Protein AF-0000000066678148 (afdb_homodimer)

Structure (mmCIF, N/CA/C/O backbone):
data_AF-0000000066678148-model_v1
#
loop_
_entity.id
_entity.type
_entity.pdbx_description
1 polymer 'Cysteine/Histidine-rich C1 domain family protein'
#
loop_
_atom_site.group_PDB
_atom_site.id
_atom_site.type_symbol
_atom_site.label_atom_id
_atom_site.label_alt_id
_atom_site.label_comp_id
_atom_site.label_asym_id
_atom_site.label_entity_id
_atom_site.label_seq_id
_atom_site.pdbx_PDB_ins_code
_atom_site.Cartn_x
_atom_site.Cartn_y
_atom_site.Cartn_z
_atom_site.occupancy
_atom_site.B_iso_or_equiv
_atom_site.auth_seq_id
_atom_site.auth_comp_id
_atom_site.auth_asym_id
_atom_site.auth_atom_id
_atom_site.pdbx_PDB_model_num
ATOM 1 N N . MET A 1 1 ? -0.034 24.391 -76.375 1 24.73 1 MET A N 1
ATOM 2 C CA . MET A 1 1 ? -0.48 24.562 -75 1 24.73 1 MET A CA 1
ATOM 3 C C . MET A 1 1 ? -0.065 23.375 -74.125 1 24.73 1 MET A C 1
ATOM 5 O O . MET A 1 1 ? -0.705 22.312 -74.188 1 24.73 1 MET A O 1
ATOM 9 N N . LEU A 1 2 ? 1.207 23.047 -73.938 1 27.31 2 LEU A N 1
ATOM 10 C CA . LEU A 1 2 ? 1.859 21.906 -73.312 1 27.31 2 LEU A CA 1
ATOM 11 C C . LEU A 1 2 ? 1.555 21.859 -71.812 1 27.31 2 LEU A C 1
ATOM 13 O O . LEU A 1 2 ? 1.771 22.859 -71.125 1 27.31 2 LEU A O 1
ATOM 17 N N . SER A 1 3 ? 0.457 21.062 -71.438 1 27.61 3 SER A N 1
ATOM 18 C CA . SER A 1 3 ? -0.052 20.766 -70.125 1 27.61 3 SER A CA 1
ATOM 19 C C . SER A 1 3 ? 1.059 20.266 -69.188 1 27.61 3 SER A C 1
ATOM 21 O O . SER A 1 3 ? 1.681 19.234 -69.438 1 27.61 3 SER A O 1
ATOM 23 N N . THR A 1 4 ? 1.915 21.109 -68.688 1 28.58 4 THR A N 1
ATOM 24 C CA . THR A 1 4 ? 2.936 20.828 -67.688 1 28.58 4 THR A CA 1
ATOM 25 C C . THR A 1 4 ? 2.332 20.078 -66.5 1 28.58 4 THR A C 1
ATOM 27 O O . THR A 1 4 ? 1.53 20.641 -65.75 1 28.58 4 THR A O 1
ATOM 30 N N . GLU A 1 5 ? 2.039 18.75 -66.688 1 29.95 5 GLU A N 1
ATOM 31 C CA . GLU A 1 5 ? 1.681 17.797 -65.625 1 29.95 5 GLU A CA 1
ATOM 32 C C . GLU A 1 5 ? 2.613 17.938 -64.438 1 29.95 5 GLU A C 1
ATOM 34 O O . GLU A 1 5 ? 3.832 17.797 -64.562 1 29.95 5 GLU A O 1
ATOM 39 N N . SER A 1 6 ? 2.338 18.844 -63.531 1 31.28 6 SER A N 1
ATOM 40 C CA . SER A 1 6 ? 2.994 19.047 -62.219 1 31.28 6 SER A CA 1
ATOM 41 C C . SER A 1 6 ? 3.215 17.719 -61.5 1 31.28 6 SER A C 1
ATOM 43 O O . SER A 1 6 ? 2.273 16.953 -61.312 1 31.28 6 SER A O 1
ATOM 45 N N . GLU A 1 7 ? 4.309 17.031 -61.75 1 29.86 7 GLU A N 1
ATOM 46 C CA . GLU A 1 7 ? 4.809 15.883 -61 1 29.86 7 GLU A CA 1
ATOM 47 C C . GLU A 1 7 ? 4.594 16.062 -59.5 1 29.86 7 GLU A C 1
ATOM 49 O O . GLU A 1 7 ? 5.168 16.969 -58.906 1 29.86 7 GLU A O 1
ATOM 54 N N . ILE A 1 8 ? 3.371 15.805 -59.062 1 33.25 8 ILE A N 1
ATOM 55 C CA . ILE A 1 8 ? 3.164 15.617 -57.625 1 33.25 8 ILE A CA 1
ATOM 56 C C . ILE A 1 8 ? 4.277 14.734 -57.062 1 33.25 8 ILE A C 1
ATOM 58 O O . ILE A 1 8 ? 4.402 13.57 -57.406 1 33.25 8 ILE A O 1
ATOM 62 N N . GLU A 1 9 ? 5.449 15.25 -56.844 1 33.69 9 GLU A N 1
ATOM 63 C CA . GLU A 1 9 ? 6.457 14.547 -56.062 1 33.69 9 GLU A CA 1
ATOM 64 C C . GLU A 1 9 ? 5.816 13.711 -54.969 1 33.69 9 GLU A C 1
ATOM 66 O O . GLU A 1 9 ? 5.094 14.242 -54.125 1 33.69 9 GLU A O 1
ATOM 71 N N . THR A 1 10 ? 5.43 12.539 -55.188 1 37.66 10 THR A N 1
ATOM 72 C CA . THR A 1 10 ? 5.023 11.531 -54.219 1 37.66 10 THR A CA 1
ATOM 73 C C . THR A 1 10 ? 5.898 11.609 -52.969 1 37.66 10 THR A C 1
ATOM 75 O O . THR A 1 10 ? 7.082 11.258 -53.031 1 37.66 10 THR A O 1
ATOM 78 N N . ARG A 1 11 ? 5.855 12.68 -52.281 1 44.56 11 ARG A N 1
ATOM 79 C CA . ARG A 1 11 ? 6.609 12.852 -51.031 1 44.56 11 ARG A CA 1
ATOM 80 C C . ARG A 1 11 ? 6.539 11.594 -50.188 1 44.56 11 ARG A C 1
ATOM 82 O O . ARG A 1 11 ? 5.457 11.039 -49.969 1 44.56 11 ARG A O 1
ATOM 89 N N . PRO A 1 12 ? 7.715 10.93 -49.875 1 49.47 12 PRO A N 1
ATOM 90 C CA . PRO A 1 12 ? 7.875 9.648 -49.156 1 49.47 12 PRO A CA 1
ATOM 91 C C . PRO A 1 12 ? 7.078 9.586 -47.875 1 49.47 12 PRO A C 1
ATOM 93 O O . PRO A 1 12 ? 6.934 10.602 -47.188 1 49.47 12 PRO A O 1
ATOM 96 N N . ASN A 1 13 ? 6.148 8.664 -47.75 1 57 13 ASN A N 1
ATOM 97 C CA . ASN A 1 13 ? 5.465 8.234 -46.531 1 57 13 ASN A CA 1
ATOM 98 C C . ASN A 1 13 ? 6.453 7.938 -45.406 1 57 13 ASN A C 1
ATOM 100 O O . ASN A 1 13 ? 7.438 7.219 -45.594 1 57 13 ASN A O 1
ATOM 104 N N . LEU A 1 14 ? 6.605 8.93 -44.594 1 61.69 14 LEU A N 1
ATOM 105 C CA . LEU A 1 14 ? 7.508 8.789 -43.438 1 61.69 14 LEU A CA 1
ATOM 106 C C . LEU A 1 14 ? 6.828 8.031 -42.312 1 61.69 14 LEU A C 1
ATOM 108 O O . LEU A 1 14 ? 5.73 8.398 -41.875 1 61.69 14 LEU A O 1
ATOM 112 N N . LEU A 1 15 ? 7.273 6.863 -42.094 1 61.06 15 LEU A N 1
ATOM 113 C CA . LEU A 1 15 ? 6.918 6.18 -40.875 1 61.06 15 LEU A CA 1
ATOM 114 C C . LEU A 1 15 ? 7.719 6.73 -39.688 1 61.06 15 LEU A C 1
ATOM 116 O O . LEU A 1 15 ? 8.953 6.723 -39.719 1 61.06 15 LEU A O 1
ATOM 120 N N . VAL A 1 16 ? 6.965 7.566 -39.062 1 61.22 16 VAL A N 1
ATOM 121 C CA . VAL A 1 16 ? 7.633 8.102 -37.875 1 61.22 16 VAL A CA 1
ATOM 122 C C . VAL A 1 16 ? 7.223 7.289 -36.656 1 61.22 16 VAL A C 1
ATOM 124 O O . VAL A 1 16 ? 6.098 6.785 -36.594 1 61.22 16 VAL A O 1
ATOM 127 N N . PRO A 1 17 ? 8.156 6.934 -35.938 1 59.72 17 PRO A N 1
ATOM 128 C CA . PRO A 1 17 ? 7.875 6.152 -34.75 1 59.72 17 PRO A CA 1
ATOM 129 C C . PRO A 1 17 ? 6.738 6.742 -33.906 1 59.72 17 PRO A C 1
ATOM 131 O O . PRO A 1 17 ? 6.25 6.098 -32.969 1 59.72 17 PRO A O 1
ATOM 134 N N . LEU A 1 18 ? 6.328 7.941 -34.375 1 59.38 18 LEU A N 1
ATOM 135 C CA . LEU A 1 18 ? 5.375 8.688 -33.562 1 59.38 18 LEU A CA 1
ATOM 136 C C . LEU A 1 18 ? 3.941 8.289 -33.906 1 59.38 18 LEU A C 1
ATOM 138 O O . LEU A 1 18 ? 3.008 8.617 -33.188 1 59.38 18 LEU A O 1
ATOM 142 N N . HIS A 1 19 ? 3.857 7.754 -35.062 1 63.97 19 HIS A N 1
ATOM 143 C CA . HIS A 1 19 ? 2.521 7.461 -35.562 1 63.97 19 HIS A CA 1
ATOM 144 C C . HIS A 1 19 ? 2.49 6.113 -36.281 1 63.97 19 HIS A C 1
ATOM 146 O O . HIS A 1 19 ? 3.453 5.742 -36.969 1 63.97 19 HIS A O 1
ATOM 152 N N . GLU A 1 20 ? 1.456 5.371 -35.938 1 64.75 20 GLU A N 1
ATOM 153 C CA . GLU A 1 20 ? 1.329 4.016 -36.469 1 64.75 20 GLU A CA 1
ATOM 154 C C . GLU A 1 20 ? 1.196 4.023 -38 1 64.75 20 GLU A C 1
ATOM 156 O O . GLU A 1 20 ? 1.622 3.082 -38.656 1 64.75 20 GLU A O 1
ATOM 161 N N . HIS A 1 21 ? 0.606 5.078 -38.5 1 70.44 21 HIS A N 1
ATOM 162 C CA . HIS A 1 21 ? 0.36 5.141 -39.938 1 70.44 21 HIS A CA 1
ATOM 163 C C . HIS A 1 21 ? 1.394 6.02 -40.625 1 70.44 21 HIS A C 1
ATOM 165 O O . HIS A 1 21 ? 1.946 6.938 -40.031 1 70.44 21 HIS A O 1
ATOM 171 N N . PRO A 1 22 ? 1.761 5.676 -41.75 1 76.69 22 PRO A N 1
ATOM 172 C CA . PRO A 1 22 ? 2.664 6.547 -42.531 1 76.69 22 PRO A CA 1
ATOM 173 C C . PRO A 1 22 ? 2.119 7.965 -42.688 1 76.69 22 PRO A C 1
ATOM 175 O O . PRO A 1 22 ? 0.91 8.148 -42.844 1 76.69 22 PRO A O 1
ATOM 178 N N . LEU A 1 23 ? 3.037 8.914 -42.5 1 77.19 23 LEU A N 1
ATOM 179 C CA . LEU A 1 23 ? 2.686 10.328 -42.656 1 77.19 23 LEU A CA 1
ATOM 180 C C . LEU A 1 23 ? 3.162 10.867 -44 1 77.19 23 LEU A C 1
ATOM 182 O O . LEU A 1 23 ? 4.223 10.484 -44.5 1 77.19 23 LEU A O 1
ATOM 186 N N . SER A 1 24 ? 2.273 11.594 -44.75 1 79.19 24 SER A N 1
ATOM 187 C CA . SER A 1 24 ? 2.631 12.242 -46 1 79.19 24 SER A CA 1
ATOM 188 C C . SER A 1 24 ? 2.766 13.758 -45.812 1 79.19 24 SER A C 1
ATOM 190 O O . SER A 1 24 ? 2.053 14.359 -45 1 79.19 24 SER A O 1
ATOM 192 N N . CYS A 1 25 ? 3.791 14.336 -46.406 1 73.19 25 CYS A N 1
ATOM 193 C CA . CYS A 1 25 ? 4.031 15.773 -46.344 1 73.19 25 CYS A CA 1
ATOM 194 C C . CYS A 1 25 ? 2.865 16.547 -46.938 1 73.19 25 CYS A C 1
ATOM 196 O O . CYS A 1 25 ? 2.379 16.219 -48 1 73.19 25 CYS A O 1
ATOM 198 N N . THR A 1 26 ? 2.221 17.297 -46.031 1 67.31 26 THR A N 1
ATOM 199 C CA . THR A 1 26 ? 1.161 18.125 -46.594 1 67.31 26 THR A CA 1
ATOM 200 C C . THR A 1 26 ? 1.613 19.594 -46.656 1 67.31 26 THR A C 1
ATOM 202 O O . THR A 1 26 ? 2.398 20.047 -45.844 1 67.31 26 THR A O 1
ATOM 205 N N . GLU A 1 27 ? 1.623 20.266 -47.719 1 58.06 27 GLU A N 1
ATOM 206 C CA . GLU A 1 27 ? 1.97 21.656 -47.969 1 58.06 27 GLU A CA 1
ATOM 207 C C . GLU A 1 27 ? 0.958 22.609 -47.344 1 58.06 27 GLU A C 1
ATOM 209 O O . GLU A 1 27 ? 1.146 23.828 -47.344 1 58.06 27 GLU A O 1
ATOM 214 N N . GLU A 1 28 ? -0.157 22.125 -46.844 1 55.34 28 GLU A N 1
ATOM 215 C CA . GLU A 1 28 ? -1.137 23.125 -46.438 1 55.34 28 GLU A CA 1
ATOM 216 C C . GLU A 1 28 ? -0.883 23.562 -45 1 55.34 28 GLU A C 1
ATOM 218 O O . GLU A 1 28 ? -0.817 22.75 -44.094 1 55.34 28 GLU A O 1
ATOM 223 N N . PHE A 1 29 ? -0.369 24.781 -44.812 1 54.81 29 PHE A N 1
ATOM 224 C CA . PHE A 1 29 ? 0.055 25.547 -43.625 1 54.81 29 PHE A CA 1
ATOM 225 C C . PHE A 1 29 ? -1.101 25.719 -42.656 1 54.81 29 PHE A C 1
ATOM 227 O O . PHE A 1 29 ? -0.93 26.297 -41.562 1 54.81 29 PHE A O 1
ATOM 234 N N . ILE A 1 30 ? -2.264 25.25 -42.906 1 53.34 30 ILE A N 1
ATOM 235 C CA . ILE A 1 30 ? -3.385 25.797 -42.156 1 53.34 30 ILE A CA 1
ATOM 236 C C . ILE A 1 30 ? -3.648 24.953 -40.906 1 53.34 30 ILE A C 1
ATOM 238 O O . ILE A 1 30 ? -4.32 25.391 -39.969 1 53.34 30 ILE A O 1
ATOM 242 N N . TYR A 1 31 ? -3.137 23.734 -40.75 1 58.69 31 TYR A N 1
ATOM 243 C CA . TYR A 1 31 ? -3.717 22.969 -39.656 1 58.69 31 TYR A CA 1
ATOM 244 C C . TYR A 1 31 ? -2.713 22.812 -38.531 1 58.69 31 TYR A C 1
ATOM 246 O O . TYR A 1 31 ? -1.501 22.828 -38.75 1 58.69 31 TYR A O 1
ATOM 254 N N . SER A 1 32 ? -3.234 22.844 -37.281 1 69.06 32 SER A N 1
ATOM 255 C CA . SER A 1 32 ? -2.475 22.781 -36.031 1 69.06 32 SER A CA 1
ATOM 256 C C . SER A 1 32 ? -1.836 21.406 -35.844 1 69.06 32 SER A C 1
ATOM 258 O O . SER A 1 32 ? -2.418 20.391 -36.219 1 69.06 32 SER A O 1
ATOM 260 N N . CYS A 1 33 ? -0.573 21.484 -35.562 1 74.31 33 CYS A N 1
ATOM 261 C CA . CYS A 1 33 ? 0.132 20.266 -35.188 1 74.31 33 CYS A CA 1
ATOM 262 C C . CYS A 1 33 ? -0.532 19.609 -33.969 1 74.31 33 CYS A C 1
ATOM 264 O O . CYS A 1 33 ? -0.866 20.281 -33 1 74.31 33 CYS A O 1
ATOM 266 N N . ASP A 1 34 ? -0.85 18.438 -34.125 1 69.75 34 ASP A N 1
ATOM 267 C CA . ASP A 1 34 ? -1.576 17.734 -33.062 1 69.75 34 ASP A CA 1
ATOM 268 C C . ASP A 1 34 ? -0.702 17.547 -31.844 1 69.75 34 ASP A C 1
ATOM 270 O O . ASP A 1 34 ? -1.2 17.188 -30.766 1 69.75 34 ASP A O 1
ATOM 274 N N . PHE A 1 35 ? 0.521 17.812 -32.094 1 68.75 35 PHE A N 1
ATOM 275 C CA . PHE A 1 35 ? 1.435 17.688 -30.969 1 68.75 35 PHE A CA 1
ATOM 276 C C . PHE A 1 35 ? 1.672 19.031 -30.297 1 68.75 35 PHE A C 1
ATOM 278 O O . PHE A 1 35 ? 1.476 19.172 -29.094 1 68.75 35 PHE A O 1
ATOM 285 N N . CYS A 1 36 ? 2.152 19.984 -30.922 1 66.5 36 CYS A N 1
ATOM 286 C CA . CYS A 1 36 ? 2.518 21.266 -30.312 1 66.5 36 CYS A CA 1
ATOM 287 C C . CYS A 1 36 ? 1.363 22.25 -30.391 1 66.5 36 CYS A C 1
ATOM 289 O O . CYS A 1 36 ? 1.425 23.328 -29.797 1 66.5 36 CYS A O 1
ATOM 291 N N . ASN A 1 37 ? 0.331 21.938 -31.062 1 67.56 37 ASN A N 1
ATOM 292 C CA . ASN A 1 37 ? -0.871 22.75 -31.25 1 67.56 37 ASN A CA 1
ATOM 293 C C . ASN A 1 37 ? -0.562 24.047 -31.969 1 67.56 37 ASN A C 1
ATOM 295 O O . ASN A 1 37 ? -1.359 24.984 -31.922 1 67.56 37 ASN A O 1
ATOM 299 N N . SER A 1 38 ? 0.563 24.094 -32.469 1 67.5 38 SER A N 1
ATOM 300 C CA . SER A 1 38 ? 0.89 25.281 -33.25 1 67.5 38 SER A CA 1
ATOM 301 C C . SER A 1 38 ? 0.533 25.078 -34.719 1 67.5 38 SER A C 1
ATOM 303 O O . SER A 1 38 ? 0.504 23.953 -35.219 1 67.5 38 SER A O 1
ATOM 305 N N . ARG A 1 39 ? 0.091 26.125 -35.438 1 64.25 39 ARG A N 1
ATOM 306 C CA . ARG A 1 39 ? -0.364 26.062 -36.812 1 64.25 39 ARG A CA 1
ATOM 307 C C . ARG A 1 39 ? 0.782 26.344 -37.781 1 64.25 39 ARG A C 1
ATOM 309 O O . ARG A 1 39 ? 0.645 26.141 -39 1 64.25 39 ARG A O 1
ATOM 316 N N . ASN A 1 40 ? 1.955 26.719 -37.281 1 63.59 40 ASN A N 1
ATOM 317 C CA . ASN A 1 40 ? 2.986 27.156 -38.219 1 63.59 40 ASN A CA 1
ATOM 318 C C . ASN A 1 40 ? 4.039 26.078 -38.469 1 63.59 40 ASN A C 1
ATOM 320 O O . ASN A 1 40 ? 4.52 25.469 -37.5 1 63.59 40 ASN A O 1
ATOM 324 N N . GLY A 1 41 ? 4.191 25.516 -39.688 1 64.25 41 GLY A N 1
ATOM 325 C CA . GLY A 1 41 ? 5.324 24.688 -40.062 1 64.25 41 GLY A CA 1
ATOM 326 C C . GLY A 1 41 ? 4.945 23.578 -41.031 1 64.25 41 GLY A C 1
ATOM 327 O O . GLY A 1 41 ? 3.764 23.359 -41.312 1 64.25 41 GLY A O 1
ATOM 328 N N . ILE A 1 42 ? 5.922 23.078 -41.688 1 66.94 42 ILE A N 1
ATOM 329 C CA . ILE A 1 42 ? 5.734 21.922 -42.531 1 66.94 42 ILE A CA 1
ATOM 330 C C . ILE A 1 42 ? 5.215 20.734 -41.719 1 66.94 42 ILE A C 1
ATOM 332 O O . ILE A 1 42 ? 5.789 20.391 -40.688 1 66.94 42 ILE A O 1
ATOM 336 N N . ALA A 1 43 ? 3.91 20.328 -42.062 1 73.38 43 ALA A N 1
ATOM 337 C CA . ALA A 1 43 ? 3.303 19.266 -41.281 1 73.38 43 ALA A CA 1
ATOM 338 C C . ALA A 1 43 ? 3.111 18 -42.094 1 73.38 43 ALA A C 1
ATOM 340 O O . ALA A 1 43 ? 3.119 18.047 -43.344 1 73.38 43 ALA A O 1
ATOM 341 N N . TYR A 1 44 ? 3.34 16.938 -41.469 1 77.06 44 TYR A N 1
ATOM 342 C CA . TYR A 1 44 ? 2.986 15.633 -42 1 77.06 44 TYR A CA 1
ATOM 343 C C . TYR A 1 44 ? 1.616 15.188 -41.5 1 77.06 44 TYR A C 1
ATOM 345 O O . TYR A 1 44 ? 1.241 15.469 -40.375 1 77.06 44 TYR A O 1
ATOM 353 N N . GLN A 1 45 ? 0.812 14.719 -42.438 1 77.25 45 GLN A N 1
ATOM 354 C CA . GLN A 1 45 ? -0.53 14.281 -42.062 1 77.25 45 GLN A CA 1
ATOM 355 C C . GLN A 1 45 ? -0.721 12.797 -42.344 1 77.25 45 GLN A C 1
ATOM 357 O O . GLN A 1 45 ? -0.253 12.289 -43.375 1 77.25 45 GLN A O 1
ATOM 362 N N . CYS A 1 46 ? -1.256 12.125 -41.281 1 73.94 46 CYS A N 1
ATOM 363 C CA . CYS A 1 46 ? -1.63 10.734 -41.5 1 73.94 46 CYS A CA 1
ATOM 364 C C . CYS A 1 46 ? -2.811 10.633 -42.469 1 73.94 46 CYS A C 1
ATOM 366 O O . CYS A 1 46 ? -3.816 11.32 -42.281 1 73.94 46 CYS A O 1
ATOM 368 N N . THR A 1 47 ? -2.703 9.852 -43.469 1 72.31 47 THR A N 1
ATOM 369 C CA . THR A 1 47 ? -3.756 9.719 -44.469 1 72.31 47 THR A CA 1
ATOM 370 C C . THR A 1 47 ? -4.941 8.938 -43.906 1 72.31 47 THR A C 1
ATOM 372 O O . THR A 1 47 ? -6.07 9.094 -44.375 1 72.31 47 THR A O 1
ATOM 375 N N . GLU A 1 48 ? -4.656 8.195 -42.844 1 74.81 48 GLU A N 1
ATOM 376 C CA . GLU A 1 48 ? -5.715 7.336 -42.344 1 74.81 48 GLU A CA 1
ATOM 377 C C . GLU A 1 48 ? -6.512 8.031 -41.25 1 74.81 48 GLU A C 1
ATOM 379 O O . GLU A 1 48 ? -7.742 7.969 -41.219 1 74.81 48 GLU A O 1
ATOM 384 N N . CYS A 1 49 ? -5.828 8.68 -40.312 1 70.94 49 CYS A N 1
ATOM 385 C CA . CYS A 1 49 ? -6.559 9.211 -39.156 1 70.94 49 CYS A CA 1
ATOM 386 C C . CYS A 1 49 ? -6.516 10.734 -39.156 1 70.94 49 CYS A C 1
ATOM 388 O O . CYS A 1 49 ? -7.148 11.367 -38.281 1 70.94 49 CYS A O 1
ATOM 390 N N . GLY A 1 50 ? -5.809 11.375 -40.062 1 72.38 50 GLY A N 1
ATOM 391 C CA . GLY A 1 50 ? -5.777 12.82 -40.188 1 72.38 50 GLY A CA 1
ATOM 392 C C . GLY A 1 50 ? -4.84 13.477 -39.188 1 72.38 50 GLY A C 1
ATOM 393 O O . GLY A 1 50 ? -4.82 14.703 -39.062 1 72.38 50 GLY A O 1
ATOM 394 N N . TYR A 1 51 ? -4.059 12.68 -38.531 1 71.75 51 TYR A N 1
ATOM 395 C CA . TYR A 1 51 ? -3.1 13.18 -37.562 1 71.75 51 TYR A CA 1
ATOM 396 C C . TYR A 1 51 ? -1.998 13.984 -38.219 1 71.75 51 TYR A C 1
ATOM 398 O O . TYR A 1 51 ? -1.479 13.586 -39.281 1 71.75 51 TYR A O 1
ATOM 406 N N . ARG A 1 52 ? -1.789 15.195 -37.75 1 76 52 ARG A N 1
ATOM 407 C CA . ARG A 1 52 ? -0.812 16.094 -38.375 1 76 52 ARG A CA 1
ATOM 408 C C . ARG A 1 52 ? 0.332 16.391 -37.406 1 76 52 ARG A C 1
ATOM 410 O O . ARG A 1 52 ? 0.103 16.656 -36.219 1 76 52 ARG A O 1
ATOM 417 N N . LEU A 1 53 ? 1.548 16.188 -37.781 1 77.19 53 LEU A N 1
ATOM 418 C CA . LEU A 1 53 ? 2.74 16.5 -37 1 77.19 53 LEU A CA 1
ATOM 419 C C . LEU A 1 53 ? 3.688 17.406 -37.781 1 77.19 53 LEU A C 1
ATOM 421 O O . LEU A 1 53 ? 3.918 17.188 -38.969 1 77.19 53 LEU A O 1
ATOM 425 N N . HIS A 1 54 ? 4.156 18.438 -36.969 1 75.81 54 HIS A N 1
ATOM 426 C CA . HIS A 1 54 ? 5.195 19.266 -37.562 1 75.81 54 HIS A CA 1
ATOM 427 C C . HIS A 1 54 ? 6.477 18.469 -37.781 1 75.81 54 HIS A C 1
ATOM 429 O O . HIS A 1 54 ? 6.773 17.547 -37.031 1 75.81 54 HIS A O 1
ATOM 435 N N . LYS A 1 55 ? 7.066 18.781 -38.875 1 75 55 LYS A N 1
ATOM 436 C CA . LYS A 1 55 ? 8.391 18.203 -39.125 1 75 55 LYS A CA 1
ATOM 437 C C . LYS A 1 55 ? 9.312 18.453 -37.938 1 75 55 LYS A C 1
ATOM 439 O O . LYS A 1 55 ? 10.023 17.547 -37.5 1 75 55 LYS A O 1
ATOM 444 N N . ASP A 1 56 ? 9.203 19.641 -37.406 1 73.19 56 ASP A N 1
ATOM 445 C CA . ASP A 1 56 ? 10.055 20 -36.281 1 73.19 56 ASP A CA 1
ATOM 446 C C . ASP A 1 56 ? 9.656 19.25 -35 1 73.19 56 ASP A C 1
ATOM 448 O O . ASP A 1 56 ? 10.508 18.875 -34.188 1 73.19 56 ASP A O 1
ATOM 452 N N . CYS A 1 57 ? 8.344 19.047 -34.875 1 71.5 57 CYS A N 1
ATOM 453 C CA . CYS A 1 57 ? 7.867 18.297 -33.719 1 71.5 57 CYS A CA 1
ATOM 454 C C . CYS A 1 57 ? 8.32 16.844 -33.781 1 71.5 57 CYS A C 1
ATOM 456 O O . CYS A 1 57 ? 8.688 16.25 -32.781 1 71.5 57 CYS A O 1
ATOM 458 N N . ILE A 1 58 ? 8.273 16.375 -34.969 1 71.12 58 ILE A N 1
ATOM 459 C CA . ILE A 1 58 ? 8.742 15 -35.156 1 71.12 58 ILE A CA 1
ATOM 460 C C . ILE A 1 58 ? 10.234 14.922 -34.844 1 71.12 58 ILE A C 1
ATOM 462 O O . ILE A 1 58 ? 10.672 14.047 -34.094 1 71.12 58 ILE A O 1
ATOM 466 N N . GLN A 1 59 ? 10.945 15.805 -35.406 1 70.81 59 GLN A N 1
ATOM 467 C CA . GLN A 1 59 ? 12.391 15.805 -35.188 1 70.81 59 GLN A CA 1
ATOM 468 C C . GLN A 1 59 ? 12.719 16.078 -33.719 1 70.81 59 GLN A C 1
ATOM 470 O O . GLN A 1 59 ? 13.641 15.469 -33.188 1 70.81 59 GLN A O 1
ATOM 475 N N . GLY A 1 60 ? 11.953 16.969 -33.219 1 69.19 60 GLY A N 1
ATOM 476 C CA . GLY A 1 60 ? 12.164 17.281 -31.797 1 69.19 60 GLY A CA 1
ATOM 477 C C . GLY A 1 60 ? 11.906 16.094 -30.891 1 69.19 60 GLY A C 1
ATOM 478 O O . GLY A 1 60 ? 12.695 15.812 -29.984 1 69.19 60 GLY A O 1
ATOM 479 N N . PHE A 1 61 ? 10.82 15.516 -31.234 1 70.12 61 PHE A N 1
ATOM 480 C CA . PHE A 1 61 ? 10.492 14.344 -30.422 1 70.12 61 PHE A CA 1
ATOM 481 C C . PHE A 1 61 ? 11.586 13.297 -30.516 1 70.12 61 PHE A C 1
ATOM 483 O O . PHE A 1 61 ? 11.977 12.703 -29.5 1 70.12 61 PHE A O 1
ATOM 490 N N . LEU A 1 62 ? 12.016 13.125 -31.656 1 66.56 62 LEU A N 1
ATOM 491 C CA . LEU A 1 62 ? 13.008 12.078 -31.891 1 66.56 62 LEU A CA 1
ATOM 492 C C . LEU A 1 62 ? 14.352 12.461 -31.266 1 66.56 62 LEU A C 1
ATOM 494 O O . LEU A 1 62 ? 15.164 11.594 -30.969 1 66.56 62 LEU A O 1
ATOM 498 N N . SER A 1 63 ? 14.469 13.75 -31.078 1 67.81 63 SER A N 1
ATOM 499 C CA . SER A 1 63 ? 15.75 14.211 -30.547 1 67.81 63 SER A CA 1
ATOM 500 C C . SER A 1 63 ? 15.766 14.172 -29.031 1 67.81 63 SER A C 1
ATOM 502 O O . SER A 1 63 ? 16.828 14.203 -28.422 1 67.81 63 SER A O 1
ATOM 504 N N . TYR A 1 64 ? 14.594 14.164 -28.5 1 70.25 64 TYR A N 1
ATOM 505 C CA . TYR A 1 64 ? 14.57 14.164 -27.031 1 70.25 64 TYR A CA 1
ATOM 506 C C . TYR A 1 64 ? 14.977 12.805 -26.484 1 70.25 64 TYR A C 1
ATOM 508 O O . TYR A 1 64 ? 14.484 11.766 -26.938 1 70.25 64 TYR A O 1
ATOM 516 N N . PRO A 1 65 ? 16.047 12.914 -25.625 1 78.44 65 PRO A N 1
ATOM 517 C CA . PRO A 1 65 ? 16.375 11.648 -24.969 1 78.44 65 PRO A CA 1
ATOM 518 C C . PRO A 1 65 ? 15.242 11.109 -24.109 1 78.44 65 PRO A C 1
ATOM 520 O O . PRO A 1 65 ? 14.477 11.883 -23.531 1 78.44 65 PRO A O 1
ATOM 523 N N . SER A 1 66 ? 15.008 9.945 -24.125 1 84.88 66 SER A N 1
ATOM 524 C CA . SER A 1 66 ? 13.984 9.32 -23.297 1 84.88 66 SER A CA 1
ATOM 525 C C . SER A 1 66 ? 14.398 9.297 -21.828 1 84.88 66 SER A C 1
ATOM 527 O O . SER A 1 66 ? 15.492 8.852 -21.484 1 84.88 66 SER A O 1
ATOM 529 N N . PRO A 1 67 ? 13.562 9.805 -21.016 1 83.94 67 PRO A N 1
ATOM 530 C CA . PRO A 1 67 ? 13.906 9.828 -19.594 1 83.94 67 PRO A CA 1
ATOM 531 C C . PRO A 1 67 ? 14.039 8.43 -19 1 83.94 67 PRO A C 1
ATOM 533 O O . PRO A 1 67 ? 14.727 8.242 -17.984 1 83.94 67 PRO A O 1
ATOM 536 N N . CYS A 1 68 ? 13.438 7.445 -19.625 1 85.38 68 CYS A N 1
ATOM 537 C CA . CYS A 1 68 ? 13.5 6.09 -19.094 1 85.38 68 CYS A CA 1
ATOM 538 C C . CYS A 1 68 ? 14.531 5.254 -19.828 1 85.38 68 CYS A C 1
ATOM 540 O O . CYS A 1 68 ? 14.75 4.09 -19.5 1 85.38 68 CYS A O 1
ATOM 542 N N . GLY A 1 69 ? 15.141 5.77 -20.859 1 82.75 69 GLY A N 1
ATOM 543 C CA . GLY A 1 69 ? 16.188 5.074 -21.594 1 82.75 69 GLY A CA 1
ATOM 544 C C . GLY A 1 69 ? 15.656 4.129 -22.656 1 82.75 69 GLY A C 1
ATOM 545 O O . GLY A 1 69 ? 16.422 3.363 -23.25 1 82.75 69 GLY A O 1
ATOM 546 N N . HIS A 1 70 ? 14.328 4.172 -22.828 1 84.12 70 HIS A N 1
ATOM 547 C CA . HIS A 1 70 ? 13.703 3.322 -23.844 1 84.12 70 HIS A CA 1
ATOM 548 C C . HIS A 1 70 ? 13.164 4.148 -25 1 84.12 70 HIS A C 1
ATOM 550 O O . HIS A 1 70 ? 13.016 5.367 -24.891 1 84.12 70 HIS A O 1
ATOM 556 N N . SER A 1 71 ? 12.906 3.393 -26.109 1 82.12 71 SER A N 1
ATOM 557 C CA . SER A 1 71 ? 12.297 4.066 -27.25 1 82.12 71 SER A CA 1
ATOM 558 C C . SER A 1 71 ? 10.844 4.434 -26.969 1 82.12 71 SER A C 1
ATOM 560 O O . SER A 1 71 ? 10.102 3.646 -26.375 1 82.12 71 SER A O 1
ATOM 562 N N . LEU A 1 72 ? 10.484 5.656 -27.375 1 82.88 72 LEU A N 1
ATOM 563 C CA . LEU A 1 72 ? 9.141 6.152 -27.109 1 82.88 72 LEU A CA 1
ATOM 564 C C . LEU A 1 72 ? 8.305 6.168 -28.391 1 82.88 72 LEU A C 1
ATOM 566 O O . LEU A 1 72 ? 8.859 6.266 -29.484 1 82.88 72 LEU A O 1
ATOM 570 N N . LYS A 1 73 ? 7.051 5.965 -28.172 1 78.69 73 LYS A N 1
ATOM 571 C CA . LYS A 1 73 ? 6.094 6.074 -29.266 1 78.69 73 LYS A CA 1
ATOM 572 C C . LYS A 1 73 ? 5.043 7.145 -28.984 1 78.69 73 LYS A C 1
ATOM 574 O O . LYS A 1 73 ? 4.734 7.418 -27.812 1 78.69 73 LYS A O 1
ATOM 579 N N . ILE A 1 74 ? 4.582 7.719 -30.016 1 77.94 74 ILE A N 1
ATOM 580 C CA . ILE A 1 74 ? 3.531 8.719 -29.844 1 77.94 74 ILE A CA 1
ATOM 581 C C . ILE A 1 74 ? 2.168 8.031 -29.797 1 77.94 74 ILE A C 1
ATOM 583 O O . ILE A 1 74 ? 1.872 7.172 -30.625 1 77.94 74 ILE A O 1
ATOM 587 N N . SER A 1 75 ? 1.476 8.328 -28.734 1 78.75 75 SER A N 1
ATOM 588 C CA . SER A 1 75 ? 0.145 7.746 -28.578 1 78.75 75 SER A CA 1
ATOM 589 C C . SER A 1 75 ? -0.922 8.828 -28.484 1 78.75 75 SER A C 1
ATOM 591 O O . SER A 1 75 ? -0.638 9.945 -28.047 1 78.75 75 SER A O 1
ATOM 593 N N . MET A 1 76 ? -2.125 8.406 -28.969 1 73.81 76 MET A N 1
ATOM 594 C CA . MET A 1 76 ? -3.262 9.32 -28.922 1 73.81 76 MET A CA 1
ATOM 595 C C . MET A 1 76 ? -4.121 9.039 -27.688 1 73.81 76 MET A C 1
ATOM 597 O O . MET A 1 76 ? -4.223 7.898 -27.234 1 73.81 76 MET A O 1
ATOM 601 N N . PRO A 1 77 ? -4.676 10.172 -27.266 1 70.94 77 PRO A N 1
ATOM 602 C CA . PRO A 1 77 ? -5.586 9.938 -26.141 1 70.94 77 PRO A CA 1
ATOM 603 C C . PRO A 1 77 ? -6.746 9.016 -26.5 1 70.94 77 PRO A C 1
ATOM 605 O O . PRO A 1 77 ? -7.195 9 -27.656 1 70.94 77 PRO A O 1
ATOM 608 N N . ASN A 1 78 ? -7.477 8.133 -25.578 1 60.84 78 ASN A N 1
ATOM 609 C CA . ASN A 1 78 ? -8.672 7.301 -25.672 1 60.84 78 ASN A CA 1
ATOM 610 C C . ASN A 1 78 ? -8.422 6.059 -26.516 1 60.84 78 ASN A C 1
ATOM 612 O O . ASN A 1 78 ? -9.312 5.223 -26.688 1 60.84 78 ASN A O 1
ATOM 616 N N . LYS A 1 79 ? -7.5 6.152 -27.328 1 57.28 79 LYS A N 1
ATOM 617 C CA . LYS A 1 79 ? -7.422 4.984 -28.203 1 57.28 79 LYS A CA 1
ATOM 618 C C . LYS A 1 79 ? -7.133 3.717 -27.406 1 57.28 79 LYS A C 1
ATOM 620 O O . LYS A 1 79 ? -7.633 2.641 -27.734 1 57.28 79 LYS A O 1
ATOM 625 N N . SER A 1 80 ? -6.066 3.76 -26.797 1 54.19 80 SER A N 1
ATOM 626 C CA . SER A 1 80 ? -5.73 2.4 -26.391 1 54.19 80 SER A CA 1
ATOM 627 C C . SER A 1 80 ? -6.258 2.105 -24.984 1 54.19 80 SER A C 1
ATOM 629 O O . SER A 1 80 ? -5.973 2.85 -24.031 1 54.19 80 SER A O 1
ATOM 631 N N . PRO A 1 81 ? -7.387 1.331 -24.969 1 50.25 81 PRO A N 1
ATOM 632 C CA . PRO A 1 81 ? -8.008 0.867 -23.719 1 50.25 81 PRO A CA 1
ATOM 633 C C . PRO A 1 81 ? -6.973 0.506 -22.656 1 50.25 81 PRO A C 1
ATOM 635 O O . PRO A 1 81 ? -7.309 0.433 -21.469 1 50.25 81 PRO A O 1
ATOM 638 N N . GLN A 1 82 ? -5.988 0.04 -23.141 1 50.84 82 GLN A N 1
ATOM 639 C CA . GLN A 1 82 ? -5.137 -0.659 -22.188 1 50.84 82 GLN A CA 1
ATOM 640 C C . GLN A 1 82 ? -4.363 0.326 -21.312 1 50.84 82 GLN A C 1
ATOM 642 O O . GLN A 1 82 ? -3.555 -0.079 -20.484 1 50.84 82 GLN A O 1
ATOM 647 N N . TYR A 1 83 ? -4.582 1.633 -21.656 1 54.16 83 TYR A N 1
ATOM 648 C CA . TYR A 1 83 ? -3.705 2.518 -20.891 1 54.16 83 TYR A CA 1
ATOM 649 C C . TYR A 1 83 ? -4.211 2.699 -19.469 1 54.16 83 TYR A C 1
ATOM 651 O O . TYR A 1 83 ? -5.375 3.043 -19.266 1 54.16 83 TYR A O 1
ATOM 659 N N . ALA A 1 84 ? -3.521 2.094 -18.594 1 57.62 84 ALA A N 1
ATOM 660 C CA . ALA A 1 84 ? -3.906 2.09 -17.188 1 57.62 84 ALA A CA 1
ATOM 661 C C . ALA A 1 84 ? -4.242 3.498 -16.703 1 57.62 84 ALA A C 1
ATOM 663 O O . ALA A 1 84 ? -5.188 3.688 -15.938 1 57.62 84 ALA A O 1
ATOM 664 N N . ASN A 1 85 ? -3.219 4.562 -17.156 1 70.75 85 ASN A N 1
ATOM 665 C CA . ASN A 1 85 ? -3.359 5.859 -16.5 1 70.75 85 ASN A CA 1
ATOM 666 C C . ASN A 1 85 ? -3.338 7 -17.516 1 70.75 85 ASN A C 1
ATOM 668 O O . ASN A 1 85 ? -2.467 7.043 -18.391 1 70.75 85 ASN A O 1
ATOM 672 N N . ASP A 1 86 ? -4.336 7.707 -17.781 1 81.56 86 ASP A N 1
ATOM 673 C CA . ASP A 1 86 ? -4.434 8.852 -18.672 1 81.56 86 ASP A CA 1
ATOM 674 C C . ASP A 1 86 ? -3.723 10.07 -18.094 1 81.56 86 ASP A C 1
ATOM 676 O O . ASP A 1 86 ? -4.137 11.211 -18.328 1 81.56 86 ASP A O 1
ATOM 680 N N . ARG A 1 87 ? -2.723 9.805 -17.422 1 90.75 87 ARG A N 1
ATOM 681 C CA . ARG A 1 87 ? -1.983 10.898 -16.812 1 90.75 87 ARG A CA 1
ATOM 682 C C . ARG A 1 87 ? -0.499 10.82 -17.141 1 90.75 87 ARG A C 1
ATOM 684 O O . ARG A 1 87 ? 0.026 9.727 -17.406 1 90.75 87 ARG A O 1
ATOM 691 N N . CYS A 1 88 ? 0.061 11.945 -17.234 1 91.94 88 CYS A N 1
ATOM 692 C CA . CYS A 1 88 ? 1.506 12 -17.438 1 91.94 88 CYS A CA 1
ATOM 693 C C . CYS A 1 88 ? 2.238 11.406 -16.234 1 91.94 88 CYS A C 1
ATOM 695 O O . CYS A 1 88 ? 1.844 11.617 -15.086 1 91.94 88 CYS A O 1
ATOM 697 N N . HIS A 1 89 ? 3.312 10.695 -16.516 1 92.75 89 HIS A N 1
ATOM 698 C CA . HIS A 1 89 ? 4.07 10.008 -15.484 1 92.75 89 HIS A CA 1
ATOM 699 C C . HIS A 1 89 ? 4.781 11 -14.57 1 92.75 89 HIS A C 1
ATOM 701 O O . HIS A 1 89 ? 5.023 10.711 -13.398 1 92.75 89 HIS A O 1
ATOM 707 N N . PHE A 1 90 ? 5.059 12.219 -15.008 1 92.75 90 PHE A N 1
ATOM 708 C CA . PHE A 1 90 ? 5.887 13.156 -14.266 1 92.75 90 PHE A CA 1
ATOM 709 C C . PHE A 1 90 ? 5.027 14.242 -13.625 1 92.75 90 PHE A C 1
ATOM 711 O O . PHE A 1 90 ? 5.055 14.422 -12.406 1 92.75 90 PHE A O 1
ATOM 718 N N . CYS A 1 91 ? 4.164 14.906 -14.414 1 90.5 91 CYS A N 1
ATOM 719 C CA . CYS A 1 91 ? 3.408 16.031 -13.883 1 90.5 91 CYS A CA 1
ATOM 720 C C . CYS A 1 91 ? 1.995 15.602 -13.5 1 90.5 91 CYS A C 1
ATOM 722 O O . CYS A 1 91 ? 1.25 16.375 -12.891 1 90.5 91 CYS A O 1
ATOM 724 N N . LEU A 1 92 ? 1.521 14.422 -13.867 1 91.62 92 LEU A N 1
ATOM 725 C CA . LEU A 1 92 ? 0.243 13.82 -13.5 1 91.62 92 LEU A CA 1
ATOM 726 C C . LEU A 1 92 ? -0.917 14.578 -14.141 1 91.62 92 LEU A C 1
ATOM 728 O O . LEU A 1 92 ? -2.07 14.414 -13.734 1 91.62 92 LEU A O 1
ATOM 732 N N . CYS A 1 93 ? -0.595 15.359 -15.07 1 89.81 93 CYS A N 1
ATOM 733 C CA . CYS A 1 93 ? -1.669 16.031 -15.789 1 89.81 93 CYS A CA 1
ATOM 734 C C . CYS A 1 93 ? -2.443 15.055 -16.656 1 89.81 93 CYS A C 1
ATOM 736 O O . CYS A 1 93 ? -1.896 14.047 -17.109 1 89.81 93 CYS A O 1
ATOM 738 N N . LYS A 1 94 ? -3.688 15.305 -16.844 1 89.94 94 LYS A N 1
ATOM 739 C CA . LYS A 1 94 ? -4.496 14.484 -17.734 1 89.94 94 LYS A CA 1
ATOM 740 C C . LYS A 1 94 ? -4.086 14.688 -19.188 1 89.94 94 LYS A C 1
ATOM 742 O O . LYS A 1 94 ? -3.924 15.828 -19.641 1 89.94 94 LYS A O 1
ATOM 747 N N . LEU A 1 95 ? -3.863 13.609 -19.828 1 84.88 95 LEU A N 1
ATOM 748 C CA . LEU A 1 95 ? -3.373 13.664 -21.203 1 84.88 95 LEU A CA 1
ATOM 749 C C . LEU A 1 95 ? -4.527 13.828 -22.188 1 84.88 95 LEU A C 1
ATOM 751 O O . LEU A 1 95 ? -5.285 12.883 -22.422 1 84.88 95 LEU A O 1
ATOM 755 N N . LYS A 1 96 ? -4.664 15.008 -22.719 1 76.44 96 LYS A N 1
ATOM 756 C CA . LYS A 1 96 ? -5.734 15.328 -23.672 1 76.44 96 LYS A CA 1
ATOM 757 C C . LYS A 1 96 ? -5.195 15.422 -25.094 1 76.44 96 LYS A C 1
ATOM 759 O O . LYS A 1 96 ? -5.965 15.422 -26.047 1 76.44 96 LYS A O 1
ATOM 764 N N . THR A 1 97 ? -3.877 15.602 -25.266 1 73.56 97 THR A N 1
ATOM 765 C CA . THR A 1 97 ? -3.191 15.688 -26.547 1 73.56 97 THR A CA 1
ATOM 766 C C . THR A 1 97 ? -2.25 14.5 -26.75 1 73.56 97 THR A C 1
ATOM 768 O O . THR A 1 97 ? -2.023 13.727 -25.812 1 73.56 97 THR A O 1
ATOM 771 N N . PRO A 1 98 ? -1.871 14.336 -27.938 1 76.56 98 PRO A N 1
ATOM 772 C CA . PRO A 1 98 ? -0.914 13.25 -28.141 1 76.56 98 PRO A CA 1
ATOM 773 C C . PRO A 1 98 ? 0.277 13.32 -27.188 1 76.56 98 PRO A C 1
ATOM 775 O O . PRO A 1 98 ? 0.735 14.414 -26.844 1 76.56 98 PRO A O 1
ATOM 778 N N . PHE A 1 99 ? 0.714 12.219 -26.75 1 83.62 99 PHE A N 1
ATOM 779 C CA . PHE A 1 99 ? 1.77 12.133 -25.75 1 83.62 99 PHE A CA 1
ATOM 780 C C . PHE A 1 99 ? 2.77 11.039 -26.109 1 83.62 99 PHE A C 1
ATOM 782 O O . PHE A 1 99 ? 2.518 10.227 -27 1 83.62 99 PHE A O 1
ATOM 789 N N . ALA A 1 100 ? 3.916 11.148 -25.5 1 84.62 100 ALA A N 1
ATOM 790 C CA . ALA A 1 100 ? 4.926 10.109 -25.656 1 84.62 100 ALA A CA 1
ATOM 791 C C . ALA A 1 100 ? 4.645 8.93 -24.734 1 84.62 100 ALA A C 1
ATOM 793 O O . ALA A 1 100 ? 4.246 9.117 -23.578 1 84.62 100 ALA A O 1
ATOM 794 N N . ARG A 1 101 ? 4.824 7.723 -25.281 1 84.5 101 ARG A N 1
ATOM 795 C CA . ARG A 1 101 ? 4.535 6.527 -24.5 1 84.5 101 ARG A CA 1
ATOM 796 C C . ARG A 1 101 ? 5.699 5.543 -24.562 1 84.5 101 ARG A C 1
ATOM 798 O O . ARG A 1 101 ? 6.281 5.324 -25.625 1 84.5 101 ARG A O 1
ATOM 805 N N . CYS A 1 102 ? 6.086 5.066 -23.375 1 85.31 102 CYS A N 1
ATOM 806 C CA . CYS A 1 102 ? 7.035 3.959 -23.312 1 85.31 102 CYS A CA 1
ATOM 807 C C . CYS A 1 102 ? 6.312 2.639 -23.062 1 85.31 102 CYS A C 1
ATOM 809 O O . CYS A 1 102 ? 5.773 2.41 -21.984 1 85.31 102 CYS A O 1
ATOM 811 N N . THR A 1 103 ? 6.406 1.78 -23.984 1 79.94 103 THR A N 1
ATOM 812 C CA . THR A 1 103 ? 5.68 0.518 -23.875 1 79.94 103 THR A CA 1
ATOM 813 C C . THR A 1 103 ? 6.406 -0.451 -22.953 1 79.94 103 THR A C 1
ATOM 815 O O . THR A 1 103 ? 5.801 -1.395 -22.438 1 79.94 103 THR A O 1
ATOM 818 N N . VAL A 1 104 ? 7.648 -0.193 -22.766 1 83.62 104 VAL A N 1
ATOM 819 C CA . VAL A 1 104 ? 8.438 -1.062 -21.906 1 83.62 104 VAL A CA 1
ATOM 820 C C . VAL A 1 104 ? 8.109 -0.76 -20.438 1 83.62 104 VAL A C 1
ATOM 822 O O . VAL A 1 104 ? 7.844 -1.674 -19.656 1 83.62 104 VAL A O 1
ATOM 825 N N . CYS A 1 105 ? 8.047 0.526 -20.109 1 84.88 105 CYS A N 1
ATOM 826 C CA . CYS A 1 105 ? 7.816 0.957 -18.734 1 84.88 105 CYS A CA 1
ATOM 827 C C . CYS A 1 105 ? 6.332 1.181 -18.469 1 84.88 105 CYS A C 1
ATOM 829 O O . CYS A 1 105 ? 5.91 1.296 -17.328 1 84.88 105 CYS A O 1
ATOM 831 N N . ASN A 1 106 ? 5.547 1.167 -19.438 1 85.81 106 ASN A N 1
ATOM 832 C CA . ASN A 1 106 ? 4.121 1.463 -19.359 1 85.81 106 ASN A CA 1
ATOM 833 C C . ASN A 1 106 ? 3.867 2.828 -18.719 1 85.81 106 ASN A C 1
ATOM 835 O O . ASN A 1 106 ? 3.113 2.939 -17.75 1 85.81 106 ASN A O 1
ATOM 839 N N . ILE A 1 107 ? 4.543 3.816 -19.281 1 88.19 107 ILE A N 1
ATOM 840 C CA . ILE A 1 107 ? 4.344 5.168 -18.766 1 88.19 107 ILE A CA 1
ATOM 841 C C . ILE A 1 107 ? 4.035 6.117 -19.922 1 88.19 107 ILE A C 1
ATOM 843 O O . ILE A 1 107 ? 4.418 5.855 -21.062 1 88.19 107 ILE A O 1
ATOM 847 N N . ASN A 1 108 ? 3.311 7.156 -19.562 1 88.62 108 ASN A N 1
ATOM 848 C CA . ASN A 1 108 ? 2.973 8.234 -20.484 1 88.62 108 ASN A CA 1
ATOM 849 C C . ASN A 1 108 ? 3.664 9.539 -20.109 1 88.62 108 ASN A C 1
ATOM 851 O O . ASN A 1 108 ? 3.795 9.852 -18.922 1 88.62 108 ASN A O 1
ATOM 855 N N . ILE A 1 109 ? 4.105 10.25 -21.156 1 88.81 109 ILE A N 1
ATOM 856 C CA . ILE A 1 109 ? 4.816 11.492 -20.906 1 88.81 109 ILE A CA 1
ATOM 857 C C . ILE A 1 109 ? 4.203 12.617 -21.75 1 88.81 109 ILE A C 1
ATOM 859 O O . ILE A 1 109 ? 4.105 12.5 -22.969 1 88.81 109 ILE A O 1
ATOM 863 N N . SER A 1 110 ? 3.85 13.625 -21.109 1 85.94 110 SER A N 1
ATOM 864 C CA . SER A 1 110 ? 3.277 14.773 -21.797 1 85.94 110 SER A CA 1
ATOM 865 C C . SER A 1 110 ? 4.332 15.508 -22.609 1 85.94 110 SER A C 1
ATOM 867 O O . SER A 1 110 ? 5.531 15.383 -22.359 1 85.94 110 SER A O 1
ATOM 869 N N . PRO A 1 111 ? 3.871 16.25 -23.547 1 80.12 111 PRO A N 1
ATOM 870 C CA . P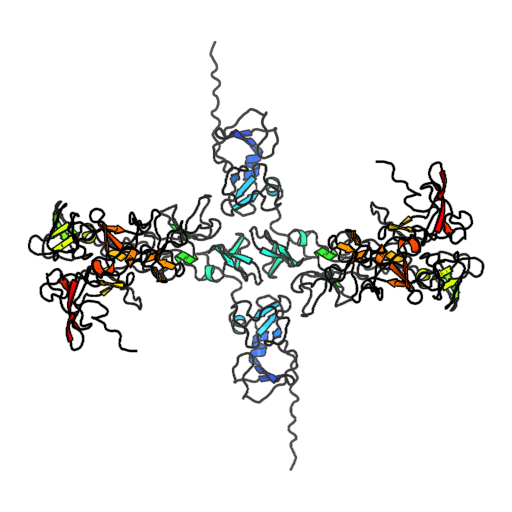RO A 1 111 ? 4.824 17.031 -24.328 1 80.12 111 PRO A CA 1
ATOM 871 C C . PRO A 1 111 ? 5.609 18.031 -23.484 1 80.12 111 PRO A C 1
ATOM 873 O O . PRO A 1 111 ? 6.793 18.266 -23.75 1 80.12 111 PRO A O 1
ATOM 876 N N . LEU A 1 112 ? 4.969 18.578 -22.547 1 83.69 112 LEU A N 1
ATOM 877 C CA . LEU A 1 112 ? 5.645 19.516 -21.656 1 83.69 112 LEU A CA 1
ATOM 878 C C . LEU A 1 112 ? 6.797 18.844 -20.922 1 83.69 112 LEU A C 1
ATOM 880 O O . LEU A 1 112 ? 7.891 19.391 -20.828 1 83.69 112 LEU A O 1
ATOM 884 N N . CYS A 1 113 ? 6.539 17.641 -20.469 1 88 113 CYS A N 1
ATOM 885 C CA . CYS A 1 113 ? 7.547 16.922 -19.703 1 88 113 CYS A CA 1
ATOM 886 C C . CYS A 1 113 ? 8.617 16.328 -20.625 1 88 113 CYS A C 1
ATOM 888 O O . CYS A 1 113 ? 9.703 15.984 -20.172 1 88 113 CYS A O 1
ATOM 890 N N . MET A 1 114 ? 8.305 16.266 -21.859 1 83.94 114 MET A N 1
ATOM 891 C CA . MET A 1 114 ? 9.328 15.844 -22.812 1 83.94 114 MET A CA 1
ATOM 892 C C . MET A 1 114 ? 10.359 16.938 -23.031 1 83.94 114 MET A C 1
ATOM 894 O O . MET A 1 114 ? 11.539 16.656 -23.219 1 83.94 114 MET A O 1
ATOM 898 N N . VAL A 1 115 ? 9.797 18.094 -22.969 1 79 115 VAL A N 1
ATOM 899 C CA . VAL A 1 115 ? 10.672 19.234 -23.172 1 79 115 VAL A CA 1
ATOM 900 C C . VAL A 1 115 ? 11.391 19.578 -21.875 1 79 115 VAL A C 1
ATOM 902 O O . VAL A 1 115 ? 12.609 19.781 -21.859 1 79 115 VAL A O 1
ATOM 905 N N . LYS A 1 116 ? 10.547 19.703 -20.844 1 87.44 116 LYS A N 1
ATOM 906 C CA . LYS A 1 116 ? 11.102 20.031 -19.531 1 87.44 116 LYS A CA 1
ATOM 907 C C . LYS A 1 116 ? 11.25 18.781 -18.672 1 87.44 116 LYS A C 1
ATOM 909 O O . LYS A 1 116 ? 10.555 18.625 -17.656 1 87.44 116 LYS A O 1
ATOM 914 N N . GLN A 1 117 ? 12.227 18.047 -19.031 1 87.12 117 GLN A N 1
ATOM 915 C CA . GLN A 1 117 ? 12.453 16.812 -18.297 1 87.12 117 GLN A CA 1
ATOM 916 C C . GLN A 1 117 ? 13.141 17.078 -16.953 1 87.12 117 GLN A C 1
ATOM 918 O O . GLN A 1 117 ? 13.977 17.984 -16.859 1 87.12 117 GLN A O 1
ATOM 923 N N . PRO A 1 118 ? 12.758 16.328 -15.992 1 90.5 118 PRO A N 1
ATOM 924 C CA . PRO A 1 118 ? 13.516 16.469 -14.742 1 90.5 118 PRO A CA 1
ATOM 925 C C . PRO A 1 118 ? 14.977 16.047 -14.891 1 90.5 118 PRO A C 1
ATOM 927 O O . PRO A 1 118 ? 15.289 15.125 -15.648 1 90.5 118 PRO A O 1
ATOM 930 N N . PRO A 1 119 ? 15.797 16.75 -14.203 1 91.75 119 PRO A N 1
ATOM 931 C CA . PRO A 1 119 ? 17.219 16.391 -14.305 1 91.75 119 PRO A CA 1
ATOM 932 C C . PRO A 1 119 ? 17.5 14.984 -13.766 1 91.75 119 PRO A C 1
ATOM 934 O O . PRO A 1 119 ? 16.922 14.57 -12.766 1 91.75 119 PRO A O 1
ATOM 937 N N . LEU A 1 120 ? 18.391 14.344 -14.367 1 92.31 120 LEU A N 1
ATOM 938 C CA . LEU A 1 120 ? 18.75 12.992 -13.969 1 92.31 120 LEU A CA 1
ATOM 939 C C . LEU A 1 120 ? 19.453 12.992 -12.617 1 92.31 120 LEU A C 1
ATOM 941 O O . LEU A 1 120 ? 19.266 12.07 -11.812 1 92.31 120 LEU A O 1
ATOM 945 N N . THR A 1 121 ? 20.25 14.016 -12.461 1 94.62 121 THR A N 1
ATOM 946 C CA . THR A 1 121 ? 20.984 14.125 -11.203 1 94.62 121 THR A CA 1
ATOM 947 C C . THR A 1 121 ? 20.828 15.523 -10.609 1 94.62 121 THR A C 1
ATOM 949 O O . THR A 1 121 ? 20.75 16.516 -11.344 1 94.62 121 THR A O 1
ATOM 952 N N . ILE A 1 122 ? 20.703 15.555 -9.359 1 94.88 122 ILE A N 1
ATOM 953 C CA . ILE A 1 122 ? 20.641 16.812 -8.617 1 94.88 122 ILE A CA 1
ATOM 954 C C . ILE A 1 122 ? 21.734 16.828 -7.547 1 94.88 122 ILE A C 1
ATOM 956 O O . ILE A 1 122 ? 21.906 15.859 -6.809 1 94.88 122 ILE A O 1
ATOM 960 N N . CYS A 1 123 ? 22.5 17.875 -7.566 1 93.06 123 CYS A N 1
ATOM 961 C CA . CYS A 1 123 ? 23.531 18.062 -6.551 1 93.06 123 CYS A CA 1
ATOM 962 C C . CYS A 1 123 ? 23.281 19.344 -5.762 1 93.06 123 CYS A C 1
ATOM 964 O O . CYS A 1 123 ? 23.359 20.453 -6.309 1 93.06 123 CYS A O 1
ATOM 966 N N . ASN A 1 124 ? 22.906 19.219 -4.59 1 89.88 124 ASN A N 1
ATOM 967 C CA . ASN A 1 124 ? 22.75 20.312 -3.637 1 89.88 124 ASN A CA 1
ATOM 968 C C . ASN A 1 124 ? 23.453 20.016 -2.32 1 89.88 124 ASN A C 1
ATOM 970 O O . ASN A 1 124 ? 22.828 19.562 -1.357 1 89.88 124 ASN A O 1
ATOM 974 N N . PRO A 1 125 ? 24.672 20.375 -2.182 1 88.69 125 PRO A N 1
ATOM 975 C CA . PRO A 1 125 ? 25.5 19.984 -1.036 1 88.69 125 PRO A CA 1
ATOM 976 C C . PRO A 1 125 ? 25 20.578 0.279 1 88.69 125 PRO A C 1
ATOM 978 O O . PRO A 1 125 ? 25.297 20.047 1.353 1 88.69 125 PRO A O 1
ATOM 981 N N . LYS A 1 126 ? 24.328 21.656 0.209 1 84.06 126 LYS A N 1
ATOM 982 C CA . LYS A 1 126 ? 23.812 22.25 1.44 1 84.06 126 LYS A CA 1
ATOM 983 C C . LYS A 1 126 ? 22.734 21.344 2.059 1 84.06 126 LYS A C 1
ATOM 985 O O . LYS A 1 126 ? 22.594 21.297 3.281 1 84.06 126 LYS A O 1
ATOM 990 N N . HIS A 1 127 ? 22.062 20.641 1.226 1 87.19 127 HIS A N 1
ATOM 991 C CA . HIS A 1 127 ? 21 19.766 1.696 1 87.19 127 HIS A CA 1
ATOM 992 C C . HIS A 1 127 ? 21.531 18.344 1.901 1 87.19 127 HIS A C 1
ATOM 994 O O . HIS A 1 127 ? 21.234 17.703 2.922 1 87.19 127 HIS A O 1
ATOM 1000 N N . HIS A 1 128 ? 22.266 17.906 0.966 1 91.25 128 HIS A N 1
ATOM 1001 C CA . HIS A 1 128 ? 22.828 16.562 0.98 1 91.25 128 HIS A CA 1
ATOM 1002 C C . HIS A 1 128 ? 24.172 16.5 0.25 1 91.25 128 HIS A C 1
ATOM 1004 O O . HIS A 1 128 ? 24.266 16.953 -0.897 1 91.25 128 HIS A O 1
ATOM 1010 N N . LYS A 1 129 ? 25.094 15.945 0.856 1 91.88 129 LYS A N 1
ATOM 1011 C CA . LYS A 1 129 ? 26.484 15.977 0.385 1 91.88 129 LYS A CA 1
ATOM 1012 C C . LYS A 1 129 ? 26.625 15.227 -0.935 1 91.88 129 LYS A C 1
ATOM 1014 O O . LYS A 1 129 ? 27.375 15.656 -1.815 1 91.88 129 LYS A O 1
ATOM 1019 N N . HIS A 1 130 ? 25.922 14.156 -1.164 1 94.31 130 HIS A N 1
ATOM 1020 C CA . HIS A 1 130 ? 26.078 13.32 -2.354 1 94.31 130 HIS A CA 1
ATOM 1021 C C . HIS A 1 130 ? 25.09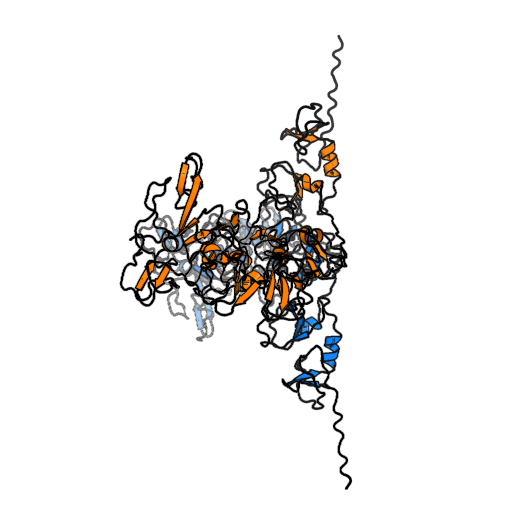4 13.742 -3.441 1 94.31 130 HIS A C 1
ATOM 1023 O O . HIS A 1 130 ? 24.094 14.422 -3.162 1 94.31 130 HIS A O 1
ATOM 1029 N N . SER A 1 131 ? 25.406 13.305 -4.637 1 95.31 131 SER A N 1
ATOM 1030 C CA . SER A 1 131 ? 24.484 13.516 -5.75 1 95.31 131 SER A CA 1
ATOM 1031 C C . SER A 1 131 ? 23.312 12.547 -5.691 1 95.31 131 SER A C 1
ATOM 1033 O O . SER A 1 131 ? 23.5 11.375 -5.344 1 95.31 131 SER A O 1
ATOM 1035 N N . LEU A 1 132 ? 22.188 13.086 -5.98 1 96.38 132 LEU A N 1
ATOM 1036 C CA . LEU A 1 132 ? 20.984 12.273 -6.039 1 96.38 132 LEU A CA 1
ATOM 1037 C C . LEU A 1 132 ? 20.594 11.969 -7.484 1 96.38 132 LEU A C 1
ATOM 1039 O O . LEU A 1 132 ? 20.703 12.844 -8.352 1 96.38 132 LEU A O 1
ATOM 1043 N N . THR A 1 133 ? 20.266 10.727 -7.715 1 97.38 133 THR A N 1
ATOM 1044 C CA . THR A 1 133 ? 19.922 10.305 -9.07 1 97.38 133 THR A CA 1
ATOM 1045 C C . THR A 1 133 ? 18.438 9.953 -9.172 1 97.38 133 THR A C 1
ATOM 1047 O O . THR A 1 133 ? 17.891 9.32 -8.273 1 97.38 133 THR A O 1
ATOM 1050 N N . LEU A 1 134 ? 17.891 10.383 -10.336 1 96.62 134 LEU A N 1
ATOM 1051 C CA . LEU A 1 134 ? 16.484 10.148 -10.594 1 96.62 134 LEU A CA 1
ATOM 1052 C C . LEU A 1 134 ? 16.219 8.68 -10.922 1 96.62 134 LEU A C 1
ATOM 1054 O O . LEU A 1 134 ? 16.906 8.102 -11.766 1 96.62 134 LEU A O 1
ATOM 1058 N N . LEU A 1 135 ? 15.359 8.039 -10.156 1 96.94 135 LEU A N 1
ATOM 1059 C CA . LEU A 1 135 ? 14.875 6.699 -10.445 1 96.94 135 LEU A CA 1
ATOM 1060 C C . LEU A 1 135 ? 13.492 6.746 -11.094 1 96.94 135 LEU A C 1
ATOM 1062 O O . LEU A 1 135 ? 12.484 6.953 -10.414 1 96.94 135 LEU A O 1
ATOM 1066 N N . VAL A 1 136 ? 13.469 6.523 -12.383 1 94.94 136 VAL A N 1
ATOM 1067 C CA . VAL A 1 136 ? 12.234 6.684 -13.148 1 94.94 136 VAL A CA 1
ATOM 1068 C C . VAL A 1 136 ? 11.414 5.395 -13.086 1 94.94 136 VAL A C 1
ATOM 1070 O O . VAL A 1 136 ? 11.602 4.496 -13.906 1 94.94 136 VAL A O 1
ATOM 1073 N N . ARG A 1 137 ? 10.461 5.336 -12.148 1 93.88 137 ARG A N 1
ATOM 1074 C CA . ARG A 1 137 ? 9.594 4.172 -12.008 1 93.88 137 ARG A CA 1
ATOM 1075 C C . ARG A 1 137 ? 8.5 4.422 -10.977 1 93.88 137 ARG A C 1
ATOM 1077 O O . ARG A 1 137 ? 8.586 5.371 -10.195 1 93.88 137 ARG A O 1
ATOM 1084 N N . LEU A 1 138 ? 7.516 3.57 -11.039 1 92.44 138 LEU A N 1
ATOM 1085 C CA . LEU A 1 138 ? 6.543 3.549 -9.953 1 92.44 138 LEU A CA 1
ATOM 1086 C C . LEU A 1 138 ? 7.102 2.816 -8.734 1 92.44 138 LEU A C 1
ATOM 1088 O O . LEU A 1 138 ? 7.641 1.715 -8.867 1 92.44 138 LEU A O 1
ATOM 1092 N N . VAL A 1 139 ? 7.078 3.414 -7.625 1 96.31 139 VAL A N 1
ATOM 1093 C CA . VAL A 1 139 ? 7.578 2.865 -6.367 1 96.31 139 VAL A CA 1
ATOM 1094 C C . VAL A 1 139 ? 6.969 3.627 -5.191 1 96.31 139 VAL A C 1
ATOM 1096 O O . VAL A 1 139 ? 6.805 4.848 -5.254 1 96.31 139 VAL A O 1
ATOM 1099 N N . ILE A 1 140 ? 6.496 2.922 -4.242 1 97.31 140 ILE A N 1
ATOM 1100 C CA . ILE A 1 140 ? 5.988 3.568 -3.037 1 97.31 140 ILE A CA 1
ATOM 1101 C C . ILE A 1 140 ? 7.117 3.73 -2.023 1 97.31 140 ILE A C 1
ATOM 1103 O O . ILE A 1 140 ? 7.699 2.742 -1.569 1 97.31 140 ILE A O 1
ATOM 1107 N N . PHE A 1 141 ? 7.41 4.996 -1.712 1 97.19 141 PHE A N 1
ATOM 1108 C CA . PHE A 1 141 ? 8.516 5.262 -0.8 1 97.19 141 PHE A CA 1
ATOM 1109 C C . PHE A 1 141 ? 8.156 6.375 0.176 1 97.19 141 PHE A C 1
ATOM 1111 O O . PHE A 1 141 ? 7.215 7.137 -0.061 1 97.19 141 PHE A O 1
ATOM 1118 N N . THR A 1 142 ? 8.852 6.395 1.229 1 96.75 142 THR A N 1
ATOM 1119 C CA . THR A 1 142 ? 8.75 7.516 2.156 1 96.75 142 THR A CA 1
ATOM 1120 C C . THR A 1 142 ? 9.914 8.477 1.975 1 96.75 142 THR A C 1
ATOM 1122 O O . THR A 1 142 ? 11.078 8.07 2.035 1 96.75 142 THR A O 1
ATOM 1125 N N . CYS A 1 143 ? 9.609 9.664 1.742 1 97.19 143 CYS A N 1
ATOM 1126 C CA . CYS A 1 143 ? 10.641 10.664 1.509 1 97.19 143 CYS A CA 1
ATOM 1127 C C . CYS A 1 143 ? 11.453 10.914 2.773 1 97.19 143 CYS A C 1
ATOM 1129 O O . CYS A 1 143 ? 10.891 11.227 3.826 1 97.19 143 CYS A O 1
ATOM 1131 N N . ASN A 1 144 ? 12.75 10.867 2.684 1 95.94 144 ASN A N 1
ATOM 1132 C CA . ASN A 1 144 ? 13.609 11.047 3.846 1 95.94 144 ASN A CA 1
ATOM 1133 C C . ASN A 1 144 ? 13.625 12.5 4.312 1 95.94 144 ASN A C 1
ATOM 1135 O O . ASN A 1 144 ? 14.008 12.789 5.445 1 95.94 144 ASN A O 1
ATOM 1139 N N . ALA A 1 145 ? 13.188 13.391 3.486 1 96.12 145 ALA A N 1
ATOM 1140 C CA . ALA A 1 145 ? 13.266 14.812 3.814 1 96.12 145 ALA A CA 1
ATOM 1141 C C . ALA A 1 145 ? 12 15.281 4.531 1 96.12 145 ALA A C 1
ATOM 1143 O O . ALA A 1 145 ? 12.055 16.125 5.426 1 96.12 145 ALA A O 1
ATOM 1144 N N . CYS A 1 146 ? 10.844 14.703 4.113 1 96.25 146 CYS A N 1
ATOM 1145 C CA . CYS A 1 146 ? 9.609 15.234 4.676 1 96.25 146 CYS A CA 1
ATOM 1146 C C . CYS A 1 146 ? 8.812 14.141 5.375 1 96.25 146 CYS A C 1
ATOM 1148 O O . CYS A 1 146 ? 7.867 14.438 6.113 1 96.25 146 CYS A O 1
ATOM 1150 N N . GLY A 1 147 ? 9.125 12.938 5.109 1 94.81 147 GLY A N 1
ATOM 1151 C CA . GLY A 1 147 ? 8.453 11.836 5.777 1 94.81 147 GLY A CA 1
ATOM 1152 C C . GLY A 1 147 ? 7.129 11.477 5.137 1 94.81 147 GLY A C 1
ATOM 1153 O O . GLY A 1 147 ? 6.391 10.633 5.656 1 94.81 147 GLY A O 1
ATOM 1154 N N . VAL A 1 148 ? 6.828 12.039 4.059 1 96.69 148 VAL A N 1
ATOM 1155 C CA . VAL A 1 148 ? 5.562 11.789 3.381 1 96.69 148 VAL A CA 1
ATOM 1156 C C . VAL A 1 148 ? 5.762 10.75 2.279 1 96.69 148 VAL A C 1
ATOM 1158 O O . VAL A 1 148 ? 6.793 10.742 1.604 1 96.69 148 VAL A O 1
ATOM 1161 N N . GLU A 1 149 ? 4.777 9.93 2.1 1 96.38 149 GLU A N 1
ATOM 1162 C CA . GLU A 1 149 ? 4.855 8.852 1.115 1 96.38 149 GLU A CA 1
ATOM 1163 C C . GLU A 1 149 ? 4.707 9.391 -0.305 1 96.38 149 GLU A C 1
ATOM 1165 O O . GLU A 1 149 ? 3.883 10.273 -0.558 1 96.38 149 GLU A O 1
ATOM 1170 N N . GLY A 1 150 ? 5.551 8.898 -1.161 1 96.12 150 GLY A N 1
ATOM 1171 C CA . GLY A 1 150 ? 5.465 9.109 -2.598 1 96.12 150 GLY A CA 1
ATOM 1172 C C . GLY A 1 150 ? 5.262 7.824 -3.377 1 96.12 150 GLY A C 1
ATOM 1173 O O . GLY A 1 150 ? 5.449 6.73 -2.84 1 96.12 150 GLY A O 1
ATOM 1174 N N . ASP A 1 151 ? 4.871 8.008 -4.68 1 94.25 151 ASP A N 1
ATOM 1175 C CA . ASP A 1 151 ? 4.547 6.781 -5.398 1 94.25 151 ASP A CA 1
ATOM 1176 C C . ASP A 1 151 ? 5.32 6.688 -6.711 1 94.25 151 ASP A C 1
ATOM 1178 O O . ASP A 1 151 ? 5.109 5.762 -7.5 1 94.25 151 ASP A O 1
ATOM 1182 N N . ARG A 1 152 ? 6.242 7.766 -6.902 1 93.44 152 ARG A N 1
ATOM 1183 C CA . ARG A 1 152 ? 6.973 7.641 -8.156 1 93.44 152 ARG A CA 1
ATOM 1184 C C . ARG A 1 152 ? 8.172 8.586 -8.195 1 93.44 152 ARG A C 1
ATOM 1186 O O . ARG A 1 152 ? 8.203 9.578 -7.465 1 93.44 152 ARG A O 1
ATOM 1193 N N . ASN A 1 153 ? 9.086 8.234 -8.969 1 95.69 153 ASN A N 1
ATOM 1194 C CA . ASN A 1 153 ? 10.219 9.031 -9.43 1 95.69 153 ASN A CA 1
ATOM 1195 C C . ASN A 1 153 ? 10.961 9.664 -8.258 1 95.69 153 ASN A C 1
ATOM 1197 O O . ASN A 1 153 ? 11.203 10.875 -8.242 1 95.69 153 ASN A O 1
ATOM 1201 N N . PRO A 1 154 ? 11.438 8.93 -7.336 1 97.88 154 PRO A N 1
ATOM 1202 C CA . PRO A 1 154 ? 12.281 9.492 -6.281 1 97.88 154 PRO A CA 1
ATOM 1203 C C . PRO A 1 154 ? 13.695 9.812 -6.766 1 97.88 154 PRO A C 1
ATOM 1205 O O . PRO A 1 154 ? 14.148 9.258 -7.77 1 97.88 154 PRO A O 1
ATOM 1208 N N . TYR A 1 155 ? 14.273 10.758 -6.176 1 97.75 155 TYR A N 1
ATOM 1209 C CA . TYR A 1 155 ? 15.719 10.922 -6.273 1 97.75 155 TYR A CA 1
ATOM 1210 C C . TYR A 1 155 ? 16.422 10.102 -5.203 1 97.75 155 TYR A C 1
ATOM 1212 O O . TYR A 1 155 ? 16.062 10.148 -4.027 1 97.75 155 TYR A O 1
ATOM 1220 N N . VAL A 1 156 ? 17.469 9.328 -5.656 1 97.88 156 VAL A N 1
ATOM 1221 C CA . VAL A 1 156 ? 18.016 8.305 -4.777 1 97.88 156 VAL A CA 1
ATOM 1222 C C . VAL A 1 156 ? 19.516 8.539 -4.586 1 97.88 156 VAL A C 1
ATOM 1224 O O . VAL A 1 156 ? 20.219 8.898 -5.531 1 97.88 156 VAL A O 1
ATOM 1227 N N . CYS A 1 157 ? 19.953 8.453 -3.363 1 96.38 157 CYS A N 1
ATOM 1228 C CA . CYS A 1 157 ? 21.375 8.32 -3.033 1 96.38 157 CYS A CA 1
ATOM 1229 C C . CYS A 1 157 ? 21.688 6.934 -2.492 1 96.38 157 CYS A C 1
ATOM 1231 O O . CYS A 1 157 ? 21.344 6.613 -1.354 1 96.38 157 CYS A O 1
ATOM 1233 N N . LEU A 1 158 ? 22.344 6.133 -3.232 1 94.75 158 LEU A N 1
ATOM 1234 C CA . LEU A 1 158 ? 22.609 4.75 -2.85 1 94.75 158 LEU A CA 1
ATOM 1235 C C . LEU A 1 158 ? 23.641 4.691 -1.725 1 94.75 158 LEU A C 1
ATOM 1237 O O . LEU A 1 158 ? 23.625 3.766 -0.91 1 94.75 158 LEU A O 1
ATOM 1241 N N . GLN A 1 159 ? 24.484 5.699 -1.661 1 91.94 159 GLN A N 1
ATOM 1242 C CA . GLN A 1 159 ? 25.516 5.73 -0.626 1 91.94 159 GLN A CA 1
ATOM 1243 C C . GLN A 1 159 ? 24.906 5.945 0.754 1 91.94 159 GLN A C 1
ATOM 1245 O O . GLN A 1 159 ? 25.359 5.367 1.741 1 91.94 159 GLN A O 1
ATOM 1250 N N . CYS A 1 160 ? 23.844 6.703 0.814 1 92.56 160 CYS A N 1
ATOM 1251 C CA . CYS A 1 160 ? 23.234 7.039 2.096 1 92.56 160 CYS A CA 1
ATOM 1252 C C . CYS A 1 160 ? 21.891 6.34 2.262 1 92.56 160 CYS A C 1
ATOM 1254 O O . CYS A 1 160 ? 21.203 6.539 3.262 1 92.56 160 CYS A O 1
ATOM 1256 N N . ASN A 1 161 ? 21.5 5.574 1.313 1 94.06 161 ASN A N 1
ATOM 1257 C CA . ASN A 1 161 ? 20.234 4.844 1.331 1 94.06 161 ASN A CA 1
ATOM 1258 C C . ASN A 1 161 ? 19.047 5.789 1.497 1 94.06 161 ASN A C 1
ATOM 1260 O O . ASN A 1 161 ? 18.156 5.539 2.316 1 94.06 161 ASN A O 1
ATOM 1264 N N . LEU A 1 162 ? 19.047 6.863 0.667 1 95.12 162 LEU A N 1
ATOM 1265 C CA . LEU A 1 162 ? 18.031 7.895 0.79 1 95.12 162 LEU A CA 1
ATOM 1266 C C . LEU A 1 162 ? 17.156 7.953 -0.466 1 95.12 162 LEU A C 1
ATOM 1268 O O . LEU A 1 162 ? 17.656 7.73 -1.574 1 95.12 162 LEU A O 1
ATOM 1272 N N . MET A 1 163 ? 15.914 8.148 -0.279 1 96.81 163 MET A N 1
ATOM 1273 C CA . MET A 1 163 ? 14.953 8.484 -1.325 1 96.81 163 MET A CA 1
ATOM 1274 C C . MET A 1 163 ? 14.195 9.766 -0.979 1 96.81 163 MET A C 1
ATOM 1276 O O . MET A 1 163 ? 13.68 9.898 0.13 1 96.81 163 MET A O 1
ATOM 1280 N N . VAL A 1 164 ? 14.156 10.734 -1.913 1 97.38 164 VAL A N 1
ATOM 1281 C CA . VAL A 1 164 ? 13.57 12.031 -1.597 1 97.38 164 VAL A CA 1
ATOM 1282 C C . VAL A 1 164 ? 12.719 12.508 -2.771 1 97.38 164 VAL A C 1
ATOM 1284 O O . VAL A 1 164 ? 12.961 12.125 -3.918 1 97.38 164 VAL A O 1
ATOM 1287 N N . HIS A 1 165 ? 11.773 13.32 -2.428 1 96.5 165 HIS A N 1
ATOM 1288 C CA . HIS A 1 165 ? 11 14.008 -3.455 1 96.5 165 HIS A CA 1
ATOM 1289 C C . HIS A 1 165 ? 11.859 15.023 -4.195 1 96.5 165 HIS A C 1
ATOM 1291 O O . HIS A 1 165 ? 12.789 15.602 -3.617 1 96.5 165 HIS A O 1
ATOM 1297 N N . LYS A 1 166 ? 11.484 15.188 -5.418 1 94.12 166 LYS A N 1
ATOM 1298 C CA . LYS A 1 166 ? 12.148 16.25 -6.172 1 94.12 166 LYS A CA 1
ATOM 1299 C C . LYS A 1 166 ? 11.969 17.594 -5.5 1 94.12 166 LYS A C 1
ATOM 1301 O O . LYS A 1 166 ? 12.938 18.344 -5.309 1 94.12 166 LYS A O 1
ATOM 1306 N N . ASP A 1 167 ? 10.766 17.922 -5.109 1 93.44 167 ASP A N 1
ATOM 1307 C CA . ASP A 1 167 ? 10.422 19.203 -4.5 1 93.44 167 ASP A CA 1
ATOM 1308 C C . ASP A 1 167 ? 11.172 19.406 -3.18 1 93.44 167 ASP A C 1
ATOM 1310 O O . ASP A 1 167 ? 11.531 20.531 -2.826 1 93.44 167 ASP A O 1
ATOM 1314 N N . CYS A 1 168 ? 11.398 18.328 -2.418 1 94.94 168 CYS A N 1
ATOM 1315 C CA . CYS A 1 168 ? 12.047 18.422 -1.116 1 94.94 168 CYS A CA 1
ATOM 1316 C C . CYS A 1 168 ? 13.531 18.734 -1.269 1 94.94 168 CYS A C 1
ATOM 1318 O O . CYS A 1 168 ? 14.133 19.359 -0.389 1 94.94 168 CYS A O 1
ATOM 1320 N N . ILE A 1 169 ? 14.117 18.344 -2.318 1 92 169 ILE A N 1
ATOM 1321 C CA . ILE A 1 169 ? 15.531 18.656 -2.551 1 92 169 ILE A CA 1
ATOM 1322 C C . ILE A 1 169 ? 15.664 20.078 -3.1 1 92 169 ILE A C 1
ATOM 1324 O O . ILE A 1 169 ? 16.609 20.781 -2.752 1 92 169 ILE A O 1
ATOM 1328 N N . GLU A 1 170 ? 14.703 20.469 -3.881 1 90.88 170 GLU A N 1
ATOM 1329 C CA . GLU A 1 170 ? 14.828 21.734 -4.59 1 90.88 170 GLU A CA 1
ATOM 1330 C C . GLU A 1 170 ? 14.266 22.891 -3.764 1 90.88 170 GLU A C 1
ATOM 1332 O O . GLU A 1 170 ? 14.812 23.984 -3.779 1 90.88 170 GLU A O 1
ATOM 1337 N N . ASN A 1 171 ? 13.219 22.656 -3.008 1 91.94 171 ASN A N 1
ATOM 1338 C CA . ASN A 1 171 ? 12.469 23.797 -2.477 1 91.94 171 ASN A CA 1
ATOM 1339 C C . ASN A 1 171 ? 12.406 23.75 -0.952 1 91.94 171 ASN A C 1
ATOM 1341 O O . ASN A 1 171 ? 11.945 24.719 -0.323 1 91.94 171 ASN A O 1
ATOM 1345 N N . LEU A 1 172 ? 12.797 22.719 -0.305 1 95.12 172 LEU A N 1
ATOM 1346 C CA . LEU A 1 172 ? 12.773 22.656 1.151 1 95.12 172 LEU A CA 1
ATOM 1347 C C . LEU A 1 172 ? 13.867 23.516 1.754 1 95.12 172 LEU A C 1
ATOM 1349 O O . LEU A 1 172 ? 15.055 23.328 1.46 1 95.12 172 LEU A O 1
ATOM 1353 N N . PRO A 1 173 ? 13.484 24.516 2.553 1 96.38 173 PRO A N 1
ATOM 1354 C CA . PRO A 1 173 ? 14.5 25.375 3.178 1 96.38 173 PRO A CA 1
ATOM 1355 C C . PRO A 1 173 ? 15.289 24.641 4.266 1 96.38 173 PRO A C 1
ATOM 1357 O O . PRO A 1 173 ? 14.867 23.594 4.742 1 96.38 173 PRO A O 1
ATOM 1360 N N . ARG A 1 174 ? 16.422 25.266 4.68 1 95.5 174 ARG A N 1
ATOM 1361 C CA . ARG A 1 174 ? 17.297 24.625 5.652 1 95.5 174 ARG A CA 1
ATOM 1362 C C . ARG A 1 174 ? 17.141 25.234 7.035 1 95.5 174 ARG A C 1
ATOM 1364 O O . ARG A 1 174 ? 17.094 24.531 8.039 1 95.5 174 ARG A O 1
ATOM 1371 N N . VAL A 1 175 ? 17.141 26.531 7.074 1 96.56 175 VAL A N 1
ATOM 1372 C CA . VAL A 1 175 ? 17 27.266 8.32 1 96.56 175 VAL A CA 1
ATOM 1373 C C . VAL A 1 175 ? 15.859 28.281 8.195 1 96.56 175 VAL A C 1
ATOM 1375 O O . VAL A 1 175 ? 15.852 29.109 7.293 1 96.56 175 VAL A O 1
ATOM 1378 N N . ILE A 1 176 ? 14.922 28.188 9.133 1 97.06 176 ILE A N 1
ATOM 1379 C CA . ILE A 1 176 ? 13.773 29.078 9.031 1 97.06 176 ILE A CA 1
ATOM 1380 C C . ILE A 1 176 ? 13.297 29.469 10.422 1 97.06 176 ILE A C 1
ATOM 1382 O O . ILE A 1 176 ? 13.742 28.906 11.422 1 97.06 176 ILE A O 1
ATOM 1386 N N . CYS A 1 177 ? 12.453 30.516 10.445 1 95.12 177 CYS A N 1
ATOM 1387 C CA . CYS A 1 177 ? 11.664 30.875 11.617 1 95.12 177 CYS A CA 1
ATOM 1388 C C . CYS A 1 177 ? 10.18 30.609 11.375 1 95.12 177 CYS A C 1
ATOM 1390 O O . CYS A 1 177 ? 9.68 30.812 10.266 1 95.12 177 CYS A O 1
ATOM 1392 N N . ILE A 1 178 ? 9.57 30.078 12.383 1 96.06 178 ILE A N 1
ATOM 1393 C CA . ILE A 1 178 ? 8.133 29.844 12.242 1 96.06 178 ILE A CA 1
ATOM 1394 C C . ILE A 1 178 ? 7.387 30.578 13.352 1 96.06 178 ILE A C 1
ATOM 1396 O O . ILE A 1 178 ? 7.988 31.016 14.336 1 96.06 178 ILE A O 1
ATOM 1400 N N . ASN A 1 179 ? 6.082 30.719 13.211 1 93.25 179 ASN A N 1
ATOM 1401 C CA . ASN A 1 179 ? 5.285 31.516 14.133 1 93.25 179 ASN A CA 1
ATOM 1402 C C . ASN A 1 179 ? 5.012 30.766 15.438 1 93.25 179 ASN A C 1
ATOM 1404 O O . ASN A 1 179 ? 4.438 31.328 16.375 1 93.25 179 ASN A O 1
ATOM 1408 N N . ARG A 1 180 ? 5.504 29.531 15.57 1 90.38 180 ARG A N 1
ATOM 1409 C CA . ARG A 1 180 ? 5.199 28.703 16.734 1 90.38 180 ARG A CA 1
ATOM 1410 C C . ARG A 1 180 ? 6.434 28.531 17.625 1 90.38 180 ARG A C 1
ATOM 1412 O O . ARG A 1 180 ? 6.395 27.797 18.609 1 90.38 180 ARG A O 1
ATOM 1419 N N . HIS A 1 181 ? 7.445 29.125 17.219 1 93.25 181 HIS A N 1
ATOM 1420 C CA . HIS A 1 181 ? 8.703 28.922 17.938 1 93.25 181 HIS A CA 1
ATOM 1421 C C . HIS A 1 181 ? 9.594 30.156 17.828 1 93.25 181 HIS A C 1
ATOM 1423 O O . HIS A 1 181 ? 9.695 30.766 16.766 1 93.25 181 HIS A O 1
ATOM 1429 N N . ASP A 1 182 ? 10.234 30.516 18.891 1 88.75 182 ASP A N 1
ATOM 1430 C CA . ASP A 1 182 ? 10.992 31.766 18.953 1 88.75 182 ASP A CA 1
ATOM 1431 C C . ASP A 1 182 ? 12.367 31.609 18.328 1 88.75 182 ASP A C 1
ATOM 1433 O O . ASP A 1 182 ? 12.945 32.562 17.828 1 88.75 182 ASP A O 1
ATOM 1437 N N . HIS A 1 183 ? 12.891 30.391 18.312 1 92.81 183 HIS A N 1
ATOM 1438 C CA . HIS A 1 183 ? 14.227 30.141 17.781 1 92.81 183 HIS A CA 1
ATOM 1439 C C . HIS A 1 183 ? 14.172 29.703 16.328 1 92.81 183 HIS A C 1
ATOM 1441 O O . HIS A 1 183 ? 13.125 29.25 15.844 1 92.81 183 HIS A O 1
ATOM 1447 N N . ARG A 1 184 ? 15.328 29.906 15.711 1 95.25 184 ARG A N 1
ATOM 1448 C CA . ARG A 1 184 ? 15.469 29.328 14.383 1 95.25 184 ARG A CA 1
ATOM 1449 C C . ARG A 1 184 ? 15.477 27.812 14.438 1 95.25 184 ARG A C 1
ATOM 1451 O O . ARG A 1 184 ? 16 27.219 15.391 1 95.25 184 ARG A O 1
ATOM 1458 N N . ILE A 1 185 ? 14.859 27.234 13.492 1 96.44 185 ILE A N 1
ATOM 1459 C CA . ILE A 1 185 ? 14.867 25.781 13.414 1 96.44 185 ILE A CA 1
ATOM 1460 C C . ILE A 1 185 ? 15.57 25.344 12.125 1 96.44 185 ILE A C 1
ATOM 1462 O O . ILE A 1 185 ? 15.625 26.094 11.148 1 96.44 185 ILE A O 1
ATOM 1466 N N . PHE A 1 186 ? 16.125 24.188 12.156 1 95.94 186 PHE A N 1
ATOM 1467 C CA . PHE A 1 186 ? 16.891 23.688 11.023 1 95.94 186 PHE A CA 1
ATOM 1468 C C . PHE A 1 186 ? 16.359 22.328 10.57 1 95.94 186 PHE A C 1
ATOM 1470 O O . PHE A 1 186 ? 15.93 21.516 11.391 1 95.94 186 PHE A O 1
ATOM 1477 N N . HIS A 1 187 ? 16.5 22.109 9.273 1 96 187 HIS A N 1
ATOM 1478 C CA . HIS A 1 187 ? 16.031 20.844 8.703 1 96 187 HIS A CA 1
ATOM 1479 C C . HIS A 1 187 ? 17.094 19.766 8.844 1 96 187 HIS A C 1
ATOM 1481 O O . HIS A 1 187 ? 18.281 20.016 8.656 1 96 187 HIS A O 1
ATOM 1487 N N . THR A 1 188 ? 16.688 18.609 9.219 1 92.12 188 THR A N 1
ATOM 1488 C CA . THR A 1 188 ? 17.531 17.422 9.266 1 92.12 188 THR A CA 1
ATOM 1489 C C . THR A 1 188 ? 16.844 16.219 8.625 1 92.12 188 THR A C 1
ATOM 1491 O O . THR A 1 188 ? 15.617 16.141 8.625 1 92.12 188 THR A O 1
ATOM 1494 N N . PHE A 1 189 ? 17.609 15.352 8.047 1 90.5 189 PHE A N 1
ATOM 1495 C CA . PHE A 1 189 ? 17.047 14.18 7.383 1 90.5 189 PHE A CA 1
ATOM 1496 C C . PHE A 1 189 ? 16.719 13.094 8.398 1 90.5 189 PHE A C 1
ATOM 1498 O O . PHE A 1 189 ? 16.031 12.125 8.07 1 90.5 189 PHE A O 1
ATOM 1505 N N . HIS A 1 190 ? 17.25 13.266 9.594 1 85.75 190 HIS A N 1
ATOM 1506 C CA . HIS A 1 190 ? 16.953 12.367 10.703 1 85.75 190 HIS A CA 1
ATOM 1507 C C . HIS A 1 190 ? 16.906 13.125 12.023 1 85.75 190 HIS A C 1
ATOM 1509 O O . HIS A 1 190 ? 17.766 13.969 12.297 1 85.75 190 HIS A O 1
ATOM 1515 N N . LEU A 1 191 ? 15.781 13.078 12.742 1 78.31 191 LEU A N 1
ATOM 1516 C CA . LEU A 1 191 ? 15.656 13.789 14.008 1 78.31 191 LEU A CA 1
ATOM 1517 C C . LEU A 1 191 ? 16.547 13.164 15.07 1 78.31 191 LEU A C 1
ATOM 1519 O O . LEU A 1 191 ? 17.094 13.867 15.93 1 78.31 191 LEU A O 1
ATOM 1523 N N . GLY A 1 192 ? 16.766 12.039 15.141 1 64.31 192 GLY A N 1
ATOM 1524 C CA . GLY A 1 192 ? 17.75 11.789 16.203 1 64.31 192 GLY A CA 1
ATOM 1525 C C . GLY A 1 192 ? 17.906 10.312 16.516 1 64.31 192 GLY A C 1
ATOM 1526 O O . GLY A 1 192 ? 17.188 9.469 15.984 1 64.31 192 GLY A O 1
ATOM 1527 N N . GLN A 1 193 ? 18.984 10.148 17.266 1 61 193 GLN A N 1
ATOM 1528 C CA . GLN A 1 193 ? 19.594 8.945 17.828 1 61 193 GLN A CA 1
ATOM 1529 C C . GLN A 1 193 ? 18.766 8.422 19 1 61 193 GLN A C 1
ATOM 1531 O O . GLN A 1 193 ? 18.922 7.258 19.406 1 61 193 GLN A O 1
ATOM 1536 N N . ARG A 1 194 ? 17.844 9.422 19.469 1 60.59 194 ARG A N 1
ATOM 1537 C CA . ARG A 1 194 ? 17.141 8.922 20.641 1 60.59 194 ARG A CA 1
ATOM 1538 C C . ARG A 1 194 ? 15.734 8.445 20.281 1 60.59 194 ARG A C 1
ATOM 1540 O O . ARG A 1 194 ? 15.039 9.102 19.484 1 60.59 194 ARG A O 1
ATOM 1547 N N . GLU A 1 195 ? 15.555 7.289 20.609 1 63.31 195 GLU A N 1
ATOM 1548 C CA . GLU A 1 195 ? 14.227 6.711 20.422 1 63.31 195 GLU A CA 1
ATOM 1549 C C . GLU A 1 195 ? 13.211 7.371 21.359 1 63.31 195 GLU A C 1
ATOM 1551 O O . GLU A 1 195 ? 12.891 6.832 22.406 1 63.31 195 GLU A O 1
ATOM 1556 N N . GLU A 1 196 ? 13.047 8.703 21.094 1 71.75 196 GLU A N 1
ATOM 1557 C CA . GLU A 1 196 ? 12.062 9.398 21.922 1 71.75 196 GLU A CA 1
ATOM 1558 C C . GLU A 1 196 ? 10.812 9.742 21.109 1 71.75 196 GLU A C 1
ATOM 1560 O O . GLU A 1 196 ? 10.828 9.672 19.875 1 71.75 196 GLU A O 1
ATOM 1565 N N . HIS A 1 197 ? 9.844 9.898 21.859 1 80.88 197 HIS A N 1
ATOM 1566 C CA . HIS A 1 197 ? 8.578 10.32 21.266 1 80.88 197 HIS A CA 1
ATOM 1567 C C . HIS A 1 197 ? 8.625 11.797 20.859 1 80.88 197 HIS A C 1
ATOM 1569 O O . HIS A 1 197 ? 8.922 12.656 21.688 1 80.88 197 HIS A O 1
ATOM 1575 N N . TRP A 1 198 ? 8.555 12.078 19.547 1 88.94 198 TRP A N 1
ATOM 1576 C CA . TRP A 1 198 ? 8.539 13.445 19.031 1 88.94 198 TRP A CA 1
ATOM 1577 C C . TRP A 1 198 ? 7.125 13.852 18.625 1 88.94 198 TRP A C 1
ATOM 1579 O O . TRP A 1 198 ? 6.418 13.086 17.953 1 88.94 198 TRP A O 1
ATOM 1589 N N . GLU A 1 199 ? 6.773 15 19.141 1 92.44 199 GLU A N 1
ATOM 1590 C CA . GLU A 1 199 ? 5.496 15.578 18.734 1 92.44 199 GLU A CA 1
ATOM 1591 C C . GLU A 1 199 ? 5.703 16.859 17.922 1 92.44 199 GLU A C 1
ATOM 1593 O O . GLU A 1 199 ? 6.523 17.703 18.281 1 92.44 199 GLU A O 1
ATOM 1598 N N . CYS A 1 200 ? 5.02 17.016 16.844 1 95.31 200 CYS A N 1
ATOM 1599 C CA . CYS A 1 200 ? 5.148 18.172 15.961 1 95.31 200 CYS A CA 1
ATOM 1600 C C . CYS A 1 200 ? 4.637 19.438 16.641 1 95.31 200 CYS A C 1
ATOM 1602 O O . CYS A 1 200 ? 3.523 19.453 17.172 1 95.31 200 CYS A O 1
ATOM 1604 N N . GLY A 1 201 ? 5.32 20.469 16.594 1 94.81 201 GLY A N 1
ATOM 1605 C CA . GLY A 1 201 ? 4.957 21.734 17.219 1 94.81 201 GLY A CA 1
ATOM 1606 C C . GLY A 1 201 ? 3.814 22.438 16.516 1 94.81 201 GLY A C 1
ATOM 1607 O O . GLY A 1 201 ? 3.295 23.438 17.016 1 94.81 201 GLY A O 1
ATOM 1608 N N . VAL A 1 202 ? 3.375 21.891 15.406 1 94.81 202 VAL A N 1
ATOM 1609 C CA . VAL A 1 202 ? 2.342 22.578 14.625 1 94.81 202 VAL A CA 1
ATOM 1610 C C . VAL A 1 202 ? 1.074 21.719 14.609 1 94.81 202 VAL A C 1
ATOM 1612 O O . VAL A 1 202 ? 0.032 22.141 15.117 1 94.81 202 VAL A O 1
ATOM 1615 N N . CYS A 1 203 ? 1.134 20.531 14.156 1 92.44 203 CYS A N 1
ATOM 1616 C CA . CYS A 1 203 ? -0.064 19.719 14.031 1 92.44 203 CYS A CA 1
ATOM 1617 C C . CYS A 1 203 ? -0.276 18.859 15.273 1 92.44 203 CYS A C 1
ATOM 1619 O O . CYS A 1 203 ? -1.352 18.297 15.469 1 92.44 203 CYS A O 1
ATOM 1621 N N . ARG A 1 204 ? 0.748 18.688 16.047 1 92.56 204 ARG A N 1
ATOM 1622 C CA . ARG A 1 204 ? 0.706 17.984 17.328 1 92.56 204 ARG A CA 1
ATOM 1623 C C . ARG A 1 204 ? 0.598 16.469 17.141 1 92.56 204 ARG A C 1
ATOM 1625 O O . ARG A 1 204 ? 0.199 15.75 18.047 1 92.56 204 ARG A O 1
ATOM 1632 N N . LYS A 1 205 ? 0.906 16.016 16 1 92.75 205 LYS A N 1
ATOM 1633 C CA . LYS A 1 205 ? 0.99 14.586 15.727 1 92.75 205 LYS A CA 1
ATOM 1634 C C . LYS A 1 205 ? 2.416 14.078 15.914 1 92.75 205 LYS A C 1
ATOM 1636 O O . LYS A 1 205 ? 3.352 14.867 16.047 1 92.75 205 LYS A O 1
ATOM 1641 N N . THR A 1 206 ? 2.486 12.773 15.969 1 91.94 206 THR A N 1
ATOM 1642 C CA . THR A 1 206 ? 3.787 12.148 16.188 1 91.94 206 THR A CA 1
ATOM 1643 C C . THR A 1 206 ? 4.695 12.352 14.977 1 91.94 206 THR A C 1
ATOM 1645 O O . THR A 1 206 ? 4.25 12.227 13.836 1 91.94 206 THR A O 1
ATOM 1648 N N . VAL A 1 207 ? 5.879 12.711 15.219 1 92.44 207 VAL A N 1
ATOM 1649 C CA . VAL A 1 207 ? 6.895 12.828 14.18 1 92.44 207 VAL A CA 1
ATOM 1650 C C . VAL A 1 207 ? 7.738 11.555 14.133 1 92.44 207 VAL A C 1
ATOM 1652 O O . VAL A 1 207 ? 8.305 11.141 15.148 1 92.44 207 VAL A O 1
ATOM 1655 N N . ASP A 1 208 ? 7.746 10.93 13.016 1 90.38 208 ASP A N 1
ATOM 1656 C CA . ASP A 1 208 ? 8.617 9.773 12.836 1 90.38 208 ASP A CA 1
ATOM 1657 C C . ASP A 1 208 ? 10.086 10.195 12.781 1 90.38 208 ASP A C 1
ATOM 1659 O O . ASP A 1 208 ? 10.516 10.852 11.828 1 90.38 208 ASP A O 1
ATOM 1663 N N . TRP A 1 209 ? 10.883 9.758 13.727 1 89.25 209 TRP A N 1
ATOM 1664 C CA . TRP A 1 209 ? 12.242 10.258 13.891 1 89.25 209 TRP A CA 1
ATOM 1665 C C . TRP A 1 209 ? 13.164 9.695 12.812 1 89.25 209 TRP A C 1
ATOM 1667 O O . TRP A 1 209 ? 14.297 10.156 12.648 1 89.25 209 TRP A O 1
ATOM 1677 N N . VAL A 1 210 ? 12.734 8.719 12.062 1 88.19 210 VAL A N 1
ATOM 1678 C CA . VAL A 1 210 ? 13.531 8.094 11.016 1 88.19 210 VAL A CA 1
ATOM 1679 C C . VAL A 1 210 ? 13.648 9.039 9.82 1 88.19 210 VAL A C 1
ATOM 1681 O O . VAL A 1 210 ? 14.617 8.977 9.055 1 88.19 210 VAL A O 1
ATOM 1684 N N . TYR A 1 211 ? 12.695 9.961 9.781 1 92.69 211 TYR A N 1
ATOM 1685 C CA . TYR A 1 211 ? 12.641 10.836 8.609 1 92.69 211 TYR A CA 1
ATOM 1686 C C . TYR A 1 211 ? 12.953 12.281 9 1 92.69 211 TYR A C 1
ATOM 1688 O O . TYR A 1 211 ? 13.188 12.578 10.172 1 92.69 211 TYR A O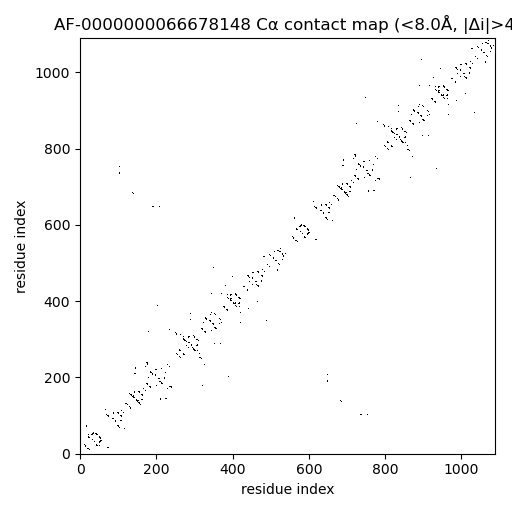 1
ATOM 1696 N N . GLY A 1 212 ? 12.938 13.023 7.938 1 93.75 212 GLY A N 1
ATOM 1697 C CA . GLY A 1 212 ? 13.359 14.398 8.133 1 93.75 212 GLY A CA 1
ATOM 1698 C C . GLY A 1 212 ? 12.297 15.273 8.758 1 93.75 212 GLY A C 1
ATOM 1699 O O . GLY A 1 212 ? 11.102 15.016 8.602 1 93.75 212 GLY A O 1
ATOM 1700 N N . ALA A 1 213 ? 12.766 16.25 9.484 1 95.94 213 ALA A N 1
ATOM 1701 C CA . ALA A 1 213 ? 11.953 17.25 10.164 1 95.94 213 ALA A CA 1
ATOM 1702 C C . ALA A 1 213 ? 12.789 18.469 10.555 1 95.94 213 ALA A C 1
ATOM 1704 O O . ALA A 1 213 ? 14 18.484 10.32 1 95.94 213 ALA A O 1
ATOM 1705 N N . PHE A 1 214 ? 12.109 19.484 10.984 1 96.88 214 PHE A N 1
ATOM 1706 C CA . PHE A 1 214 ? 12.82 20.641 11.523 1 96.88 214 PHE A CA 1
ATOM 1707 C C . PHE A 1 214 ? 13.008 20.5 13.031 1 96.88 214 PHE A C 1
ATOM 1709 O O . PHE A 1 214 ? 12.117 20.031 13.734 1 96.88 214 PHE A O 1
ATOM 1716 N N . LYS A 1 215 ? 14.156 20.859 13.508 1 95.31 215 LYS A N 1
ATOM 1717 C CA . LYS A 1 215 ? 14.461 20.812 14.938 1 95.31 215 LYS A CA 1
ATOM 1718 C C . LYS A 1 215 ? 15.141 22.109 15.391 1 95.31 215 LYS A C 1
ATOM 1720 O O . LYS A 1 215 ? 15.625 22.891 14.562 1 95.31 215 LYS A O 1
ATOM 1725 N N . CYS A 1 216 ? 15.062 22.391 16.688 1 95.31 216 CYS A N 1
ATOM 1726 C CA . CYS A 1 216 ? 15.711 23.547 17.281 1 95.31 216 CYS A CA 1
ATOM 1727 C C . CYS A 1 216 ? 16.984 23.141 18.031 1 95.31 216 CYS A C 1
ATOM 1729 O O . CYS A 1 216 ? 16.969 22.156 18.766 1 95.31 216 CYS A O 1
ATOM 1731 N N . SER A 1 217 ? 18.047 23.812 17.828 1 90.69 217 SER A N 1
ATOM 1732 C CA . SER A 1 217 ? 19.312 23.469 18.469 1 90.69 217 SER A CA 1
ATOM 1733 C C . SER A 1 217 ? 19.297 23.844 19.953 1 90.69 217 SER A C 1
ATOM 1735 O O . SER A 1 217 ? 19.984 23.219 20.766 1 90.69 217 SER A O 1
ATOM 1737 N N . ARG A 1 218 ? 18.516 24.797 20.281 1 92.94 218 ARG A N 1
ATOM 1738 C CA . ARG A 1 218 ? 18.469 25.297 21.641 1 92.94 218 ARG A CA 1
ATOM 1739 C C . ARG A 1 218 ? 17.422 24.547 22.469 1 92.94 218 ARG A C 1
ATOM 1741 O O . ARG A 1 218 ? 17.547 24.438 23.688 1 92.94 218 ARG A O 1
ATOM 1748 N N . CYS A 1 219 ? 16.438 24.094 21.797 1 93.31 219 CYS A N 1
ATOM 1749 C CA . CYS A 1 219 ? 15.375 23.344 22.453 1 93.31 219 CYS A CA 1
ATOM 1750 C C . CYS A 1 219 ? 15.359 21.891 21.984 1 93.31 219 CYS A C 1
ATOM 1752 O O . CYS A 1 219 ? 14.68 21.547 21.016 1 93.31 219 CYS A O 1
ATOM 1754 N N . PRO A 1 220 ? 15.984 21 22.625 1 87.44 220 PRO A N 1
ATOM 1755 C CA . PRO A 1 220 ? 16.234 19.641 22.156 1 87.44 220 PRO A CA 1
ATOM 1756 C C . PRO A 1 220 ? 14.938 18.844 21.984 1 87.44 220 PRO A C 1
ATOM 1758 O O . PRO A 1 220 ? 14.914 17.859 21.234 1 87.44 220 PRO A O 1
ATOM 1761 N N . ASN A 1 221 ? 13.852 19.125 22.531 1 88.06 221 ASN A N 1
ATOM 1762 C CA . ASN A 1 221 ? 12.625 18.344 22.422 1 88.06 221 ASN A CA 1
ATOM 1763 C C . ASN A 1 221 ? 11.617 19 21.484 1 88.06 221 ASN A C 1
ATOM 1765 O O . ASN A 1 221 ? 10.43 18.672 21.516 1 88.06 221 ASN A O 1
ATOM 1769 N N . TYR A 1 222 ? 12.172 19.938 20.688 1 94.31 222 TYR A N 1
ATOM 1770 C CA . TYR A 1 222 ? 11.25 20.609 19.766 1 94.31 222 TYR A CA 1
ATOM 1771 C C . TYR A 1 222 ? 11.484 20.141 18.328 1 94.31 222 TYR A C 1
ATOM 1773 O O . TYR A 1 222 ? 12.617 20.172 17.844 1 94.31 222 TYR A O 1
ATOM 1781 N N . ALA A 1 223 ? 10.398 19.688 17.703 1 95.38 223 ALA A N 1
ATOM 1782 C CA . ALA A 1 223 ? 10.461 19.266 16.312 1 95.38 223 ALA A CA 1
ATOM 1783 C C . ALA A 1 223 ? 9.172 19.594 15.57 1 95.38 223 ALA A C 1
ATOM 1785 O O . ALA A 1 223 ? 8.117 19.75 16.188 1 95.38 223 ALA A O 1
ATOM 1786 N N . VAL A 1 224 ? 9.289 19.812 14.305 1 96.88 224 VAL A N 1
ATOM 1787 C CA . VAL A 1 224 ? 8.148 20.109 13.445 1 96.88 224 VAL A CA 1
ATOM 1788 C C . VAL A 1 224 ? 8.289 19.359 12.125 1 96.88 224 VAL A C 1
ATOM 1790 O O . VAL A 1 224 ? 9.383 19.297 11.547 1 96.88 224 VAL A O 1
ATOM 1793 N N . HIS A 1 225 ? 7.199 18.781 11.672 1 96.69 225 HIS A N 1
ATOM 1794 C CA . HIS A 1 225 ? 7.223 18.172 10.344 1 96.69 225 HIS A CA 1
ATOM 1795 C C . HIS A 1 225 ? 7.691 19.156 9.289 1 96.69 225 HIS A C 1
ATOM 1797 O O . HIS A 1 225 ? 7.41 20.359 9.383 1 96.69 225 HIS A O 1
ATOM 1803 N N . SER A 1 226 ? 8.312 18.609 8.312 1 97.25 226 SER A N 1
ATOM 1804 C CA . SER A 1 226 ? 8.812 19.453 7.23 1 97.25 226 SER A CA 1
ATOM 1805 C C . SER A 1 226 ? 7.664 20.172 6.52 1 97.25 226 SER A C 1
ATOM 1807 O O . SER A 1 226 ? 7.738 21.375 6.262 1 97.25 226 SER A O 1
ATOM 1809 N N . ARG A 1 227 ? 6.613 19.5 6.281 1 95.94 227 ARG A N 1
ATOM 1810 C CA . ARG A 1 227 ? 5.496 20.078 5.547 1 95.94 227 ARG A CA 1
ATOM 1811 C C . ARG A 1 227 ? 4.684 21.016 6.434 1 95.94 227 ARG A C 1
ATOM 1813 O O . ARG A 1 227 ? 4.082 21.969 5.949 1 95.94 227 ARG A O 1
ATOM 1820 N N . CYS A 1 228 ? 4.625 20.781 7.715 1 96.19 228 CYS A N 1
ATOM 1821 C CA . CYS A 1 228 ? 3.945 21.672 8.648 1 96.19 228 CYS A CA 1
ATOM 1822 C C . CYS A 1 228 ? 4.703 22.984 8.797 1 96.19 228 CYS A C 1
ATOM 1824 O O . CYS A 1 228 ? 4.098 24.062 8.82 1 96.19 228 CYS A O 1
ATOM 1826 N N . ALA A 1 229 ? 5.98 22.875 8.867 1 97.12 229 ALA A N 1
ATOM 1827 C CA . ALA A 1 229 ? 6.836 24.031 9.07 1 97.12 229 ALA A CA 1
ATOM 1828 C C . ALA A 1 229 ? 6.793 24.969 7.859 1 97.12 229 ALA A C 1
ATOM 1830 O O . ALA A 1 229 ? 6.996 26.172 7.992 1 97.12 229 ALA A O 1
ATOM 1831 N N . THR A 1 230 ? 6.527 24.406 6.734 1 96.81 230 THR A N 1
ATOM 1832 C CA . THR A 1 230 ? 6.621 25.203 5.516 1 96.81 230 THR A CA 1
ATOM 1833 C C . THR A 1 230 ? 5.234 25.578 5.004 1 96.81 230 THR A C 1
ATOM 1835 O O . THR A 1 230 ? 5.086 26 3.855 1 96.81 230 THR A O 1
ATOM 1838 N N . LYS A 1 231 ? 4.238 25.406 5.77 1 94.56 231 LYS A N 1
ATOM 1839 C CA . LYS A 1 231 ? 2.908 25.891 5.414 1 94.56 231 LYS A CA 1
ATOM 1840 C C . LYS A 1 231 ? 2.871 27.422 5.367 1 94.56 231 LYS A C 1
ATOM 1842 O O . LYS A 1 231 ? 3.58 28.094 6.121 1 94.56 231 LYS A O 1
ATOM 1847 N N . LYS A 1 232 ? 2.023 27.906 4.59 1 91.88 232 LYS A N 1
ATOM 1848 C CA . LYS A 1 232 ? 1.933 29.344 4.395 1 91.88 232 LYS A CA 1
ATOM 1849 C C . LYS A 1 232 ? 1.497 30.047 5.676 1 91.88 232 LYS A C 1
ATOM 1851 O O . LYS A 1 232 ? 1.884 31.203 5.926 1 91.88 232 LYS A O 1
ATOM 1856 N N . GLU A 1 233 ? 0.721 29.375 6.516 1 90.38 233 GLU A N 1
ATOM 1857 C CA . GLU A 1 233 ? 0.22 29.953 7.758 1 90.38 233 GLU A CA 1
ATOM 1858 C C . GLU A 1 233 ? 1.297 29.953 8.844 1 90.38 233 GLU A C 1
ATOM 1860 O O . GLU A 1 233 ? 1.169 30.641 9.852 1 90.38 233 GLU A O 1
ATOM 1865 N N . VAL A 1 234 ? 2.348 29.219 8.625 1 95.19 234 VAL A N 1
ATOM 1866 C CA . VAL A 1 234 ? 3.32 28.969 9.688 1 95.19 234 VAL A CA 1
ATOM 1867 C C . VAL A 1 234 ? 4.629 29.688 9.367 1 95.19 234 VAL A C 1
ATOM 1869 O O . VAL A 1 234 ? 5.25 30.297 10.242 1 95.19 234 VAL A O 1
ATOM 1872 N N . TRP A 1 235 ? 4.984 29.656 8.156 1 95.75 235 TRP A N 1
ATOM 1873 C CA . TRP A 1 235 ? 6.27 30.156 7.676 1 95.75 235 TRP A CA 1
ATOM 1874 C C . TRP A 1 235 ? 6.07 31.328 6.711 1 95.75 235 TRP A C 1
ATOM 1876 O O . TRP A 1 235 ? 5.176 31.281 5.863 1 95.75 235 TRP A O 1
ATOM 1886 N N . ASP A 1 236 ? 6.879 32.344 6.809 1 92.94 236 ASP A N 1
ATOM 1887 C CA . ASP A 1 236 ? 6.711 33.562 6.012 1 92.94 236 ASP A CA 1
ATOM 1888 C C . ASP A 1 236 ? 7.434 33.438 4.672 1 92.94 236 ASP A C 1
ATOM 1890 O O . ASP A 1 236 ? 7.438 34.375 3.879 1 92.94 236 ASP A O 1
ATOM 1894 N N . GLY A 1 237 ? 8.148 32.344 4.418 1 93.44 237 GLY A N 1
ATOM 1895 C CA . GLY A 1 237 ? 8.789 32.125 3.129 1 93.44 237 GLY A CA 1
ATOM 1896 C C . GLY A 1 237 ? 10.234 32.594 3.098 1 93.44 237 GLY A C 1
ATOM 1897 O O . GLY A 1 237 ? 10.898 32.5 2.059 1 93.44 237 GLY A O 1
ATOM 1898 N N . ILE A 1 238 ? 10.766 33 4.203 1 93.25 238 ILE A N 1
ATOM 1899 C CA . ILE A 1 238 ? 12.117 33.562 4.215 1 93.25 238 ILE A CA 1
ATOM 1900 C C . ILE A 1 238 ? 13.109 32.5 4.695 1 93.25 238 ILE A C 1
ATOM 1902 O O . ILE A 1 238 ? 12.984 31.984 5.809 1 93.25 238 ILE A O 1
ATOM 1906 N N . GLU A 1 239 ? 14.047 32.156 3.885 1 94.94 239 GLU A N 1
ATOM 1907 C CA . GLU A 1 239 ? 15.141 31.25 4.219 1 94.94 239 GLU A CA 1
ATOM 1908 C C . GLU A 1 239 ? 16.281 32 4.914 1 94.94 239 GLU A C 1
ATOM 1910 O O . GLU A 1 239 ? 16.656 33.094 4.496 1 94.94 239 GLU A O 1
ATOM 1915 N N . LEU A 1 240 ? 16.781 31.438 5.965 1 94.75 240 LEU A N 1
ATOM 1916 C CA . LEU A 1 240 ? 17.734 32.156 6.801 1 94.75 240 LEU A CA 1
ATOM 1917 C C . LEU A 1 240 ? 19.078 31.469 6.832 1 94.75 240 LEU A C 1
ATOM 1919 O O . LEU A 1 240 ? 19.891 31.719 7.723 1 94.75 240 LEU A O 1
ATOM 1923 N N . GLU A 1 241 ? 19.203 30.609 5.91 1 91.44 241 GLU A N 1
ATOM 1924 C CA . GLU A 1 241 ? 20.516 29.953 5.836 1 91.44 241 GLU A CA 1
ATOM 1925 C C . GLU A 1 241 ? 21.625 30.969 5.613 1 91.44 241 GLU A C 1
ATOM 1927 O O . GLU A 1 241 ? 21.531 31.828 4.73 1 91.44 241 GLU A O 1
ATOM 1932 N N . ASP A 1 242 ? 22.688 30.938 6.375 1 90.38 242 ASP A N 1
ATOM 1933 C CA . ASP A 1 242 ? 23.875 31.781 6.277 1 90.38 242 ASP A CA 1
ATOM 1934 C C . ASP A 1 242 ? 23.547 33.219 6.676 1 90.38 242 ASP A C 1
ATOM 1936 O O . ASP A 1 242 ? 24.297 34.156 6.332 1 90.38 242 ASP A O 1
ATOM 1940 N N . VAL A 1 243 ? 22.344 33.469 7.164 1 91.31 243 VAL A N 1
ATOM 1941 C CA . VAL A 1 243 ? 22 34.781 7.73 1 91.31 243 VAL A CA 1
ATOM 1942 C C . VAL A 1 243 ? 22.375 34.812 9.211 1 91.31 243 VAL A C 1
ATOM 1944 O O . VAL A 1 243 ? 21.906 33.969 9.992 1 91.31 243 VAL A O 1
ATOM 1947 N N . PRO A 1 244 ? 23.25 35.688 9.539 1 89.62 244 PRO A N 1
ATOM 1948 C CA . PRO A 1 244 ? 23.625 35.75 10.953 1 89.62 244 PRO A CA 1
ATOM 1949 C C . PRO A 1 244 ? 22.438 36.062 11.859 1 89.62 244 PRO A C 1
ATOM 1951 O O . PRO A 1 244 ? 21.531 36.812 11.461 1 89.62 244 PRO A O 1
ATOM 1954 N N . GLU A 1 245 ? 22.375 35.375 12.953 1 84 245 GLU A N 1
ATOM 1955 C CA . GLU A 1 245 ? 21.312 35.688 13.914 1 84 245 GLU A CA 1
ATOM 1956 C C . GLU A 1 245 ? 21.547 37.031 14.586 1 84 245 GLU A C 1
ATOM 1958 O O . GLU A 1 245 ? 22.578 37.25 15.203 1 84 245 GLU A O 1
ATOM 1963 N N . GLU A 1 246 ? 20.875 38.031 14.086 1 73.44 246 GLU A N 1
ATOM 1964 C CA . GLU A 1 246 ? 21.016 39.312 14.727 1 73.44 246 GLU A CA 1
ATOM 1965 C C . GLU A 1 246 ? 20.078 39.469 15.922 1 73.44 246 GLU A C 1
ATOM 1967 O O . GLU A 1 246 ? 18.953 38.969 15.883 1 73.44 246 GLU A O 1
ATOM 1972 N N . GLU A 1 247 ? 20.625 39.812 17.109 1 67.5 247 GLU A N 1
ATOM 1973 C CA . GLU A 1 247 ? 19.781 40.094 18.266 1 67.5 247 GLU A CA 1
ATOM 1974 C C . GLU A 1 247 ? 18.859 41.281 18 1 67.5 247 GLU A C 1
ATOM 1976 O O . GLU A 1 247 ? 19.328 42.375 17.75 1 67.5 247 GLU A O 1
ATOM 1981 N N . GLU A 1 248 ? 17.734 41 17.531 1 66 248 GLU A N 1
ATOM 1982 C CA . GLU A 1 248 ? 16.797 42.125 17.344 1 66 248 GLU A CA 1
ATOM 1983 C C . GLU A 1 248 ? 16.609 42.906 18.656 1 66 248 GLU A C 1
ATOM 1985 O O . GLU A 1 248 ? 16.469 42.312 19.719 1 66 248 GLU A O 1
ATOM 1990 N N . GLU A 1 249 ? 16.953 44.156 18.609 1 68.62 249 GLU A N 1
ATOM 1991 C CA . GLU A 1 249 ? 16.688 45 19.766 1 68.62 249 GLU A CA 1
ATOM 1992 C C . GLU A 1 249 ? 15.211 45 20.141 1 68.62 249 GLU A C 1
ATOM 1994 O O . GLU A 1 249 ? 14.344 45.312 19.328 1 68.62 249 GLU A O 1
ATOM 1999 N N . VAL A 1 250 ? 14.906 44.344 21.188 1 74.69 250 VAL A N 1
ATOM 2000 C CA . VAL A 1 250 ? 13.539 44.312 21.703 1 74.69 250 VAL A CA 1
ATOM 2001 C C . VAL A 1 250 ? 13.227 45.656 22.391 1 74.69 250 VAL A C 1
ATOM 2003 O O . VAL A 1 250 ? 13.883 46.031 23.359 1 74.69 250 VAL A O 1
ATOM 2006 N N . GLU A 1 251 ? 12.383 46.469 21.766 1 85.69 251 GLU A N 1
ATOM 2007 C CA . GLU A 1 251 ? 11.914 47.688 22.406 1 85.69 251 GLU A CA 1
ATOM 2008 C C . GLU A 1 251 ? 10.953 47.375 23.547 1 85.69 251 GLU A C 1
ATOM 2010 O O . GLU A 1 251 ? 9.914 46.75 23.344 1 85.69 251 GLU A O 1
ATOM 2015 N N . GLU A 1 252 ? 11.328 47.812 24.703 1 91.25 252 GLU A N 1
ATOM 2016 C CA . GLU A 1 252 ? 10.453 47.594 25.859 1 91.25 252 GLU A CA 1
ATOM 2017 C C . GLU A 1 252 ? 9.203 48.469 25.781 1 91.25 252 GLU A C 1
ATOM 2019 O O . GLU A 1 252 ? 9.266 49.594 25.328 1 91.25 252 GLU A O 1
ATOM 2024 N N . PRO A 1 253 ? 8.141 47.938 26.219 1 94.75 253 PRO A N 1
ATOM 2025 C CA . PRO A 1 253 ? 6.887 48.688 26.109 1 94.75 253 PRO A CA 1
ATOM 2026 C C . PRO A 1 253 ? 6.805 49.844 27.109 1 94.75 253 PRO A C 1
ATOM 2028 O O . PRO A 1 253 ? 5.941 50.719 26.984 1 94.75 253 PRO A O 1
ATOM 2031 N N . PHE A 1 254 ? 7.645 49.875 28.141 1 94.88 254 PHE A N 1
ATOM 2032 C CA . PHE A 1 254 ? 7.605 50.969 29.109 1 94.88 254 PHE A CA 1
ATOM 2033 C C . PHE A 1 254 ? 8.961 51.156 29.766 1 94.88 254 PHE A C 1
ATOM 2035 O O . PHE A 1 254 ? 9.828 50.281 29.672 1 94.88 254 PHE A O 1
ATOM 2042 N N . VAL A 1 255 ? 9.125 52.344 30.312 1 95.56 255 VAL A N 1
ATOM 2043 C CA . VAL A 1 255 ? 10.297 52.688 31.109 1 95.56 255 VAL A CA 1
ATOM 2044 C C . VAL A 1 255 ? 9.938 52.656 32.594 1 95.56 255 VAL A C 1
ATOM 2046 O O . VAL A 1 255 ? 8.914 53.219 33 1 95.56 255 VAL A O 1
ATOM 2049 N N . VAL A 1 256 ? 10.781 52.031 33.312 1 94.94 256 VAL A N 1
ATOM 2050 C CA . VAL A 1 256 ? 10.539 51.938 34.75 1 94.94 256 VAL A CA 1
ATOM 2051 C C . VAL A 1 256 ? 11.117 53.156 35.469 1 94.94 256 VAL A C 1
ATOM 2053 O O . VAL A 1 256 ? 12.305 53.469 35.312 1 94.94 256 VAL A O 1
ATOM 2056 N N . ILE A 1 257 ? 10.328 53.812 36.188 1 94.25 257 ILE A N 1
ATOM 2057 C CA . ILE A 1 257 ? 10.766 54.938 37 1 94.25 257 ILE A CA 1
ATOM 2058 C C . ILE A 1 257 ? 11.148 54.5 38.406 1 94.25 257 ILE A C 1
ATOM 2060 O O . ILE A 1 257 ? 12.227 54.844 38.906 1 94.25 257 ILE A O 1
ATOM 2064 N N . ASN A 1 258 ? 10.289 53.781 39.031 1 93 258 ASN A N 1
ATOM 2065 C CA . ASN A 1 258 ? 10.516 53.125 40.312 1 93 258 ASN A CA 1
ATOM 2066 C C . ASN A 1 258 ? 9.711 51.844 40.438 1 93 258 ASN A C 1
ATOM 2068 O O . ASN A 1 258 ? 9.211 51.312 39.438 1 93 258 ASN A O 1
ATOM 2072 N N . GLU A 1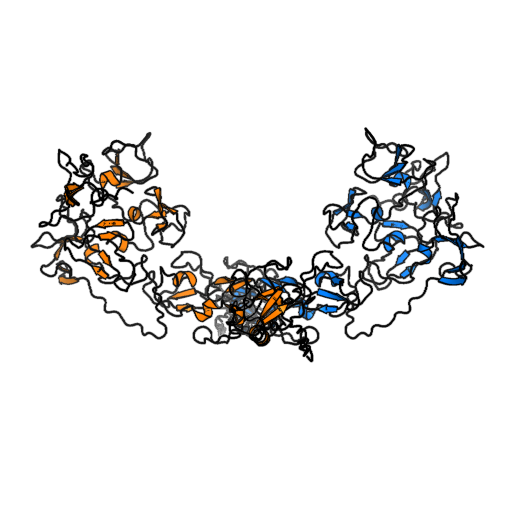 259 ? 9.594 51.344 41.656 1 91.31 259 GLU A N 1
ATOM 2073 C CA . GLU A 1 259 ? 8.992 50.031 41.844 1 91.31 259 GLU A CA 1
ATOM 2074 C C . GLU A 1 259 ? 7.508 50.031 41.5 1 91.31 259 GLU A C 1
ATOM 2076 O O . GLU A 1 259 ? 6.941 49 41.156 1 91.31 259 GLU A O 1
ATOM 2081 N N . LYS A 1 260 ? 6.895 51.156 41.562 1 93.88 260 LYS A N 1
ATOM 2082 C CA . LYS A 1 260 ? 5.445 51.188 41.406 1 93.88 260 LYS A CA 1
ATOM 2083 C C . LYS A 1 260 ? 5.043 52.125 40.281 1 93.88 260 LYS A C 1
ATOM 2085 O O . LYS A 1 260 ? 3.854 52.312 40 1 93.88 260 LYS A O 1
ATOM 2090 N N . GLU A 1 261 ? 6.012 52.688 39.625 1 95.5 261 GLU A N 1
ATOM 2091 C CA . GLU A 1 261 ? 5.695 53.719 38.625 1 95.5 261 GLU A CA 1
ATOM 2092 C C . GLU A 1 261 ? 6.395 53.406 37.281 1 95.5 261 GLU A C 1
ATOM 2094 O O . GLU A 1 261 ? 7.566 53.031 37.281 1 95.5 261 GLU A O 1
ATOM 2099 N N . ILE A 1 262 ? 5.562 53.531 36.219 1 96.38 262 ILE A N 1
ATOM 2100 C CA . ILE A 1 262 ? 6.121 53.344 34.875 1 96.38 262 ILE A CA 1
ATOM 2101 C C . ILE A 1 262 ? 5.66 54.438 33.938 1 96.38 262 ILE A C 1
ATOM 2103 O O . ILE A 1 262 ? 4.719 55.188 34.25 1 96.38 262 ILE A O 1
ATOM 2107 N N . ILE A 1 263 ? 6.422 54.594 32.812 1 96.19 263 ILE A N 1
ATOM 2108 C CA . ILE A 1 263 ? 5.973 55.375 31.656 1 96.19 263 ILE A CA 1
ATOM 2109 C C . ILE A 1 263 ? 5.773 54.438 30.453 1 96.19 263 ILE A C 1
ATOM 2111 O O . ILE A 1 263 ? 6.738 53.938 29.891 1 96.19 263 ILE A O 1
ATOM 2115 N N . HIS A 1 264 ? 4.555 54.188 30.172 1 95.94 264 HIS A N 1
ATOM 2116 C CA . HIS A 1 264 ? 4.211 53.312 29.062 1 95.94 264 HIS A CA 1
ATOM 2117 C C . HIS A 1 264 ? 4.219 54.062 27.734 1 95.94 264 HIS A C 1
ATOM 2119 O O . HIS A 1 264 ? 3.824 55.219 27.672 1 95.94 264 HIS A O 1
ATOM 2125 N N . PHE A 1 265 ? 4.57 53.438 26.672 1 95.19 265 PHE A N 1
ATOM 2126 C CA . PHE A 1 265 ? 4.766 54.125 25.391 1 95.19 265 PHE A CA 1
ATOM 2127 C C . PHE A 1 265 ? 3.436 54.594 24.828 1 95.19 265 PHE A C 1
ATOM 2129 O O . PHE A 1 265 ? 3.404 55.469 23.969 1 95.19 265 PHE A O 1
ATOM 2136 N N . SER A 1 266 ? 2.254 54 25.203 1 93.75 266 SER A N 1
ATOM 2137 C CA . SER A 1 266 ? 0.937 54.438 24.75 1 93.75 266 SER A CA 1
ATOM 2138 C C . SER A 1 266 ? 0.491 55.688 25.5 1 93.75 266 SER A C 1
ATOM 2140 O O . SER A 1 266 ? -0.49 56.312 25.109 1 93.75 266 SER A O 1
ATOM 2142 N N . HIS A 1 267 ? 1.1 55.969 26.5 1 93.44 267 HIS A N 1
ATOM 2143 C CA . HIS A 1 267 ? 0.79 57.094 27.359 1 93.44 267 HIS A CA 1
ATOM 2144 C C . HIS A 1 267 ? 2.061 57.75 27.922 1 93.44 267 HIS A C 1
ATOM 2146 O O . HIS A 1 267 ? 2.287 57.719 29.141 1 93.44 267 HIS A O 1
ATOM 2152 N N . GLU A 1 268 ? 2.754 58.5 27.125 1 92.31 268 GLU A N 1
ATOM 2153 C CA . GLU A 1 268 ? 4.102 58.938 27.453 1 92.31 268 GLU A CA 1
ATOM 2154 C C . GLU A 1 268 ? 4.059 60.25 28.25 1 92.31 268 GLU A C 1
ATOM 2156 O O . GLU A 1 268 ? 5.031 60.594 28.922 1 92.31 268 GLU A O 1
ATOM 2161 N N . GLU A 1 269 ? 2.955 60.875 28.312 1 92.69 269 GLU A N 1
ATOM 2162 C CA . GLU A 1 269 ? 2.838 62.188 28.922 1 92.69 269 GLU A CA 1
ATOM 2163 C C . GLU A 1 269 ? 2.758 62.125 30.438 1 92.69 269 GLU A C 1
ATOM 2165 O O . GLU A 1 269 ? 3.092 63.062 31.141 1 92.69 269 GLU A O 1
ATOM 2170 N N . HIS A 1 270 ? 2.273 60.969 30.922 1 95.31 270 HIS A N 1
ATOM 2171 C CA . HIS A 1 270 ? 2.061 60.844 32.344 1 95.31 270 HIS A CA 1
ATOM 2172 C C . HIS A 1 270 ? 2.623 59.562 32.906 1 95.31 270 HIS A C 1
ATOM 2174 O O . HIS A 1 270 ? 2.781 58.594 32.156 1 95.31 270 HIS A O 1
ATOM 2180 N N . VAL A 1 271 ? 2.873 59.594 34.219 1 95.81 271 VAL A N 1
ATOM 2181 C CA . VAL A 1 271 ? 3.332 58.406 34.938 1 95.81 271 VAL A CA 1
ATOM 2182 C C . VAL A 1 271 ? 2.137 57.562 35.344 1 95.81 271 VAL A C 1
ATOM 2184 O O . VAL A 1 271 ? 1.095 58.062 35.75 1 95.81 271 VAL A O 1
ATOM 2187 N N . LEU A 1 272 ? 2.297 56.312 35.062 1 96.5 272 LEU A N 1
ATOM 2188 C CA . LEU A 1 272 ? 1.294 55.344 35.5 1 96.5 272 LEU A CA 1
ATOM 2189 C C . LEU A 1 272 ? 1.717 54.688 36.812 1 96.5 272 LEU A C 1
ATOM 2191 O O . LEU A 1 272 ? 2.871 54.281 36.938 1 96.5 272 LEU A O 1
ATOM 2195 N N . ARG A 1 273 ? 0.794 54.562 37.719 1 96.88 273 ARG A N 1
ATOM 2196 C CA . ARG A 1 273 ? 1.082 53.969 39.031 1 96.88 273 ARG A CA 1
ATOM 2197 C C . ARG A 1 273 ? 0.402 52.625 39.188 1 96.88 273 ARG A C 1
ATOM 2199 O O . ARG A 1 273 ? -0.759 52.469 38.812 1 96.88 273 ARG A O 1
ATOM 2206 N N . LEU A 1 274 ? 1.127 51.75 39.781 1 96.38 274 LEU A N 1
ATOM 2207 C CA . LEU A 1 274 ? 0.643 50.375 39.969 1 96.38 274 LEU A CA 1
ATOM 2208 C C . LEU A 1 274 ? -0.351 50.312 41.125 1 96.38 274 LEU A C 1
ATOM 2210 O O . LEU A 1 274 ? -0.088 50.844 42.219 1 96.38 274 LEU A O 1
ATOM 2214 N N . ASP A 1 275 ? -1.447 49.719 40.812 1 93.88 275 ASP A N 1
ATOM 2215 C CA . ASP A 1 275 ? -2.453 49.375 41.812 1 93.88 275 ASP A CA 1
ATOM 2216 C C . ASP A 1 275 ? -2.75 47.875 41.781 1 93.88 275 ASP A C 1
ATOM 2218 O O . ASP A 1 275 ? -3.312 47.375 40.812 1 93.88 275 ASP A O 1
ATOM 2222 N N . GLU A 1 276 ? -2.521 47.156 42.812 1 91.06 276 GLU A N 1
ATOM 2223 C CA . GLU A 1 276 ? -2.596 45.688 42.844 1 91.06 276 GLU A CA 1
ATOM 2224 C C . GLU A 1 276 ? -4.035 45.219 43.031 1 91.06 276 GLU A C 1
ATOM 2226 O O . GLU A 1 276 ? -4.367 44.094 42.688 1 91.06 276 GLU A O 1
ATOM 2231 N N . ASN A 1 277 ? -4.844 45.969 43.562 1 88.5 277 ASN A N 1
ATOM 2232 C CA . ASN A 1 277 ? -6.215 45.531 43.844 1 88.5 277 ASN A CA 1
ATOM 2233 C C . ASN A 1 277 ? -7.215 46.656 43.531 1 88.5 277 ASN A C 1
ATOM 2235 O O . ASN A 1 277 ? -7.992 47.062 44.406 1 88.5 277 ASN A O 1
ATOM 2239 N N . TYR A 1 278 ? -7.195 47 42.312 1 85.56 278 TYR A N 1
ATOM 2240 C CA . TYR A 1 278 ? -8.078 48.125 41.938 1 85.56 278 TYR A CA 1
ATOM 2241 C C . TYR A 1 278 ? -9.484 47.594 41.625 1 85.56 2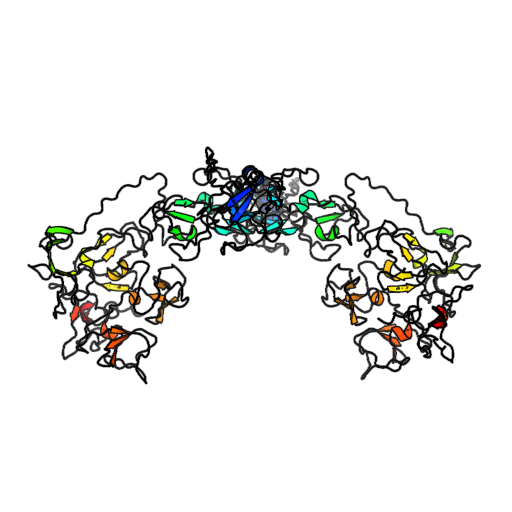78 TYR A C 1
ATOM 2243 O O . TYR A 1 278 ? -9.656 46.656 40.875 1 85.56 278 TYR A O 1
ATOM 2251 N N . VAL A 1 279 ? -10.5 48.094 42.312 1 83.06 279 VAL A N 1
ATOM 2252 C CA . VAL A 1 279 ? -11.898 47.781 42.031 1 83.06 279 VAL A CA 1
ATOM 2253 C C . VAL A 1 279 ? -12.688 49.062 41.781 1 83.06 279 VAL A C 1
ATOM 2255 O O . VAL A 1 279 ? -12.484 50.062 42.469 1 83.06 279 VAL A O 1
ATOM 2258 N N . THR A 1 280 ? -13.375 49.031 40.719 1 77.88 280 THR A N 1
ATOM 2259 C CA . THR A 1 280 ? -14.211 50.188 40.438 1 77.88 280 THR A CA 1
ATOM 2260 C C . THR A 1 280 ? -15.594 49.781 39.969 1 77.88 280 THR A C 1
ATOM 2262 O O . THR A 1 280 ? -15.742 48.719 39.344 1 77.88 280 THR A O 1
ATOM 2265 N N . ASP A 1 281 ? -16.578 50.562 40.375 1 72.38 281 ASP A N 1
ATOM 2266 C CA . ASP A 1 281 ? -17.938 50.375 39.875 1 72.38 281 ASP A CA 1
ATOM 2267 C C . ASP A 1 281 ? -18.234 51.219 38.656 1 72.38 281 ASP A C 1
ATOM 2269 O O . ASP A 1 281 ? -19.328 51.156 38.094 1 72.38 281 ASP A O 1
ATOM 2273 N N . ASN A 1 282 ? -17.203 51.938 38.344 1 75.19 282 ASN A N 1
ATOM 2274 C CA . ASN A 1 282 ? -17.375 52.75 37.156 1 75.19 282 ASN A CA 1
ATOM 2275 C C . ASN A 1 282 ? -17.266 51.938 35.875 1 75.19 282 ASN A C 1
ATOM 2277 O O . ASN A 1 282 ? -16.172 51.531 35.5 1 75.19 282 ASN A O 1
ATOM 2281 N N . VAL A 1 283 ? -18.375 51.844 35.188 1 71.62 283 VAL A N 1
ATOM 2282 C CA . VAL A 1 283 ? -18.469 51 33.969 1 71.62 283 VAL A CA 1
ATOM 2283 C C . VAL A 1 283 ? -17.609 51.625 32.875 1 71.62 283 VAL A C 1
ATOM 2285 O O . VAL A 1 283 ? -17.188 50.906 31.938 1 71.62 283 VAL A O 1
ATOM 2288 N N . ASN A 1 284 ? -17.25 52.844 33.031 1 72.25 284 ASN A N 1
ATOM 2289 C CA . ASN A 1 284 ? -16.531 53.531 31.984 1 72.25 284 ASN A CA 1
ATOM 2290 C C . ASN A 1 284 ? -15.016 53.344 32.125 1 72.25 284 ASN A C 1
ATOM 2292 O O . ASN A 1 284 ? -14.258 53.625 31.203 1 72.25 284 ASN A O 1
ATOM 2296 N N . MET A 1 285 ? -14.68 52.938 33.281 1 81.06 285 MET A N 1
ATOM 2297 C CA . MET A 1 285 ? -13.25 52.75 33.5 1 81.06 285 MET A CA 1
ATOM 2298 C C . MET A 1 285 ? -12.82 51.344 33.062 1 81.06 285 MET A C 1
ATOM 2300 O O . MET A 1 285 ? -12.867 50.406 33.844 1 81.06 285 MET A O 1
ATOM 2304 N N . ARG A 1 286 ? -12.414 51.219 31.875 1 88.44 286 ARG A N 1
ATOM 2305 C CA . ARG A 1 286 ? -11.977 49.969 31.281 1 88.44 286 ARG A CA 1
ATOM 2306 C C . ARG A 1 286 ? -10.523 50.062 30.844 1 88.44 286 ARG A C 1
ATOM 2308 O O . ARG A 1 286 ? -10.008 51.125 30.562 1 88.44 286 ARG A O 1
ATOM 2315 N N . CYS A 1 287 ? -9.922 48.938 30.812 1 92.5 287 CYS A N 1
ATOM 2316 C CA . CYS A 1 287 ? -8.539 48.844 30.359 1 92.5 287 CYS A CA 1
ATOM 2317 C C . CYS A 1 287 ? -8.406 49.375 28.922 1 92.5 287 CYS A C 1
ATOM 2319 O O . CYS A 1 287 ? -9.188 48.969 28.062 1 92.5 287 CYS A O 1
ATOM 2321 N N . ARG A 1 288 ? -7.406 50.156 28.641 1 91.88 288 ARG A N 1
ATOM 2322 C CA . ARG A 1 288 ? -7.23 50.719 27.297 1 91.88 288 ARG A CA 1
ATOM 2323 C C . ARG A 1 288 ? -6.684 49.688 26.328 1 91.88 288 ARG A C 1
ATOM 2325 O O . ARG A 1 288 ? -6.766 49.844 25.109 1 91.88 288 ARG A O 1
ATOM 2332 N N . GLY A 1 289 ? -6.133 48.625 26.859 1 93.31 289 GLY A N 1
ATOM 2333 C CA . GLY A 1 289 ? -5.57 47.562 26.047 1 93.31 289 GLY A CA 1
ATOM 2334 C C . GLY A 1 289 ? -6.598 46.531 25.609 1 93.31 289 GLY A C 1
ATOM 2335 O O . GLY A 1 289 ? -7.07 46.562 24.484 1 93.31 289 GLY A O 1
ATOM 2336 N N . CYS A 1 290 ? -7.105 45.75 26.516 1 93.12 290 CYS A N 1
ATOM 2337 C CA . CYS A 1 290 ? -8.031 44.688 26.219 1 93.12 290 CYS A CA 1
ATOM 2338 C C . CYS A 1 290 ? -9.477 45.156 26.312 1 93.12 290 CYS A C 1
ATOM 2340 O O . CYS A 1 290 ? -10.398 44.438 25.906 1 93.12 290 CYS A O 1
ATOM 2342 N N . VAL A 1 291 ? -9.781 46.25 26.875 1 90.94 291 VAL A N 1
ATOM 2343 C CA . VAL A 1 291 ? -11.078 46.906 27.016 1 90.94 291 VAL A CA 1
ATOM 2344 C C . VAL A 1 291 ? -11.945 46.125 28.016 1 90.94 291 VAL A C 1
ATOM 2346 O O . VAL A 1 291 ? -13.164 46.312 28.062 1 90.94 291 VAL A O 1
ATOM 2349 N N . LEU A 1 292 ? -11.367 45.281 28.766 1 90.62 292 LEU A N 1
ATOM 2350 C CA . LEU A 1 292 ? -12.109 44.562 29.812 1 90.62 292 LEU A CA 1
ATOM 2351 C C . LEU A 1 292 ? -12.156 45.375 31.094 1 90.62 292 LEU A C 1
ATOM 2353 O O . LEU A 1 292 ? -11.281 46.219 31.344 1 90.62 292 LEU A O 1
ATOM 2357 N N . ALA A 1 293 ? -13.219 45.094 31.812 1 86.44 293 ALA A N 1
ATOM 2358 C CA . ALA A 1 293 ? -13.344 45.75 33.125 1 86.44 293 ALA A CA 1
ATOM 2359 C C . ALA A 1 293 ? -12.258 45.25 34.062 1 86.44 293 ALA A C 1
ATOM 2361 O O . ALA A 1 293 ? -11.773 44.125 33.938 1 86.44 293 ALA A O 1
ATOM 2362 N N . ILE A 1 294 ? -11.859 46.156 34.906 1 86.38 294 ILE A N 1
ATOM 2363 C CA . ILE A 1 294 ? -10.859 45.781 35.906 1 86.38 294 ILE A CA 1
ATOM 2364 C C . ILE A 1 294 ? -11.547 45.406 37.219 1 86.38 294 ILE A C 1
ATOM 2366 O O . ILE A 1 294 ? -12.258 46.219 37.812 1 86.38 294 ILE A O 1
ATOM 2370 N N . ASN A 1 295 ? -11.5 44.219 37.594 1 82.5 295 ASN A N 1
ATOM 2371 C CA . ASN A 1 295 ? -12.172 43.688 38.781 1 82.5 295 ASN A CA 1
ATOM 2372 C C . ASN A 1 295 ? -11.18 43.062 39.75 1 82.5 295 ASN A C 1
ATOM 2374 O O . ASN A 1 295 ? -11.25 41.844 40.031 1 82.5 295 ASN A O 1
ATOM 2378 N N . GLY A 1 296 ? -10.297 43.906 40.344 1 83.25 296 GLY A N 1
ATOM 2379 C CA . GLY A 1 296 ? -9.391 43.438 41.375 1 83.25 296 GLY A CA 1
ATOM 2380 C C . GLY A 1 296 ? -8.047 43 40.812 1 83.25 296 GLY A C 1
ATOM 2381 O O . GLY A 1 296 ? -7.195 42.5 41.562 1 83.25 296 GLY A O 1
ATOM 2382 N N . ASP A 1 297 ? -7.816 43.094 39.562 1 87.88 297 ASP A N 1
ATOM 2383 C CA . ASP A 1 297 ? -6.543 42.719 38.938 1 87.88 297 ASP A CA 1
ATOM 2384 C C . ASP A 1 297 ? -5.516 43.844 39.125 1 87.88 297 ASP A C 1
ATOM 2386 O O . ASP A 1 297 ? -5.871 45 39.406 1 87.88 297 ASP A O 1
ATOM 2390 N N . SER A 1 298 ? -4.285 43.438 39 1 93.31 298 SER A N 1
ATOM 2391 C CA . SER A 1 298 ? -3.229 44.438 39.031 1 93.31 298 SER A CA 1
ATOM 2392 C C . SER A 1 298 ? -3.289 45.312 37.781 1 93.31 298 SER A C 1
ATOM 2394 O O . SER A 1 298 ? -3.441 44.812 36.656 1 93.31 298 SER A O 1
ATOM 2396 N N . CYS A 1 299 ? -3.281 46.625 38.031 1 95.56 299 CYS A N 1
ATOM 2397 C CA . CYS A 1 299 ? -3.379 47.531 36.906 1 95.56 299 CYS A CA 1
ATOM 2398 C C . CYS A 1 299 ? -2.494 48.75 37.125 1 95.56 299 CYS A C 1
ATOM 2400 O O . CYS A 1 299 ? -2.057 49.031 38.25 1 95.56 299 CYS A O 1
ATOM 2402 N N . TYR A 1 300 ? -2.143 49.406 36.031 1 96.19 300 TYR A N 1
ATOM 2403 C CA . TYR A 1 300 ? -1.463 50.688 36.031 1 96.19 300 TYR A CA 1
ATOM 2404 C C . TYR A 1 300 ? -2.439 51.812 35.75 1 96.19 300 TYR A C 1
ATOM 2406 O O . TYR A 1 300 ? -3.096 51.812 34.688 1 96.19 300 TYR A O 1
ATOM 2414 N N . LYS A 1 301 ? -2.535 52.75 36.594 1 94.81 301 LYS A N 1
ATOM 2415 C CA . LYS A 1 301 ? -3.475 53.844 36.406 1 94.81 301 LYS A CA 1
ATOM 2416 C C . LYS A 1 301 ? -2.744 55.188 36.406 1 94.81 301 LYS A C 1
ATOM 2418 O O . LYS A 1 301 ? -1.793 55.406 37.156 1 94.81 301 LYS A O 1
ATOM 2423 N N . CYS A 1 302 ? -3.195 56 35.469 1 94.31 302 CYS A N 1
ATOM 2424 C CA . CYS A 1 302 ? -2.648 57.344 35.406 1 94.31 302 CYS A CA 1
ATOM 2425 C C . CYS A 1 302 ? -3.168 58.188 36.562 1 94.31 302 CYS A C 1
ATOM 2427 O O . CYS A 1 302 ? -4.344 58.094 36.938 1 94.31 302 CYS A O 1
ATOM 2429 N N . VAL A 1 303 ? -2.393 58.969 37.188 1 85.25 303 VAL A N 1
ATOM 2430 C CA . VAL A 1 303 ? -2.742 59.812 38.344 1 85.25 303 VAL A CA 1
ATOM 2431 C C . VAL A 1 303 ? -3.455 61.062 37.875 1 85.25 303 VAL A C 1
ATOM 2433 O O . VAL A 1 303 ? -4.23 61.656 38.625 1 85.25 303 VAL A O 1
ATOM 2436 N N . GLU A 1 304 ? -3.256 61.469 36.625 1 91.12 304 GLU A N 1
ATOM 2437 C CA . GLU A 1 304 ? -3.719 62.781 36.156 1 91.12 304 GLU A CA 1
ATOM 2438 C C . GLU A 1 304 ? -4.945 62.625 35.25 1 91.12 304 GLU A C 1
ATOM 2440 O O . GLU A 1 304 ? -5.691 63.594 35.062 1 91.12 304 GLU A O 1
ATOM 2445 N N . CYS A 1 305 ? -5.109 61.469 34.656 1 89.06 305 CYS A N 1
ATOM 2446 C CA . CYS A 1 305 ? -6.23 61.281 33.75 1 89.06 305 CYS A CA 1
ATOM 2447 C C . CYS A 1 305 ? -6.824 59.906 33.906 1 89.06 305 CYS A C 1
ATOM 2449 O O . CYS A 1 305 ? -6.344 59.094 34.688 1 89.06 305 CYS A O 1
ATOM 2451 N N . ASP A 1 306 ? -7.91 59.656 33.125 1 85.75 306 ASP A N 1
ATOM 2452 C CA . ASP A 1 306 ? -8.625 58.406 33.219 1 85.75 306 ASP A CA 1
ATOM 2453 C C . ASP A 1 306 ? -8 57.344 32.281 1 85.75 306 ASP A C 1
ATOM 2455 O O . ASP A 1 306 ? -8.633 56.906 31.328 1 85.75 306 ASP A O 1
ATOM 2459 N N . TYR A 1 307 ? -6.75 57.125 32.531 1 91.06 307 TYR A N 1
ATOM 2460 C CA . TYR A 1 307 ? -6.031 56.125 31.766 1 91.06 307 TYR A CA 1
ATOM 2461 C C . TYR A 1 307 ? -5.633 54.938 32.656 1 91.06 307 TYR A C 1
ATOM 2463 O O . TYR A 1 307 ? -5.008 55.125 33.719 1 91.06 307 TYR A O 1
ATOM 2471 N N . ILE A 1 308 ? -6.047 53.781 32.219 1 93.31 308 ILE A N 1
ATOM 2472 C CA . ILE A 1 308 ? -5.766 52.625 33.031 1 93.31 308 ILE A CA 1
ATOM 2473 C C . ILE A 1 308 ? -5.422 51.406 32.125 1 93.31 308 ILE A C 1
ATOM 2475 O O . ILE A 1 308 ? -6.02 51.25 31.078 1 93.31 308 ILE A O 1
ATOM 2479 N N . LEU A 1 309 ? -4.43 50.656 32.562 1 95.19 309 LEU A N 1
ATOM 2480 C CA . LEU A 1 309 ? -4.016 49.438 31.875 1 95.19 309 LEU A CA 1
ATOM 2481 C C . LEU A 1 309 ? -3.865 48.281 32.844 1 95.19 309 LEU A C 1
ATOM 2483 O O . LEU A 1 309 ? -3.311 48.469 33.938 1 95.19 309 LEU A O 1
ATOM 2487 N N . HIS A 1 310 ? -4.48 47.125 32.406 1 94.94 310 HIS A N 1
ATOM 2488 C CA . HIS A 1 310 ? -4.078 45.938 33.156 1 94.94 310 HIS A CA 1
ATOM 2489 C C . HIS A 1 310 ? -2.564 45.75 33.125 1 94.94 310 HIS A C 1
ATOM 2491 O O . HIS A 1 310 ? -1.902 46.156 32.156 1 94.94 310 HIS A O 1
ATOM 2497 N N . LYS A 1 311 ? -2.02 45.156 34.156 1 95.5 311 LYS A N 1
ATOM 2498 C CA . LYS A 1 311 ? -0.589 44.844 34.156 1 95.5 311 LYS A CA 1
ATOM 2499 C C . LYS A 1 311 ? -0.194 44 32.969 1 95.5 311 LYS A C 1
ATOM 2501 O O . LYS A 1 311 ? 0.85 44.219 32.344 1 95.5 311 LYS A O 1
ATOM 2506 N N . ALA A 1 312 ? -1 43 32.688 1 94.19 312 ALA A N 1
ATOM 2507 C CA . ALA A 1 312 ? -0.752 42.125 31.547 1 94.19 312 ALA A CA 1
ATOM 2508 C C . ALA A 1 312 ? -0.739 42.906 30.234 1 94.19 312 ALA A C 1
ATOM 2510 O O . ALA A 1 312 ? 0.07 42.625 29.344 1 94.19 312 ALA A O 1
ATOM 2511 N N . CYS A 1 313 ? -1.652 43.875 30.062 1 96 313 CYS A N 1
ATOM 2512 C CA . CYS A 1 313 ? -1.732 44.656 28.844 1 96 313 CYS A CA 1
ATOM 2513 C C . CYS A 1 313 ? -0.56 45.625 28.75 1 96 313 CYS A C 1
ATOM 2515 O O . CYS A 1 313 ? -0.084 45.938 27.641 1 96 313 CYS A O 1
ATOM 2517 N N . ALA A 1 314 ? -0.073 46.062 29.859 1 96 314 ALA A N 1
ATOM 2518 C CA . ALA A 1 314 ? 1.069 46.969 29.891 1 96 314 ALA A CA 1
ATOM 2519 C C . ALA A 1 314 ? 2.352 46.25 29.469 1 96 314 ALA A C 1
ATOM 2521 O O . ALA A 1 314 ? 3.275 46.875 28.953 1 96 314 ALA A O 1
ATOM 2522 N N . SER A 1 315 ? 2.344 45.031 29.688 1 95 315 SER A N 1
ATOM 2523 C CA . SER A 1 315 ? 3.564 44.281 29.453 1 95 315 SER A CA 1
ATOM 2524 C C . SER A 1 315 ? 3.594 43.688 28.047 1 95 315 SER A C 1
ATOM 2526 O O . SER A 1 315 ? 4.492 42.906 27.719 1 95 315 SER A O 1
ATOM 2528 N N . LEU A 1 316 ? 2.646 44 27.234 1 95.88 316 LEU A N 1
ATOM 2529 C CA . LEU A 1 316 ? 2.617 43.469 25.875 1 95.88 316 LEU A CA 1
ATOM 2530 C C . LEU A 1 316 ? 3.83 43.969 25.078 1 95.88 316 LEU A C 1
ATOM 2532 O O . LEU A 1 316 ? 4.141 45.156 25.078 1 95.88 316 LEU A O 1
ATOM 2536 N N . PRO A 1 317 ? 4.527 43 24.391 1 94.25 317 PRO A N 1
ATOM 2537 C CA . PRO A 1 317 ? 5.672 43.406 23.578 1 94.25 317 PRO A CA 1
ATOM 2538 C C . PRO A 1 317 ? 5.27 44.25 22.375 1 94.25 317 PRO A C 1
ATOM 2540 O O . PRO A 1 317 ? 4.219 44.031 21.781 1 94.25 317 PRO A O 1
ATOM 2543 N N . ARG A 1 318 ? 6.133 45.156 21.984 1 94.44 318 ARG A N 1
ATOM 2544 C CA . ARG A 1 318 ? 5.852 46.031 20.859 1 94.44 318 ARG A CA 1
ATOM 2545 C C . ARG A 1 318 ? 5.785 45.25 19.547 1 94.44 318 ARG A C 1
ATOM 2547 O O . ARG A 1 318 ? 5.027 45.594 18.641 1 94.44 318 ARG A O 1
ATOM 2554 N N . LYS A 1 319 ? 6.656 44.281 19.484 1 92.06 319 LYS A N 1
ATOM 2555 C CA . LYS A 1 319 ? 6.648 43.344 18.359 1 92.06 319 LYS A CA 1
ATOM 2556 C C . LYS A 1 319 ? 6.699 41.906 18.828 1 92.06 319 LYS A C 1
ATOM 2558 O O . LYS A 1 319 ? 7.41 41.562 19.781 1 92.06 319 LYS A O 1
ATOM 2563 N N . LYS A 1 320 ? 5.926 41.094 18.156 1 90.94 320 LYS A N 1
ATOM 2564 C CA . LYS A 1 320 ? 5.969 39.688 18.562 1 90.94 320 LYS A CA 1
ATOM 2565 C C . LYS A 1 320 ? 5.461 38.781 17.453 1 90.94 320 LYS A C 1
ATOM 2567 O O . LYS A 1 320 ? 4.773 39.25 16.531 1 90.94 320 LYS A O 1
ATOM 2572 N N . ARG A 1 321 ? 5.852 37.562 17.562 1 91.12 321 ARG A N 1
ATOM 2573 C CA . ARG A 1 321 ? 5.25 36.531 16.75 1 91.12 321 ARG A CA 1
ATOM 2574 C C . ARG A 1 321 ? 4.02 35.938 17.438 1 91.12 321 ARG A C 1
ATOM 2576 O O . ARG A 1 321 ? 3.885 36.031 18.656 1 91.12 321 ARG A O 1
ATOM 2583 N N . HIS A 1 322 ? 3.146 35.531 16.609 1 93.62 322 HIS A N 1
ATOM 2584 C CA . HIS A 1 322 ? 1.946 34.906 17.156 1 93.62 322 HIS A CA 1
ATOM 2585 C C . HIS A 1 322 ? 1.505 33.719 16.297 1 93.62 322 HIS A C 1
ATOM 2587 O O . HIS A 1 322 ? 1.728 33.688 15.086 1 93.62 322 HIS A O 1
ATOM 2593 N N . LEU A 1 323 ? 0.912 32.75 16.875 1 92.56 323 LEU A N 1
ATOM 2594 C CA . LEU A 1 323 ? 0.549 31.469 16.25 1 92.56 323 LEU A CA 1
ATOM 2595 C C . LEU A 1 323 ? -0.447 31.703 15.117 1 92.56 323 LEU A C 1
ATOM 2597 O O . LEU A 1 323 ? -0.517 30.906 14.172 1 92.56 323 LEU A O 1
ATOM 2601 N N . LEU A 1 324 ? -1.171 32.844 15.078 1 91.56 324 LEU A N 1
ATOM 2602 C CA . LEU A 1 324 ? -2.258 33.031 14.125 1 91.56 324 LEU A CA 1
ATOM 2603 C C . LEU A 1 324 ? -1.739 33.625 12.828 1 91.56 324 LEU A C 1
ATOM 2605 O O . LEU A 1 324 ? -2.48 33.75 11.852 1 91.56 324 LEU A O 1
ATOM 2609 N N . HIS A 1 325 ? -0.491 34.031 12.883 1 92.31 325 HIS A N 1
ATOM 2610 C CA . HIS A 1 325 ? 0.047 34.719 11.711 1 92.31 325 HIS A CA 1
ATOM 2611 C C . HIS A 1 325 ? 1.523 34.406 11.516 1 92.31 325 HIS A C 1
ATOM 2613 O O . HIS A 1 325 ? 2.273 34.281 12.484 1 92.31 325 HIS A O 1
ATOM 2619 N N . ASN A 1 326 ? 1.956 34.312 10.312 1 92.5 326 ASN A N 1
ATOM 2620 C CA . ASN A 1 326 ? 3.307 33.875 10.008 1 92.5 326 ASN A CA 1
ATOM 2621 C C . ASN A 1 326 ? 4.312 35 10.047 1 92.5 326 ASN A C 1
ATOM 2623 O O . ASN A 1 326 ? 5.52 34.781 10.125 1 92.5 326 ASN A O 1
ATOM 2627 N N . HIS A 1 327 ? 3.869 36.312 10.07 1 92.06 327 HIS A N 1
ATOM 2628 C CA . HIS A 1 327 ? 4.758 37.469 10.203 1 92.06 327 HIS A CA 1
ATOM 2629 C C . HIS A 1 327 ? 4.785 37.969 11.633 1 92.06 327 HIS A C 1
ATOM 2631 O O . HIS A 1 327 ? 3.887 37.688 12.422 1 92.06 327 HIS A O 1
ATOM 2637 N N . LYS A 1 328 ? 5.793 38.688 11.898 1 90 328 LYS A N 1
ATOM 2638 C CA . LYS A 1 328 ? 5.812 39.406 13.172 1 90 328 LYS A CA 1
ATOM 2639 C C . LYS A 1 328 ? 4.762 40.5 13.195 1 90 328 LYS A C 1
ATOM 2641 O O . LYS A 1 328 ? 4.562 41.219 12.203 1 90 328 LYS A O 1
ATOM 2646 N N . LEU A 1 329 ? 4.117 40.594 14.312 1 92.69 329 LEU A N 1
ATOM 2647 C CA . LEU A 1 329 ? 3.057 41.594 14.469 1 92.69 329 LEU A CA 1
ATOM 2648 C C . LEU A 1 329 ? 3.541 42.781 15.297 1 92.69 329 LEU A C 1
ATOM 2650 O O . LEU A 1 329 ? 4.426 42.625 16.141 1 92.69 329 LEU A O 1
ATOM 2654 N N . THR A 1 330 ? 2.992 43.906 15 1 92.88 330 THR A N 1
ATOM 2655 C CA . THR A 1 330 ? 3.348 45.125 15.719 1 92.88 330 THR A CA 1
ATOM 2656 C C . THR A 1 330 ? 2.166 45.656 16.531 1 92.88 330 THR A C 1
ATOM 2658 O O . THR A 1 330 ? 1.039 45.719 16.047 1 92.88 330 THR A O 1
ATOM 2661 N N . LEU A 1 331 ? 2.475 46 17.719 1 94.75 331 LEU A N 1
ATOM 2662 C CA . LEU A 1 331 ? 1.444 46.5 18.625 1 94.75 331 LEU A CA 1
ATOM 2663 C C . LEU A 1 331 ? 1.069 47.938 18.266 1 94.75 331 LEU A C 1
ATOM 2665 O O . LEU A 1 331 ? 1.937 48.812 18.203 1 94.75 331 LEU A O 1
ATOM 2669 N N . GLN A 1 332 ? -0.228 48.125 18 1 93.44 332 GLN A N 1
ATOM 2670 C CA . GLN A 1 332 ? -0.784 49.469 17.766 1 93.44 332 GLN A CA 1
ATOM 2671 C C . GLN A 1 332 ? -1.601 49.906 18.969 1 93.44 332 GLN A C 1
ATOM 2673 O O . GLN A 1 332 ? -2.438 49.188 19.484 1 93.44 332 GLN A O 1
ATOM 2678 N N . VAL A 1 333 ? -1.368 51.156 19.406 1 92.12 333 VAL A N 1
ATOM 2679 C CA . VAL A 1 333 ? -2.008 51.625 20.625 1 92.12 333 VAL A CA 1
ATOM 2680 C C . VAL A 1 333 ? -2.775 52.938 20.328 1 92.12 333 VAL A C 1
ATOM 2682 O O . VAL A 1 333 ? -3.225 53.594 21.25 1 92.12 333 VAL A O 1
ATOM 2685 N N . ASP A 1 334 ? -2.914 53.312 19.109 1 77.25 334 ASP A N 1
ATOM 2686 C CA . ASP A 1 334 ? -3.572 54.562 18.781 1 77.25 334 ASP A CA 1
ATOM 2687 C C . ASP A 1 334 ? -5.039 54.562 19.203 1 77.25 334 ASP A C 1
ATOM 2689 O O . ASP A 1 334 ? -5.699 53.531 19.141 1 77.25 334 ASP A O 1
ATOM 2693 N N . GLU A 1 335 ? -5.477 55.625 19.859 1 65.25 335 GLU A N 1
ATOM 2694 C CA . GLU A 1 335 ? -6.832 55.75 20.391 1 65.25 335 GLU A CA 1
ATOM 2695 C C . GLU A 1 335 ? -7.715 56.562 19.453 1 65.25 335 GLU A C 1
ATOM 2697 O O . GLU A 1 335 ? -8.875 56.844 19.766 1 65.25 335 GLU A O 1
ATOM 2702 N N . ALA A 1 336 ? -7.176 56.938 18.359 1 59.62 336 ALA A N 1
ATOM 2703 C CA . ALA A 1 336 ? -8.023 57.75 17.484 1 59.62 336 ALA A CA 1
ATOM 2704 C C . ALA A 1 336 ? -9.25 56.969 17.031 1 59.62 336 ALA A C 1
ATOM 2706 O O . ALA A 1 336 ? -9.227 55.719 16.984 1 59.62 336 ALA A O 1
ATOM 2707 N N . ALA A 1 337 ? -10.484 57.656 17.078 1 52.81 337 ALA A N 1
ATOM 2708 C CA . ALA A 1 337 ? -11.773 57.125 16.641 1 52.81 337 ALA A CA 1
ATOM 2709 C C . ALA A 1 337 ? -11.617 56.281 15.383 1 52.81 337 ALA A C 1
ATOM 2711 O O . ALA A 1 337 ? -12.336 55.281 15.195 1 52.81 337 ALA A O 1
ATOM 2712 N N . SER A 1 338 ? -10.703 56.625 14.625 1 57.16 338 SER A N 1
ATOM 2713 C CA . SER A 1 338 ? -10.469 55.938 13.344 1 57.16 338 SER A CA 1
ATOM 2714 C C . SER A 1 338 ? -9.75 54.625 13.539 1 57.16 338 SER A C 1
ATOM 2716 O O . SER A 1 338 ? -9.578 53.844 12.586 1 57.16 338 SER A O 1
ATOM 2718 N N . SER A 1 339 ? -9.797 54.281 14.898 1 66.94 339 SER A N 1
ATOM 2719 C CA . SER A 1 339 ? -8.938 53.125 15.133 1 66.94 339 SER A CA 1
ATOM 2720 C C . SER A 1 339 ? -9.766 51.875 15.469 1 66.94 339 SER A C 1
ATOM 2722 O O . SER A 1 339 ? -9.242 50.938 16.031 1 66.94 339 SER A O 1
ATOM 2724 N N . ASP A 1 340 ? -11.07 52.031 15.062 1 84 340 ASP A N 1
ATOM 2725 C CA . ASP A 1 340 ? -11.891 50.812 15.258 1 84 340 ASP A CA 1
ATOM 2726 C C . ASP A 1 340 ? -11.492 49.719 14.281 1 84 340 ASP A C 1
ATOM 2728 O O . ASP A 1 340 ? -11.031 50 13.172 1 84 340 ASP A O 1
ATOM 2732 N N . PHE A 1 341 ? -11.641 48.562 14.75 1 89.06 341 PHE A N 1
ATOM 2733 C CA . PHE A 1 341 ? -11.266 47.438 13.891 1 89.06 341 PHE A CA 1
ATOM 2734 C C . PHE A 1 341 ? -12.07 46.219 14.234 1 89.06 341 PHE A C 1
ATOM 2736 O O . PHE A 1 341 ? -12.75 46.156 15.266 1 89.06 341 PHE A O 1
ATOM 2743 N N . VAL A 1 342 ? -12.102 45.312 13.32 1 91.38 342 VAL A N 1
ATOM 2744 C CA . VAL A 1 342 ? -12.648 43.969 13.539 1 91.38 342 VAL A CA 1
ATOM 2745 C C . VAL A 1 342 ? -11.508 42.969 13.594 1 91.38 342 VAL A C 1
ATOM 2747 O O . VAL A 1 342 ? -10.719 42.875 12.656 1 91.38 342 VAL A O 1
ATOM 2750 N N . CYS A 1 343 ? -11.43 42.375 14.727 1 93.75 343 CYS A N 1
ATOM 2751 C CA . CYS A 1 343 ? -10.367 41.375 14.891 1 93.75 343 CYS A CA 1
ATOM 2752 C C . CYS A 1 343 ? -10.453 40.312 13.82 1 93.75 343 CYS A C 1
ATOM 2754 O O . CYS A 1 343 ? -11.523 39.75 13.578 1 93.75 343 CYS A O 1
ATOM 2756 N N . THR A 1 344 ? -9.383 39.938 13.258 1 92.69 344 THR A N 1
ATOM 2757 C CA . THR A 1 344 ? -9.328 38.938 12.172 1 92.69 344 THR A CA 1
ATOM 2758 C C . THR A 1 344 ? -9.633 37.531 12.695 1 92.69 344 THR A C 1
ATOM 2760 O O . THR A 1 344 ? -10.172 36.719 11.961 1 92.69 344 THR A O 1
ATOM 2763 N N . ALA A 1 345 ? -9.398 37.25 13.945 1 93.38 345 ALA A N 1
ATOM 2764 C CA . ALA A 1 345 ? -9.523 35.906 14.5 1 93.38 345 ALA A CA 1
ATOM 2765 C C . ALA A 1 345 ? -10.938 35.656 15.016 1 93.38 345 ALA A C 1
ATOM 2767 O O . ALA A 1 345 ? -11.57 34.688 14.641 1 93.38 345 ALA A O 1
ATOM 2768 N N . CYS A 1 346 ? -11.453 36.531 15.875 1 92.56 346 CYS A N 1
ATOM 2769 C CA . CYS A 1 346 ? -12.734 36.312 16.531 1 92.56 346 CYS A CA 1
ATOM 2770 C C . CYS A 1 346 ? -13.828 37.156 15.883 1 92.56 346 CYS A C 1
ATOM 2772 O O . CYS A 1 346 ? -15.008 37 16.188 1 92.56 346 CYS A O 1
ATOM 2774 N N . ARG A 1 347 ? -13.508 38.125 15.07 1 91.06 347 ARG A N 1
ATOM 2775 C CA . ARG A 1 347 ? -14.414 38.969 14.328 1 91.06 347 ARG A CA 1
ATOM 2776 C C . ARG A 1 347 ? -15.172 39.906 15.258 1 91.06 347 ARG A C 1
ATOM 2778 O O . ARG A 1 347 ? -16.297 40.344 14.953 1 91.06 347 ARG A O 1
ATOM 2785 N N . THR A 1 348 ? -14.578 40.125 16.328 1 92.06 348 THR A N 1
ATOM 2786 C CA . THR A 1 348 ? -15.172 41.062 17.281 1 92.06 348 THR A CA 1
ATOM 2787 C C . THR A 1 348 ? -14.766 42.5 16.969 1 92.06 348 THR A C 1
ATOM 2789 O O . THR A 1 348 ? -13.609 42.75 16.625 1 92.06 348 THR A O 1
ATOM 2792 N N . TYR A 1 349 ? -15.758 43.344 17.062 1 90.94 349 TYR A N 1
ATOM 2793 C CA . TYR A 1 349 ? -15.531 44.75 16.891 1 90.94 349 TYR A CA 1
ATOM 2794 C C . TYR A 1 349 ? -14.953 45.375 18.156 1 90.94 349 TYR A C 1
ATOM 2796 O O . TYR A 1 349 ? -15.492 45.188 19.25 1 90.94 349 TYR A O 1
ATOM 2804 N N . SER A 1 350 ? -13.797 46.062 18 1 90.75 350 SER A N 1
ATOM 2805 C CA . SER A 1 350 ? -13.125 46.625 19.172 1 90.75 350 SER A CA 1
ATOM 2806 C C . SER A 1 350 ? -12.336 47.875 18.797 1 90.75 350 SER A C 1
ATOM 2808 O O . SER A 1 350 ? -12.164 48.188 17.609 1 90.75 350 SER A O 1
ATOM 2810 N N . ASN A 1 351 ? -11.938 48.656 19.797 1 89.75 351 ASN A N 1
ATOM 2811 C CA . ASN A 1 351 ? -11.102 49.812 19.578 1 89.75 351 ASN A CA 1
ATOM 2812 C C . ASN A 1 351 ? -9.961 49.906 20.594 1 89.75 351 ASN A C 1
ATOM 2814 O O . ASN A 1 351 ? -9.438 50.969 20.859 1 89.75 351 ASN A O 1
ATOM 2818 N N . GLY A 1 352 ? -9.602 48.781 21.188 1 92.56 352 GLY A N 1
ATOM 2819 C CA . GLY A 1 352 ? -8.461 48.688 22.078 1 92.56 352 GLY A CA 1
ATOM 2820 C C . GLY A 1 352 ? -7.141 48.5 21.344 1 92.56 352 GLY A C 1
ATOM 2821 O O . GLY A 1 352 ? -7.035 48.844 20.156 1 92.56 352 GLY A O 1
ATOM 2822 N N . PHE A 1 353 ? -6.098 48.156 22.172 1 95.25 353 PHE A N 1
ATOM 2823 C CA . PHE A 1 353 ? -4.824 47.812 21.547 1 95.25 353 PHE A CA 1
ATOM 2824 C C . PHE A 1 353 ? -5.008 46.688 20.531 1 95.25 353 PHE A C 1
ATOM 2826 O O . PHE A 1 353 ? -5.945 45.875 20.641 1 95.25 353 PHE A O 1
ATOM 2833 N N . ARG A 1 354 ? -4.223 46.688 19.562 1 95.38 354 ARG A N 1
ATOM 2834 C CA . ARG A 1 354 ? -4.301 45.656 18.547 1 95.38 354 ARG A CA 1
ATOM 2835 C C . ARG A 1 354 ? -2.924 45.344 17.953 1 95.38 354 ARG A C 1
ATOM 2837 O O . ARG A 1 354 ? -2.047 46.219 17.938 1 95.38 354 ARG A O 1
ATOM 2844 N N . TYR A 1 355 ? -2.746 44.156 17.562 1 94.69 355 TYR A N 1
ATOM 2845 C CA . TYR A 1 355 ? -1.562 43.75 16.812 1 94.69 355 TYR A CA 1
ATOM 2846 C C . TYR A 1 355 ? -1.855 43.719 15.312 1 94.69 355 TYR A C 1
ATOM 2848 O O . TYR A 1 355 ? -2.842 43.125 14.891 1 94.69 355 TYR A O 1
ATOM 2856 N N . LYS A 1 356 ? -1.028 44.344 14.586 1 93.25 356 LYS A N 1
ATOM 2857 C CA . LYS A 1 356 ? -1.233 44.469 13.148 1 93.25 356 LYS A CA 1
ATOM 2858 C C . LYS A 1 356 ? 0.003 44 12.383 1 93.25 356 LYS A C 1
ATOM 2860 O O . LYS A 1 356 ? 1.129 44.156 12.859 1 93.25 356 LYS A O 1
ATOM 2865 N N . CYS A 1 357 ? -0.232 43.344 11.211 1 93.31 357 CYS A N 1
ATOM 2866 C CA . CYS A 1 357 ? 0.854 42.969 10.32 1 93.31 357 CYS A CA 1
ATOM 2867 C C . CYS A 1 357 ? 1.138 44.062 9.297 1 93.31 357 CYS A C 1
ATOM 2869 O O . CYS A 1 357 ? 0.226 44.531 8.617 1 93.31 357 CYS A O 1
ATOM 2871 N N . PHE A 1 358 ? 2.414 44.469 9.164 1 88.44 358 PHE A N 1
ATOM 2872 C CA . PHE A 1 358 ? 2.779 45.5 8.211 1 88.44 358 PHE A CA 1
ATOM 2873 C C . PHE A 1 358 ? 3.602 44.906 7.066 1 88.44 358 PHE A C 1
ATOM 2875 O O . PHE A 1 358 ? 4.004 45.625 6.152 1 88.44 358 PHE A O 1
ATOM 2882 N N . GLU A 1 359 ? 3.998 43.656 7.035 1 78.69 359 GLU A N 1
ATOM 2883 C CA . GLU A 1 359 ? 4.922 43.031 6.09 1 78.69 359 GLU A CA 1
ATOM 2884 C C . GLU A 1 359 ? 4.188 42.531 4.848 1 78.69 359 GLU A C 1
ATOM 2886 O O . GLU A 1 359 ? 4.484 41.438 4.336 1 78.69 359 GLU A O 1
ATOM 2891 N N . GLY A 1 360 ? 3.303 43.312 4.188 1 68.62 360 GLY A N 1
ATOM 2892 C CA . GLY A 1 360 ? 2.768 43.125 2.852 1 68.62 360 GLY A CA 1
ATOM 2893 C C . GLY A 1 360 ? 1.678 42.062 2.799 1 68.62 360 GLY A C 1
ATOM 2894 O O . GLY A 1 360 ? 1.452 41.438 1.755 1 68.62 360 GLY A O 1
ATOM 2895 N N . CYS A 1 361 ? 1.189 41.656 3.863 1 71.75 361 CYS A N 1
ATOM 2896 C CA . CYS A 1 361 ? 0.042 40.75 3.74 1 71.75 361 CYS A CA 1
ATOM 2897 C C . CYS A 1 361 ? -1.111 41.438 3.021 1 71.75 361 CYS A C 1
ATOM 2899 O O . CYS A 1 361 ? -1.269 42.656 3.119 1 71.75 361 CYS A O 1
ATOM 2901 N N . GLU A 1 362 ? -1.515 40.969 1.81 1 61.19 362 GLU A N 1
ATOM 2902 C CA . GLU A 1 362 ? -2.627 41.5 1.037 1 61.19 362 GLU A CA 1
ATOM 2903 C C . GLU A 1 362 ? -3.775 41.938 1.947 1 61.19 362 GLU A C 1
ATOM 2905 O O . GLU A 1 362 ? -4.457 42.938 1.674 1 61.19 362 GLU A O 1
ATOM 2910 N N . ASP A 1 363 ? -3.893 41.125 2.988 1 63.59 363 ASP A N 1
ATOM 2911 C CA . ASP A 1 363 ? -5.066 41.375 3.82 1 63.59 363 ASP A CA 1
ATOM 2912 C C . ASP A 1 363 ? -4.699 42.188 5.066 1 63.59 363 ASP A C 1
ATOM 2914 O O . ASP A 1 363 ? -3.574 42.094 5.562 1 63.59 363 ASP A O 1
ATOM 2918 N N . ASP A 1 364 ? -5.402 43.188 5.375 1 80.88 364 ASP A N 1
ATOM 2919 C CA . ASP A 1 364 ? -5.297 43.938 6.621 1 80.88 364 ASP A CA 1
ATOM 2920 C C . ASP A 1 364 ? -5.562 43.031 7.828 1 80.88 364 ASP A C 1
ATOM 2922 O O . ASP A 1 364 ? -6.711 42.875 8.25 1 80.88 364 ASP A O 1
ATOM 2926 N N . VAL A 1 365 ? -4.453 42.312 8.297 1 91 365 VAL A N 1
ATOM 2927 C CA . VAL A 1 365 ? -4.57 41.406 9.43 1 91 365 VAL A CA 1
ATOM 2928 C C . VAL A 1 365 ? -4.379 42.188 10.734 1 91 365 VAL A C 1
ATOM 2930 O O . VAL A 1 365 ? -3.357 42.844 10.93 1 91 365 VAL A O 1
ATOM 2933 N N . VAL A 1 366 ? -5.469 42.156 11.5 1 93.56 366 VAL A N 1
ATOM 2934 C CA . VAL A 1 366 ? -5.453 42.844 12.789 1 93.56 366 VAL A CA 1
ATOM 2935 C C . VAL A 1 366 ? -6.047 41.938 13.859 1 93.56 366 VAL A C 1
ATOM 2937 O O . VAL A 1 366 ? -7.086 41.312 13.648 1 93.56 366 VAL A O 1
ATOM 2940 N N . TYR A 1 367 ? -5.34 41.844 14.977 1 95.12 367 TYR A N 1
ATOM 2941 C CA . TYR A 1 367 ? -5.82 41.031 16.078 1 95.12 367 TYR A CA 1
ATOM 2942 C C . TYR A 1 367 ? -5.98 41.844 17.344 1 95.12 367 TYR A C 1
ATOM 2944 O O . TYR A 1 367 ? -5.105 42.656 17.688 1 95.12 367 TYR A O 1
ATOM 2952 N N . ASP A 1 368 ? -7.137 41.656 18 1 95.44 368 ASP A N 1
ATOM 2953 C CA . ASP A 1 368 ? -7.293 42.281 19.297 1 95.44 368 ASP A CA 1
ATOM 2954 C C . ASP A 1 368 ? -6.387 41.625 20.344 1 95.44 368 ASP A C 1
ATOM 2956 O O . ASP A 1 368 ? -5.73 40.625 20.062 1 95.44 368 ASP A O 1
ATOM 2960 N N . VAL A 1 369 ? -6.297 42.219 21.5 1 95.81 369 VAL A N 1
ATOM 2961 C CA . VAL A 1 369 ? -5.367 41.781 22.547 1 95.81 369 VAL A CA 1
ATOM 2962 C C . VAL A 1 369 ? -5.766 40.406 23.062 1 95.81 369 VAL A C 1
ATOM 2964 O O . VAL A 1 369 ? -4.902 39.594 23.375 1 95.81 369 VAL A O 1
ATOM 2967 N N . ARG A 1 370 ? -7.008 40.156 23.125 1 95.06 370 ARG A N 1
ATOM 2968 C CA . ARG A 1 370 ? -7.477 38.875 23.641 1 95.06 370 ARG A CA 1
ATOM 2969 C C . ARG A 1 370 ? -7.02 37.719 22.75 1 95.06 370 ARG A C 1
ATOM 2971 O O . ARG A 1 370 ? -6.402 36.75 23.234 1 95.06 370 ARG A O 1
ATOM 2978 N N . CYS A 1 371 ? -7.215 37.844 21.484 1 95.69 371 CYS A N 1
ATOM 2979 C CA . CYS A 1 371 ? -6.852 36.781 20.547 1 95.69 371 CYS A CA 1
ATOM 2980 C C . CYS A 1 371 ? -5.34 36.688 20.391 1 95.69 371 CYS A C 1
ATOM 2982 O O . CYS A 1 371 ? -4.789 35.594 20.281 1 95.69 371 CYS A O 1
ATOM 2984 N N . SER A 1 372 ? -4.691 37.812 20.406 1 95.5 372 SER A N 1
ATOM 2985 C CA . SER A 1 372 ? -3.246 37.844 20.203 1 95.5 372 SER A CA 1
ATOM 2986 C C . SER A 1 372 ? -2.518 37.344 21.453 1 95.5 372 SER A C 1
ATOM 2988 O O . SER A 1 372 ? -1.313 37.094 21.422 1 95.5 372 SER A O 1
ATOM 2990 N N . SER A 1 373 ? -3.213 37.188 22.516 1 94.06 373 SER A N 1
ATOM 2991 C CA . SER A 1 373 ? -2.596 36.719 23.75 1 94.06 373 SER A CA 1
ATOM 2992 C C . SER A 1 373 ? -2.764 35.219 23.922 1 94.06 373 SER A C 1
ATOM 2994 O O . SER A 1 373 ? -2.232 34.625 24.859 1 94.06 373 SER A O 1
ATOM 2996 N N . VAL A 1 374 ? -3.453 34.656 23.016 1 94.56 374 VAL A N 1
ATOM 2997 C CA . VAL A 1 374 ? -3.633 33.219 23.062 1 94.56 374 VAL A CA 1
ATOM 2998 C C . VAL A 1 374 ? -2.303 32.5 22.766 1 94.56 374 VAL A C 1
ATOM 3000 O O . VAL A 1 374 ? -1.588 32.875 21.844 1 94.56 374 VAL A O 1
ATOM 3003 N N . SER A 1 375 ? -1.95 31.625 23.641 1 93 375 SER A N 1
ATOM 3004 C CA . SER A 1 375 ? -0.73 30.844 23.453 1 93 375 SER A CA 1
ATOM 3005 C C . SER A 1 375 ? -1 29.344 23.625 1 93 375 SER A C 1
ATOM 3007 O O . SER A 1 375 ? -2.07 28.953 24.094 1 93 375 SER A O 1
ATOM 3009 N N . GLU A 1 376 ? -0.056 28.562 23.188 1 92.5 376 GLU A N 1
ATOM 3010 C CA . GLU A 1 376 ? -0.171 27.109 23.328 1 92.5 376 GLU A CA 1
ATOM 3011 C C . GLU A 1 376 ? 0.788 26.578 24.391 1 92.5 376 GLU A C 1
ATOM 3013 O O . GLU A 1 376 ? 1.938 27.016 24.469 1 92.5 376 GLU A O 1
ATOM 3018 N N . PRO A 1 377 ? 0.404 25.703 25.188 1 94.19 377 PRO A N 1
ATOM 3019 C CA . PRO A 1 377 ? -0.938 25.125 25.281 1 94.19 377 PRO A CA 1
ATOM 3020 C C . PRO A 1 377 ? -1.962 26.094 25.859 1 94.19 377 PRO A C 1
ATOM 3022 O O . PRO A 1 377 ? -1.646 26.859 26.766 1 94.19 377 PRO A O 1
ATOM 3025 N N . PHE A 1 378 ? -3.135 26.062 25.344 1 95.5 378 PHE A N 1
ATOM 3026 C CA . PHE A 1 378 ? -4.211 26.938 25.797 1 95.5 378 PHE A CA 1
ATOM 3027 C C . PHE A 1 378 ? -5.125 26.203 26.766 1 95.5 378 PHE A C 1
ATOM 3029 O O . PHE A 1 378 ? -5.727 25.188 26.422 1 95.5 378 PHE A O 1
ATOM 3036 N N . GLN A 1 379 ? -5.246 26.797 27.891 1 94.62 379 GLN A N 1
ATOM 3037 C CA . GLN A 1 379 ? -6.113 26.219 28.906 1 94.62 379 GLN A CA 1
ATOM 3038 C C . GLN A 1 379 ? -7.445 26.953 28.984 1 94.62 379 GLN A C 1
ATOM 3040 O O . GLN A 1 379 ? -7.477 28.188 28.938 1 94.62 379 GLN A O 1
ATOM 3045 N N . HIS A 1 380 ? -8.461 26.203 29.047 1 92.81 380 HIS A N 1
ATOM 3046 C CA . HIS A 1 380 ? -9.805 26.766 29.188 1 92.81 380 HIS A CA 1
ATOM 3047 C C . HIS A 1 380 ? -10.594 26.047 30.281 1 92.81 380 HIS A C 1
ATOM 3049 O O . HIS A 1 380 ? -10.477 24.828 30.438 1 92.81 380 HIS A O 1
ATOM 3055 N N . ASP A 1 381 ? -11.43 26.719 30.969 1 88.44 381 ASP A N 1
ATOM 3056 C CA . ASP A 1 381 ? -12.148 26.203 32.125 1 88.44 381 ASP A CA 1
ATOM 3057 C C . ASP A 1 381 ? -13.195 25.172 31.703 1 88.44 381 ASP A C 1
ATOM 3059 O O . ASP A 1 381 ? -13.547 24.281 32.469 1 88.44 381 ASP A O 1
ATOM 3063 N N . LEU A 1 382 ? -13.641 25.281 30.578 1 87.44 382 LEU A N 1
ATOM 3064 C CA . LEU A 1 382 ? -14.734 24.438 30.125 1 87.44 382 LEU A CA 1
ATOM 3065 C C . LEU A 1 382 ? -14.219 23.078 29.672 1 87.44 382 LEU A C 1
ATOM 3067 O O . LEU A 1 382 ? -15.008 22.188 29.359 1 87.44 382 LEU A O 1
ATOM 3071 N N . HIS A 1 383 ? -12.953 22.938 29.547 1 91.81 383 HIS A N 1
ATOM 3072 C CA . HIS A 1 383 ? -12.359 21.703 29.047 1 91.81 383 HIS A CA 1
ATOM 3073 C C . HIS A 1 383 ? -11.094 21.344 29.812 1 91.81 383 HIS A C 1
ATOM 3075 O O . HIS A 1 383 ? -10.234 22.203 30.031 1 91.81 383 HIS A O 1
ATOM 3081 N N . PRO A 1 384 ? -10.914 20.172 30.234 1 94.12 384 PRO A N 1
ATOM 3082 C CA . PRO A 1 384 ? -9.789 19.797 31.094 1 94.12 384 PRO A CA 1
ATOM 3083 C C . PRO A 1 384 ? -8.469 19.703 30.328 1 94.12 384 PRO A C 1
ATOM 3085 O O . PRO A 1 384 ? -7.398 19.906 30.906 1 94.12 384 PRO A O 1
ATOM 3088 N N . HIS A 1 385 ? -8.484 19.391 29.109 1 95.56 385 HIS A N 1
ATOM 3089 C CA . HIS A 1 385 ? -7.266 19.234 28.328 1 95.56 385 HIS A CA 1
ATOM 3090 C C . HIS A 1 385 ? -6.863 20.562 27.672 1 95.56 385 HIS A C 1
ATOM 3092 O O . HIS A 1 385 ? -7.723 21.344 27.281 1 95.56 385 HIS A O 1
ATOM 3098 N N . PRO A 1 386 ? -5.582 20.719 27.484 1 95.62 386 PRO A N 1
ATOM 3099 C CA . PRO A 1 386 ? -5.145 21.906 26.75 1 95.62 386 PRO A CA 1
ATOM 3100 C C . PRO A 1 386 ? -5.566 21.875 25.281 1 95.62 386 PRO A C 1
ATOM 3102 O O . PRO A 1 386 ? -5.691 20.812 24.688 1 95.62 386 PRO A O 1
ATOM 3105 N N . LEU A 1 387 ? -5.762 23.062 24.75 1 94.94 387 LEU A N 1
ATOM 3106 C CA . LEU A 1 387 ? -6.172 23.203 23.359 1 94.94 387 LEU A CA 1
ATOM 3107 C C . LEU A 1 387 ? -5.035 23.766 22.516 1 94.94 387 LEU A C 1
ATOM 3109 O O . LEU A 1 387 ? -4.145 24.438 23.031 1 94.94 387 LEU A O 1
ATOM 3113 N N . TYR A 1 388 ? -5.09 23.391 21.203 1 93.88 388 TYR A N 1
ATOM 3114 C CA . TYR A 1 388 ? -4.055 23.828 20.281 1 93.88 388 TYR A CA 1
ATOM 3115 C C . TYR A 1 388 ? -4.664 24.312 18.969 1 93.88 388 TYR A C 1
ATOM 3117 O O . TYR A 1 388 ? -5.727 23.828 18.562 1 93.88 388 TYR A O 1
ATOM 3125 N N . TRP A 1 389 ? -4.008 25.312 18.453 1 91.94 389 TRP A N 1
ATOM 3126 C CA . TRP A 1 389 ? -4.395 25.766 17.109 1 91.94 389 TRP A CA 1
ATOM 3127 C C . TRP A 1 389 ? -3.814 24.844 16.047 1 91.94 389 TRP A C 1
ATOM 3129 O O . TRP A 1 389 ? -2.668 25.016 15.625 1 91.94 389 TRP A O 1
ATOM 3139 N N . THR A 1 390 ? -4.695 23.875 15.68 1 83.06 390 THR A N 1
ATOM 3140 C CA . THR A 1 390 ? -4.223 22.906 14.695 1 83.06 390 THR A CA 1
ATOM 3141 C C . THR A 1 390 ? -4.734 23.25 13.305 1 83.06 390 THR A C 1
ATOM 3143 O O . THR A 1 390 ? -5.738 23.953 13.164 1 83.06 390 THR A O 1
ATOM 3146 N N . LEU A 1 391 ? -4.023 23.531 12.25 1 72.94 391 LEU A N 1
ATOM 3147 C CA . LEU A 1 391 ? -4.383 23.891 10.883 1 72.94 391 LEU A CA 1
ATOM 3148 C C . LEU A 1 391 ? -5.34 22.859 10.289 1 72.94 391 LEU A C 1
ATOM 3150 O O . LEU A 1 391 ? -5.523 22.797 9.07 1 72.94 391 LEU A O 1
ATOM 3154 N N . GLU A 1 392 ? -6.078 22.125 11.156 1 69.06 392 GLU A N 1
ATOM 3155 C CA . GLU A 1 392 ? -6.969 21.062 10.688 1 69.06 392 GLU A CA 1
ATOM 3156 C C . GLU A 1 392 ? -8.266 21.656 10.133 1 69.06 392 GLU A C 1
ATOM 3158 O O . GLU A 1 392 ? -8.523 22.844 10.273 1 69.06 392 GLU A O 1
ATOM 3163 N N . SER A 1 393 ? -9.117 20.719 9.586 1 69.56 393 SER A N 1
ATOM 3164 C CA . SER A 1 393 ? -10.367 20.922 8.852 1 69.56 393 SER A CA 1
ATOM 3165 C C . SER A 1 393 ? -11.422 21.578 9.742 1 69.56 393 SER A C 1
ATOM 3167 O O . SER A 1 393 ? -11.195 21.766 10.945 1 69.56 393 SER A O 1
ATOM 3169 N N . SER A 1 394 ? -12.445 21.859 9.195 1 79.5 394 SER A N 1
ATOM 3170 C CA . SER A 1 394 ? -13.633 22.5 9.734 1 79.5 394 SER A CA 1
ATOM 3171 C C . SER A 1 394 ? -14.25 21.672 10.859 1 79.5 394 SER A C 1
ATOM 3173 O O . SER A 1 394 ? -14.359 20.453 10.75 1 79.5 394 SER A O 1
ATOM 3175 N N . LYS A 1 395 ? -14.281 22.234 11.992 1 86.44 395 LYS A N 1
ATOM 3176 C CA . LYS A 1 395 ? -14.961 21.625 13.125 1 86.44 395 LYS A CA 1
ATOM 3177 C C . LYS A 1 395 ? -16.031 22.547 13.695 1 86.44 395 LYS A C 1
ATOM 3179 O O . LYS A 1 395 ? -16.078 23.734 13.359 1 86.44 395 LYS A O 1
ATOM 3184 N N . ARG A 1 396 ? -16.844 21.922 14.469 1 90.62 396 ARG A N 1
ATOM 3185 C CA . ARG A 1 396 ? -17.891 22.672 15.164 1 90.62 396 ARG A CA 1
ATOM 3186 C C . ARG A 1 396 ? -17.422 23.125 16.547 1 90.62 396 ARG A C 1
ATOM 3188 O O . ARG A 1 396 ? -16.859 22.328 17.312 1 90.62 396 ARG A O 1
ATOM 3195 N N . CYS A 1 397 ? -17.578 24.422 16.828 1 92.94 397 CYS A N 1
ATOM 3196 C CA . CYS A 1 397 ? -17.234 24.938 18.156 1 92.94 397 CYS A CA 1
ATOM 3197 C C . CYS A 1 397 ? -18.172 24.406 19.219 1 92.94 397 CYS A C 1
ATOM 3199 O O . CYS A 1 397 ? -19.406 24.484 19.062 1 92.94 397 CYS A O 1
ATOM 3201 N N . GLN A 1 398 ? -17.656 23.922 20.234 1 91 398 GLN A N 1
ATOM 3202 C CA . GLN A 1 398 ? -18.484 23.281 21.25 1 91 398 GLN A CA 1
ATOM 3203 C C . GLN A 1 398 ? -19.125 24.312 22.172 1 91 398 GLN A C 1
ATOM 3205 O O . GLN A 1 398 ? -20.062 23.984 22.922 1 91 398 GLN A O 1
ATOM 3210 N N . ALA A 1 399 ? -18.719 25.5 22.156 1 91.12 399 ALA A N 1
ATOM 3211 C CA . ALA A 1 399 ? -19.25 26.547 23.016 1 91.12 399 ALA A CA 1
ATOM 3212 C C . ALA A 1 399 ? -20.375 27.312 22.344 1 91.12 399 ALA A C 1
ATOM 3214 O O . ALA A 1 399 ? -21.328 27.734 23 1 91.12 399 ALA A O 1
ATOM 3215 N N . CYS A 1 400 ? -20.312 27.578 21.047 1 89 400 CYS A N 1
ATOM 3216 C CA . CYS A 1 400 ? -21.344 28.359 20.375 1 89 400 CYS A CA 1
ATOM 3217 C C . CYS A 1 400 ? -22.109 27.5 19.375 1 89 400 CYS A C 1
ATOM 3219 O O . CYS A 1 400 ? -23.188 27.891 18.906 1 89 400 CYS A O 1
ATOM 3221 N N . GLY A 1 401 ? -21.516 26.406 18.953 1 88 401 GLY A N 1
ATOM 3222 C CA . GLY A 1 401 ? -22.203 25.484 18.062 1 88 401 GLY A CA 1
ATOM 3223 C C . GLY A 1 401 ? -22 25.828 16.594 1 88 401 GLY A C 1
ATOM 3224 O O . GLY A 1 401 ? -22.5 25.125 15.719 1 88 401 GLY A O 1
ATOM 3225 N N . THR A 1 402 ? -21.266 26.766 16.359 1 88.12 402 THR A N 1
ATOM 3226 C CA . THR A 1 402 ? -21.047 27.203 14.977 1 88.12 402 THR A CA 1
ATOM 3227 C C . THR A 1 402 ? -19.922 26.406 14.336 1 88.12 402 THR A C 1
ATOM 3229 O O . THR A 1 402 ? -18.891 26.141 14.977 1 88.12 402 THR A O 1
ATOM 3232 N N . GLU A 1 403 ? -20.172 26.094 13.078 1 88.12 403 GLU A N 1
ATOM 3233 C CA . GLU A 1 403 ? -19.125 25.438 12.312 1 88.12 403 GLU A CA 1
ATOM 3234 C C . GLU A 1 403 ? -18.219 26.453 11.633 1 88.12 403 GLU A C 1
ATOM 3236 O O . GLU A 1 403 ? -18.688 27.406 11.008 1 88.12 403 GLU A O 1
ATOM 3241 N N . THR A 1 404 ? -17.047 26.375 11.938 1 80.56 404 THR A N 1
ATOM 3242 C CA . THR A 1 404 ? -16.109 27.297 11.312 1 80.56 404 THR A CA 1
ATOM 3243 C C . THR A 1 404 ? -14.844 26.562 10.867 1 80.56 404 THR A C 1
ATOM 3245 O O . THR A 1 404 ? -14.531 25.484 11.391 1 80.56 404 THR A O 1
ATOM 3248 N N . ASP A 1 405 ? -14.258 27.078 9.844 1 71.81 405 ASP A N 1
ATOM 3249 C CA . ASP A 1 405 ? -13.055 26.453 9.297 1 71.81 405 ASP A CA 1
ATOM 3250 C C . ASP A 1 405 ? -11.797 27.188 9.773 1 71.81 405 ASP A C 1
ATOM 3252 O O . ASP A 1 405 ? -10.68 26.734 9.547 1 71.81 405 ASP A O 1
ATOM 3256 N N . ASP A 1 406 ? -12.062 28.312 10.438 1 77.38 406 ASP A N 1
ATOM 3257 C CA . ASP A 1 406 ? -10.867 29.125 10.664 1 77.38 406 ASP A CA 1
ATOM 3258 C C . ASP A 1 406 ? -10.641 29.344 12.156 1 77.38 406 ASP A C 1
ATOM 3260 O O . ASP A 1 406 ? -11.594 29.5 12.922 1 77.38 406 ASP A O 1
ATOM 3264 N N . ASN A 1 407 ? -9.438 29.281 12.57 1 84.5 407 ASN A N 1
ATOM 3265 C CA . ASN A 1 407 ? -8.891 29.719 13.852 1 84.5 407 ASN A CA 1
ATOM 3266 C C . ASN A 1 407 ? -9.539 28.969 15.023 1 84.5 407 ASN A C 1
ATOM 3268 O O . ASN A 1 407 ? -10.055 29.594 15.945 1 84.5 407 ASN A O 1
ATOM 3272 N N . LEU A 1 408 ? -9.57 27.688 14.891 1 90.44 408 LEU A N 1
ATOM 3273 C CA . LEU A 1 408 ? -10.102 26.828 15.945 1 90.44 408 LEU A CA 1
ATOM 3274 C C . LEU A 1 408 ? -8.977 26.312 16.844 1 90.44 408 LEU A C 1
ATOM 3276 O O . LEU A 1 408 ? -7.891 26 16.359 1 90.44 408 LEU A O 1
ATOM 3280 N N . LEU A 1 409 ? -9.297 26.359 18.109 1 93.75 409 LEU A N 1
ATOM 3281 C CA . LEU A 1 409 ? -8.453 25.656 19.062 1 93.75 409 LEU A CA 1
ATOM 3282 C C . LEU A 1 409 ? -8.969 24.25 19.328 1 93.75 409 LEU A C 1
ATOM 3284 O O . LEU A 1 409 ? -10.102 24.078 19.781 1 93.75 409 LEU A O 1
ATOM 3288 N N . ASN A 1 410 ? -8.094 23.266 19.078 1 93.31 410 ASN A N 1
ATOM 3289 C CA . ASN A 1 410 ? -8.516 21.875 19.125 1 93.31 410 ASN A CA 1
ATOM 3290 C C . ASN A 1 410 ? -7.867 21.125 20.281 1 93.31 410 ASN A C 1
ATOM 3292 O O . ASN A 1 410 ? -6.738 21.422 20.672 1 93.31 410 ASN A O 1
ATOM 3296 N N . CYS A 1 411 ? -8.656 20.219 20.828 1 93.88 411 CYS A N 1
ATOM 3297 C CA . CYS A 1 411 ? -8.078 19.266 21.781 1 93.88 411 CYS A CA 1
ATOM 3298 C C . CYS A 1 411 ? -7.406 18.109 21.062 1 93.88 411 CYS A C 1
ATOM 3300 O O . CYS A 1 411 ? -7.945 17.578 20.078 1 93.88 411 CYS A O 1
ATOM 3302 N N . THR A 1 412 ? -6.254 17.672 21.438 1 90.81 412 THR A N 1
ATOM 3303 C CA . THR A 1 412 ? -5.531 16.594 20.781 1 90.81 412 THR A CA 1
ATOM 3304 C C . THR A 1 412 ? -5.938 15.242 21.359 1 90.81 412 THR A C 1
ATOM 3306 O O . THR A 1 412 ? -5.672 14.195 20.766 1 90.81 412 THR A O 1
ATOM 3309 N N . VAL A 1 413 ? -6.609 15.234 22.438 1 92.12 413 VAL A N 1
ATOM 3310 C CA . VAL A 1 413 ? -7.035 14.016 23.109 1 92.12 413 VAL A CA 1
ATOM 3311 C C . VAL A 1 413 ? -8.477 13.68 22.719 1 92.12 413 VAL A C 1
ATOM 3313 O O . VAL A 1 413 ? -8.773 12.547 22.344 1 92.12 413 VAL A O 1
ATOM 3316 N N . CYS A 1 414 ? -9.242 14.758 22.781 1 91.44 414 CYS A N 1
ATOM 3317 C CA . CYS A 1 414 ? -10.648 14.602 22.406 1 91.44 414 CYS A CA 1
ATOM 3318 C C . CYS A 1 414 ? -10.875 15.031 20.969 1 91.44 414 CYS A C 1
ATOM 3320 O O . CYS A 1 414 ? -10.984 16.234 20.688 1 91.44 414 CYS A O 1
ATOM 3322 N N . ASP A 1 415 ? -11.141 14.227 20.078 1 86.12 415 ASP A N 1
ATOM 3323 C CA . ASP A 1 415 ? -11.156 14.469 18.641 1 86.12 415 ASP A CA 1
ATOM 3324 C C . ASP A 1 415 ? -12.266 15.445 18.25 1 86.12 415 ASP A C 1
ATOM 3326 O O . ASP A 1 415 ? -12.133 16.188 17.281 1 86.12 415 ASP A O 1
ATOM 3330 N N . ASP A 1 416 ? -13.352 15.484 18.938 1 87 416 ASP A N 1
ATOM 3331 C CA . ASP A 1 416 ? -14.492 16.281 18.484 1 87 416 ASP A CA 1
ATOM 3332 C C . ASP A 1 416 ? -14.57 17.594 19.25 1 87 416 ASP A C 1
ATOM 3334 O O . ASP A 1 416 ? -15.477 18.406 19.016 1 87 416 ASP A O 1
ATOM 3338 N N . TYR A 1 417 ? -13.625 17.922 20.094 1 92.19 417 TYR A N 1
ATOM 3339 C CA . TYR A 1 417 ? -13.75 19.156 20.875 1 92.19 417 TYR A CA 1
ATOM 3340 C C . TYR A 1 417 ? -12.914 20.281 20.266 1 92.19 417 TYR A C 1
ATOM 3342 O O . TYR A 1 417 ? -11.711 20.125 20.062 1 92.19 417 TYR A O 1
ATOM 3350 N N . ALA A 1 418 ? -13.555 21.359 20.031 1 93.88 418 ALA A N 1
ATOM 3351 C CA . ALA A 1 418 ? -12.906 22.562 19.484 1 93.88 418 ALA A CA 1
ATOM 3352 C C . ALA A 1 418 ? -13.609 23.828 19.953 1 93.88 418 ALA A C 1
ATOM 3354 O O . ALA A 1 418 ? -14.805 23.797 20.266 1 93.88 418 ALA A O 1
ATOM 3355 N N . LEU A 1 419 ? -12.844 24.875 20.078 1 93.69 419 LEU A N 1
ATOM 3356 C CA . LEU A 1 419 ? -13.375 26.188 20.422 1 93.69 419 LEU A CA 1
ATOM 3357 C C . LEU A 1 419 ? -12.938 27.234 19.406 1 93.69 419 LEU A C 1
ATOM 3359 O O . LEU A 1 419 ? -11.766 27.281 19.016 1 93.69 419 LEU A O 1
ATOM 3363 N N . CYS A 1 420 ? -13.922 28.047 18.984 1 92.81 420 CYS A N 1
ATOM 3364 C CA . CYS A 1 420 ? -13.523 29.172 18.141 1 92.81 420 CYS A CA 1
ATOM 3365 C C . CYS A 1 420 ? -12.844 30.25 18.969 1 92.81 420 CYS A C 1
ATOM 3367 O O . CYS A 1 420 ? -12.938 30.266 20.203 1 92.81 420 CYS A O 1
ATOM 3369 N N . MET A 1 421 ? -12.141 31.094 18.312 1 93.62 421 MET A N 1
ATOM 3370 C CA . MET A 1 421 ? -11.359 32.125 19.016 1 93.62 421 MET A CA 1
ATOM 3371 C C . MET A 1 421 ? -12.266 33.031 19.844 1 93.62 421 MET A C 1
ATOM 3373 O O . MET A 1 421 ? -11.898 33.469 20.922 1 93.62 421 MET A O 1
ATOM 3377 N N . LYS A 1 422 ? -13.398 33.312 19.328 1 93.81 422 LYS A N 1
ATOM 3378 C CA . LYS A 1 422 ? -14.344 34.156 20.047 1 93.81 422 LYS A CA 1
ATOM 3379 C C . LYS A 1 422 ? -14.758 33.531 21.375 1 93.81 422 LYS A C 1
ATOM 3381 O O . LYS A 1 422 ? -14.734 34.188 22.406 1 93.81 422 LYS A O 1
ATOM 3386 N N . CYS A 1 423 ? -15.07 32.25 21.266 1 93.31 423 CYS A N 1
ATOM 3387 C CA . CYS A 1 423 ? -15.539 31.547 22.453 1 93.31 423 CYS A CA 1
ATOM 3388 C C . CYS A 1 423 ? -14.383 31.266 23.406 1 93.31 423 CYS A C 1
ATOM 3390 O O . CYS A 1 423 ? -14.57 31.25 24.625 1 93.31 423 CYS A O 1
ATOM 3392 N N . ALA A 1 424 ? -13.234 31.047 22.891 1 94.5 424 ALA A N 1
ATOM 3393 C CA . ALA A 1 424 ? -12.062 30.766 23.703 1 94.5 424 ALA A CA 1
ATOM 3394 C C . ALA A 1 424 ? -11.656 31.984 24.531 1 94.5 424 ALA A C 1
ATOM 3396 O O . ALA A 1 424 ? -11.086 31.844 25.609 1 94.5 424 ALA A O 1
ATOM 3397 N N . THR A 1 425 ? -11.977 33.156 24.016 1 94.81 425 THR A N 1
ATOM 3398 C CA . THR A 1 425 ? -11.484 34.375 24.672 1 94.81 425 THR A CA 1
ATOM 3399 C C . THR A 1 425 ? -12.617 35.094 25.391 1 94.81 425 THR A C 1
ATOM 3401 O O . THR A 1 425 ? -12.477 36.25 25.781 1 94.81 425 THR A O 1
ATOM 3404 N N . LEU A 1 426 ? -13.727 34.438 25.594 1 94.12 426 LEU A N 1
ATOM 3405 C CA . LEU A 1 426 ? -14.82 35.031 26.359 1 94.12 426 LEU A CA 1
ATOM 3406 C C . LEU A 1 426 ? -14.391 35.312 27.797 1 94.12 426 LEU A C 1
ATOM 3408 O O . LEU A 1 426 ? -13.617 34.531 28.375 1 94.12 426 LEU A O 1
ATOM 3412 N N . PRO A 1 427 ? -14.898 36.406 28.297 1 91.62 427 PRO A N 1
ATOM 3413 C CA . PRO A 1 427 ? -14.586 36.656 29.703 1 91.62 427 PRO A CA 1
ATOM 3414 C C . PRO A 1 427 ? -15.164 35.594 30.625 1 91.62 427 PRO A C 1
ATOM 3416 O O . PRO A 1 427 ? -16.328 35.188 30.484 1 91.62 427 PRO A O 1
ATOM 3419 N N . ARG A 1 428 ? -14.43 35.156 31.562 1 88.5 428 ARG A N 1
ATOM 3420 C CA . ARG A 1 428 ? -14.852 34.125 32.469 1 88.5 428 ARG A CA 1
ATOM 3421 C C . ARG A 1 428 ? -15.891 34.625 33.469 1 88.5 428 ARG A C 1
ATOM 3423 O O . ARG A 1 428 ? -16.797 33.906 33.844 1 88.5 428 ARG A O 1
ATOM 3430 N N . LYS A 1 429 ? -15.695 35.844 33.875 1 87.31 429 LYS A N 1
ATOM 3431 C CA . LYS A 1 429 ? -16.609 36.5 34.812 1 87.31 429 LYS A CA 1
ATOM 3432 C C . LYS A 1 429 ? -17.031 37.875 34.281 1 87.31 429 LYS A C 1
ATOM 3434 O O . LYS A 1 429 ? -16.219 38.625 33.75 1 87.31 429 LYS A O 1
ATOM 3439 N N . VAL A 1 430 ? -18.328 38.094 34.406 1 89.38 430 VAL A N 1
ATOM 3440 C CA . VAL A 1 430 ? -18.859 39.344 33.906 1 89.38 430 VAL A CA 1
ATOM 3441 C C . VAL A 1 430 ? -19.859 39.938 34.906 1 89.38 430 VAL A C 1
ATOM 3443 O O . VAL A 1 430 ? -20.594 39.156 35.562 1 89.38 430 VAL A O 1
ATOM 3446 N N . LYS A 1 431 ? -19.797 41.188 35 1 85.31 431 LYS A N 1
ATOM 3447 C CA . LYS A 1 431 ? -20.812 41.875 35.781 1 85.31 431 LYS A CA 1
ATOM 3448 C C . LYS A 1 431 ? -21.922 42.406 34.875 1 85.31 431 LYS A C 1
ATOM 3450 O O . LYS A 1 431 ? -21.656 42.969 33.812 1 85.31 431 LYS A O 1
ATOM 3455 N N . HIS A 1 432 ? -23.109 42.156 35.281 1 87.38 432 HIS A N 1
ATOM 3456 C CA . HIS A 1 432 ? -24.266 42.625 34.531 1 87.38 432 HIS A CA 1
ATOM 3457 C C . HIS A 1 432 ? -25.359 43.156 35.438 1 87.38 432 HIS A C 1
ATOM 3459 O O . HIS A 1 432 ? -25.484 42.688 36.594 1 87.38 432 HIS A O 1
ATOM 3465 N N . ARG A 1 433 ? -26.156 43.938 34.969 1 83.06 433 ARG A N 1
ATOM 3466 C CA . ARG A 1 433 ? -27.172 44.625 35.781 1 83.06 433 ARG A CA 1
ATOM 3467 C C . ARG A 1 433 ? -28.234 43.625 36.25 1 83.06 433 ARG A C 1
ATOM 3469 O O . ARG A 1 433 ? -28.891 43.875 37.25 1 83.06 433 ARG A O 1
ATOM 3476 N N . CYS A 1 434 ? -28.469 42.625 35.531 1 83.75 434 CYS A N 1
ATOM 3477 C CA . CYS A 1 434 ? -29.531 41.688 35.844 1 83.75 434 CYS A CA 1
ATOM 3478 C C . CYS A 1 434 ? -29.266 40.938 37.156 1 83.75 434 CYS A C 1
ATOM 3480 O O . CYS A 1 434 ? -30.172 40.344 37.75 1 83.75 434 CYS A O 1
ATOM 3482 N N . ASP A 1 435 ? -28.016 41 37.594 1 86.75 435 ASP A N 1
ATOM 3483 C CA . ASP A 1 435 ? -27.625 40.281 38.781 1 86.75 435 ASP A CA 1
ATOM 3484 C C . ASP A 1 435 ? -26.531 41.031 39.531 1 86.75 435 ASP A C 1
ATOM 3486 O O . ASP A 1 435 ? -25.625 41.594 38.938 1 86.75 435 ASP A O 1
ATOM 3490 N N . ASP A 1 436 ? -26.609 41 40.812 1 85.94 436 ASP A N 1
ATOM 3491 C CA . ASP A 1 436 ? -25.625 41.719 41.625 1 85.94 436 ASP A CA 1
ATOM 3492 C C . ASP A 1 436 ? -24.312 40.938 41.688 1 85.94 436 ASP A C 1
ATOM 3494 O O . ASP A 1 436 ? -23.25 41.531 41.938 1 85.94 436 ASP A O 1
ATOM 3498 N N . HIS A 1 437 ? -24.469 39.656 41.469 1 89.69 437 HIS A N 1
ATOM 3499 C CA . HIS A 1 437 ? -23.281 38.812 41.5 1 89.69 437 HIS A CA 1
ATOM 3500 C C . HIS A 1 437 ? -22.578 38.75 40.156 1 89.69 437 HIS A C 1
ATOM 3502 O O . HIS A 1 437 ? -23.156 39.125 39.125 1 89.69 437 HIS A O 1
ATOM 3508 N N . PHE A 1 438 ? -21.359 38.312 40.219 1 89.69 438 PHE A N 1
ATOM 3509 C CA . PHE A 1 438 ? -20.656 38.031 38.969 1 89.69 438 PHE A CA 1
ATOM 3510 C C . PHE A 1 438 ? -21.234 36.812 38.281 1 89.69 438 PHE A C 1
ATOM 3512 O O . PHE A 1 438 ? -21.531 35.812 38.938 1 89.69 438 PHE A O 1
ATOM 3519 N N . LEU A 1 439 ? -21.422 37.031 37 1 92.12 439 LEU A N 1
ATOM 3520 C CA . LEU A 1 439 ? -21.875 35.938 36.188 1 92.12 439 LEU A CA 1
ATOM 3521 C C . LEU A 1 439 ? -20.688 35.094 35.688 1 92.12 439 LEU A C 1
ATOM 3523 O O . LEU A 1 439 ? -19.625 35.656 35.375 1 92.12 439 LEU A O 1
ATOM 3527 N N . SER A 1 440 ? -20.859 33.812 35.75 1 92 440 SER A N 1
ATOM 3528 C CA . SER A 1 440 ? -19.797 32.938 35.312 1 92 440 SER A CA 1
ATOM 3529 C C . SER A 1 440 ? -20.203 32.156 34.062 1 92 440 SER A C 1
ATOM 3531 O O . SER A 1 440 ? -21.375 31.812 33.875 1 92 440 SER A O 1
ATOM 3533 N N . LEU A 1 441 ? -19.188 31.891 33.281 1 92.31 441 LEU A N 1
ATOM 3534 C CA . LEU A 1 441 ? -19.422 31.094 32.062 1 92.31 441 LEU A CA 1
ATOM 3535 C C . LEU A 1 441 ? -19.672 29.625 32.438 1 92.31 441 LEU A C 1
ATOM 3537 O O . LEU A 1 441 ? -19 29.062 33.281 1 92.31 441 LEU A O 1
ATOM 3541 N N . CYS A 1 442 ? -20.688 29.047 31.719 1 90.69 442 CYS A N 1
ATOM 3542 C CA . CYS A 1 442 ? -21.078 27.672 32.031 1 90.69 442 CYS A CA 1
ATOM 3543 C C . CYS A 1 442 ? -21.594 26.969 30.766 1 90.69 442 CYS A C 1
ATOM 3545 O O . CYS A 1 442 ? -21.969 27.625 29.797 1 90.69 442 CYS A O 1
ATOM 3547 N N . GLN A 1 443 ? -21.5 25.688 30.859 1 89.38 443 GLN A N 1
ATOM 3548 C CA . GLN A 1 443 ? -22.078 24.844 29.828 1 89.38 443 GLN A CA 1
ATOM 3549 C C . GLN A 1 443 ? -22.734 23.609 30.453 1 89.38 443 GLN A C 1
ATOM 3551 O O . GLN A 1 443 ? -22.234 23.062 31.438 1 89.38 443 GLN A O 1
ATOM 3556 N N . GLY A 1 444 ? -23.828 23.188 29.797 1 84.69 444 GLY A N 1
ATOM 3557 C CA . GLY A 1 444 ? -24.562 22.047 30.344 1 84.69 444 GLY A CA 1
ATOM 3558 C C . GLY A 1 444 ? -25.75 22.453 31.188 1 84.69 444 GLY A C 1
ATOM 3559 O O . GLY A 1 444 ? -25.984 23.641 31.406 1 84.69 444 GLY A O 1
ATOM 3560 N N . VAL A 1 445 ? -26.531 21.453 31.625 1 76.88 445 VAL A N 1
ATOM 3561 C CA . VAL A 1 445 ? -27.781 21.719 32.344 1 76.88 445 VAL A CA 1
ATOM 3562 C C . VAL A 1 445 ? -27.5 21.938 33.812 1 76.88 445 VAL A C 1
ATOM 3564 O O . VAL A 1 445 ? -28.297 22.547 34.531 1 76.88 445 VAL A O 1
ATOM 3567 N N . GLY A 1 446 ? -26.328 21.75 34.156 1 68.31 446 GLY A N 1
ATOM 3568 C CA . GLY A 1 446 ? -26 21.875 35.562 1 68.31 446 GLY A CA 1
ATOM 3569 C C . GLY A 1 446 ? -27.016 21.203 36.469 1 68.31 446 GLY A C 1
ATOM 3570 O O . GLY A 1 446 ? -27.344 20.031 36.281 1 68.31 446 GLY A O 1
ATOM 3571 N N . ASN A 1 447 ? -27.484 21.953 37.531 1 68 447 ASN A N 1
ATOM 3572 C CA . ASN A 1 447 ? -28.422 21.406 38.5 1 68 447 ASN A CA 1
ATOM 3573 C C . ASN A 1 447 ? -29.875 21.703 38.125 1 68 447 ASN A C 1
ATOM 3575 O O . ASN A 1 447 ? -30.781 21.531 38.938 1 68 447 ASN A O 1
ATOM 3579 N N . ALA A 1 448 ? -30.109 22.047 36.875 1 69.88 448 ALA A N 1
ATOM 3580 C CA . ALA A 1 448 ? -31.453 22.453 36.5 1 69.88 448 ALA A CA 1
ATOM 3581 C C . ALA A 1 448 ? -32.281 21.25 36.062 1 69.88 448 ALA A C 1
ATOM 3583 O O . ALA A 1 448 ? -31.75 20.312 35.469 1 69.88 448 ALA A O 1
ATOM 3584 N N . SER A 1 449 ? -33.531 21 36.594 1 69.56 449 SER A N 1
ATOM 3585 C CA . SER A 1 449 ? -34.406 19.891 36.312 1 69.56 449 SER A CA 1
ATOM 3586 C C . SER A 1 449 ? -35.219 20.156 35.031 1 69.56 449 SER A C 1
ATOM 3588 O O . SER A 1 449 ? -35.812 19.234 34.469 1 69.56 449 SER A O 1
ATOM 3590 N N . GLY A 1 450 ? -35.094 21.359 34.438 1 76.75 450 GLY A N 1
ATOM 3591 C CA . GLY A 1 450 ? -35.875 21.641 33.25 1 76.75 450 GLY A CA 1
ATOM 3592 C C . GLY A 1 450 ? -35.125 22.453 32.219 1 76.75 450 GLY A C 1
ATOM 3593 O O . GLY A 1 450 ? -33.906 22.422 32.156 1 76.75 450 GLY A O 1
ATOM 3594 N N . ASN A 1 451 ? -36.062 22.969 31.344 1 86.5 451 ASN A N 1
ATOM 3595 C CA . ASN A 1 451 ? -35.531 23.828 30.297 1 86.5 451 ASN A CA 1
ATOM 3596 C C . ASN A 1 451 ? -34.938 25.109 30.906 1 86.5 451 ASN A C 1
ATOM 3598 O O . ASN A 1 451 ? -35.406 25.609 31.922 1 86.5 451 ASN A O 1
ATOM 3602 N N . LEU A 1 452 ? -33.875 25.5 30.344 1 89.94 452 LEU A N 1
ATOM 3603 C CA . LEU A 1 452 ? -33.25 26.75 30.75 1 89.94 452 LEU A CA 1
ATOM 3604 C C . LEU A 1 452 ? -33.812 27.922 29.938 1 89.94 452 LEU A C 1
ATOM 3606 O O . LEU A 1 452 ? -34.062 27.797 28.734 1 89.94 452 LEU A O 1
ATOM 3610 N N . TRP A 1 453 ? -34.062 29.062 30.641 1 91.56 453 TRP A N 1
ATOM 3611 C CA . TRP A 1 453 ? -34.562 30.266 29.984 1 91.56 453 TRP A CA 1
ATOM 3612 C C . TRP A 1 453 ? -33.688 31.469 30.312 1 91.56 453 TRP A C 1
ATOM 3614 O O . TRP A 1 453 ? -33.25 31.625 31.453 1 91.56 453 TRP A O 1
ATOM 3624 N N . CYS A 1 454 ? -33.438 32.219 29.328 1 93.5 454 CYS A N 1
ATOM 3625 C CA . CYS A 1 454 ? -32.688 33.469 29.531 1 93.5 454 CYS A CA 1
ATOM 3626 C C . CYS A 1 454 ? -33.562 34.531 30.188 1 93.5 454 CYS A C 1
ATOM 3628 O O . CYS A 1 454 ? -34.594 34.906 29.672 1 93.5 454 CYS A O 1
ATOM 3630 N N . ASP A 1 455 ? -33.125 35.094 31.219 1 89.12 455 ASP A N 1
ATOM 3631 C CA . ASP A 1 455 ? -33.906 36.062 32 1 89.12 455 ASP A CA 1
ATOM 3632 C C . ASP A 1 455 ? -33.906 37.438 31.328 1 89.12 455 ASP A C 1
ATOM 3634 O O . ASP A 1 455 ? -34.688 38.312 31.703 1 89.12 455 ASP A O 1
ATOM 3638 N N . ILE A 1 456 ? -33.125 37.531 30.297 1 88.62 456 ILE A N 1
ATOM 3639 C CA . ILE A 1 456 ? -33.031 38.844 29.625 1 88.62 456 ILE A CA 1
ATOM 3640 C C . ILE A 1 456 ? -33.969 38.844 28.406 1 88.62 456 ILE A C 1
ATOM 3642 O O . ILE A 1 456 ? -34.844 39.719 28.297 1 88.62 456 ILE A O 1
ATOM 3646 N N . CYS A 1 457 ? -33.875 37.938 27.516 1 88.56 457 CYS A N 1
ATOM 3647 C CA . CYS A 1 457 ? -34.688 37.906 26.312 1 88.56 457 CYS A CA 1
ATOM 3648 C C . CYS A 1 457 ? -35.875 36.969 26.453 1 88.56 457 CYS A C 1
ATOM 3650 O O . CYS A 1 457 ? -36.781 36.938 25.594 1 88.56 457 CYS A O 1
ATOM 3652 N N . GLU A 1 458 ? -35.875 36.125 27.391 1 89.5 458 GLU A N 1
ATOM 3653 C CA . GLU A 1 458 ? -36.969 35.25 27.75 1 89.5 458 GLU A CA 1
ATOM 3654 C C . GLU A 1 458 ? -37.125 34.125 26.719 1 89.5 458 GLU A C 1
ATOM 3656 O O . GLU A 1 458 ? -38.25 33.656 26.453 1 89.5 458 GLU A O 1
ATOM 3661 N N . THR A 1 459 ? -36.062 33.844 26.078 1 92.44 459 THR A N 1
ATOM 3662 C CA . THR A 1 459 ? -36.094 32.688 25.172 1 92.44 459 THR A CA 1
ATOM 3663 C C . THR A 1 459 ? -35.312 31.516 25.75 1 92.44 459 THR A C 1
ATOM 3665 O O . THR A 1 459 ? -34.562 31.672 26.734 1 92.44 459 THR A O 1
ATOM 3668 N N . LYS A 1 460 ? -35.5 30.391 25.109 1 93.12 460 LYS A N 1
ATOM 3669 C CA . LYS A 1 460 ? -34.906 29.156 25.594 1 93.12 460 LYS A CA 1
ATOM 3670 C C . LYS A 1 460 ? -33.375 29.219 25.453 1 93.12 460 LYS A C 1
ATOM 3672 O O . LYS A 1 460 ? -32.844 29.703 24.453 1 93.12 460 LYS A O 1
ATOM 3677 N N . THR A 1 461 ? -32.719 28.75 26.484 1 91.75 461 THR A N 1
ATOM 3678 C CA . THR A 1 461 ? -31.281 28.656 26.484 1 91.75 461 THR A CA 1
ATOM 3679 C C . THR A 1 461 ? -30.844 27.219 26.219 1 91.75 461 THR A C 1
ATOM 3681 O O . THR A 1 461 ? -31.219 26.297 26.953 1 91.75 461 THR A O 1
ATOM 3684 N N . ASP A 1 462 ? -30.094 27 25.172 1 90.44 462 ASP A N 1
ATOM 3685 C CA . ASP A 1 462 ? -29.562 25.688 24.828 1 90.44 462 ASP A CA 1
ATOM 3686 C C . ASP A 1 462 ? -28.406 25.297 25.766 1 90.44 462 ASP A C 1
ATOM 3688 O O . ASP A 1 462 ? -27.359 25.953 25.781 1 90.44 462 ASP A O 1
ATOM 3692 N N . PRO A 1 463 ? -28.562 24.234 26.453 1 89.62 463 PRO A N 1
ATOM 3693 C CA . PRO A 1 463 ? -27.516 23.844 27.406 1 89.62 463 PRO A CA 1
ATOM 3694 C C . PRO A 1 463 ? -26.281 23.297 26.719 1 89.62 463 PRO A C 1
ATOM 3696 O O . PRO A 1 463 ? -25.234 23.125 27.375 1 89.62 463 PRO A O 1
ATOM 3699 N N . ASN A 1 464 ? -26.391 23.016 25.453 1 88.5 464 ASN A N 1
ATOM 3700 C CA . ASN A 1 464 ? -25.25 22.469 24.719 1 88.5 464 ASN A CA 1
ATOM 3701 C C . ASN A 1 464 ? -24.25 23.547 24.344 1 88.5 464 ASN A C 1
ATOM 3703 O O . ASN A 1 464 ? -23.109 23.234 23.984 1 88.5 464 ASN A O 1
ATOM 3707 N N . VAL A 1 465 ? -24.719 24.781 24.469 1 91.38 465 VAL A N 1
ATOM 3708 C CA . VAL A 1 465 ? -23.812 25.891 24.188 1 91.38 465 VAL A CA 1
ATOM 3709 C C . VAL A 1 465 ? -23.531 26.656 25.469 1 91.38 465 VAL A C 1
ATOM 3711 O O . VAL A 1 465 ? -24.188 26.438 26.484 1 91.38 465 VAL A O 1
ATOM 3714 N N . CYS A 1 466 ? -22.516 27.5 25.375 1 92.88 466 CYS A N 1
ATOM 3715 C CA . CYS A 1 466 ? -22.125 28.234 26.578 1 92.88 466 CYS A CA 1
ATOM 3716 C C . CYS A 1 466 ? -23.094 29.359 26.875 1 92.88 466 CYS A C 1
ATOM 3718 O O . CYS A 1 466 ? -23.703 29.938 25.969 1 92.88 466 CYS A O 1
ATOM 3720 N N . TYR A 1 467 ? -23.328 29.531 28.141 1 94 467 TYR A N 1
ATOM 3721 C CA . TYR A 1 467 ? -24.141 30.641 28.656 1 94 467 TYR A CA 1
ATOM 3722 C C . TYR A 1 467 ? -23.594 31.141 29.984 1 94 467 TYR A C 1
ATOM 3724 O O . TYR A 1 467 ? -22.688 30.531 30.562 1 94 467 TYR A O 1
ATOM 3732 N N . TYR A 1 468 ? -23.969 32.312 30.375 1 94 468 TYR A N 1
ATOM 3733 C CA . TYR A 1 468 ? -23.531 32.844 31.656 1 94 468 TYR A CA 1
ATOM 3734 C C . TYR A 1 468 ? -24.547 32.5 32.75 1 94 468 TYR A C 1
ATOM 3736 O O . TYR A 1 468 ? -25.766 32.5 32.5 1 94 468 TYR A O 1
ATOM 3744 N N . THR A 1 469 ? -24.016 32.156 33.938 1 93.06 469 THR A N 1
ATOM 3745 C CA . THR A 1 469 ? -24.891 31.781 35.031 1 93.06 469 THR A CA 1
ATOM 3746 C C . THR A 1 469 ? -24.406 32.375 36.375 1 93.06 469 THR A C 1
ATOM 3748 O O . THR A 1 469 ? -23.281 32.875 36.438 1 93.06 469 THR A O 1
ATOM 3751 N N . CYS A 1 470 ? -25.328 32.469 37.25 1 92.38 470 CYS A N 1
ATOM 3752 C CA . CYS A 1 470 ? -25.031 32.812 38.625 1 92.38 470 CYS A CA 1
ATOM 3753 C C . CYS A 1 470 ? -25.359 31.625 39.562 1 92.38 470 CYS A C 1
ATOM 3755 O O . CYS A 1 470 ? -26.5 31.203 39.625 1 92.38 470 CYS A O 1
ATOM 3757 N N . GLU A 1 471 ? -24.375 31.125 40.156 1 83 471 GLU A N 1
ATOM 3758 C CA . GLU A 1 471 ? -24.562 29.953 41 1 83 471 GLU A CA 1
ATOM 3759 C C . GLU A 1 471 ? -25.547 30.219 42.125 1 83 471 GLU A C 1
ATOM 3761 O O . GLU A 1 471 ? -26.328 29.344 42.5 1 83 471 GLU A O 1
ATOM 3766 N N . GLU A 1 472 ? -25.578 31.328 42.625 1 86.19 472 GLU A N 1
ATOM 3767 C CA . GLU A 1 472 ? -26.422 31.688 43.781 1 86.19 472 GLU A CA 1
ATOM 3768 C C . GLU A 1 472 ? -27.859 31.922 43.344 1 86.19 472 GLU A C 1
ATOM 3770 O O . GLU A 1 472 ? -28.797 31.5 44.031 1 86.19 472 GLU A O 1
ATOM 3775 N N . CYS A 1 473 ? -28.078 32.5 42.219 1 88 473 CYS A N 1
ATOM 3776 C CA . CYS A 1 473 ? -29.422 32.938 41.812 1 88 473 CYS A CA 1
ATOM 3777 C C . CYS A 1 473 ? -30 31.953 40.781 1 88 473 CYS A C 1
ATOM 3779 O O . CYS A 1 473 ? -31.203 31.969 40.5 1 88 473 CYS A O 1
ATOM 3781 N N . GLY A 1 474 ? -29.203 31.125 40.25 1 85.12 474 GLY A N 1
ATOM 3782 C CA . GLY A 1 474 ? -29.656 30.109 39.312 1 85.12 474 GLY A CA 1
ATOM 3783 C C . GLY A 1 474 ? -30.078 30.688 37.969 1 85.12 474 GLY A C 1
ATOM 3784 O O . GLY A 1 474 ? -31.047 30.203 37.344 1 85.12 474 GLY A O 1
ATOM 3785 N N . LEU A 1 475 ? -29.484 31.766 37.531 1 89.06 475 LEU A N 1
ATOM 3786 C CA . LEU A 1 475 ? -29.812 32.406 36.281 1 89.06 475 LEU A CA 1
ATOM 3787 C C . LEU A 1 475 ? -29.062 31.734 35.125 1 89.06 475 LEU A C 1
ATOM 3789 O O . LEU A 1 475 ? -28 31.156 35.312 1 89.06 475 LEU A O 1
ATOM 3793 N N . SER A 1 476 ? -29.766 31.703 33.938 1 91.81 476 SER A N 1
ATOM 3794 C CA . SER A 1 476 ? -29.141 31.266 32.688 1 91.81 476 SER A CA 1
ATOM 3795 C C . SER A 1 476 ? -29.312 32.281 31.578 1 91.81 476 SER A C 1
ATOM 3797 O O . SER A 1 476 ? -30.406 32.438 31.016 1 91.81 476 SER A O 1
ATOM 3799 N N . LEU A 1 477 ? -28.203 32.906 31.281 1 94.12 477 LEU A N 1
ATOM 3800 C CA . LEU A 1 477 ? -28.297 34.031 30.359 1 94.12 477 LEU A CA 1
ATOM 3801 C C . LEU A 1 477 ? -27.516 33.75 29.078 1 94.12 477 LEU A C 1
ATOM 3803 O O . LEU A 1 477 ? -26.391 33.25 29.125 1 94.12 477 LEU A O 1
ATOM 3807 N N . HIS A 1 478 ? -28.109 34.188 27.969 1 93.44 478 HIS A N 1
ATOM 3808 C CA . HIS A 1 478 ? -27.422 34.062 26.688 1 93.44 478 HIS A CA 1
ATOM 3809 C C . HIS A 1 478 ? -26.141 34.906 26.641 1 93.44 478 HIS A C 1
ATOM 3811 O O . HIS A 1 478 ? -26.062 35.938 27.281 1 93.44 478 HIS A O 1
ATOM 3817 N N . LEU A 1 479 ? -25.172 34.375 25.875 1 92.56 479 LEU A N 1
ATOM 3818 C CA . LEU A 1 479 ? -23.922 35.094 25.719 1 92.56 479 LEU A CA 1
ATOM 3819 C C . LEU A 1 479 ? -24.141 36.5 25.156 1 92.56 479 LEU A C 1
ATOM 3821 O O . LEU A 1 479 ? -23.625 37.469 25.703 1 92.56 479 LEU A O 1
ATOM 3825 N N . ASN A 1 480 ? -24.938 36.594 24.156 1 90.81 480 ASN A N 1
ATOM 3826 C CA . ASN A 1 480 ? -25.156 37.875 23.484 1 90.81 480 ASN A CA 1
ATOM 3827 C C . ASN A 1 480 ? -25.984 38.812 24.344 1 90.81 480 ASN A C 1
ATOM 3829 O O . ASN A 1 480 ? -25.828 40.031 24.25 1 90.81 480 ASN A O 1
ATOM 3833 N N . CYS A 1 481 ? -26.844 38.281 25.141 1 91.56 481 CYS A N 1
ATOM 3834 C CA . CYS A 1 481 ? -27.656 39.094 26.016 1 91.56 481 CYS A CA 1
ATOM 3835 C C . CYS A 1 481 ? -26.812 39.719 27.109 1 91.56 481 CYS A C 1
ATOM 3837 O O . CYS A 1 481 ? -27.109 40.844 27.578 1 91.56 481 CYS A O 1
ATOM 3839 N N . VAL A 1 482 ? -25.766 39.062 27.406 1 92.12 482 VAL A N 1
ATOM 3840 C CA . VAL A 1 482 ? -24.922 39.531 28.484 1 92.12 482 VAL A CA 1
ATOM 3841 C C . VAL A 1 482 ? -23.844 40.469 27.938 1 92.12 482 VAL A C 1
ATOM 3843 O O . VAL A 1 482 ? -23.5 41.469 28.578 1 92.12 482 VAL A O 1
ATOM 3846 N N . LEU A 1 483 ? -23.297 40.188 26.828 1 91.81 483 LEU A N 1
ATOM 3847 C CA . LEU A 1 483 ? -22.141 40.938 26.328 1 91.81 483 LEU A CA 1
ATOM 3848 C C . LEU A 1 483 ? -22.562 41.938 25.25 1 91.81 483 LEU A C 1
ATOM 3850 O O . LEU A 1 483 ? -22.172 43.094 25.281 1 91.81 483 LEU A O 1
ATOM 3854 N N . GLY A 1 484 ? -23.391 41.469 24.312 1 90.44 484 GLY A N 1
ATOM 3855 C CA . GLY A 1 484 ? -23.719 42.25 23.141 1 90.44 484 GLY A CA 1
ATOM 3856 C C . GLY A 1 484 ? -22.547 42.438 22.203 1 90.44 484 GLY A C 1
ATOM 3857 O O . GLY A 1 484 ? -21.469 41.875 22.422 1 90.44 484 GLY A O 1
ATOM 3858 N N . ASP A 1 485 ? -22.688 43.375 21.203 1 90 485 ASP A N 1
ATOM 3859 C CA . ASP A 1 485 ? -21.672 43.531 20.172 1 90 485 ASP A CA 1
ATOM 3860 C C . ASP A 1 485 ? -20.656 44.625 20.562 1 90 485 ASP A C 1
ATOM 3862 O O . ASP A 1 485 ? -19.562 44.688 20 1 90 485 ASP A O 1
ATOM 3866 N N . PHE A 1 486 ? -20.984 45.406 21.562 1 89.5 486 PHE A N 1
ATOM 3867 C CA . PHE A 1 486 ? -20.156 46.562 21.828 1 89.5 486 PHE A CA 1
ATOM 3868 C C . PHE A 1 486 ? -19.484 46.438 23.188 1 89.5 486 PHE A C 1
ATOM 3870 O O . PHE A 1 486 ? -19.109 47.469 23.781 1 89.5 486 PHE A O 1
ATOM 3877 N N . TYR A 1 487 ? -19.359 45.25 23.609 1 90.31 487 TYR A N 1
ATOM 3878 C CA . TYR A 1 487 ? -18.781 44.969 24.922 1 90.31 487 TYR A CA 1
ATOM 3879 C C . TYR A 1 487 ? -17.328 45.406 24.969 1 90.31 487 TYR A C 1
ATOM 3881 O O . TYR A 1 487 ? -16.828 45.875 26 1 90.31 487 TYR A O 1
ATOM 3889 N N . TYR A 1 488 ? -16.656 45.312 23.828 1 91.25 488 TYR A N 1
ATOM 3890 C CA . TYR A 1 488 ? -15.227 45.562 23.781 1 91.25 488 TYR A CA 1
ATOM 3891 C C . TYR A 1 488 ? -14.938 46.906 23.109 1 91.25 488 TYR A C 1
ATOM 3893 O O . TYR A 1 488 ? -13.922 47.062 22.422 1 91.25 488 TYR A O 1
ATOM 3901 N N . VAL A 1 489 ? -15.766 47.812 23.281 1 88 489 VAL A N 1
ATOM 3902 C CA . VAL A 1 489 ? -15.57 49.156 22.75 1 88 489 VAL A CA 1
ATOM 3903 C C . VAL A 1 489 ? -15.508 50.156 23.891 1 88 489 VAL A C 1
ATOM 3905 O O . VAL A 1 489 ? -16.406 50.219 24.734 1 88 489 VAL A O 1
ATOM 3908 N N . LYS A 1 490 ? -14.406 50.906 23.906 1 80.94 490 LYS A N 1
ATOM 3909 C CA . LYS A 1 490 ? -14.211 51.906 24.953 1 80.94 490 LYS A CA 1
ATOM 3910 C C . LYS A 1 490 ? -15 53.188 24.641 1 80.94 490 LYS A C 1
ATOM 3912 O O . LYS A 1 490 ? -15.227 53.5 23.484 1 80.94 490 LYS A O 1
ATOM 3917 N N . VAL A 1 491 ? -15.391 53.812 25.781 1 70.19 491 VAL A N 1
ATOM 3918 C CA . VAL A 1 491 ? -16.031 55.125 25.672 1 70.19 491 VAL A CA 1
ATOM 3919 C C . VAL A 1 491 ? -14.977 56.219 25.578 1 70.19 491 VAL A C 1
ATOM 3921 O O . VAL A 1 491 ? -14.109 56.344 26.453 1 70.19 491 VAL A O 1
ATOM 3924 N N . ILE A 1 492 ? -14.945 56.844 24.469 1 62.97 492 ILE A N 1
ATOM 3925 C CA . ILE A 1 492 ? -14.008 57.969 24.297 1 62.97 492 ILE A CA 1
ATOM 3926 C C . ILE A 1 492 ? -14.727 59.281 24.516 1 62.97 492 ILE A C 1
ATOM 3928 O O . ILE A 1 492 ? -15.805 59.531 23.953 1 62.97 492 ILE A O 1
ATOM 3932 N N . PRO A 1 493 ? -14.359 60.125 25.547 1 57.84 493 PRO A N 1
ATOM 3933 C CA . PRO A 1 493 ? -15.047 61.344 25.938 1 57.84 493 PRO A CA 1
ATOM 3934 C C . PRO A 1 493 ? -15.508 62.188 24.734 1 57.84 493 PRO A C 1
ATOM 3936 O O . PRO A 1 493 ? -16.625 62.719 24.734 1 57.84 493 PRO A O 1
ATOM 3939 N N . ASP A 1 494 ? -14.781 62.688 23.781 1 54.5 494 ASP A N 1
ATOM 3940 C CA . ASP A 1 494 ? -15.141 63.625 22.75 1 54.5 494 ASP A CA 1
ATOM 3941 C C . ASP A 1 494 ? -15.891 62.938 21.609 1 54.5 494 ASP A C 1
ATOM 3943 O O . ASP A 1 494 ? -16.406 63.625 20.703 1 54.5 494 ASP A O 1
ATOM 3947 N N . GLN A 1 495 ? -16.141 61.656 21.75 1 53.34 495 GLN A N 1
ATOM 3948 C CA . GLN A 1 495 ? -16.844 60.938 20.688 1 53.34 495 GLN A CA 1
ATOM 3949 C C . GLN A 1 495 ? -17.547 59.719 21.25 1 53.34 495 GLN A C 1
ATOM 3951 O O . GLN A 1 495 ? -17.141 58.594 20.984 1 53.34 495 GLN A O 1
ATOM 3956 N N . PRO A 1 496 ? -18.359 60 22.281 1 57.53 496 PRO A N 1
ATOM 3957 C CA . PRO A 1 496 ? -18.891 58.844 23 1 57.53 496 PRO A CA 1
ATOM 3958 C C . PRO A 1 496 ? -19.703 57.906 22.094 1 57.53 496 PRO A C 1
ATOM 3960 O O . PRO A 1 496 ? -20.719 58.344 21.531 1 57.53 496 PRO A O 1
ATOM 3963 N N . LYS A 1 497 ? -19.141 56.781 21.578 1 73.88 497 LYS A N 1
ATOM 3964 C CA . LYS A 1 497 ? -19.844 55.969 20.594 1 73.88 497 LYS A CA 1
ATOM 3965 C C . LYS A 1 497 ? -20.641 54.844 21.266 1 73.88 497 LYS A C 1
ATOM 3967 O O . LYS A 1 497 ? -21.734 54.5 20.828 1 73.88 497 LYS A O 1
ATOM 3972 N N . VAL A 1 498 ? -20.141 54.531 22.547 1 79.75 498 VAL A N 1
ATOM 3973 C CA . VAL A 1 498 ? -20.859 53.406 23.125 1 79.75 498 VAL A CA 1
ATOM 3974 C C . VAL A 1 498 ? -21.297 53.75 24.547 1 79.75 498 VAL A C 1
ATOM 3976 O O . VAL A 1 498 ? -20.562 54.375 25.297 1 79.75 498 VAL A O 1
ATOM 3979 N N . PHE A 1 499 ? -22.531 53.5 24.906 1 80.38 499 PHE A N 1
ATOM 3980 C CA . PHE A 1 499 ? -23.141 53.844 26.188 1 80.38 499 PHE A CA 1
ATOM 3981 C C . PHE A 1 499 ? -23.641 52.562 26.875 1 80.38 499 PHE A C 1
ATOM 3983 O O . PHE A 1 499 ? -24.094 51.625 26.203 1 80.38 499 PHE A O 1
ATOM 3990 N N . ALA A 1 500 ? -23.516 52.688 28.25 1 79.5 500 ALA A N 1
ATOM 3991 C CA . ALA A 1 500 ? -24.125 51.594 29.016 1 79.5 500 ALA A CA 1
ATOM 3992 C C . ALA A 1 500 ? -25.656 51.688 28.938 1 79.5 500 ALA A C 1
ATOM 3994 O O . ALA A 1 500 ? -26.219 52.781 29.031 1 79.5 500 ALA A O 1
ATOM 3995 N N . ASN A 1 501 ? -26.25 50.594 28.625 1 82 501 ASN A N 1
ATOM 3996 C CA . ASN A 1 501 ? -27.703 50.5 28.562 1 82 501 ASN A CA 1
ATOM 3997 C C . ASN A 1 501 ? -28.281 49.938 29.859 1 82 501 ASN A C 1
ATOM 3999 O O . ASN A 1 501 ? -28.984 48.906 29.844 1 82 501 ASN A O 1
ATOM 4003 N N . ASN A 1 502 ? -27.969 50.531 30.953 1 71.5 502 ASN A N 1
ATOM 4004 C CA . ASN A 1 502 ? -28.344 50.031 32.281 1 71.5 502 ASN A CA 1
ATOM 4005 C C . ASN A 1 502 ? -29.5 50.812 32.875 1 71.5 502 ASN A C 1
ATOM 4007 O O . ASN A 1 502 ? -29.859 50.625 34.031 1 71.5 502 ASN A O 1
ATOM 4011 N N . GLY A 1 503 ? -30.031 51.625 32.156 1 67.25 503 GLY A N 1
ATOM 4012 C CA . GLY A 1 503 ? -31.094 52.469 32.688 1 67.25 503 GLY A CA 1
ATOM 4013 C C . GLY A 1 503 ? -32.406 51.719 32.812 1 67.25 503 GLY A C 1
ATOM 4014 O O . GLY A 1 503 ? -32.531 50.562 32.406 1 67.25 503 GLY A O 1
ATOM 4015 N N . VAL A 1 504 ? -33.312 52.312 33.531 1 68.06 504 VAL A N 1
ATOM 4016 C CA . VAL A 1 504 ? -34.656 51.781 33.75 1 68.06 504 VAL A CA 1
ATOM 4017 C C . VAL A 1 504 ? -35.375 51.562 32.438 1 68.06 504 VAL A C 1
ATOM 4019 O O . VAL A 1 504 ? -36.031 50.562 32.219 1 68.06 504 VAL A O 1
ATOM 4022 N N . THR A 1 505 ? -35.125 52.531 31.562 1 76.69 505 THR A N 1
ATOM 4023 C CA . THR A 1 505 ? -35.719 52.406 30.234 1 76.69 505 THR A CA 1
ATOM 4024 C C . THR A 1 505 ? -34.656 52.094 29.188 1 76.69 505 THR A C 1
ATOM 4026 O O . THR A 1 505 ? -33.656 52.781 29.109 1 76.69 505 THR A O 1
ATOM 4029 N N . ARG A 1 506 ? -34.875 51.062 28.484 1 81.69 506 ARG A N 1
ATOM 4030 C CA . ARG A 1 506 ? -33.969 50.656 27.422 1 81.69 506 ARG A CA 1
ATOM 4031 C C . ARG A 1 506 ? -34.031 51.625 26.25 1 81.69 506 ARG A C 1
ATOM 4033 O O . ARG A 1 506 ? -35.094 52.125 25.906 1 81.69 506 ARG A O 1
ATOM 4040 N N . LEU A 1 507 ? -32.938 51.844 25.734 1 85.88 507 LEU A N 1
ATOM 4041 C CA . LEU A 1 507 ? -32.844 52.812 24.641 1 85.88 507 LEU A CA 1
ATOM 4042 C C . LEU A 1 507 ? -33.312 52.188 23.328 1 85.88 507 LEU A C 1
ATOM 4044 O O . LEU A 1 507 ? -33.281 50.969 23.141 1 85.88 507 LEU A O 1
ATOM 4048 N N . PHE A 1 508 ? -33.844 53.094 22.547 1 87.94 508 PHE A N 1
ATOM 4049 C CA . PHE A 1 508 ? -34.469 52.719 21.281 1 87.94 508 PHE A CA 1
ATOM 4050 C C . PHE A 1 508 ? -33.438 52.75 20.141 1 87.94 508 PHE A C 1
ATOM 4052 O O . PHE A 1 508 ? -32.719 53.75 19.984 1 87.94 508 PHE A O 1
ATOM 4059 N N . CYS A 1 509 ? -33.312 51.562 19.406 1 88.62 509 CYS A N 1
ATOM 4060 C CA . CYS A 1 509 ? -32.438 51.531 18.25 1 88.62 509 CYS A CA 1
ATOM 4061 C C . CYS A 1 509 ? -33.125 52.094 17.016 1 88.62 509 CYS A C 1
ATOM 4063 O O . CYS A 1 509 ? -34.219 51.656 16.656 1 88.62 509 CYS A O 1
ATOM 4065 N N . GLY A 1 510 ? -32.531 52.938 16.359 1 83.19 510 GLY A N 1
ATOM 4066 C CA . GLY A 1 510 ? -33.156 53.625 15.219 1 83.19 510 GLY A CA 1
ATOM 4067 C C . GLY A 1 510 ? -33.156 52.781 13.953 1 83.19 510 GLY A C 1
ATOM 4068 O O . GLY A 1 510 ? -33.875 53.094 12.992 1 83.19 510 GLY A O 1
ATOM 4069 N N . VAL A 1 511 ? -32.469 51.75 13.984 1 86.81 511 VAL A N 1
ATOM 4070 C CA . VAL A 1 511 ? -32.344 50.938 12.773 1 86.81 511 VAL A CA 1
ATOM 4071 C C . VAL A 1 511 ? -33.281 49.75 12.844 1 86.81 511 VAL A C 1
ATOM 4073 O O . VAL A 1 511 ? -34.188 49.625 12 1 86.81 511 VAL A O 1
ATOM 4076 N N . CYS A 1 512 ? -33.188 49 13.859 1 85.25 512 CYS A N 1
ATOM 4077 C CA . CYS A 1 512 ? -34.094 47.844 13.969 1 85.25 512 CYS A CA 1
ATOM 4078 C C . CYS A 1 512 ? -35.406 48.25 14.633 1 85.25 512 CYS A C 1
ATOM 4080 O O . CYS A 1 512 ? -36.375 47.469 14.617 1 85.25 512 CYS A O 1
ATOM 4082 N N . GLU A 1 513 ? -35.438 49.344 15.227 1 86.19 513 GLU A N 1
ATOM 4083 C CA . GLU A 1 513 ? -36.656 49.938 15.805 1 86.19 513 GLU A CA 1
ATOM 4084 C C . GLU A 1 513 ? -37.188 49.094 16.969 1 86.19 513 GLU A C 1
ATOM 4086 O O . GLU A 1 513 ? -38.375 48.875 17.078 1 86.19 513 GLU A O 1
ATOM 4091 N N . VAL A 1 514 ? -36.312 48.594 17.719 1 87.25 514 VAL A N 1
ATOM 4092 C CA . VAL A 1 514 ? -36.656 47.844 18.922 1 87.25 514 VAL A CA 1
ATOM 4093 C C . VAL A 1 514 ? -35.844 48.406 20.109 1 87.25 514 VAL A C 1
ATOM 4095 O O . VAL A 1 514 ? -34.844 49.062 19.938 1 87.25 514 VAL A O 1
ATOM 4098 N N . ARG A 1 515 ? -36.438 48.219 21.25 1 87 515 ARG A N 1
ATOM 4099 C CA . ARG A 1 515 ? -35.719 48.562 22.469 1 87 515 ARG A CA 1
ATOM 4100 C C . ARG A 1 515 ? -34.562 47.594 22.703 1 87 515 ARG A C 1
ATOM 4102 O O . ARG A 1 515 ? -34.75 46.406 22.75 1 87 515 ARG A O 1
ATOM 4109 N N . CYS A 1 516 ? -33.438 48.156 22.891 1 86.56 516 CYS A N 1
ATOM 4110 C CA . CYS A 1 516 ? -32.219 47.375 22.922 1 86.56 516 CYS A CA 1
ATOM 4111 C C . CYS A 1 516 ? -32.125 46.531 24.188 1 86.56 516 CYS A C 1
ATOM 4113 O O . CYS A 1 516 ? -32.219 47.062 25.297 1 86.56 516 CYS A O 1
ATOM 4115 N N . LYS A 1 517 ? -31.922 45.312 24.047 1 83.62 517 LYS A N 1
ATOM 4116 C CA . LYS A 1 517 ? -31.812 44.375 25.172 1 83.62 517 LYS A CA 1
ATOM 4117 C C . LYS A 1 517 ? -30.359 44.188 25.594 1 83.62 517 LYS A C 1
ATOM 4119 O O . LYS A 1 517 ? -30.078 43.562 26.625 1 83.62 517 LYS A O 1
ATOM 4124 N N . PHE A 1 518 ? -29.453 44.812 24.906 1 86.88 518 PHE A N 1
ATOM 4125 C CA . PHE A 1 518 ? -28.031 44.594 25.156 1 86.88 518 PHE A CA 1
ATOM 4126 C C . PHE A 1 518 ? -27.5 45.594 26.156 1 86.88 518 PHE A C 1
ATOM 4128 O O . PHE A 1 518 ? -28.078 46.688 26.328 1 86.88 518 PHE A O 1
ATOM 4135 N N . PRO A 1 519 ? -26.406 45.188 26.812 1 86.12 519 PRO A N 1
ATOM 4136 C CA . PRO A 1 519 ? -25.891 46.031 27.875 1 86.12 519 PRO A CA 1
ATOM 4137 C C . PRO A 1 519 ? -25.25 47.312 27.359 1 86.12 519 PRO A C 1
ATOM 4139 O O . PRO A 1 519 ? -25.078 48.281 28.109 1 86.12 519 PRO A O 1
ATOM 4142 N N . PHE A 1 520 ? -24.891 47.312 26.062 1 86.5 520 PHE A N 1
ATOM 4143 C CA . PHE A 1 520 ? -24.25 48.5 25.484 1 86.5 520 PHE A CA 1
ATOM 4144 C C . PHE A 1 520 ? -24.906 48.875 24.172 1 86.5 520 PHE A C 1
ATOM 4146 O O . PHE A 1 520 ? -25.375 48.031 23.422 1 86.5 520 PHE A O 1
ATOM 4153 N N . ILE A 1 521 ? -24.953 50.188 24.016 1 86.5 521 ILE A N 1
ATOM 4154 C CA . ILE A 1 521 ? -25.547 50.719 22.781 1 86.5 521 ILE A CA 1
ATOM 4155 C C . ILE A 1 521 ? -24.656 51.844 22.219 1 86.5 521 ILE A C 1
ATOM 4157 O O . ILE A 1 521 ? -23.922 52.5 22.969 1 86.5 521 ILE A O 1
ATOM 4161 N N . MET A 1 522 ? -24.656 51.906 20.953 1 86 522 MET A N 1
ATOM 4162 C CA . MET A 1 522 ? -23.766 52.875 20.297 1 86 522 MET A CA 1
ATOM 4163 C C . MET A 1 522 ? -24.562 54.031 19.719 1 86 522 MET A C 1
ATOM 4165 O O . MET A 1 522 ? -25.672 53.844 19.203 1 86 522 MET A O 1
ATOM 4169 N N . TRP A 1 523 ? -23.984 55.156 19.938 1 83.69 523 TRP A N 1
ATOM 4170 C CA . TRP A 1 523 ? -24.547 56.344 19.297 1 83.69 523 TRP A CA 1
ATOM 4171 C C . TRP A 1 523 ? -23.688 56.812 18.125 1 83.69 523 TRP A C 1
ATOM 4173 O O . TRP A 1 523 ? -22.453 56.875 18.25 1 83.69 523 TRP A O 1
ATOM 4183 N N . GLY A 1 524 ? -24.328 56.938 16.984 1 74.94 524 GLY A N 1
ATOM 4184 C CA . GLY A 1 524 ? -23.547 57.438 15.859 1 74.94 524 GLY A CA 1
ATOM 4185 C C . GLY A 1 524 ? -24.344 57.531 14.578 1 74.94 524 GLY A C 1
ATOM 4186 O O . GLY A 1 524 ? -25.547 57.281 14.562 1 74.94 524 GLY A O 1
ATOM 4187 N N . ALA A 1 525 ? -23.625 58.125 13.641 1 69.31 525 ALA A N 1
ATOM 4188 C CA . ALA A 1 525 ? -24.234 58.281 12.32 1 69.31 525 ALA A CA 1
ATOM 4189 C C . ALA A 1 525 ? -24.078 57.031 11.484 1 69.31 525 ALA A C 1
ATOM 4191 O O . ALA A 1 525 ? -22.969 56.5 11.305 1 69.31 525 ALA A O 1
ATOM 4192 N N . VAL A 1 526 ? -25.203 56.344 11.344 1 72.5 526 VAL A N 1
ATOM 4193 C CA . VAL A 1 526 ? -25.234 55.188 10.438 1 72.5 526 VAL A CA 1
ATOM 4194 C C . VAL A 1 526 ? -25.969 55.562 9.156 1 72.5 526 VAL A C 1
ATOM 4196 O O . VAL A 1 526 ? -27.203 55.656 9.133 1 72.5 526 VAL A O 1
ATOM 4199 N N . GLY A 1 527 ? -25.219 55.75 8.047 1 66.38 527 GLY A N 1
ATOM 4200 C CA . GLY A 1 527 ? -25.828 56.25 6.828 1 66.38 527 GLY A CA 1
ATOM 4201 C C . GLY A 1 527 ? -26.516 57.594 7.016 1 66.38 527 GLY A C 1
ATOM 4202 O O . GLY A 1 527 ? -25.891 58.562 7.422 1 66.38 527 GLY A O 1
ATOM 4203 N N . ASP A 1 528 ? -27.875 57.594 6.738 1 69.19 528 ASP A N 1
ATOM 4204 C CA . ASP A 1 528 ? -28.688 58.812 6.816 1 69.19 528 ASP A CA 1
ATOM 4205 C C . ASP A 1 528 ? -29.344 58.938 8.188 1 69.19 528 ASP A C 1
ATOM 4207 O O . ASP A 1 528 ? -30.062 59.906 8.445 1 69.19 528 ASP A O 1
ATOM 4211 N N . PHE A 1 529 ? -28.969 57.969 8.984 1 75.81 529 PHE A N 1
ATOM 4212 C CA . PHE A 1 529 ? -29.594 57.969 10.305 1 75.81 529 PHE A CA 1
ATOM 4213 C C . PHE A 1 529 ? -28.578 58.312 11.391 1 75.81 529 PHE A C 1
ATOM 4215 O O . PHE A 1 529 ? -27.406 57.906 11.312 1 75.81 529 PHE A O 1
ATOM 4222 N N . THR A 1 530 ? -28.984 59.281 12.227 1 80.62 530 THR A N 1
ATOM 4223 C CA . THR A 1 530 ? -28.188 59.562 13.414 1 80.62 530 THR A CA 1
ATOM 4224 C C . THR A 1 530 ? -28.953 59.219 14.688 1 80.62 530 THR A C 1
ATOM 4226 O O . THR A 1 530 ? -30.047 59.75 14.906 1 80.62 530 THR A O 1
ATOM 4229 N N . GLY A 1 531 ? -28.5 58.25 15.359 1 83.62 531 GLY A N 1
ATOM 4230 C CA . GLY A 1 531 ? -29.156 57.812 16.578 1 83.62 531 GLY A CA 1
ATOM 4231 C C . GLY A 1 531 ? -28.469 56.625 17.25 1 83.62 531 GLY A C 1
ATOM 4232 O O . GLY A 1 531 ? -27.281 56.438 17.062 1 83.62 531 GLY A O 1
ATOM 4233 N N . TYR A 1 532 ? -29.234 56.031 18.156 1 87.12 532 TYR A N 1
ATOM 4234 C CA . TYR A 1 532 ? -28.734 54.875 18.875 1 87.12 532 TYR A CA 1
ATOM 4235 C C . TYR A 1 532 ? -28.844 53.594 18.016 1 87.12 532 TYR A C 1
ATOM 4237 O O . TYR A 1 532 ? -29.859 53.406 17.328 1 87.12 532 TYR A O 1
ATOM 4245 N N . VAL A 1 533 ? -27.781 52.844 18.062 1 87.69 533 VAL A N 1
ATOM 4246 C CA . VAL A 1 533 ? -27.75 51.562 17.359 1 87.69 533 VAL A CA 1
ATOM 4247 C C . VAL A 1 533 ? -27.391 50.438 18.328 1 87.69 533 VAL A C 1
ATOM 4249 O O . VAL A 1 533 ? -26.453 50.594 19.125 1 87.69 533 VAL A O 1
ATOM 4252 N N . CYS A 1 534 ? -28.016 49.344 18.203 1 86.62 534 CYS A N 1
ATOM 4253 C CA . CYS A 1 534 ? -27.938 48.312 19.234 1 86.62 534 CYS A CA 1
ATOM 4254 C C . CYS A 1 534 ? -26.906 47.25 18.875 1 86.62 534 CYS A C 1
ATOM 4256 O O . CYS A 1 534 ? -26.391 46.562 19.766 1 86.62 534 CYS A O 1
ATOM 4258 N N . SER A 1 535 ? -26.672 47.062 17.562 1 87.06 535 SER A N 1
ATOM 4259 C CA . SER A 1 535 ? -25.781 45.969 17.172 1 87.06 535 SER A CA 1
ATOM 4260 C C . SER A 1 535 ? -24.938 46.344 15.953 1 87.06 535 SER A C 1
ATOM 4262 O O . SER A 1 535 ? -25.219 47.375 15.305 1 87.06 535 SER A O 1
ATOM 4264 N N . ILE A 1 536 ? -23.938 45.531 15.719 1 84.56 536 ILE A N 1
ATOM 4265 C CA . ILE A 1 536 ? -23.062 45.75 14.57 1 84.56 536 ILE A CA 1
ATOM 4266 C C . ILE A 1 536 ? -23.859 45.562 13.273 1 84.56 536 ILE A C 1
ATOM 4268 O O . ILE A 1 536 ? -23.594 46.25 12.281 1 84.56 536 ILE A O 1
ATOM 4272 N N . ASN A 1 537 ? -24.766 44.625 13.336 1 83.06 537 ASN A N 1
ATOM 4273 C CA . ASN A 1 537 ? -25.625 44.469 12.172 1 83.06 537 ASN A CA 1
ATOM 4274 C C . ASN A 1 537 ? -26.453 45.688 11.883 1 83.06 537 ASN A C 1
ATOM 4276 O O . ASN A 1 537 ? -26.812 45.969 10.734 1 83.06 537 ASN A O 1
ATOM 4280 N N . CYS A 1 538 ? -26.703 46.406 12.914 1 83.12 538 CYS A N 1
ATOM 4281 C CA . CYS A 1 538 ? -27.469 47.656 12.766 1 83.12 538 CYS A CA 1
ATOM 4282 C C . CYS A 1 538 ? -26.547 48.812 12.328 1 83.12 538 CYS A C 1
ATOM 4284 O O . CYS A 1 538 ? -27.016 49.781 11.742 1 83.12 538 CYS A O 1
ATOM 4286 N N . VAL A 1 539 ? -25.312 48.688 12.625 1 77.12 539 VAL A N 1
ATOM 4287 C CA . VAL A 1 539 ? -24.344 49.688 12.172 1 77.12 539 VAL A CA 1
ATOM 4288 C C . VAL A 1 539 ? -24.062 49.5 10.688 1 77.12 539 VAL A C 1
ATOM 4290 O O . VAL A 1 539 ? -23.969 50.469 9.938 1 77.12 539 VAL A O 1
ATOM 4293 N N . PHE A 1 540 ? -23.797 48.219 10.406 1 74.38 540 PHE A N 1
ATOM 4294 C CA . PHE A 1 540 ? -23.531 47.875 9.016 1 74.38 540 PHE A CA 1
ATOM 4295 C C . PHE A 1 540 ? -24.672 47.031 8.43 1 74.38 540 PHE A C 1
ATOM 4297 O O . PHE A 1 540 ? -24.562 45.812 8.32 1 74.38 540 PHE A O 1
ATOM 4304 N N . PRO A 1 541 ? -25.75 47.625 8.117 1 59.62 541 PRO A N 1
ATOM 4305 C CA . PRO A 1 541 ? -26.891 46.844 7.617 1 59.62 541 PRO A CA 1
ATOM 4306 C C . PRO A 1 541 ? -26.609 46.156 6.277 1 59.62 541 PRO A C 1
ATOM 4308 O O . PRO A 1 541 ? -25.891 46.719 5.441 1 59.62 541 PRO A O 1
ATOM 4311 N N . LYS A 1 542 ? -26.625 44.781 6.289 1 52.69 542 LYS A N 1
ATOM 4312 C CA . LYS A 1 542 ? -26.531 44.094 5.008 1 52.69 542 LYS A CA 1
ATOM 4313 C C . LYS A 1 542 ? -27.469 44.688 3.977 1 52.69 542 LYS A C 1
ATOM 4315 O O . LYS A 1 542 ? -28.641 44.969 4.273 1 52.69 542 LYS A O 1
ATOM 4320 N N . ALA A 1 543 ? -26.906 45.344 2.795 1 37.25 543 ALA A N 1
ATOM 4321 C CA . ALA A 1 543 ? -27.75 45.625 1.638 1 37.25 543 ALA A CA 1
ATOM 4322 C C . ALA A 1 543 ? -28.672 44.469 1.331 1 37.25 543 ALA A C 1
ATOM 4324 O O . ALA A 1 543 ? -28.328 43.312 1.557 1 37.25 543 ALA A O 1
ATOM 4325 N N . ASP A 1 544 ? -30.016 44.656 1.275 1 33.84 544 ASP A N 1
ATOM 4326 C CA . ASP A 1 544 ? -30.812 43.688 0.55 1 33.84 544 ASP A CA 1
ATOM 4327 C C . ASP A 1 544 ? -30.047 43.094 -0.637 1 33.84 544 ASP A C 1
ATOM 4329 O O . ASP A 1 544 ? -29.578 43.844 -1.499 1 33.84 544 ASP A O 1
ATOM 4333 N N . LYS A 1 545 ? -29.125 42.031 -0.562 1 26.55 545 LYS A N 1
ATOM 4334 C CA . LYS A 1 545 ? -29.359 41.312 -1.8 1 26.55 545 LYS A CA 1
ATOM 4335 C C . LYS A 1 545 ? -30.781 40.75 -1.848 1 26.55 545 LYS A C 1
ATOM 4337 O O . LYS A 1 545 ? -31.25 40.156 -0.867 1 26.55 545 LYS A O 1
ATOM 4342 N N . MET B 1 1 ? 52.656 -12.008 59.281 1 25 1 MET B N 1
ATOM 4343 C CA . MET B 1 1 ? 51.594 -12.531 58.438 1 25 1 MET B CA 1
ATOM 4344 C C . MET B 1 1 ? 51 -11.438 57.562 1 25 1 MET B C 1
ATOM 4346 O O . MET B 1 1 ? 50.156 -10.656 58.031 1 25 1 MET B O 1
ATOM 4350 N N . LEU B 1 2 ? 51.75 -10.75 56.688 1 27.53 2 LEU B N 1
ATOM 4351 C CA . LEU B 1 2 ? 51.469 -9.602 55.844 1 27.53 2 LEU B CA 1
ATOM 4352 C C . LEU B 1 2 ? 50.375 -9.953 54.812 1 27.53 2 LEU B C 1
ATOM 4354 O O . LEU B 1 2 ? 50.531 -10.938 54.094 1 27.53 2 LEU B O 1
ATOM 4358 N N . SER B 1 3 ? 49.062 -9.633 55.188 1 28.52 3 SER B N 1
ATOM 4359 C CA . SER B 1 3 ? 47.844 -9.75 54.406 1 28.52 3 SER B CA 1
ATOM 4360 C C . SER B 1 3 ? 47.969 -9.086 53.031 1 28.52 3 SER B C 1
ATOM 4362 O O . SER B 1 3 ? 48.25 -7.891 52.938 1 28.52 3 SER B O 1
ATOM 4364 N N . THR B 1 4 ? 48.562 -9.742 52.062 1 28.78 4 THR B N 1
ATOM 4365 C CA . THR B 1 4 ? 48.656 -9.336 50.656 1 28.78 4 THR B CA 1
ATOM 4366 C C . THR B 1 4 ? 47.25 -8.984 50.125 1 28.78 4 THR B C 1
ATOM 4368 O O . THR B 1 4 ? 46.406 -9.859 49.969 1 28.78 4 THR B O 1
ATOM 4371 N N . GLU B 1 5 ? 46.719 -7.777 50.531 1 30.48 5 GLU B N 1
ATOM 4372 C CA . GLU B 1 5 ? 45.531 -7.164 49.938 1 30.48 5 GLU B CA 1
ATOM 4373 C C . GLU B 1 5 ? 45.594 -7.211 48.406 1 30.48 5 GLU B C 1
ATOM 4375 O O . GLU B 1 5 ? 46.531 -6.719 47.812 1 30.48 5 GLU B O 1
ATOM 4380 N N . SER B 1 6 ? 45.156 -8.297 47.812 1 31.52 6 SER B N 1
ATOM 4381 C CA . SER B 1 6 ? 44.938 -8.477 46.406 1 31.52 6 SER B CA 1
ATOM 4382 C C . SER B 1 6 ? 44.281 -7.262 45.781 1 31.52 6 SER B C 1
ATOM 4384 O O . SER B 1 6 ? 43.188 -6.84 46.219 1 31.52 6 SER B O 1
ATOM 4386 N N . GLU B 1 7 ? 45.031 -6.246 45.344 1 29.84 7 GLU B N 1
ATOM 4387 C CA . GLU B 1 7 ? 44.594 -5.129 44.531 1 29.84 7 GLU B CA 1
ATOM 4388 C C . GLU B 1 7 ? 43.625 -5.598 43.438 1 29.84 7 GLU B C 1
ATOM 4390 O O . GLU B 1 7 ? 44.031 -6.355 42.531 1 29.84 7 GLU B O 1
ATOM 4395 N N . ILE B 1 8 ? 42.375 -5.816 43.781 1 33.53 8 ILE B N 1
ATOM 4396 C CA . ILE B 1 8 ? 41.344 -5.906 42.75 1 33.53 8 ILE B CA 1
ATOM 4397 C C . ILE B 1 8 ? 41.562 -4.809 41.719 1 33.53 8 ILE B C 1
ATOM 4399 O O . ILE B 1 8 ? 41.469 -3.621 42.031 1 33.53 8 ILE B O 1
ATOM 4403 N N . GLU B 1 9 ? 42.5 -4.945 40.844 1 33.91 9 GLU B N 1
ATOM 4404 C CA . GLU B 1 9 ? 42.562 -4.074 39.688 1 33.91 9 GLU B CA 1
ATOM 4405 C C . GLU B 1 9 ? 41.188 -3.664 39.188 1 33.91 9 GLU B C 1
ATOM 4407 O O . GLU B 1 9 ? 40.344 -4.52 38.875 1 33.91 9 GLU B O 1
ATOM 4412 N N . THR B 1 10 ? 40.594 -2.658 39.719 1 37.62 10 THR B N 1
ATOM 4413 C CA . THR B 1 10 ? 39.406 -1.996 39.219 1 37.62 10 THR B CA 1
ATOM 4414 C C . THR B 1 10 ? 39.406 -1.954 37.719 1 37.62 10 THR B C 1
ATOM 4416 O O . THR B 1 10 ? 40.188 -1.218 37.094 1 37.62 10 THR B O 1
ATOM 4419 N N . ARG B 1 11 ? 39.375 -3.07 37.094 1 44.75 11 ARG B N 1
ATOM 4420 C CA . ARG B 1 11 ? 39.312 -3.141 35.625 1 44.75 11 ARG B CA 1
ATOM 4421 C C . ARG B 1 11 ? 38.312 -2.105 35.062 1 44.75 11 ARG B C 1
ATOM 4423 O O . ARG B 1 11 ? 37.219 -1.973 35.562 1 44.75 11 ARG B O 1
ATOM 4430 N N . PRO B 1 12 ? 38.781 -1.154 34.188 1 49.53 12 PRO B N 1
ATOM 4431 C CA . PRO B 1 12 ? 38.094 0.001 33.625 1 49.53 12 PRO B CA 1
ATOM 4432 C C . PRO B 1 12 ? 36.719 -0.37 33.031 1 49.53 12 PRO B C 1
ATOM 4434 O O . PRO B 1 12 ? 36.562 -1.455 32.469 1 49.53 12 PRO B O 1
ATOM 4437 N N . ASN B 1 13 ? 35.625 0.164 33.562 1 57.22 13 ASN B N 1
ATOM 4438 C CA . ASN B 1 13 ? 34.281 0.192 33 1 57.22 13 ASN B CA 1
ATOM 4439 C C . ASN B 1 13 ? 34.281 0.62 31.547 1 57.22 13 ASN B C 1
ATOM 4441 O O . ASN B 1 13 ? 34.906 1.626 31.188 1 57.22 13 ASN B O 1
ATOM 4445 N N . LEU B 1 14 ? 34.25 -0.385 30.719 1 61.91 14 LEU B N 1
ATOM 4446 C CA . LEU B 1 14 ? 34.219 -0.117 29.281 1 61.91 14 LEU B CA 1
ATOM 4447 C C . LEU B 1 14 ? 32.812 0.235 28.828 1 61.91 14 LEU B C 1
ATOM 4449 O O . LEU B 1 14 ? 31.875 -0.51 29.078 1 61.91 14 LEU B O 1
ATOM 4453 N N . LEU B 1 15 ? 32.656 1.452 28.5 1 61.19 15 LEU B N 1
ATOM 4454 C CA . LEU B 1 15 ? 31.453 1.827 27.75 1 61.19 15 LEU B CA 1
ATOM 4455 C C . LEU B 1 15 ? 31.562 1.41 26.281 1 61.19 15 LEU B C 1
ATOM 4457 O O . LEU B 1 15 ? 32.5 1.817 25.594 1 61.19 15 LEU B O 1
ATOM 4461 N N . VAL B 1 16 ? 30.922 0.303 26.141 1 60.69 16 VAL B N 1
ATOM 4462 C CA . VAL B 1 16 ? 30.922 -0.132 24.75 1 60.69 16 VAL B CA 1
ATOM 4463 C C . VAL B 1 16 ? 29.656 0.358 24.047 1 60.69 16 VAL B C 1
ATOM 4465 O O . VAL B 1 16 ? 28.594 0.476 24.688 1 60.69 16 VAL B O 1
ATOM 4468 N N . PRO B 1 17 ? 29.844 0.938 22.953 1 59.53 17 PRO B N 1
ATOM 4469 C CA . PRO B 1 17 ? 28.688 1.451 22.203 1 59.53 17 PRO B CA 1
ATOM 4470 C C . PRO B 1 17 ? 27.547 0.445 22.109 1 59.53 17 PRO B C 1
ATOM 4472 O O . PRO B 1 17 ? 26.453 0.795 21.672 1 59.53 17 PRO B O 1
ATOM 4475 N N . LEU B 1 18 ? 27.875 -0.769 22.625 1 59.97 18 LEU B N 1
ATOM 4476 C CA . LEU B 1 18 ? 26.922 -1.858 22.422 1 59.97 18 LEU B CA 1
ATOM 4477 C C . LEU B 1 18 ? 25.906 -1.905 23.562 1 59.97 18 LEU B C 1
ATOM 4479 O O . LEU B 1 18 ? 24.875 -2.586 23.469 1 59.97 18 LEU B O 1
ATOM 4483 N N . HIS B 1 19 ? 26.312 -1.317 24.625 1 64.88 19 HIS B N 1
ATOM 4484 C CA . HIS B 1 19 ? 25.5 -1.407 25.828 1 64.88 19 HIS B CA 1
ATOM 4485 C C . HIS B 1 19 ? 25.422 -0.064 26.547 1 64.88 19 HIS B C 1
ATOM 4487 O O . HIS B 1 19 ? 26.406 0.684 26.578 1 64.88 19 HIS B O 1
ATOM 4493 N N . GLU B 1 20 ? 24.203 0.234 26.938 1 65.31 20 GLU B N 1
ATOM 4494 C CA . GLU B 1 20 ? 23.953 1.532 27.562 1 65.31 20 GLU B CA 1
ATOM 4495 C C . GLU B 1 20 ? 24.719 1.681 28.875 1 65.31 20 GLU B C 1
ATOM 4497 O O . GLU B 1 20 ? 25.109 2.789 29.25 1 65.31 20 GLU B O 1
ATOM 4502 N N . HIS B 1 21 ? 24.922 0.56 29.531 1 70.75 21 HIS B N 1
ATOM 4503 C CA . HIS B 1 21 ? 25.578 0.609 30.844 1 70.75 21 HIS B CA 1
ATOM 4504 C C . HIS B 1 21 ? 27.031 0.197 30.734 1 70.75 21 HIS B C 1
ATOM 4506 O O . HIS B 1 21 ? 27.406 -0.569 29.844 1 70.75 21 HIS B O 1
ATOM 4512 N N . PRO B 1 22 ? 27.859 0.761 31.5 1 76.88 22 PRO B N 1
ATOM 4513 C CA . PRO B 1 22 ? 29.266 0.333 31.516 1 76.88 22 PRO B CA 1
ATOM 4514 C C . PRO B 1 22 ? 29.422 -1.149 31.844 1 76.88 22 PRO B C 1
ATOM 4516 O O . PRO B 1 22 ? 28.656 -1.69 32.656 1 76.88 22 PRO B O 1
ATOM 4519 N N . LEU B 1 23 ? 30.344 -1.773 31.109 1 77.19 23 LEU B N 1
ATOM 4520 C CA . LEU B 1 23 ? 30.641 -3.189 31.312 1 77.19 23 LEU B CA 1
ATOM 4521 C C . LEU B 1 23 ? 31.938 -3.375 32.062 1 77.19 23 LEU B C 1
ATOM 4523 O O . LEU B 1 23 ? 32.875 -2.604 31.891 1 77.19 23 LEU B O 1
ATOM 4527 N N . SER B 1 24 ? 31.938 -4.25 33.125 1 79.44 24 SER B N 1
ATOM 4528 C CA . SER B 1 24 ? 33.156 -4.574 33.875 1 79.44 24 SER B CA 1
ATOM 4529 C C . SER B 1 24 ? 33.656 -5.973 33.531 1 79.44 24 SER B C 1
ATOM 4531 O O . SER B 1 24 ? 32.875 -6.875 33.25 1 79.44 24 SER B O 1
ATOM 4533 N N . CYS B 1 25 ? 34.969 -6.109 33.406 1 73.25 25 CYS B N 1
ATOM 4534 C CA . CYS B 1 25 ? 35.594 -7.391 33.062 1 73.25 25 CYS B CA 1
ATOM 4535 C C . CYS B 1 25 ? 35.312 -8.414 34.156 1 73.25 25 CYS B C 1
ATOM 4537 O O . CYS B 1 25 ? 35.469 -8.109 35.344 1 73.25 25 CYS B O 1
ATOM 4539 N N . THR B 1 26 ? 34.594 -9.438 33.781 1 67.31 26 THR B N 1
ATOM 4540 C CA . THR B 1 26 ? 34.406 -10.492 34.781 1 67.31 26 THR B CA 1
ATOM 4541 C C . THR B 1 26 ? 35.281 -11.711 34.438 1 67.31 26 THR B C 1
ATOM 4543 O O . THR B 1 26 ? 35.5 -12.008 33.25 1 67.31 26 THR B O 1
ATOM 4546 N N . GLU B 1 27 ? 36.156 -12.211 35.219 1 58.22 27 GLU B N 1
ATOM 4547 C CA . GLU B 1 27 ? 37 -13.383 35.062 1 58.22 27 GLU B CA 1
ATOM 4548 C C . GLU B 1 27 ? 36.188 -14.672 35.094 1 58.22 27 GLU B C 1
ATOM 4550 O O . GLU B 1 27 ? 36.75 -15.766 34.906 1 58.22 27 GLU B O 1
ATOM 4555 N N . GLU B 1 28 ? 34.938 -14.625 35.438 1 55.84 28 GLU B N 1
ATOM 4556 C CA . GLU B 1 28 ? 34.281 -15.922 35.594 1 55.84 28 GLU B CA 1
ATOM 4557 C C . GLU B 1 28 ? 33.781 -16.469 34.25 1 55.84 28 GLU B C 1
ATOM 4559 O O . GLU B 1 28 ? 33.031 -15.805 33.562 1 55.84 28 GLU B O 1
ATOM 4564 N N . PHE B 1 29 ? 34.469 -17.469 33.688 1 55.16 29 PHE B N 1
ATOM 4565 C CA . PHE B 1 29 ? 34.312 -18.203 32.438 1 55.16 29 PHE B CA 1
ATOM 4566 C C . PHE B 1 29 ? 32.969 -18.891 32.375 1 55.16 29 PHE B C 1
ATOM 4568 O O . PHE B 1 29 ? 32.656 -19.562 31.391 1 55.16 29 PHE B O 1
ATOM 4575 N N . ILE B 1 30 ? 32.125 -18.766 33.344 1 53.56 30 ILE B N 1
ATOM 4576 C CA . ILE B 1 30 ? 31.031 -19.734 33.406 1 53.56 30 ILE B CA 1
ATOM 4577 C C . ILE B 1 30 ? 29.828 -19.219 32.625 1 53.56 30 ILE B C 1
ATOM 4579 O O . ILE B 1 30 ? 28.938 -19.984 32.25 1 53.56 30 ILE B O 1
ATOM 4583 N N . TYR B 1 31 ? 29.703 -17.938 32.25 1 59.06 31 TYR B N 1
ATOM 4584 C CA . TYR B 1 31 ? 28.391 -17.562 31.734 1 59.06 31 TYR B CA 1
ATOM 4585 C C . TYR B 1 31 ? 28.438 -17.25 30.25 1 59.06 31 TYR B C 1
ATOM 4587 O O . TYR B 1 31 ? 29.484 -16.859 29.719 1 59.06 31 TYR B O 1
ATOM 4595 N N . SER B 1 32 ? 27.344 -17.641 29.547 1 70 32 SER B N 1
ATOM 4596 C CA . SER B 1 32 ? 27.188 -17.516 28.109 1 70 32 SER B CA 1
ATOM 4597 C C . SER B 1 32 ? 27.094 -16.047 27.672 1 70 32 SER B C 1
ATOM 4599 O O . SER B 1 32 ? 26.547 -15.227 28.406 1 70 32 SER B O 1
ATOM 4601 N N . CYS B 1 33 ? 27.906 -15.766 26.672 1 75 33 CYS B N 1
ATOM 4602 C CA . CYS B 1 33 ? 27.781 -14.453 26.047 1 75 33 CYS B CA 1
ATOM 4603 C C . CYS B 1 33 ? 26.375 -14.227 25.516 1 75 33 CYS B C 1
ATOM 4605 O O . CYS B 1 33 ? 25.797 -15.102 24.891 1 75 33 CYS B O 1
ATOM 4607 N N . ASP B 1 34 ? 25.844 -13.195 25.938 1 70 34 ASP B N 1
ATOM 4608 C CA . ASP B 1 34 ? 24.453 -12.922 25.562 1 70 34 ASP B CA 1
ATOM 4609 C C . ASP B 1 34 ? 24.312 -12.656 24.078 1 70 34 ASP B C 1
ATOM 4611 O O . ASP B 1 34 ? 23.219 -12.648 23.531 1 70 34 ASP B O 1
ATOM 4615 N N . PHE B 1 35 ? 25.453 -12.484 23.531 1 69.25 35 PHE B N 1
ATOM 4616 C CA . PHE B 1 35 ? 25.438 -12.234 22.094 1 69.25 35 PHE B CA 1
ATOM 4617 C C . PHE B 1 35 ? 25.672 -13.516 21.312 1 69.25 35 PHE B C 1
ATOM 4619 O O . PHE B 1 35 ? 24.875 -13.883 20.453 1 69.25 35 PHE B O 1
ATOM 4626 N N . CYS B 1 36 ? 26.703 -14.172 21.469 1 67 36 CYS B N 1
ATOM 4627 C CA . CYS B 1 36 ? 27.047 -15.336 20.656 1 67 36 CYS B CA 1
ATOM 4628 C C . CYS B 1 36 ? 26.578 -16.625 21.328 1 67 36 CYS B C 1
ATOM 4630 O O . CYS B 1 36 ? 26.641 -17.703 20.734 1 67 36 CYS B O 1
ATOM 4632 N N . ASN B 1 37 ? 26.094 -16.562 22.5 1 68.19 37 ASN B N 1
ATOM 4633 C CA . ASN B 1 37 ? 25.578 -17.672 23.297 1 68.19 37 ASN B CA 1
ATOM 4634 C C . ASN B 1 37 ? 26.672 -18.688 23.609 1 68.19 37 ASN B C 1
ATOM 4636 O O . ASN B 1 37 ? 26.375 -19.828 23.984 1 68.19 37 ASN B O 1
ATOM 4640 N N . SER B 1 38 ? 27.812 -18.312 23.312 1 68.38 38 SER B N 1
ATOM 4641 C CA . SER B 1 38 ? 28.906 -19.203 23.672 1 68.38 38 SER B CA 1
ATOM 4642 C C . SER B 1 38 ? 29.438 -18.922 25.078 1 68.38 38 SER B C 1
ATOM 4644 O O . SER B 1 38 ? 29.328 -17.797 25.562 1 68.38 38 SER B O 1
ATOM 4646 N N . ARG B 1 39 ? 29.906 -19.953 25.844 1 64.69 39 ARG B N 1
ATOM 4647 C CA . ARG B 1 39 ? 30.359 -19.828 27.219 1 64.69 39 ARG B CA 1
ATOM 4648 C C . ARG B 1 39 ? 31.875 -19.609 27.281 1 64.69 39 ARG B C 1
ATOM 4650 O O . ARG B 1 39 ? 32.406 -19.297 28.344 1 64.69 39 ARG B O 1
ATOM 4657 N N . ASN B 1 40 ? 32.531 -19.656 26.156 1 64.25 40 ASN B N 1
ATOM 4658 C CA . ASN B 1 40 ? 34 -19.609 26.25 1 64.25 40 ASN B CA 1
ATOM 4659 C C . ASN B 1 40 ? 34.531 -18.234 25.891 1 64.25 40 ASN B C 1
ATOM 4661 O O . ASN B 1 40 ? 34.125 -17.641 24.906 1 64.25 40 ASN B O 1
ATOM 4665 N N . GLY B 1 41 ? 35.188 -17.469 26.828 1 64.69 41 GLY B N 1
ATOM 4666 C CA . GLY B 1 41 ? 35.969 -16.266 26.531 1 64.69 41 GLY B CA 1
ATOM 4667 C C . GLY B 1 41 ? 35.844 -15.203 27.609 1 64.69 41 GLY B C 1
ATOM 4668 O O . GLY B 1 41 ? 35.062 -15.344 28.547 1 64.69 41 GLY B O 1
ATOM 4669 N N . ILE B 1 42 ? 36.75 -14.336 27.594 1 66.38 42 ILE B N 1
ATOM 4670 C CA . ILE B 1 42 ? 36.75 -13.188 28.5 1 66.38 42 ILE B CA 1
ATOM 4671 C C . ILE B 1 42 ? 35.469 -12.359 28.234 1 66.38 42 ILE B C 1
ATOM 4673 O O . ILE B 1 42 ? 35.188 -11.992 27.094 1 66.38 42 ILE B O 1
ATOM 4677 N N . ALA B 1 43 ? 34.594 -12.328 29.344 1 73.69 43 ALA B N 1
ATOM 4678 C CA . ALA B 1 43 ? 33.312 -11.641 29.141 1 73.69 43 ALA B CA 1
ATOM 4679 C C . ALA B 1 43 ? 33.219 -10.398 30.016 1 73.69 43 ALA B C 1
ATOM 4681 O O . ALA B 1 43 ? 33.969 -10.258 31 1 73.69 43 ALA B O 1
ATOM 4682 N N . TYR B 1 44 ? 32.656 -9.398 29.453 1 77.31 44 TYR B N 1
ATOM 4683 C CA . TYR B 1 44 ? 32.281 -8.211 30.188 1 77.31 44 TYR B CA 1
ATOM 4684 C C . TYR B 1 44 ? 30.812 -8.297 30.625 1 77.31 44 TYR B C 1
ATOM 4686 O O . TYR B 1 44 ? 29.969 -8.844 29.906 1 77.31 44 TYR B O 1
ATOM 4694 N N . GLN B 1 45 ? 30.594 -7.961 31.906 1 77.62 45 GLN B N 1
ATOM 4695 C CA . GLN B 1 45 ? 29.234 -8.016 32.438 1 77.62 45 GLN B CA 1
ATOM 4696 C C . GLN B 1 45 ? 28.75 -6.637 32.875 1 77.62 45 GLN B C 1
ATOM 4698 O O . GLN B 1 45 ? 29.516 -5.867 33.438 1 77.62 45 GLN B O 1
ATOM 4703 N N . CYS B 1 46 ? 27.5 -6.316 32.344 1 73.94 46 CYS B N 1
ATOM 4704 C CA . CYS B 1 46 ? 26.891 -5.09 32.844 1 73.94 46 CYS B CA 1
ATOM 4705 C C . CYS B 1 46 ? 26.516 -5.215 34.312 1 73.94 46 CYS B C 1
ATOM 4707 O O . CYS B 1 46 ? 25.891 -6.195 34.719 1 73.94 46 CYS B O 1
ATOM 4709 N N . THR B 1 47 ? 26.906 -4.301 35.094 1 72.56 47 THR B N 1
ATOM 4710 C CA . THR B 1 47 ? 26.641 -4.348 36.531 1 72.56 47 THR B CA 1
ATOM 4711 C C . THR B 1 47 ? 25.172 -4.062 36.812 1 72.56 47 THR B C 1
ATOM 4713 O O . THR B 1 47 ? 24.641 -4.488 37.844 1 72.56 47 THR B O 1
ATOM 4716 N N . GLU B 1 48 ? 24.531 -3.426 35.875 1 74.75 48 GLU B N 1
ATOM 4717 C CA . GLU B 1 48 ? 23.156 -3.016 36.125 1 74.75 48 GLU B CA 1
ATOM 4718 C C . GLU B 1 48 ? 22.172 -4.074 35.656 1 74.75 48 GLU B C 1
ATOM 4720 O O . GLU B 1 48 ? 21.203 -4.395 36.344 1 74.75 48 GLU B O 1
ATOM 4725 N N . CYS B 1 49 ? 22.375 -4.605 34.469 1 70.44 49 CYS B N 1
ATOM 4726 C CA . CYS B 1 49 ? 21.359 -5.492 33.938 1 70.44 49 CYS B CA 1
ATOM 4727 C C . CYS B 1 49 ? 21.875 -6.918 33.812 1 70.44 49 CYS B C 1
ATOM 4729 O O . CYS B 1 49 ? 21.125 -7.828 33.438 1 70.44 49 CYS B O 1
ATOM 4731 N N . GLY B 1 50 ? 23.172 -7.18 34.125 1 72.5 50 GLY B N 1
ATOM 4732 C CA . GLY B 1 50 ? 23.734 -8.516 34.094 1 72.5 50 GLY B CA 1
ATOM 4733 C C . GLY B 1 50 ? 24.094 -9 32.688 1 72.5 50 GLY B C 1
ATOM 4734 O O . GLY B 1 50 ? 24.438 -10.164 32.5 1 72.5 50 GLY B O 1
ATOM 4735 N N . TYR B 1 51 ? 24.031 -8.117 31.75 1 72.12 51 TYR B N 1
ATOM 4736 C CA . TYR B 1 51 ? 24.344 -8.445 30.375 1 72.12 51 TYR B CA 1
ATOM 4737 C C . TYR B 1 51 ? 25.828 -8.766 30.219 1 72.12 51 TYR B C 1
ATOM 4739 O O . TYR B 1 51 ? 26.688 -8.078 30.766 1 72.12 51 TYR B O 1
ATOM 4747 N N . ARG B 1 52 ? 26.125 -9.93 29.641 1 76.5 52 ARG B N 1
ATOM 4748 C CA . ARG B 1 52 ? 27.5 -10.383 29.484 1 76.5 52 ARG B CA 1
ATOM 4749 C C . ARG B 1 52 ? 27.891 -10.445 28.016 1 76.5 52 ARG B C 1
ATOM 4751 O O . ARG B 1 52 ? 27.125 -10.93 27.188 1 76.5 52 ARG B O 1
ATOM 4758 N N . LEU B 1 53 ? 28.938 -9.805 27.609 1 77.5 53 LEU B N 1
ATOM 4759 C CA . LEU B 1 53 ? 29.469 -9.82 26.25 1 77.5 53 LEU B CA 1
ATOM 4760 C C . LEU B 1 53 ? 30.922 -10.266 26.25 1 77.5 53 LEU B C 1
ATOM 4762 O O . LEU B 1 53 ? 31.719 -9.836 27.094 1 77.5 53 LEU B O 1
ATOM 4766 N N . HIS B 1 54 ? 31.156 -11.219 25.234 1 76.12 54 HIS B N 1
ATOM 4767 C CA . HIS B 1 54 ? 32.562 -11.586 25.047 1 76.12 54 HIS B CA 1
ATOM 4768 C C . HIS B 1 54 ? 33.344 -10.398 24.516 1 76.12 54 HIS B C 1
ATOM 4770 O O . HIS B 1 54 ? 32.812 -9.539 23.812 1 76.12 54 HIS B O 1
ATOM 4776 N N . LYS B 1 55 ? 34.531 -10.344 25.016 1 75.25 55 LYS B N 1
ATOM 4777 C CA . LYS B 1 55 ? 35.438 -9.352 24.469 1 75.25 55 LYS B CA 1
ATOM 4778 C C . LYS B 1 55 ? 35.531 -9.461 22.953 1 75.25 55 LYS B C 1
ATOM 4780 O O . LYS B 1 55 ? 35.5 -8.445 22.25 1 75.25 55 LYS B O 1
ATOM 4785 N N . ASP B 1 56 ? 35.531 -10.688 22.484 1 73.56 56 ASP B N 1
ATOM 4786 C CA . ASP B 1 56 ? 35.625 -10.906 21.047 1 73.56 56 ASP B CA 1
ATOM 4787 C C . ASP B 1 56 ? 34.344 -10.508 20.344 1 73.56 56 ASP B C 1
ATOM 4789 O O . ASP B 1 56 ? 34.375 -10.008 19.219 1 73.56 56 ASP B O 1
ATOM 4793 N N . CYS B 1 57 ? 33.25 -10.758 21.031 1 71.62 57 CYS B N 1
ATOM 4794 C CA . CYS B 1 57 ? 31.953 -10.367 20.453 1 71.62 57 CYS B CA 1
ATOM 4795 C C . CYS B 1 57 ? 31.828 -8.852 20.359 1 71.62 57 CYS B C 1
ATOM 4797 O O . CYS B 1 57 ? 31.297 -8.328 19.391 1 71.62 57 CYS B O 1
ATOM 4799 N N . ILE B 1 58 ? 32.312 -8.25 21.375 1 71.38 58 ILE B N 1
ATOM 4800 C CA . ILE B 1 58 ? 32.312 -6.793 21.359 1 71.38 58 ILE B CA 1
ATOM 4801 C C . ILE B 1 58 ? 33.188 -6.281 20.234 1 71.38 58 ILE B C 1
ATOM 4803 O O . ILE B 1 58 ? 32.781 -5.43 19.438 1 71.38 58 ILE B O 1
ATOM 4807 N N . GLN B 1 59 ? 34.344 -6.805 20.172 1 71.06 59 GLN B N 1
ATOM 4808 C CA . GLN B 1 59 ? 35.281 -6.375 19.141 1 71.06 59 GLN B CA 1
ATOM 4809 C C . GLN B 1 59 ? 34.75 -6.723 17.75 1 71.06 59 GLN B C 1
ATOM 4811 O O . GLN B 1 59 ? 34.906 -5.934 16.812 1 71.06 59 GLN B O 1
ATOM 4816 N N . GLY B 1 60 ? 34.188 -7.875 17.719 1 69.56 60 GLY B N 1
ATOM 4817 C CA . GLY B 1 60 ? 33.625 -8.289 16.453 1 69.56 60 GLY B CA 1
ATOM 4818 C C . GLY B 1 60 ? 32.5 -7.391 15.984 1 69.56 60 GLY B C 1
ATOM 4819 O O . GLY B 1 60 ? 32.438 -6.992 14.812 1 69.56 60 GLY B O 1
ATOM 4820 N N . PHE B 1 61 ? 31.703 -7.152 16.938 1 70.38 61 PHE B N 1
ATOM 4821 C CA . PHE B 1 61 ? 30.578 -6.285 16.609 1 70.38 61 PHE B CA 1
ATOM 4822 C C . PHE B 1 61 ? 31.078 -4.926 16.125 1 70.38 61 PHE B C 1
ATOM 4824 O O . PHE B 1 61 ? 30.562 -4.383 15.141 1 70.38 61 PHE B O 1
ATOM 4831 N N . LEU B 1 62 ? 32 -4.453 16.812 1 67.06 62 LEU B N 1
ATOM 4832 C CA . LEU B 1 62 ? 32.5 -3.119 16.5 1 67.06 62 LEU B CA 1
ATOM 4833 C C . LEU B 1 62 ? 33.281 -3.119 15.18 1 67.06 62 LEU B C 1
ATOM 4835 O O . LEU B 1 62 ? 33.406 -2.078 14.531 1 67.06 62 LEU B O 1
ATOM 4839 N N . SER B 1 63 ? 33.656 -4.32 14.836 1 68.38 63 SER B N 1
ATOM 4840 C CA . SER B 1 63 ? 34.469 -4.402 13.609 1 68.38 63 SER B CA 1
ATOM 4841 C C . SER B 1 63 ? 33.562 -4.547 12.391 1 68.38 63 SER B C 1
ATOM 4843 O O . SER B 1 63 ? 34 -4.301 11.258 1 68.38 63 SER B O 1
ATOM 4845 N N . TYR B 1 64 ? 32.375 -4.977 12.656 1 70.19 64 TYR B N 1
ATOM 4846 C CA . TYR B 1 64 ? 31.484 -5.156 11.508 1 70.19 64 TYR B CA 1
ATOM 4847 C C . TYR B 1 64 ? 31 -3.811 10.984 1 70.19 64 TYR B C 1
ATOM 4849 O O . TYR B 1 64 ? 30.578 -2.953 11.758 1 70.19 64 TYR B O 1
ATOM 4857 N N . PRO B 1 65 ? 31.312 -3.652 9.664 1 78.25 65 PRO B N 1
ATOM 4858 C CA . PRO B 1 65 ? 30.734 -2.432 9.086 1 78.25 65 PRO B CA 1
ATOM 4859 C C . PRO B 1 65 ? 29.203 -2.416 9.141 1 78.25 65 PRO B C 1
ATOM 4861 O O . PRO B 1 65 ? 28.578 -3.469 9.039 1 78.25 65 PRO B O 1
ATOM 4864 N N . SER B 1 66 ? 28.656 -1.421 9.438 1 84.69 66 SER B N 1
ATOM 4865 C CA . SER B 1 66 ? 27.203 -1.283 9.461 1 84.69 66 SER B CA 1
ATOM 4866 C C . SER B 1 66 ? 26.625 -1.288 8.047 1 84.69 66 SER B C 1
ATOM 4868 O O . SER B 1 66 ? 27.062 -0.531 7.184 1 84.69 66 SER B O 1
ATOM 4870 N N . PRO B 1 67 ? 25.719 -2.141 7.832 1 83.62 67 PRO B N 1
ATOM 4871 C CA . PRO B 1 67 ? 25.125 -2.205 6.492 1 83.62 67 PRO B CA 1
ATOM 4872 C C . PRO B 1 67 ? 24.406 -0.917 6.102 1 83.62 67 PRO B C 1
ATOM 4874 O O . PRO B 1 67 ? 24.25 -0.623 4.914 1 83.62 67 PRO B O 1
ATOM 4877 N N . CYS B 1 68 ? 23.984 -0.141 7.074 1 85.25 68 CYS B N 1
ATOM 4878 C CA . CYS B 1 68 ? 23.266 1.085 6.773 1 85.25 68 CYS B CA 1
ATOM 4879 C C . CYS B 1 68 ? 24.172 2.301 6.859 1 85.25 68 CYS B C 1
ATOM 4881 O O . CYS B 1 68 ? 23.75 3.426 6.594 1 85.25 68 CYS B O 1
ATOM 4883 N N . GLY B 1 69 ? 25.406 2.146 7.27 1 82.62 69 GLY B N 1
ATOM 4884 C CA . GLY B 1 69 ? 26.359 3.238 7.328 1 82.62 69 GLY B CA 1
ATOM 4885 C C . GLY B 1 69 ? 26.266 4.055 8.602 1 82.62 69 GLY B C 1
ATOM 4886 O O . GLY B 1 69 ? 26.922 5.094 8.734 1 82.62 69 GLY B O 1
ATOM 4887 N N . HIS B 1 70 ? 25.406 3.578 9.516 1 83.88 70 HIS B N 1
ATOM 4888 C CA . HIS B 1 70 ? 25.25 4.27 10.789 1 83.88 70 HIS B CA 1
ATOM 4889 C C . HIS B 1 70 ? 25.812 3.445 11.945 1 83.88 70 HIS B C 1
ATOM 4891 O O . HIS B 1 70 ? 26.062 2.246 11.789 1 83.88 70 HIS B O 1
ATOM 4897 N N . SER B 1 71 ? 26.016 4.184 13.07 1 81.88 71 SER B N 1
ATOM 4898 C CA . SER B 1 71 ? 26.469 3.479 14.266 1 81.88 71 SER B CA 1
ATOM 4899 C C . SER B 1 71 ? 25.359 2.6 14.836 1 81.88 71 SER B C 1
ATOM 4901 O O . SER B 1 71 ? 24.203 3.012 14.891 1 81.88 71 SER B O 1
ATOM 4903 N N . LEU B 1 72 ? 25.75 1.385 15.219 1 82.81 72 LEU B N 1
ATOM 4904 C CA . LEU B 1 72 ? 24.781 0.428 15.742 1 82.81 72 LEU B CA 1
ATOM 4905 C C . LEU B 1 72 ? 24.938 0.276 17.25 1 82.81 72 LEU B C 1
ATOM 4907 O O . LEU B 1 72 ? 26.016 0.502 17.797 1 82.81 72 LEU B O 1
ATOM 4911 N N . LYS B 1 73 ? 23.797 -0 17.844 1 78.75 73 LYS B N 1
ATOM 4912 C CA . LYS B 1 73 ? 23.781 -0.305 19.266 1 78.75 73 LYS B CA 1
ATOM 4913 C C . LYS B 1 73 ? 23.219 -1.697 19.516 1 78.75 73 LYS B C 1
ATOM 4915 O O . LYS B 1 73 ? 22.406 -2.197 18.734 1 78.75 73 LYS B O 1
ATOM 4920 N N . ILE B 1 74 ? 23.688 -2.279 20.562 1 78.06 74 ILE B N 1
ATOM 4921 C CA . ILE B 1 74 ? 23.156 -3.59 20.922 1 78.06 74 ILE B CA 1
ATOM 4922 C C . ILE B 1 74 ? 21.891 -3.422 21.766 1 78.06 74 ILE B C 1
ATOM 4924 O O . ILE B 1 74 ? 21.875 -2.633 22.719 1 78.06 74 ILE B O 1
ATOM 4928 N N . SER B 1 75 ? 20.859 -4.043 21.281 1 78.88 75 SER B N 1
ATOM 4929 C CA . SER B 1 75 ? 19.594 -3.975 22 1 78.88 75 SER B CA 1
ATOM 4930 C C . SER B 1 75 ? 19.125 -5.359 22.422 1 78.88 75 SER B C 1
ATOM 4932 O O . SER B 1 75 ? 19.469 -6.359 21.781 1 78.88 75 SER B O 1
ATOM 4934 N N . MET B 1 76 ? 18.359 -5.305 23.562 1 74 76 MET B N 1
ATOM 4935 C CA . MET B 1 76 ? 17.812 -6.551 24.078 1 74 76 MET B CA 1
ATOM 4936 C C . MET B 1 76 ? 16.359 -6.734 23.625 1 74 76 MET B C 1
ATOM 4938 O O . MET B 1 76 ? 15.633 -5.758 23.469 1 74 76 MET B O 1
ATOM 4942 N N . PRO B 1 77 ? 16.094 -8.016 23.484 1 71.31 77 PRO B N 1
ATOM 4943 C CA . PRO B 1 77 ? 14.695 -8.242 23.141 1 71.31 77 PRO B CA 1
ATOM 4944 C C . PRO B 1 77 ? 13.734 -7.727 24.203 1 71.31 77 PRO B C 1
ATOM 4946 O O . PRO B 1 77 ? 14.055 -7.742 25.391 1 71.31 77 PRO B O 1
ATOM 4949 N N . ASN B 1 78 ? 12.375 -7.254 23.969 1 61.47 78 ASN B N 1
ATOM 4950 C CA . ASN B 1 78 ? 11.266 -6.867 24.828 1 61.47 78 ASN B CA 1
ATOM 4951 C C . ASN B 1 78 ? 11.539 -5.535 25.531 1 61.47 78 ASN B C 1
ATOM 4953 O O . ASN B 1 78 ? 10.711 -5.062 26.312 1 61.47 78 ASN B O 1
ATOM 4957 N N . LYS B 1 79 ? 12.711 -5.207 25.594 1 57.5 79 LYS B N 1
ATOM 4958 C CA . LYS B 1 79 ? 12.898 -4 26.375 1 57.5 79 LYS B CA 1
ATOM 4959 C C . LYS B 1 79 ? 12.242 -2.795 25.719 1 57.5 79 LYS B C 1
ATOM 4961 O O . LYS B 1 79 ? 11.719 -1.91 26.406 1 57.5 79 LYS B O 1
ATOM 4966 N N . SER B 1 80 ? 12.727 -2.533 24.625 1 54.84 80 SER B N 1
ATOM 4967 C CA . SER B 1 80 ? 12.312 -1.187 24.25 1 54.84 80 SER B CA 1
ATOM 4968 C C . SER B 1 80 ? 11.008 -1.21 23.469 1 54.84 80 SER B C 1
ATOM 4970 O O . SER B 1 80 ? 10.898 -1.909 22.453 1 54.84 80 SER B O 1
ATOM 4972 N N . PRO B 1 81 ? 9.922 -0.829 24.219 1 50.69 81 PRO B N 1
ATOM 4973 C CA . PRO B 1 81 ? 8.578 -0.724 23.656 1 50.69 81 PRO B CA 1
ATOM 4974 C C . PRO B 1 81 ? 8.57 -0.169 22.234 1 50.69 81 PRO B C 1
ATOM 4976 O O . PRO B 1 81 ? 7.605 -0.372 21.5 1 50.69 81 PRO B O 1
ATOM 4979 N N . GLN B 1 82 ? 9.422 0.685 22.078 1 51.34 82 GLN B N 1
ATOM 4980 C CA . GLN B 1 82 ? 9.188 1.546 20.922 1 51.34 82 GLN B CA 1
ATOM 4981 C C . GLN B 1 82 ? 9.57 0.842 19.625 1 51.34 82 GLN B C 1
ATOM 4983 O O . GLN B 1 82 ? 9.461 1.425 18.547 1 51.34 82 GLN B O 1
ATOM 4988 N N . TYR B 1 83 ? 10.18 -0.377 19.844 1 54.34 83 TYR B N 1
ATOM 4989 C CA . TYR B 1 83 ? 10.633 -0.895 18.562 1 54.34 83 TYR B CA 1
ATOM 4990 C C . TYR B 1 83 ? 9.492 -1.567 17.812 1 54.34 83 TYR B C 1
ATOM 4992 O O . TYR B 1 83 ? 8.711 -2.32 18.406 1 54.34 83 TYR B O 1
ATOM 5000 N N . ALA B 1 84 ? 9.172 -0.947 16.719 1 57.78 84 ALA B N 1
ATOM 5001 C CA . ALA B 1 84 ? 8.039 -1.328 15.883 1 57.78 84 ALA B CA 1
ATOM 5002 C C . ALA B 1 84 ? 7.996 -2.84 15.664 1 57.78 84 ALA B C 1
ATOM 5004 O O . ALA B 1 84 ? 6.93 -3.455 15.75 1 57.78 84 ALA B O 1
ATOM 5005 N N . ASN B 1 85 ? 9.352 -3.43 15.172 1 70.69 85 ASN B N 1
ATOM 5006 C CA . ASN B 1 85 ? 9.281 -4.785 14.641 1 70.69 85 ASN B CA 1
ATOM 5007 C C . ASN B 1 85 ? 10.281 -5.711 15.32 1 70.69 85 ASN B C 1
ATOM 5009 O O . ASN B 1 85 ? 11.438 -5.336 15.531 1 70.69 85 ASN B O 1
ATOM 5013 N N . ASP B 1 86 ? 9.953 -6.742 15.984 1 81.56 86 ASP B N 1
ATOM 5014 C CA . ASP B 1 86 ? 10.805 -7.734 16.625 1 81.56 86 ASP B CA 1
ATOM 5015 C C . ASP B 1 86 ? 11.406 -8.695 15.602 1 81.56 86 ASP B C 1
ATOM 5017 O O . ASP B 1 86 ? 11.633 -9.867 15.906 1 81.56 86 ASP B O 1
ATOM 5021 N N . ARG B 1 87 ? 11.641 -8.18 14.516 1 90.69 87 ARG B N 1
ATOM 5022 C CA . ARG B 1 87 ? 12.203 -9.023 13.461 1 90.69 87 ARG B CA 1
ATOM 5023 C C . ARG B 1 87 ? 13.461 -8.398 12.867 1 90.69 87 ARG B C 1
ATOM 5025 O O . ARG B 1 87 ? 13.617 -7.172 12.883 1 90.69 87 ARG B O 1
ATOM 5032 N N . CYS B 1 88 ? 14.312 -9.242 12.477 1 91.94 88 CYS B N 1
ATOM 5033 C CA . CYS B 1 88 ? 15.508 -8.781 11.773 1 91.94 88 CYS B CA 1
ATOM 5034 C C . CYS B 1 88 ? 15.133 -8.117 10.453 1 91.94 88 CYS B C 1
ATOM 5036 O O . CYS B 1 88 ? 14.242 -8.586 9.742 1 91.94 88 CYS B O 1
ATOM 5038 N N . HIS B 1 89 ? 15.844 -7.051 10.133 1 92.75 89 HIS B N 1
ATOM 5039 C CA . HIS B 1 89 ? 15.547 -6.273 8.938 1 92.75 89 HIS B CA 1
ATOM 5040 C C . HIS B 1 89 ? 15.867 -7.062 7.676 1 92.75 89 HIS B C 1
ATOM 5042 O O . HIS B 1 89 ? 15.258 -6.844 6.629 1 92.75 89 HIS B O 1
ATOM 5048 N N . PHE B 1 90 ? 16.75 -8.047 7.727 1 92.81 90 PHE B N 1
ATOM 5049 C CA . PHE B 1 90 ? 17.234 -8.727 6.535 1 92.81 90 PHE B CA 1
ATOM 5050 C C . PHE B 1 90 ? 16.594 -10.109 6.398 1 92.81 90 PHE B C 1
ATOM 5052 O O . PHE B 1 90 ? 15.953 -10.398 5.391 1 92.81 90 PHE B O 1
ATOM 5059 N N . CYS B 1 91 ? 16.656 -10.922 7.465 1 90.44 91 CYS B N 1
ATOM 5060 C CA . CYS B 1 91 ? 16.172 -12.289 7.348 1 90.44 91 CYS B CA 1
ATOM 5061 C C . CYS B 1 91 ? 14.773 -12.422 7.926 1 90.44 91 CYS B C 1
ATOM 5063 O O . CYS B 1 91 ? 14.133 -13.469 7.793 1 90.44 91 CYS B O 1
ATOM 5065 N N . LEU B 1 92 ? 14.242 -11.438 8.641 1 91.56 92 LEU B N 1
ATOM 5066 C CA . LEU B 1 92 ? 12.891 -11.352 9.172 1 91.56 92 LEU B CA 1
ATOM 5067 C C . LEU B 1 92 ? 12.672 -12.383 10.273 1 91.56 92 LEU B C 1
ATOM 5069 O O . LEU B 1 92 ? 11.531 -12.672 10.648 1 91.56 92 LEU B O 1
ATOM 5073 N N . CYS B 1 93 ? 13.727 -12.906 10.742 1 90 93 CYS B N 1
ATOM 5074 C CA . CYS B 1 93 ? 13.594 -13.82 11.867 1 90 93 CYS B CA 1
ATOM 5075 C C . CYS B 1 93 ? 13.195 -13.07 13.141 1 90 93 CYS B C 1
ATOM 5077 O O . CYS B 1 93 ? 13.508 -11.891 13.289 1 90 93 CYS B O 1
ATOM 5079 N N . LYS B 1 94 ? 12.469 -13.711 13.977 1 90 94 LYS B N 1
ATOM 5080 C CA . LYS B 1 94 ? 12.117 -13.117 15.266 1 90 94 LYS B CA 1
ATOM 5081 C C . LYS B 1 94 ? 13.344 -12.992 16.156 1 90 94 LYS B C 1
ATOM 5083 O O . LYS B 1 94 ? 14.117 -13.945 16.297 1 90 94 LYS B O 1
ATOM 5088 N N . LEU B 1 95 ? 13.516 -11.828 16.672 1 85.06 95 LEU B N 1
ATOM 5089 C CA . LEU B 1 95 ? 14.695 -11.555 17.469 1 85.06 95 LEU B CA 1
ATOM 5090 C C . LEU B 1 95 ? 14.484 -11.992 18.922 1 85.06 95 LEU B C 1
ATOM 5092 O O . LEU B 1 95 ? 13.766 -11.336 19.672 1 85.06 95 LEU B O 1
ATOM 5096 N N . LYS B 1 96 ? 15.094 -13.086 19.297 1 76.81 96 LYS B N 1
ATOM 5097 C CA . LYS B 1 96 ? 14.977 -13.648 20.641 1 76.81 96 LYS B CA 1
ATOM 5098 C C . LYS B 1 96 ? 16.234 -13.383 21.453 1 76.81 96 LYS B C 1
ATOM 5100 O O . LYS B 1 96 ? 16.234 -13.523 22.672 1 76.81 96 LYS B O 1
ATOM 5105 N N . THR B 1 97 ? 17.359 -13.078 20.797 1 73.81 97 THR B N 1
ATOM 5106 C CA . THR B 1 97 ? 18.656 -12.773 21.422 1 73.81 97 THR B CA 1
ATOM 5107 C C . THR B 1 97 ? 19.047 -11.328 21.156 1 73.81 97 THR B C 1
ATOM 5109 O O . THR B 1 97 ? 18.406 -10.633 20.359 1 73.81 97 THR B O 1
ATOM 5112 N N . PRO B 1 98 ? 19.984 -10.898 21.906 1 76.56 98 PRO B N 1
ATOM 5113 C CA . PRO B 1 98 ? 20.438 -9.531 21.625 1 76.56 98 PRO B CA 1
ATOM 5114 C C . PRO B 1 98 ? 20.781 -9.305 20.156 1 76.56 98 PRO B C 1
ATOM 5116 O O . PRO B 1 98 ? 21.297 -10.203 19.5 1 76.56 98 PRO B O 1
ATOM 5119 N N . PHE B 1 99 ? 20.469 -8.164 19.703 1 83.62 99 PHE B N 1
ATOM 5120 C CA . PHE B 1 99 ? 20.641 -7.844 18.281 1 83.62 99 PHE B CA 1
ATOM 5121 C C . PHE B 1 99 ? 21.203 -6.441 18.109 1 83.62 99 PHE B C 1
ATOM 5123 O O . PHE B 1 99 ? 21.266 -5.664 19.062 1 83.62 99 PHE B O 1
ATOM 5130 N N . ALA B 1 100 ? 21.734 -6.223 16.922 1 84.69 100 ALA B N 1
ATOM 5131 C CA . ALA B 1 100 ? 22.203 -4.887 16.578 1 84.69 100 ALA B CA 1
ATOM 5132 C C . ALA B 1 100 ? 21.062 -3.99 16.141 1 84.69 100 ALA B C 1
ATOM 5134 O O . ALA B 1 100 ? 20.156 -4.438 15.422 1 84.69 100 ALA B O 1
ATOM 5135 N N . ARG B 1 101 ? 21.078 -2.748 16.609 1 84.5 101 ARG B N 1
ATOM 5136 C CA . ARG B 1 101 ? 20 -1.82 16.297 1 84.5 101 ARG B CA 1
ATOM 5137 C C . ARG B 1 101 ? 20.547 -0.498 15.781 1 84.5 101 ARG B C 1
ATOM 5139 O O . ARG B 1 101 ? 21.531 0.031 16.312 1 84.5 101 ARG B O 1
ATOM 5146 N N . CYS B 1 102 ? 19.984 -0.054 14.672 1 85.31 102 CYS B N 1
ATOM 5147 C CA . CYS B 1 102 ? 20.25 1.296 14.188 1 85.31 102 CYS B CA 1
ATOM 5148 C C . CYS B 1 102 ? 19.125 2.246 14.578 1 85.31 102 CYS B C 1
ATOM 5150 O O . CYS B 1 102 ? 18.016 2.15 14.039 1 85.31 102 CYS B O 1
ATOM 5152 N N . THR B 1 103 ? 19.422 3.18 15.352 1 80.12 103 THR B N 1
ATOM 5153 C CA . THR B 1 103 ? 18.406 4.094 15.844 1 80.12 103 THR B CA 1
ATOM 5154 C C . THR B 1 103 ? 18.047 5.129 14.781 1 80.12 103 THR B C 1
ATOM 5156 O O . THR B 1 103 ? 16.953 5.711 14.812 1 80.12 103 THR B O 1
ATOM 5159 N N . VAL B 1 104 ? 18.969 5.316 13.891 1 83.62 104 VAL B N 1
ATOM 5160 C CA . VAL B 1 104 ? 18.734 6.297 12.828 1 83.62 104 VAL B CA 1
ATOM 5161 C C . VAL B 1 104 ? 17.734 5.734 11.812 1 83.62 104 VAL B C 1
ATOM 5163 O O . VAL B 1 104 ? 16.766 6.406 11.445 1 83.62 104 VAL B O 1
ATOM 5166 N N . CYS B 1 105 ? 17.938 4.48 11.438 1 84.88 105 CYS B N 1
ATOM 5167 C CA . CYS B 1 105 ? 17.109 3.842 10.422 1 84.88 105 CYS B CA 1
ATOM 5168 C C . CYS B 1 105 ? 15.945 3.096 11.062 1 84.88 105 CYS B C 1
ATOM 5170 O O . CYS B 1 105 ? 15 2.709 10.367 1 84.88 105 CYS B O 1
ATOM 5172 N N . ASN B 1 106 ? 15.914 2.953 12.289 1 85.75 106 ASN B N 1
ATOM 5173 C CA . ASN B 1 106 ? 14.922 2.176 13.031 1 85.75 106 ASN B CA 1
ATOM 5174 C C . ASN B 1 106 ? 14.836 0.745 12.508 1 85.75 106 ASN B C 1
ATOM 5176 O O . ASN B 1 106 ? 13.75 0.272 12.164 1 85.75 106 ASN B O 1
ATOM 5180 N N . ILE B 1 107 ? 16 0.111 12.438 1 88.12 107 ILE B N 1
ATOM 5181 C CA . ILE B 1 107 ? 16.016 -1.275 11.984 1 88.12 107 ILE B CA 1
ATOM 5182 C C . ILE B 1 107 ? 16.797 -2.133 12.984 1 88.12 107 ILE B C 1
ATOM 5184 O O . ILE B 1 107 ? 17.656 -1.624 13.711 1 88.12 107 ILE B O 1
ATOM 5188 N N . ASN B 1 108 ? 16.422 -3.396 13 1 88.62 108 ASN B N 1
ATOM 5189 C CA . ASN B 1 108 ? 17.078 -4.41 13.812 1 88.62 108 ASN B CA 1
ATOM 5190 C C . ASN B 1 108 ? 17.812 -5.438 12.945 1 88.62 108 ASN B C 1
ATOM 5192 O O . ASN B 1 108 ? 17.312 -5.82 11.883 1 88.62 108 ASN B O 1
ATOM 5196 N N . ILE B 1 109 ? 19 -5.824 13.445 1 88.81 109 ILE B N 1
ATOM 5197 C CA . ILE B 1 109 ? 19.812 -6.77 12.68 1 88.81 109 ILE B CA 1
ATOM 5198 C C . ILE B 1 109 ? 20.234 -7.93 13.578 1 88.81 109 ILE B C 1
ATOM 5200 O O . ILE B 1 109 ? 20.828 -7.715 14.633 1 88.81 109 ILE B O 1
ATOM 5204 N N . SER B 1 110 ? 19.938 -9.062 13.156 1 85.94 110 SER B N 1
ATOM 5205 C CA . SER B 1 110 ? 20.312 -10.25 13.914 1 85.94 110 SER B CA 1
ATOM 5206 C C . SER B 1 110 ? 21.828 -10.477 13.867 1 85.94 110 SER B C 1
ATOM 5208 O O . SER B 1 110 ? 22.5 -9.984 12.969 1 85.94 110 SER B O 1
ATOM 5210 N N . PRO B 1 111 ? 22.281 -11.227 14.789 1 80.19 111 PRO B N 1
ATOM 5211 C CA . PRO B 1 111 ? 23.719 -11.539 14.766 1 80.19 111 PRO B CA 1
ATOM 5212 C C . PRO B 1 111 ? 24.141 -12.297 13.516 1 80.19 111 PRO B C 1
ATOM 5214 O O . PRO B 1 111 ? 25.234 -12.086 13 1 80.19 111 PRO B O 1
ATOM 5217 N N . LEU B 1 112 ? 23.297 -13.133 13.086 1 83.75 112 LEU B N 1
ATOM 5218 C CA . LEU B 1 112 ? 23.594 -13.883 11.867 1 83.75 112 LEU B CA 1
ATOM 5219 C C . LEU B 1 112 ? 23.781 -12.945 10.68 1 83.75 112 LEU B C 1
ATOM 5221 O O . LEU B 1 112 ? 24.719 -13.109 9.898 1 83.75 112 LEU B O 1
ATOM 5225 N N . CYS B 1 113 ? 22.922 -11.969 10.609 1 88.12 113 CYS B N 1
ATOM 5226 C CA . CYS B 1 113 ? 22.953 -11.039 9.484 1 88.12 113 CYS B CA 1
ATOM 5227 C C . CYS B 1 113 ? 24.078 -10.023 9.656 1 88.12 113 CYS B C 1
ATOM 5229 O O . CYS B 1 113 ? 24.484 -9.375 8.695 1 88.12 113 CYS B O 1
ATOM 5231 N N . MET B 1 114 ? 24.547 -9.898 10.828 1 84.06 114 MET B N 1
ATOM 5232 C CA . MET B 1 114 ? 25.719 -9.047 11.055 1 84.06 114 MET B CA 1
ATOM 5233 C C . MET B 1 114 ? 26.969 -9.695 10.484 1 84.06 114 MET B C 1
ATOM 5235 O O . MET B 1 114 ? 27.859 -9 9.977 1 84.06 114 MET B O 1
ATOM 5239 N N . VAL B 1 115 ? 26.922 -10.961 10.633 1 79.19 115 VAL B N 1
ATOM 5240 C CA . VAL B 1 115 ? 28.078 -11.711 10.148 1 79.19 115 VAL B CA 1
ATOM 5241 C C . VAL B 1 115 ? 27.953 -11.938 8.641 1 79.19 115 VAL B C 1
ATOM 5243 O O . VAL B 1 115 ? 28.906 -11.711 7.895 1 79.19 115 VAL B O 1
ATOM 5246 N N . LYS B 1 116 ? 26.781 -12.453 8.297 1 87.5 116 LYS B N 1
ATOM 5247 C CA . LYS B 1 116 ? 26.531 -12.719 6.887 1 87.5 116 LYS B CA 1
ATOM 5248 C C . LYS B 1 116 ? 25.703 -11.602 6.258 1 87.5 116 LYS B C 1
ATOM 5250 O O . LYS B 1 116 ? 24.547 -11.812 5.875 1 87.5 116 LYS B O 1
ATOM 5255 N N . GLN B 1 117 ? 26.375 -10.531 6.066 1 87.31 117 GLN B N 1
ATOM 5256 C CA . GLN B 1 117 ? 25.688 -9.391 5.484 1 87.31 117 GLN B CA 1
ATOM 5257 C C . GLN B 1 117 ? 25.5 -9.57 3.979 1 87.31 117 GLN B C 1
ATOM 5259 O O . GLN B 1 117 ? 26.359 -10.125 3.301 1 87.31 117 GLN B O 1
ATOM 5264 N N . PRO B 1 118 ? 24.391 -9.117 3.504 1 90.44 118 PRO B N 1
ATOM 5265 C CA . PRO B 1 118 ? 24.25 -9.133 2.047 1 90.44 118 PRO B CA 1
ATOM 5266 C C . PRO B 1 118 ? 25.266 -8.227 1.352 1 90.44 118 PRO B C 1
ATOM 5268 O O . PRO B 1 118 ? 25.625 -7.168 1.879 1 90.44 118 PRO B O 1
ATOM 5271 N N . PRO B 1 119 ? 25.703 -8.672 0.236 1 91.69 119 PRO B N 1
ATOM 5272 C CA . PRO B 1 119 ? 26.672 -7.844 -0.473 1 91.69 119 PRO B CA 1
ATOM 5273 C C . PRO B 1 119 ? 26.094 -6.5 -0.91 1 91.69 119 PRO B C 1
ATOM 5275 O O . PRO B 1 119 ? 24.938 -6.426 -1.319 1 91.69 119 PRO B O 1
ATOM 5278 N N . LEU B 1 120 ? 26.875 -5.531 -0.875 1 92.19 120 LEU B N 1
ATOM 5279 C CA . LEU B 1 120 ? 26.453 -4.188 -1.252 1 92.19 120 LEU B CA 1
ATOM 5280 C C . LEU B 1 120 ? 26.156 -4.109 -2.746 1 92.19 120 LEU B C 1
ATOM 5282 O O . LEU B 1 120 ? 25.234 -3.41 -3.168 1 92.19 120 LEU B O 1
ATOM 5286 N N . THR B 1 121 ? 27.016 -4.801 -3.471 1 94.56 121 THR B N 1
ATOM 5287 C CA . THR B 1 121 ? 26.844 -4.809 -4.918 1 94.56 121 THR B CA 1
ATOM 5288 C C . THR B 1 121 ? 26.859 -6.234 -5.461 1 94.56 121 THR B C 1
ATOM 5290 O O . THR B 1 121 ? 27.562 -7.098 -4.934 1 94.56 121 THR B O 1
ATOM 5293 N N . ILE B 1 122 ? 26.047 -6.453 -6.383 1 94.75 122 ILE B N 1
ATOM 5294 C CA . ILE B 1 122 ? 26 -7.734 -7.078 1 94.75 122 ILE B CA 1
ATOM 5295 C C . ILE B 1 122 ? 26.172 -7.512 -8.578 1 94.75 122 ILE B C 1
ATOM 5297 O O . ILE B 1 122 ? 25.516 -6.637 -9.164 1 94.75 122 ILE B O 1
ATOM 5301 N N . CYS B 1 123 ? 27.094 -8.211 -9.141 1 92.88 123 CYS B N 1
ATOM 5302 C CA . CYS B 1 123 ? 27.312 -8.164 -10.586 1 92.88 123 CYS B CA 1
ATOM 5303 C C . CYS B 1 123 ? 27.109 -9.531 -11.211 1 92.88 123 CYS B C 1
ATOM 5305 O O . CYS B 1 123 ? 27.859 -10.469 -10.938 1 92.88 123 CYS B O 1
ATOM 5307 N N . ASN B 1 124 ? 26.109 -9.68 -11.922 1 89.38 124 ASN B N 1
ATOM 5308 C CA . ASN B 1 124 ? 25.812 -10.867 -12.719 1 89.38 124 ASN B CA 1
ATOM 5309 C C . ASN B 1 124 ? 25.453 -10.5 -14.156 1 89.38 124 ASN B C 1
ATOM 5311 O O . ASN B 1 124 ? 24.281 -10.391 -14.508 1 89.38 124 ASN B O 1
ATOM 5315 N N . PRO B 1 125 ? 26.391 -10.438 -15.016 1 88.38 125 PRO B N 1
ATOM 5316 C CA . PRO B 1 125 ? 26.203 -9.93 -16.375 1 88.38 125 PRO B CA 1
ATOM 5317 C C . PRO B 1 125 ? 25.25 -10.805 -17.203 1 88.38 125 PRO B C 1
ATOM 5319 O O . PRO B 1 125 ? 24.672 -10.328 -18.188 1 88.38 125 PRO B O 1
ATOM 5322 N N . LYS B 1 126 ? 25.172 -12.039 -16.891 1 83.62 126 LYS B N 1
ATOM 5323 C CA . LYS B 1 126 ? 24.266 -12.898 -17.625 1 83.62 126 LYS B CA 1
ATOM 5324 C C . LYS B 1 126 ? 22.812 -12.492 -17.391 1 83.62 126 LYS B C 1
ATOM 5326 O O . LYS B 1 126 ? 21.969 -12.633 -18.281 1 83.62 126 LYS B O 1
ATOM 5331 N N . HIS B 1 127 ? 22.578 -11.953 -16.25 1 86.88 127 HIS B N 1
ATOM 5332 C CA . HIS B 1 127 ? 21.219 -11.539 -15.906 1 86.88 127 HIS B CA 1
ATOM 5333 C C . HIS B 1 127 ? 21 -10.062 -16.219 1 86.88 127 HIS B C 1
ATOM 5335 O O . HIS B 1 127 ? 19.984 -9.688 -16.797 1 86.88 127 HIS B O 1
ATOM 5341 N N . HIS B 1 128 ? 21.953 -9.305 -15.852 1 91.19 128 HIS B N 1
ATOM 5342 C CA . HIS B 1 128 ? 21.891 -7.855 -16.031 1 91.19 128 HIS B CA 1
ATOM 5343 C C . HIS B 1 128 ? 23.281 -7.273 -16.234 1 91.19 128 HIS B C 1
ATOM 5345 O O . HIS B 1 128 ? 24.188 -7.523 -15.422 1 91.19 128 HIS B O 1
ATOM 5351 N N . LYS B 1 129 ? 23.422 -6.496 -17.203 1 91.75 129 LYS B N 1
ATOM 5352 C CA . LYS B 1 129 ? 24.734 -6.008 -17.625 1 91.75 129 LYS B CA 1
ATOM 5353 C C . LYS B 1 129 ? 25.359 -5.102 -16.578 1 91.75 129 LYS B C 1
ATOM 5355 O O . LYS B 1 129 ? 26.562 -5.145 -16.344 1 91.75 129 LYS B O 1
ATOM 5360 N N . HIS B 1 130 ? 24.609 -4.301 -15.859 1 94.25 130 HIS B N 1
ATOM 5361 C CA . HIS B 1 130 ? 25.125 -3.34 -14.891 1 94.25 130 HIS B CA 1
ATOM 5362 C C . HIS B 1 130 ? 25.172 -3.943 -13.492 1 94.25 130 HIS B C 1
ATOM 5364 O O . HIS B 1 130 ? 24.516 -4.945 -13.219 1 94.25 130 HIS B O 1
ATOM 5370 N N . SER B 1 131 ? 25.969 -3.297 -12.68 1 95.25 131 SER B N 1
ATOM 5371 C CA . SER B 1 131 ? 26.016 -3.682 -11.266 1 95.25 131 SER B CA 1
ATOM 5372 C C . SER B 1 131 ? 24.797 -3.184 -10.516 1 95.25 131 SER B C 1
ATOM 5374 O O . SER B 1 131 ? 24.312 -2.07 -10.758 1 95.25 131 SER B O 1
ATOM 5376 N N . LEU B 1 132 ? 24.297 -4.035 -9.688 1 96.31 132 LEU B N 1
ATOM 5377 C CA . LEU B 1 132 ? 23.172 -3.682 -8.836 1 96.31 132 LEU B CA 1
ATOM 5378 C C . LEU B 1 132 ? 23.625 -3.371 -7.418 1 96.31 132 LEU B C 1
ATOM 5380 O O . LEU B 1 132 ? 24.516 -4.047 -6.887 1 96.31 132 LEU B O 1
ATOM 5384 N N . THR B 1 133 ? 23.094 -2.291 -6.887 1 97.38 133 THR B N 1
ATOM 5385 C CA . THR B 1 133 ? 23.5 -1.851 -5.559 1 97.38 133 THR B CA 1
ATOM 5386 C C . THR B 1 133 ? 22.359 -2.016 -4.562 1 97.38 133 THR B C 1
ATOM 5388 O O . THR B 1 133 ? 21.203 -1.726 -4.879 1 97.38 133 THR B O 1
ATOM 5391 N N . LEU B 1 134 ? 22.797 -2.467 -3.359 1 96.5 134 LEU B N 1
ATOM 5392 C CA . LEU B 1 134 ? 21.828 -2.703 -2.295 1 96.5 134 LEU B CA 1
ATOM 5393 C C . LEU B 1 134 ? 21.328 -1.386 -1.712 1 96.5 134 LEU B C 1
ATOM 5395 O O . LEU B 1 134 ? 22.125 -0.509 -1.372 1 96.5 134 LEU B O 1
ATOM 5399 N N . LEU B 1 135 ? 20.031 -1.169 -1.748 1 96.88 135 LEU B N 1
ATOM 5400 C CA . LEU B 1 135 ? 19.375 -0.052 -1.074 1 96.88 135 LEU B CA 1
ATOM 5401 C C . LEU B 1 135 ? 18.766 -0.499 0.249 1 96.88 135 LEU B C 1
ATOM 5403 O O . LEU B 1 135 ? 17.703 -1.125 0.266 1 96.88 135 LEU B O 1
ATOM 5407 N N . VAL B 1 136 ? 19.406 -0.142 1.33 1 94.81 136 VAL B N 1
ATOM 5408 C CA . VAL B 1 136 ? 19.016 -0.628 2.646 1 94.81 136 VAL B CA 1
ATOM 5409 C C . VAL B 1 136 ? 17.938 0.282 3.227 1 94.81 136 VAL B C 1
ATOM 5411 O O . VAL B 1 136 ? 18.234 1.27 3.898 1 94.81 136 VAL B O 1
ATOM 5414 N N . ARG B 1 137 ? 16.672 -0.095 3.043 1 93.81 137 ARG B N 1
ATOM 5415 C CA . ARG B 1 137 ? 15.555 0.679 3.574 1 93.81 137 ARG B CA 1
ATOM 5416 C C . ARG B 1 137 ? 14.227 -0.051 3.361 1 93.81 137 ARG B C 1
ATOM 5418 O O . ARG B 1 137 ? 14.156 -0.994 2.57 1 93.81 137 ARG B O 1
ATOM 5425 N N . LEU B 1 138 ? 13.258 0.411 4.086 1 92.44 138 LEU B N 1
ATOM 5426 C CA . LEU B 1 138 ? 11.898 -0.029 3.793 1 92.44 138 LEU B CA 1
ATOM 5427 C C . LEU B 1 138 ? 11.336 0.704 2.576 1 92.44 138 LEU B C 1
ATOM 5429 O O . LEU B 1 138 ? 11.43 1.93 2.49 1 92.44 138 LEU B O 1
ATOM 5433 N N . VAL B 1 139 ? 10.875 0.009 1.625 1 96.31 139 VAL B N 1
ATOM 5434 C CA . VAL B 1 139 ? 10.32 0.546 0.389 1 96.31 139 VAL B CA 1
ATOM 5435 C C . VAL B 1 139 ? 9.445 -0.508 -0.285 1 96.31 139 VAL B C 1
ATOM 5437 O O . VAL B 1 139 ? 9.781 -1.695 -0.284 1 96.31 139 VAL B O 1
ATOM 5440 N N . ILE B 1 140 ? 8.297 -0.124 -0.687 1 97.31 140 ILE B N 1
ATOM 5441 C CA . ILE B 1 140 ? 7.438 -1.041 -1.428 1 97.31 140 ILE B CA 1
ATOM 5442 C C . ILE B 1 140 ? 7.727 -0.924 -2.922 1 97.31 140 ILE B C 1
ATOM 5444 O O . ILE B 1 140 ? 7.555 0.144 -3.514 1 97.31 140 ILE B O 1
ATOM 5448 N N . PHE B 1 141 ? 8.188 -2.037 -3.473 1 97.25 141 PHE B N 1
ATOM 5449 C CA . PHE B 1 141 ? 8.555 -2.016 -4.883 1 97.25 141 PHE B CA 1
ATOM 5450 C C . PHE B 1 141 ? 8.102 -3.293 -5.582 1 97.25 141 PHE B C 1
ATOM 5452 O O . PHE B 1 141 ? 7.816 -4.297 -4.922 1 97.25 141 PHE B O 1
ATOM 5459 N N . THR B 1 142 ? 8 -3.189 -6.855 1 96.69 142 THR B N 1
ATOM 5460 C CA . THR B 1 142 ? 7.766 -4.379 -7.664 1 96.69 142 THR B CA 1
ATOM 5461 C C . THR B 1 142 ? 9.062 -4.852 -8.32 1 96.69 142 THR B C 1
ATOM 5463 O O . THR B 1 142 ? 9.734 -4.082 -9 1 96.69 142 THR B O 1
ATOM 5466 N N . CYS B 1 143 ? 9.383 -6.043 -8.078 1 97.12 143 CYS B N 1
ATOM 5467 C CA . CYS B 1 143 ? 10.617 -6.594 -8.617 1 97.12 143 CYS B CA 1
ATOM 5468 C C . CYS B 1 143 ? 10.562 -6.699 -10.133 1 97.12 143 CYS B C 1
ATOM 5470 O O . CYS B 1 143 ? 9.633 -7.301 -10.688 1 97.12 143 CYS B O 1
ATOM 5472 N N . ASN B 1 144 ? 11.547 -6.188 -10.82 1 95.94 144 ASN B N 1
ATOM 5473 C CA . ASN B 1 144 ? 11.555 -6.203 -12.273 1 95.94 144 ASN B CA 1
ATOM 5474 C C . ASN B 1 144 ? 11.789 -7.609 -12.82 1 95.94 144 ASN B C 1
ATOM 5476 O O . ASN B 1 144 ? 11.5 -7.883 -13.984 1 95.94 144 ASN B O 1
ATOM 5480 N N . ALA B 1 145 ? 12.258 -8.492 -12.008 1 96.12 145 ALA B N 1
ATOM 5481 C CA . ALA B 1 145 ? 12.602 -9.828 -12.477 1 96.12 145 ALA B CA 1
ATOM 5482 C C . ALA B 1 145 ? 11.414 -10.781 -12.359 1 96.12 145 ALA B C 1
ATOM 5484 O O . ALA B 1 145 ? 11.219 -11.648 -13.211 1 96.12 145 ALA B O 1
ATOM 5485 N N . CYS B 1 146 ? 10.609 -10.586 -11.289 1 96.25 146 CYS B N 1
ATOM 5486 C CA . CYS B 1 146 ? 9.562 -11.57 -11.07 1 96.25 146 CYS B CA 1
ATOM 5487 C C . CYS B 1 146 ? 8.188 -10.906 -11.031 1 96.25 146 CYS B C 1
ATOM 5489 O O . CYS B 1 146 ? 7.16 -11.586 -11.102 1 96.25 146 CYS B O 1
ATOM 5491 N N . GLY B 1 147 ? 8.164 -9.648 -10.859 1 94.81 147 GLY B N 1
ATOM 5492 C CA . GLY B 1 147 ? 6.902 -8.922 -10.867 1 94.81 147 GLY B CA 1
ATOM 5493 C C . GLY B 1 147 ? 6.184 -8.969 -9.531 1 94.81 147 GLY B C 1
ATOM 5494 O O . GLY B 1 147 ? 5.047 -8.5 -9.422 1 94.81 147 GLY B O 1
ATOM 5495 N N . VAL B 1 148 ? 6.789 -9.477 -8.562 1 96.62 148 VAL B N 1
ATOM 5496 C CA . VAL B 1 148 ? 6.172 -9.594 -7.242 1 96.62 148 VAL B CA 1
ATOM 5497 C C . VAL B 1 148 ? 6.617 -8.43 -6.359 1 96.62 148 VAL B C 1
ATOM 5499 O O . VAL B 1 148 ? 7.77 -8 -6.422 1 96.62 148 VAL B O 1
ATOM 5502 N N . GLU B 1 149 ? 5.719 -7.98 -5.551 1 96.38 149 GLU B N 1
ATOM 5503 C CA . GLU B 1 149 ? 5.988 -6.836 -4.688 1 96.38 149 GLU B CA 1
ATOM 5504 C C . GLU B 1 149 ? 6.895 -7.223 -3.523 1 96.38 149 GLU B C 1
ATOM 5506 O O . GLU B 1 149 ? 6.738 -8.297 -2.936 1 96.38 149 GLU B O 1
ATOM 5511 N N . GLY B 1 150 ? 7.844 -6.375 -3.271 1 96.06 150 GLY B N 1
ATOM 5512 C CA . GLY B 1 150 ? 8.695 -6.434 -2.096 1 96.06 150 GLY B CA 1
ATOM 5513 C C . GLY B 1 150 ? 8.562 -5.215 -1.201 1 96.06 150 GLY B C 1
ATOM 5514 O O . GLY B 1 150 ? 8.008 -4.195 -1.612 1 96.06 150 GLY B O 1
ATOM 5515 N N . ASP B 1 151 ? 9.117 -5.363 0.047 1 94.44 151 ASP B N 1
ATOM 5516 C CA . ASP B 1 151 ? 8.875 -4.25 0.957 1 94.44 151 ASP B CA 1
ATOM 5517 C C . ASP B 1 151 ? 10.18 -3.738 1.559 1 94.44 151 ASP B C 1
ATOM 5519 O O . ASP B 1 151 ? 10.172 -2.846 2.408 1 94.44 151 ASP B O 1
ATOM 5523 N N . ARG B 1 152 ? 11.336 -4.422 1.053 1 93.5 152 ARG B N 1
ATOM 5524 C CA . ARG B 1 152 ? 12.57 -3.906 1.643 1 93.5 152 ARG B CA 1
ATOM 5525 C C . ARG B 1 152 ? 13.789 -4.375 0.858 1 93.5 152 ARG B C 1
ATOM 5527 O O . ARG B 1 152 ? 13.727 -5.375 0.139 1 93.5 152 ARG B O 1
ATOM 5534 N N . ASN B 1 153 ? 14.789 -3.643 0.979 1 95.69 153 ASN B N 1
ATOM 5535 C CA . ASN B 1 153 ? 16.156 -3.947 0.586 1 95.69 153 ASN B CA 1
ATOM 5536 C C . ASN B 1 153 ? 16.234 -4.418 -0.863 1 95.69 153 ASN B C 1
ATOM 5538 O O . ASN B 1 153 ? 16.812 -5.469 -1.148 1 95.69 153 ASN B O 1
ATOM 5542 N N . PRO B 1 154 ? 15.789 -3.672 -1.791 1 97.88 154 PRO B N 1
ATOM 5543 C CA . PRO B 1 154 ? 15.984 -4.035 -3.197 1 97.88 154 PRO B CA 1
ATOM 5544 C C . PRO B 1 154 ? 17.406 -3.793 -3.678 1 97.88 154 PRO B C 1
ATOM 5546 O O . PRO B 1 154 ? 18.141 -3.002 -3.076 1 97.88 154 PRO B O 1
ATOM 5549 N N . TYR B 1 155 ? 17.812 -4.531 -4.602 1 97.69 155 TYR B N 1
ATOM 5550 C CA . TYR B 1 155 ? 18.984 -4.176 -5.395 1 97.69 155 TYR B CA 1
ATOM 5551 C C . TYR B 1 155 ? 18.609 -3.293 -6.574 1 97.69 155 TYR B C 1
ATOM 5553 O O . TYR B 1 155 ? 17.656 -3.598 -7.301 1 97.69 155 TYR B O 1
ATOM 5561 N N . VAL B 1 156 ? 19.359 -2.172 -6.738 1 97.88 156 VAL B N 1
ATOM 5562 C CA . VAL B 1 156 ? 18.906 -1.129 -7.652 1 97.88 156 VAL B CA 1
ATOM 5563 C C . VAL B 1 156 ? 19.969 -0.859 -8.711 1 97.88 156 VAL B C 1
ATOM 5565 O O . VAL B 1 156 ? 21.172 -0.84 -8.406 1 97.88 156 VAL B O 1
ATOM 5568 N N . CYS B 1 157 ? 19.547 -0.769 -9.938 1 96.38 157 CYS B N 1
ATOM 5569 C CA . CYS B 1 157 ? 20.344 -0.206 -11.023 1 96.38 157 CYS B CA 1
ATOM 5570 C C . CYS B 1 157 ? 19.781 1.135 -11.477 1 96.38 157 CYS B C 1
ATOM 5572 O O . CYS B 1 157 ? 18.75 1.184 -12.148 1 96.38 157 CYS B O 1
ATOM 5574 N N . LEU B 1 158 ? 20.422 2.188 -11.172 1 94.81 158 LEU B N 1
ATOM 5575 C CA . LEU B 1 158 ? 19.938 3.523 -11.477 1 94.81 158 LEU B CA 1
ATOM 5576 C C . LEU B 1 158 ? 20 3.801 -12.977 1 94.81 158 LEU B C 1
ATOM 5578 O O . LEU B 1 158 ? 19.203 4.562 -13.508 1 94.81 158 LEU B O 1
ATOM 5582 N N . GLN B 1 159 ? 20.938 3.143 -13.633 1 91.94 159 GLN B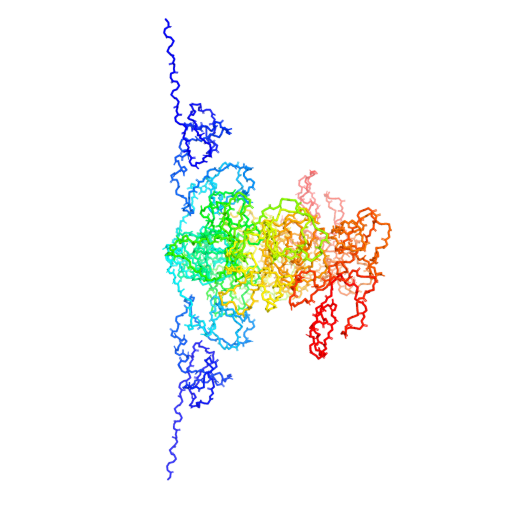 N 1
ATOM 5583 C CA . GLN B 1 159 ? 21.094 3.344 -15.07 1 91.94 159 GLN B CA 1
ATOM 5584 C C . GLN B 1 159 ? 19.906 2.773 -15.844 1 91.94 159 GLN B C 1
ATOM 5586 O O . GLN B 1 159 ? 19.469 3.355 -16.828 1 91.94 159 GLN B O 1
ATOM 5591 N N . CYS B 1 160 ? 19.375 1.703 -15.352 1 92.56 160 CYS B N 1
ATOM 5592 C CA . CYS B 1 160 ? 18.281 1.03 -16.062 1 92.56 160 CYS B CA 1
ATOM 5593 C C . CYS B 1 160 ? 16.969 1.203 -15.328 1 92.56 160 CYS B C 1
ATOM 5595 O O . CYS B 1 160 ? 15.938 0.659 -15.742 1 92.56 160 CYS B O 1
ATOM 5597 N N . ASN B 1 161 ? 16.969 1.897 -14.25 1 94.25 161 ASN B N 1
ATOM 5598 C CA . ASN B 1 161 ? 15.781 2.146 -13.438 1 94.25 161 ASN B CA 1
ATOM 5599 C C . ASN B 1 161 ? 15.125 0.843 -12.984 1 94.25 161 ASN B C 1
ATOM 5601 O O . ASN B 1 161 ? 13.914 0.68 -13.094 1 94.25 161 ASN B O 1
ATOM 5605 N N . LEU B 1 162 ? 15.984 -0.07 -12.445 1 95.12 162 LEU B N 1
ATOM 5606 C CA . LEU B 1 162 ? 15.508 -1.394 -12.055 1 95.12 162 LEU B CA 1
ATOM 5607 C C . LEU B 1 162 ? 15.633 -1.598 -10.555 1 95.12 162 LEU B C 1
ATOM 5609 O O . LEU B 1 162 ? 16.562 -1.094 -9.93 1 95.12 162 LEU B O 1
ATOM 5613 N N . MET B 1 163 ? 14.672 -2.234 -10 1 96.81 163 MET B N 1
ATOM 5614 C CA . MET B 1 163 ? 14.695 -2.754 -8.633 1 96.81 163 MET B CA 1
ATOM 5615 C C . MET B 1 163 ? 14.375 -4.242 -8.609 1 96.81 163 MET B C 1
ATOM 5617 O O . MET B 1 163 ? 13.383 -4.68 -9.203 1 96.81 163 MET B O 1
ATOM 5621 N N . VAL B 1 164 ? 15.234 -5.043 -7.949 1 97.31 164 VAL B N 1
ATOM 5622 C CA . VAL B 1 164 ? 15.07 -6.492 -8.008 1 97.31 164 VAL B CA 1
ATOM 5623 C C . VAL B 1 164 ? 15.305 -7.098 -6.629 1 97.31 164 VAL B C 1
ATOM 5625 O O . VAL B 1 164 ? 16.031 -6.531 -5.809 1 97.31 164 VAL B O 1
ATOM 5628 N N . HIS B 1 165 ? 14.688 -8.219 -6.445 1 96.5 165 HIS B N 1
ATOM 5629 C CA . HIS B 1 165 ? 14.961 -9.008 -5.25 1 96.5 165 HIS B CA 1
ATOM 5630 C C . HIS B 1 165 ? 16.375 -9.578 -5.273 1 96.5 165 HIS B C 1
ATOM 5632 O O . HIS B 1 165 ? 16.906 -9.867 -6.344 1 96.5 165 HIS B O 1
ATOM 5638 N N . LYS B 1 166 ? 16.859 -9.719 -4.09 1 94.06 166 LYS B N 1
ATOM 5639 C CA . LYS B 1 166 ? 18.141 -10.383 -3.994 1 94.06 166 LYS B CA 1
ATOM 5640 C C . LYS B 1 166 ? 18.078 -11.797 -4.578 1 94.06 166 LYS B C 1
ATOM 5642 O O . LYS B 1 166 ? 18.938 -12.18 -5.379 1 94.06 166 LYS B O 1
ATOM 5647 N N . ASP B 1 167 ? 17.078 -12.547 -4.219 1 93.44 167 ASP B N 1
ATOM 5648 C CA . ASP B 1 167 ? 16.906 -13.93 -4.648 1 93.44 167 ASP B CA 1
ATOM 5649 C C . ASP B 1 167 ? 16.75 -14.016 -6.168 1 93.44 167 ASP B C 1
ATOM 5651 O O . ASP B 1 167 ? 17.188 -14.984 -6.789 1 93.44 167 ASP B O 1
ATOM 5655 N N . CYS B 1 168 ? 16.094 -13.023 -6.789 1 94.88 168 CYS B N 1
ATOM 5656 C CA . CYS B 1 168 ? 15.852 -13.039 -8.227 1 94.88 168 CYS B CA 1
ATOM 5657 C C . CYS B 1 168 ? 17.141 -12.812 -9 1 94.88 168 CYS B C 1
ATOM 5659 O O . CYS B 1 168 ? 17.281 -13.273 -10.133 1 94.88 168 CYS B O 1
ATOM 5661 N N . ILE B 1 169 ? 18.047 -12.133 -8.445 1 91.88 169 ILE B N 1
ATOM 5662 C CA . ILE B 1 169 ? 19.328 -11.914 -9.109 1 91.88 169 ILE B CA 1
ATOM 5663 C C . ILE B 1 169 ? 20.219 -13.141 -8.938 1 91.88 169 ILE B C 1
ATOM 5665 O O . ILE B 1 169 ? 20.938 -13.531 -9.867 1 91.88 169 ILE B O 1
ATOM 5669 N N . GLU B 1 170 ? 20.109 -13.742 -7.793 1 90.75 170 GLU B N 1
ATOM 5670 C CA . GLU B 1 170 ? 21.047 -14.812 -7.449 1 90.75 170 GLU B CA 1
ATOM 5671 C C . GLU B 1 170 ? 20.531 -16.172 -7.922 1 90.75 170 GLU B C 1
ATOM 5673 O O . GLU B 1 170 ? 21.312 -17.016 -8.359 1 90.75 170 GLU B O 1
ATOM 5678 N N . ASN B 1 171 ? 19.234 -16.391 -7.883 1 91.69 171 ASN B N 1
ATOM 5679 C CA . ASN B 1 171 ? 18.766 -17.766 -8 1 91.69 171 ASN B CA 1
ATOM 5680 C C . ASN B 1 171 ? 17.812 -17.938 -9.188 1 91.69 171 ASN B C 1
ATOM 5682 O O . ASN B 1 171 ? 17.422 -19.047 -9.523 1 91.69 171 ASN B O 1
ATOM 5686 N N . LEU B 1 172 ? 17.375 -16.891 -9.82 1 95 172 LEU B N 1
ATOM 5687 C CA . LEU B 1 172 ? 16.484 -17.016 -10.969 1 95 172 LEU B CA 1
ATOM 5688 C C . LEU B 1 172 ? 17.234 -17.516 -12.195 1 95 172 LEU B C 1
ATOM 5690 O O . LEU B 1 172 ? 18.203 -16.906 -12.625 1 95 172 LEU B O 1
ATOM 5694 N N . PRO B 1 173 ? 16.828 -18.672 -12.727 1 96.25 173 PRO B N 1
ATOM 5695 C CA . PRO B 1 173 ? 17.5 -19.188 -13.922 1 96.25 173 PRO B CA 1
ATOM 5696 C C . PRO B 1 173 ? 17.188 -18.359 -15.172 1 96.25 173 PRO B C 1
ATOM 5698 O O . PRO B 1 173 ? 16.234 -17.578 -15.18 1 96.25 173 PRO B O 1
ATOM 5701 N N . ARG B 1 174 ? 17.984 -18.609 -16.25 1 95.31 174 ARG B N 1
ATOM 5702 C CA . ARG B 1 174 ? 17.828 -17.812 -17.469 1 95.31 174 ARG B CA 1
ATOM 5703 C C . ARG B 1 174 ? 17.094 -18.609 -18.547 1 95.31 174 ARG B C 1
ATOM 5705 O O . ARG B 1 174 ? 16.234 -18.078 -19.234 1 95.31 174 ARG B O 1
ATOM 5712 N N . VAL B 1 175 ? 17.531 -19.797 -18.734 1 96.5 175 VAL B N 1
ATOM 5713 C CA . VAL B 1 175 ? 16.953 -20.688 -19.734 1 96.5 175 VAL B CA 1
ATOM 5714 C C . VAL B 1 175 ? 16.531 -22 -19.078 1 96.5 175 VAL B C 1
ATOM 5716 O O . VAL B 1 175 ? 17.344 -22.688 -18.453 1 96.5 175 VAL B O 1
ATOM 5719 N N . ILE B 1 176 ? 15.258 -22.344 -19.281 1 97.06 176 ILE B N 1
ATOM 5720 C CA . ILE B 1 176 ? 14.789 -23.562 -18.625 1 97.06 176 ILE B CA 1
ATOM 5721 C C . ILE B 1 176 ? 13.75 -24.266 -19.5 1 97.06 176 ILE B C 1
ATOM 5723 O O . ILE B 1 176 ? 13.297 -23.688 -20.5 1 97.06 176 ILE B O 1
ATOM 5727 N N . CYS B 1 177 ? 13.484 -25.531 -19.156 1 95.12 177 CYS B N 1
ATOM 5728 C CA . CYS B 1 177 ? 12.336 -26.266 -19.656 1 95.12 177 CYS B CA 1
ATOM 5729 C C . CYS B 1 177 ? 11.297 -26.484 -18.562 1 95.12 177 CYS B C 1
ATOM 5731 O O . CYS B 1 177 ? 11.656 -26.734 -17.406 1 95.12 177 CYS B O 1
ATOM 5733 N N . ILE B 1 178 ? 10.078 -26.312 -18.969 1 96.12 178 ILE B N 1
ATOM 5734 C CA . ILE B 1 178 ? 9.031 -26.578 -17.984 1 96.12 178 ILE B CA 1
ATOM 5735 C C . ILE B 1 178 ? 8.078 -27.641 -18.516 1 96.12 178 ILE B C 1
ATOM 5737 O O . ILE B 1 178 ? 8.086 -27.953 -19.719 1 96.12 178 ILE B O 1
ATOM 5741 N N . ASN B 1 179 ? 7.246 -28.188 -17.656 1 93.31 179 ASN B N 1
ATOM 5742 C CA . ASN B 1 179 ? 6.395 -29.312 -18.016 1 93.31 179 ASN B CA 1
ATOM 5743 C C . ASN B 1 179 ? 5.176 -28.859 -18.812 1 93.31 179 ASN B C 1
ATOM 5745 O O . ASN B 1 179 ? 4.398 -29.688 -19.281 1 93.31 179 ASN B O 1
ATOM 5749 N N . ARG B 1 180 ? 5.027 -27.562 -19.062 1 90.38 180 ARG B N 1
ATOM 5750 C CA . ARG B 1 180 ? 3.838 -27.047 -19.734 1 90.38 180 ARG B CA 1
ATOM 5751 C C . ARG B 1 180 ? 4.164 -26.547 -21.141 1 90.38 180 ARG B C 1
ATOM 5753 O O . ARG B 1 180 ? 3.301 -26 -21.828 1 90.38 180 ARG B O 1
ATOM 5760 N N . HIS B 1 181 ? 5.352 -26.703 -21.469 1 93.25 181 HIS B N 1
ATOM 5761 C CA . HIS B 1 181 ? 5.777 -26.172 -22.75 1 93.25 181 HIS B CA 1
ATOM 5762 C C . HIS B 1 181 ? 6.918 -27 -23.344 1 93.25 181 HIS B C 1
ATOM 5764 O O . HIS B 1 181 ? 7.832 -27.406 -22.625 1 93.25 181 HIS B O 1
ATOM 5770 N N . ASP B 1 182 ? 6.887 -27.25 -24.609 1 88.88 182 ASP B N 1
ATOM 5771 C CA . ASP B 1 182 ? 7.832 -28.156 -25.25 1 88.88 182 ASP B CA 1
ATOM 5772 C C . ASP B 1 182 ? 9.156 -27.453 -25.531 1 88.88 182 ASP B C 1
ATOM 5774 O O . ASP B 1 182 ? 10.211 -28.109 -25.562 1 88.88 182 ASP B O 1
ATOM 5778 N N . HIS B 1 183 ? 9.117 -26.141 -25.688 1 92.88 183 HIS B N 1
ATOM 5779 C CA . HIS B 1 183 ? 10.328 -25.406 -26.016 1 92.88 183 HIS B CA 1
ATOM 5780 C C . HIS B 1 183 ? 10.992 -24.844 -24.766 1 92.88 183 HIS B C 1
ATOM 5782 O O . HIS B 1 183 ? 10.359 -24.734 -23.719 1 92.88 183 HIS B O 1
ATOM 5788 N N . ARG B 1 184 ? 12.266 -24.562 -24.984 1 95.19 184 ARG B N 1
ATOM 5789 C CA . ARG B 1 184 ? 12.953 -23.828 -23.922 1 95.19 184 ARG B CA 1
ATOM 5790 C C . ARG B 1 184 ? 12.406 -22.406 -23.797 1 95.19 184 ARG B C 1
ATOM 5792 O O . ARG B 1 184 ? 12.031 -21.797 -24.797 1 95.19 184 ARG B O 1
ATOM 5799 N N . ILE B 1 185 ? 12.32 -21.984 -22.609 1 96.38 185 ILE B N 1
ATOM 5800 C CA . ILE B 1 185 ? 11.875 -20.609 -22.375 1 96.38 185 ILE B CA 1
ATOM 5801 C C . ILE B 1 185 ? 12.992 -19.812 -21.719 1 96.38 185 ILE B C 1
ATOM 5803 O O . ILE B 1 185 ? 13.867 -20.391 -21.062 1 96.38 185 ILE B O 1
ATOM 5807 N N . PHE B 1 186 ? 12.992 -18.562 -21.938 1 95.94 186 PHE B N 1
ATOM 5808 C CA . PHE B 1 186 ? 14.055 -17.703 -21.422 1 95.94 186 PHE B CA 1
ATOM 5809 C C . PHE B 1 186 ? 13.469 -16.562 -20.578 1 95.94 186 PHE B C 1
ATOM 5811 O O . PHE B 1 186 ? 12.391 -16.047 -20.906 1 95.94 186 PHE B O 1
ATOM 5818 N N . HIS B 1 187 ? 14.242 -16.172 -19.594 1 96 187 HIS B N 1
ATOM 5819 C CA . HIS B 1 187 ? 13.82 -15.078 -18.719 1 96 187 HIS B CA 1
ATOM 5820 C C . HIS B 1 187 ? 14.141 -13.719 -19.344 1 96 187 HIS B C 1
ATOM 5822 O O . HIS B 1 187 ? 15.211 -13.531 -19.922 1 96 187 HIS B O 1
ATOM 5828 N N . THR B 1 188 ? 13.227 -12.82 -19.25 1 92 188 THR B N 1
ATOM 5829 C CA . THR B 1 188 ? 13.422 -11.43 -19.656 1 92 188 THR B CA 1
ATOM 5830 C C . THR B 1 188 ? 12.891 -10.477 -18.594 1 92 188 THR B C 1
ATOM 5832 O O . THR B 1 188 ? 11.953 -10.812 -17.859 1 92 188 THR B O 1
ATOM 5835 N N . PHE B 1 189 ? 13.5 -9.336 -18.469 1 90.44 189 PHE B N 1
ATOM 5836 C CA . PHE B 1 189 ? 13.086 -8.359 -17.469 1 90.44 189 PHE B CA 1
ATOM 5837 C C . PHE B 1 189 ? 11.875 -7.574 -17.953 1 90.44 189 PHE B C 1
ATOM 5839 O O . PHE B 1 189 ? 11.219 -6.883 -17.172 1 90.44 189 PHE B O 1
ATOM 5846 N N . HIS B 1 190 ? 11.625 -7.668 -19.25 1 85.56 190 HIS B N 1
ATOM 5847 C CA . HIS B 1 190 ? 10.453 -7.051 -19.859 1 85.56 190 HIS B CA 1
ATOM 5848 C C . HIS B 1 190 ? 9.883 -7.922 -20.969 1 85.56 190 HIS B C 1
ATOM 5850 O O . HIS B 1 190 ? 10.633 -8.438 -21.812 1 85.56 190 HIS B O 1
ATOM 5856 N N . LEU B 1 191 ? 8.617 -8.328 -20.828 1 78 191 LEU B N 1
ATOM 5857 C CA . LEU B 1 191 ? 8.008 -9.164 -21.859 1 78 191 LEU B CA 1
ATOM 5858 C C . LEU B 1 191 ? 7.793 -8.375 -23.141 1 78 191 LEU B C 1
ATOM 5860 O O . LEU B 1 191 ? 7.93 -8.914 -24.25 1 78 191 LEU B O 1
ATOM 5864 N N . GLY B 1 192 ? 7.449 -7.262 -23.203 1 64.38 192 GLY B N 1
ATOM 5865 C CA . GLY B 1 192 ? 7.402 -6.887 -24.609 1 64.38 192 GLY B CA 1
ATOM 5866 C C . GLY B 1 192 ? 6.984 -5.445 -24.828 1 64.38 192 GLY B C 1
ATOM 5867 O O . GLY B 1 192 ? 6.57 -4.766 -23.891 1 64.38 192 GLY B O 1
ATOM 5868 N N . GLN B 1 193 ? 7.312 -5.016 -26.016 1 61 193 GLN B N 1
ATOM 5869 C CA . GLN B 1 193 ? 7.09 -3.789 -26.766 1 61 193 GLN B CA 1
ATOM 5870 C C . GLN B 1 193 ? 5.633 -3.674 -27.203 1 61 193 GLN B C 1
ATOM 5872 O O . GLN B 1 193 ? 5.176 -2.59 -27.578 1 61 193 GLN B O 1
ATOM 5877 N N . ARG B 1 194 ? 4.941 -5.016 -27.094 1 60.16 194 ARG B N 1
ATOM 5878 C CA . ARG B 1 194 ? 3.568 -4.906 -27.562 1 60.16 194 ARG B CA 1
ATOM 5879 C C . ARG B 1 194 ? 2.578 -4.918 -26.406 1 60.16 194 ARG B C 1
ATOM 5881 O O . ARG B 1 194 ? 2.771 -5.641 -25.422 1 60.16 194 ARG B O 1
ATOM 5888 N N . GLU B 1 195 ? 1.823 -3.939 -26.406 1 63.06 195 GLU B N 1
ATOM 5889 C CA . GLU B 1 195 ? 0.743 -3.85 -25.438 1 63.06 195 GLU B CA 1
ATOM 5890 C C . GLU B 1 195 ? -0.3 -4.941 -25.656 1 63.06 195 GLU B C 1
ATOM 5892 O O . GLU B 1 195 ? -1.343 -4.691 -26.266 1 63.06 195 GLU B O 1
ATOM 5897 N N . GLU B 1 196 ? 0.189 -6.207 -25.5 1 71.38 196 GLU B N 1
ATOM 5898 C CA . GLU B 1 196 ? -0.759 -7.305 -25.672 1 71.38 196 GLU B CA 1
ATOM 5899 C C . GLU B 1 196 ? -1.089 -7.949 -24.328 1 71.38 196 GLU B C 1
ATOM 5901 O O . GLU B 1 196 ? -0.388 -7.727 -23.328 1 71.38 196 GLU B O 1
ATOM 5906 N N . HIS B 1 197 ? -2.197 -8.531 -24.344 1 81.12 197 HIS B N 1
ATOM 5907 C CA . HIS B 1 197 ? -2.635 -9.281 -23.172 1 81.12 197 HIS B CA 1
ATOM 5908 C C . HIS B 1 197 ? -1.861 -10.594 -23.047 1 81.12 197 HIS B C 1
ATOM 5910 O O . HIS B 1 197 ? -1.834 -11.398 -23.984 1 81.12 197 HIS B O 1
ATOM 5916 N N . TRP B 1 198 ? -1.032 -10.719 -21.984 1 88.94 198 TRP B N 1
ATOM 5917 C CA . TRP B 1 198 ? -0.267 -11.938 -21.719 1 88.94 198 TRP B CA 1
ATOM 5918 C C . TRP B 1 198 ? -0.924 -12.75 -20.609 1 88.94 198 TRP B C 1
ATOM 5920 O O . TRP B 1 198 ? -1.314 -12.203 -19.578 1 88.94 198 TRP B O 1
ATOM 5930 N N . GLU B 1 199 ? -1.085 -14 -20.953 1 92.56 199 GLU B N 1
ATOM 5931 C CA . GLU B 1 199 ? -1.588 -14.93 -19.953 1 92.56 199 GLU B CA 1
ATOM 5932 C C . GLU B 1 199 ? -0.525 -15.961 -19.562 1 92.56 199 GLU B C 1
ATOM 5934 O O . GLU B 1 199 ? 0.147 -16.516 -20.438 1 92.56 199 GLU B O 1
ATOM 5939 N N . CYS B 1 200 ? -0.332 -16.203 -18.312 1 95.38 200 CYS B N 1
ATOM 5940 C CA . CYS B 1 200 ? 0.673 -17.141 -17.828 1 95.38 200 CYS B CA 1
ATOM 5941 C C . CYS B 1 200 ? 0.324 -18.578 -18.219 1 95.38 200 CYS B C 1
ATOM 5943 O O . CYS B 1 200 ? -0.797 -19.031 -17.984 1 95.38 200 CYS B O 1
ATOM 5945 N N . GLY B 1 201 ? 1.218 -19.297 -18.688 1 94.81 201 GLY B N 1
ATOM 5946 C CA . GLY B 1 201 ? 1.009 -20.672 -19.125 1 94.81 201 GLY B CA 1
ATOM 5947 C C . GLY B 1 201 ? 0.83 -21.641 -17.984 1 94.81 201 GLY B C 1
ATOM 5948 O O . GLY B 1 201 ? 0.495 -22.812 -18.188 1 94.81 201 GLY B O 1
ATOM 5949 N N . VAL B 1 202 ? 0.971 -21.156 -16.766 1 94.81 202 VAL B N 1
ATOM 5950 C CA . VAL B 1 202 ? 0.902 -22.047 -15.625 1 94.81 202 VAL B CA 1
ATOM 5951 C C . VAL B 1 202 ? -0.307 -21.688 -14.758 1 94.81 202 VAL B C 1
ATOM 5953 O O . VAL B 1 202 ? -1.232 -22.5 -14.617 1 94.81 202 VAL B O 1
ATOM 5956 N N . CYS B 1 203 ? -0.403 -20.5 -14.297 1 92.5 203 CYS B N 1
ATOM 5957 C CA . CYS B 1 203 ? -1.486 -20.141 -13.391 1 92.5 203 CYS B CA 1
ATOM 5958 C C . CYS B 1 203 ? -2.662 -19.547 -14.164 1 92.5 203 CYS B C 1
ATOM 5960 O O . CYS B 1 203 ? -3.76 -19.406 -13.625 1 92.5 203 CYS B O 1
ATOM 5962 N N . ARG B 1 204 ? -2.428 -19.125 -15.367 1 92.69 204 ARG B N 1
ATOM 5963 C CA . ARG B 1 204 ? -3.449 -18.625 -16.281 1 92.69 204 ARG B CA 1
ATOM 5964 C C . ARG B 1 204 ? -3.928 -17.234 -15.891 1 92.69 204 ARG B C 1
ATOM 5966 O O . ARG B 1 204 ? -5.004 -16.812 -16.297 1 92.69 204 ARG B O 1
ATOM 5973 N N . LYS B 1 205 ? -3.186 -16.594 -15.109 1 92.81 205 LYS B N 1
ATOM 5974 C CA . LYS B 1 205 ? -3.453 -15.195 -14.773 1 92.81 205 LYS B CA 1
ATOM 5975 C C . LYS B 1 205 ? -2.689 -14.25 -15.695 1 92.81 205 LYS B C 1
ATOM 5977 O O . LYS B 1 205 ? -1.812 -14.68 -16.438 1 92.81 205 LYS B O 1
ATOM 5982 N N . THR B 1 206 ? -3.125 -13.016 -15.625 1 92 206 THR B N 1
ATOM 5983 C CA . THR B 1 206 ? -2.516 -12.016 -16.5 1 92 206 THR B CA 1
ATOM 5984 C C . THR B 1 206 ? -1.07 -11.758 -16.078 1 92 206 THR B C 1
ATOM 5986 O O . THR B 1 206 ? -0.768 -11.648 -14.891 1 92 206 THR B O 1
ATOM 5989 N N . VAL B 1 207 ? -0.215 -11.727 -17.016 1 92.44 207 VAL B N 1
ATOM 5990 C CA . VAL B 1 207 ? 1.183 -11.367 -16.797 1 92.44 207 VAL B CA 1
ATOM 5991 C C . VAL B 1 207 ? 1.395 -9.891 -17.094 1 92.44 207 VAL B C 1
ATOM 5993 O O . VAL B 1 207 ? 1.068 -9.422 -18.188 1 92.44 207 VAL B O 1
ATOM 5996 N N . ASP B 1 208 ? 1.837 -9.164 -16.125 1 90.38 208 ASP B N 1
ATOM 5997 C CA . ASP B 1 208 ? 2.184 -7.77 -16.359 1 90.38 208 ASP B CA 1
ATOM 5998 C C . ASP B 1 208 ? 3.43 -7.652 -17.234 1 90.38 208 ASP B C 1
ATOM 6000 O O . ASP B 1 208 ? 4.531 -8.008 -16.812 1 90.38 208 ASP B O 1
ATOM 6004 N N . TRP B 1 209 ? 3.299 -7.098 -18.406 1 89.12 209 TRP B N 1
ATOM 6005 C CA . TRP B 1 209 ? 4.363 -7.105 -19.406 1 89.12 209 TRP B CA 1
ATOM 6006 C C . TRP B 1 209 ? 5.48 -6.141 -19.016 1 89.12 209 TRP B C 1
ATOM 6008 O O . TRP B 1 209 ? 6.559 -6.16 -19.625 1 89.12 209 TRP B O 1
ATOM 6018 N N . VAL B 1 210 ? 5.277 -5.289 -18.062 1 88.12 210 VAL B N 1
ATOM 6019 C CA . VAL B 1 210 ? 6.27 -4.316 -17.609 1 88.12 210 VAL B CA 1
ATOM 6020 C C . VAL B 1 210 ? 7.383 -5.023 -16.844 1 88.12 210 VAL B C 1
ATOM 6022 O O . VAL B 1 210 ? 8.516 -4.543 -16.797 1 88.12 210 VAL B O 1
ATOM 6025 N N . TYR B 1 211 ? 7.023 -6.203 -16.359 1 92.62 211 TYR B N 1
ATOM 6026 C CA . TYR B 1 211 ? 7.977 -6.902 -15.492 1 92.62 211 TYR B CA 1
ATOM 6027 C C . TYR B 1 211 ? 8.469 -8.18 -16.156 1 92.62 211 TYR B C 1
ATOM 6029 O O . TYR B 1 211 ? 8.047 -8.523 -17.266 1 92.62 211 TYR B O 1
ATOM 6037 N N . GLY B 1 212 ? 9.344 -8.742 -15.383 1 93.69 212 GLY B N 1
ATOM 6038 C CA . GLY B 1 212 ? 10.008 -9.906 -15.953 1 93.69 212 GLY B CA 1
ATOM 6039 C C . GLY B 1 212 ? 9.156 -11.156 -15.93 1 93.69 212 GLY B C 1
ATOM 6040 O O . GLY B 1 212 ? 8.281 -11.305 -15.07 1 93.69 212 GLY B O 1
ATOM 6041 N N . ALA B 1 213 ? 9.414 -11.984 -16.891 1 95.94 213 ALA B N 1
ATOM 6042 C CA . ALA B 1 213 ? 8.758 -13.281 -17.078 1 95.94 213 ALA B CA 1
ATOM 6043 C C . ALA B 1 213 ? 9.555 -14.18 -18.016 1 95.94 213 ALA B C 1
ATOM 6045 O O . ALA B 1 213 ? 10.594 -13.766 -18.547 1 95.94 213 ALA B O 1
ATOM 6046 N N . PHE B 1 214 ? 9.148 -15.406 -18.078 1 96.81 214 PHE B N 1
ATOM 6047 C CA . PHE B 1 214 ? 9.742 -16.297 -19.062 1 96.81 214 PHE B CA 1
ATOM 6048 C C . PHE B 1 214 ? 8.953 -16.281 -20.359 1 96.81 214 PHE B C 1
ATOM 6050 O O . PHE B 1 214 ? 7.719 -16.234 -20.344 1 96.81 214 PHE B O 1
ATOM 6057 N N . LYS B 1 215 ? 9.625 -16.266 -21.469 1 95.31 215 LYS B N 1
ATOM 6058 C CA . LYS B 1 215 ? 9 -16.297 -22.781 1 95.31 215 LYS B CA 1
ATOM 6059 C C . LYS B 1 215 ? 9.672 -17.312 -23.688 1 95.31 215 LYS B C 1
ATOM 6061 O O . LYS B 1 215 ? 10.773 -17.781 -23.406 1 95.31 215 LYS B O 1
ATOM 6066 N N . CYS B 1 216 ? 8.953 -17.766 -24.719 1 95.31 216 CYS B N 1
ATOM 6067 C CA . CYS B 1 216 ? 9.477 -18.688 -25.719 1 95.31 216 CYS B CA 1
ATOM 6068 C C . CYS B 1 216 ? 9.82 -17.953 -27.016 1 95.31 216 CYS B C 1
ATOM 6070 O O . CYS B 1 216 ? 9.047 -17.125 -27.484 1 95.31 216 CYS B O 1
ATOM 6072 N N . SER B 1 217 ? 10.945 -18.188 -27.547 1 90.69 217 SER B N 1
ATOM 6073 C CA . SER B 1 217 ? 11.391 -17.516 -28.781 1 90.69 217 SER B CA 1
ATOM 6074 C C . SER B 1 217 ? 10.625 -18.031 -30 1 90.69 217 SER B C 1
ATOM 6076 O O . SER B 1 217 ? 10.445 -17.297 -30.969 1 90.69 217 SER B O 1
ATOM 6078 N N . ARG B 1 218 ? 10.18 -19.234 -29.906 1 92.88 218 ARG B N 1
ATOM 6079 C CA . ARG B 1 218 ? 9.508 -19.875 -31.031 1 92.88 218 ARG B CA 1
ATOM 6080 C C . ARG B 1 218 ? 8 -19.625 -30.984 1 92.88 218 ARG B C 1
ATOM 6082 O O . ARG B 1 218 ? 7.336 -19.625 -32.031 1 92.88 218 ARG B O 1
ATOM 6089 N N . CYS B 1 219 ? 7.527 -19.453 -29.812 1 93.31 219 CYS B N 1
ATOM 6090 C CA . CYS B 1 219 ? 6.105 -19.203 -29.625 1 93.31 219 CYS B CA 1
ATOM 6091 C C . CYS B 1 219 ? 5.875 -17.797 -29.062 1 93.31 219 CYS B C 1
ATOM 6093 O O . CYS B 1 219 ? 5.828 -17.609 -27.844 1 93.31 219 CYS B O 1
ATOM 6095 N N . PRO B 1 220 ? 5.656 -16.844 -29.844 1 87.31 220 PRO B N 1
ATOM 6096 C CA . PRO B 1 220 ? 5.641 -15.43 -29.453 1 87.31 220 PRO B CA 1
ATOM 6097 C C . PRO B 1 220 ? 4.527 -15.109 -28.453 1 87.31 220 PRO B C 1
ATOM 6099 O O . PRO B 1 220 ? 4.613 -14.117 -27.734 1 87.31 220 PRO B O 1
ATOM 6102 N N . ASN B 1 221 ? 3.5 -15.82 -28.297 1 88 221 ASN B N 1
ATOM 6103 C CA . ASN B 1 221 ? 2.396 -15.5 -27.406 1 88 221 ASN B CA 1
ATOM 6104 C C . ASN B 1 221 ? 2.434 -16.344 -26.141 1 88 221 ASN B C 1
ATOM 6106 O O . ASN B 1 221 ? 1.432 -16.469 -25.438 1 88 221 ASN B O 1
ATOM 6110 N N . TYR B 1 222 ? 3.635 -16.922 -25.938 1 94.31 222 TYR B N 1
ATOM 6111 C CA . TYR B 1 222 ? 3.732 -17.75 -24.734 1 94.31 222 TYR B CA 1
ATOM 6112 C C . TYR B 1 222 ? 4.586 -17.078 -23.672 1 94.31 222 TYR B C 1
ATOM 6114 O O . TYR B 1 222 ? 5.711 -16.656 -23.953 1 94.31 222 TYR B O 1
ATOM 6122 N N . ALA B 1 223 ? 4.004 -16.969 -22.469 1 95.31 223 ALA B N 1
ATOM 6123 C CA . ALA B 1 223 ? 4.727 -16.375 -21.344 1 95.31 223 ALA B CA 1
ATOM 6124 C C . ALA B 1 223 ? 4.324 -17.047 -20.031 1 95.31 223 ALA B C 1
ATOM 6126 O O . ALA B 1 223 ? 3.238 -17.625 -19.938 1 95.31 223 ALA B O 1
ATOM 6127 N N . VAL B 1 224 ? 5.238 -17.062 -19.125 1 96.88 224 VAL B N 1
ATOM 6128 C CA . VAL B 1 224 ? 5.004 -17.625 -17.797 1 96.88 224 VAL B CA 1
ATOM 6129 C C . VAL B 1 224 ? 5.637 -16.719 -16.734 1 96.88 224 VAL B C 1
ATOM 6131 O O . VAL B 1 224 ? 6.754 -16.234 -16.906 1 96.88 224 VAL B O 1
ATOM 6134 N N . HIS B 1 225 ? 4.902 -16.5 -15.656 1 96.69 225 HIS B N 1
ATOM 6135 C CA . HIS B 1 225 ? 5.488 -15.773 -14.539 1 96.69 225 HIS B CA 1
ATOM 6136 C C . HIS B 1 225 ? 6.793 -16.422 -14.086 1 96.69 225 HIS B C 1
ATOM 6138 O O . HIS B 1 225 ? 6.938 -17.641 -14.133 1 96.69 225 HIS B O 1
ATOM 6144 N N . SER B 1 226 ? 7.637 -15.586 -13.594 1 97.25 226 SER B N 1
ATOM 6145 C CA . SER B 1 226 ? 8.922 -16.094 -13.125 1 97.25 226 SER B CA 1
ATOM 6146 C C . SER B 1 226 ? 8.75 -17.062 -11.969 1 97.25 226 SER B C 1
ATOM 6148 O O . SER B 1 226 ? 9.359 -18.141 -11.945 1 97.25 226 SER B O 1
ATOM 6150 N N . ARG B 1 227 ? 7.887 -16.766 -11.086 1 95.94 227 ARG B N 1
ATOM 6151 C CA . ARG B 1 227 ? 7.699 -17.609 -9.914 1 95.94 227 ARG B CA 1
ATOM 6152 C C . ARG B 1 227 ? 6.902 -18.859 -10.258 1 95.94 227 ARG B C 1
ATOM 6154 O O . ARG B 1 227 ? 7.07 -19.906 -9.617 1 95.94 227 ARG B O 1
ATOM 6161 N N . CYS B 1 228 ? 6.023 -18.797 -11.211 1 96.12 228 CYS B N 1
ATOM 6162 C CA . CYS B 1 228 ? 5.285 -19.969 -11.664 1 96.12 228 CYS B CA 1
ATOM 6163 C C . CYS B 1 228 ? 6.199 -20.953 -12.383 1 96.12 228 CYS B C 1
ATOM 6165 O O . CYS B 1 228 ? 6.113 -22.172 -12.164 1 96.12 228 CYS B O 1
ATOM 6167 N N . ALA B 1 229 ? 7.047 -20.422 -13.188 1 97.12 229 ALA B N 1
ATOM 6168 C CA . ALA B 1 229 ? 7.953 -21.25 -13.984 1 97.12 229 ALA B CA 1
ATOM 6169 C C . ALA B 1 229 ? 8.945 -21.984 -13.102 1 97.12 229 ALA B C 1
ATOM 6171 O O . ALA B 1 229 ? 9.43 -23.062 -13.461 1 97.12 229 ALA B O 1
ATOM 6172 N N . THR B 1 230 ? 9.234 -21.438 -11.977 1 96.75 230 THR B N 1
ATOM 6173 C CA . THR B 1 230 ? 10.289 -22 -11.141 1 96.75 230 THR B CA 1
ATOM 6174 C C . THR B 1 230 ? 9.703 -22.766 -9.961 1 96.75 230 THR B C 1
ATOM 6176 O O . THR B 1 230 ? 10.406 -23.078 -9 1 96.75 230 THR B O 1
ATOM 6179 N N . LYS B 1 231 ? 8.461 -23.047 -9.969 1 94.56 231 LYS B N 1
ATOM 6180 C CA . LYS B 1 231 ? 7.859 -23.906 -8.961 1 94.56 231 LYS B CA 1
ATOM 6181 C C . LYS B 1 231 ? 8.383 -25.328 -9.086 1 94.56 231 LYS B C 1
ATOM 6183 O O . LYS B 1 231 ? 8.688 -25.797 -10.18 1 94.56 231 LYS B O 1
ATOM 6188 N N . LYS B 1 232 ? 8.383 -25.984 -8.023 1 91.81 232 LYS B N 1
ATOM 6189 C CA . LYS B 1 232 ? 8.922 -27.344 -7.984 1 91.81 232 LYS B CA 1
ATOM 6190 C C . LYS B 1 232 ? 8.094 -28.297 -8.844 1 91.81 232 LYS B C 1
ATOM 6192 O O . LYS B 1 232 ? 8.617 -29.25 -9.406 1 91.81 232 LYS B O 1
ATOM 6197 N N . GLU B 1 233 ? 6.797 -28.016 -8.977 1 90.31 233 GLU B N 1
ATOM 6198 C CA . GLU B 1 233 ? 5.898 -28.875 -9.75 1 90.31 233 GLU B CA 1
ATOM 6199 C C . GLU B 1 233 ? 6.059 -28.625 -11.25 1 90.31 233 GLU B C 1
ATOM 6201 O O . GLU B 1 233 ? 5.609 -29.438 -12.062 1 90.31 233 GLU B O 1
ATOM 6206 N N . VAL B 1 234 ? 6.695 -27.562 -11.609 1 95.19 234 VAL B N 1
ATOM 6207 C CA . VAL B 1 234 ? 6.703 -27.125 -13 1 95.19 234 VAL B CA 1
ATOM 6208 C C . VAL B 1 234 ? 8.102 -27.312 -13.594 1 95.19 234 VAL B C 1
ATOM 6210 O O . VAL B 1 234 ? 8.25 -27.766 -14.734 1 95.19 234 VAL B O 1
ATOM 6213 N N . TRP B 1 235 ? 9.055 -27.016 -12.82 1 95.81 235 TRP B N 1
ATOM 6214 C CA . TRP B 1 235 ? 10.453 -27 -13.25 1 95.81 235 TRP B CA 1
ATOM 6215 C C . TRP B 1 235 ? 11.273 -28.047 -12.5 1 95.81 235 TRP B C 1
ATOM 6217 O O . TRP B 1 235 ? 11.102 -28.219 -11.289 1 95.81 235 TRP B O 1
ATOM 6227 N N . ASP B 1 236 ? 12.164 -28.719 -13.18 1 92.94 236 ASP B N 1
ATOM 6228 C CA . ASP B 1 236 ? 12.922 -29.812 -12.586 1 92.94 236 ASP B CA 1
ATOM 6229 C C . ASP B 1 236 ? 14.195 -29.312 -11.914 1 92.94 236 ASP B C 1
ATOM 6231 O O . ASP B 1 236 ? 14.992 -30.094 -11.391 1 92.94 236 ASP B O 1
ATOM 6235 N N . GLY B 1 237 ? 14.484 -27.984 -12.016 1 93.44 237 GLY B N 1
ATOM 6236 C CA . GLY B 1 237 ? 15.641 -27.422 -11.336 1 93.44 237 GLY B CA 1
ATOM 6237 C C . GLY B 1 237 ? 16.875 -27.344 -12.211 1 93.44 237 GLY B C 1
ATOM 6238 O O . GLY B 1 237 ? 17.938 -26.938 -11.75 1 93.44 237 GLY B O 1
ATOM 6239 N N . ILE B 1 238 ? 16.766 -27.672 -13.445 1 93.25 238 ILE B N 1
ATOM 6240 C CA . ILE B 1 238 ? 17.938 -27.734 -14.312 1 93.25 238 ILE B CA 1
ATOM 6241 C C . ILE B 1 238 ? 18.016 -26.469 -15.156 1 93.25 238 ILE B C 1
ATOM 6243 O O . ILE B 1 238 ? 17.094 -26.156 -15.914 1 93.25 238 ILE B O 1
ATOM 6247 N N . GLU B 1 239 ? 19.062 -25.734 -15.023 1 94.94 239 GLU B N 1
ATOM 6248 C CA . GLU B 1 239 ? 19.359 -24.562 -15.828 1 94.94 239 GLU B CA 1
ATOM 6249 C C . GLU B 1 239 ? 20.031 -24.953 -17.141 1 94.94 239 GLU B C 1
ATOM 6251 O O . GLU B 1 239 ? 20.938 -25.797 -17.156 1 94.94 239 GLU B O 1
ATOM 6256 N N . LEU B 1 240 ? 19.609 -24.375 -18.203 1 94.75 240 LEU B N 1
ATOM 6257 C CA . LEU B 1 240 ? 20.062 -24.828 -19.516 1 94.75 240 LEU B CA 1
ATOM 6258 C C . LEU B 1 240 ? 20.797 -23.703 -20.25 1 94.75 240 LEU B C 1
ATOM 6260 O O . LEU B 1 240 ? 20.953 -23.75 -21.484 1 94.75 240 LEU B O 1
ATOM 6264 N N . GLU B 1 241 ? 21.125 -22.766 -19.5 1 91.44 241 GLU B N 1
ATOM 6265 C CA . GLU B 1 241 ? 21.906 -21.703 -20.125 1 91.44 241 GLU B CA 1
ATOM 6266 C C . GLU B 1 241 ? 23.203 -22.234 -20.719 1 91.44 241 GLU B C 1
ATOM 6268 O O . GLU B 1 241 ? 23.938 -22.969 -20.062 1 91.44 241 GLU B O 1
ATOM 6273 N N . ASP B 1 242 ? 23.516 -21.922 -21.953 1 90.38 242 ASP B N 1
ATOM 6274 C CA . ASP B 1 242 ? 24.719 -22.297 -22.672 1 90.38 242 ASP B CA 1
ATOM 6275 C C . ASP B 1 242 ? 24.75 -23.797 -22.984 1 90.38 242 ASP B C 1
ATOM 6277 O O . ASP B 1 242 ? 25.812 -24.359 -23.25 1 90.38 242 ASP B O 1
ATOM 6281 N N . VAL B 1 243 ? 23.672 -24.5 -22.688 1 91.31 243 VAL B N 1
ATOM 6282 C CA . VAL B 1 243 ? 23.531 -25.906 -23.094 1 91.31 243 VAL B CA 1
ATOM 6283 C C . VAL B 1 243 ? 22.938 -25.969 -24.5 1 91.31 243 VAL B C 1
ATOM 6285 O O . VAL B 1 243 ? 21.859 -25.438 -24.75 1 91.31 243 VAL B O 1
ATOM 6288 N N . PRO B 1 244 ? 23.688 -26.5 -25.375 1 89.62 244 PRO B N 1
ATOM 6289 C CA . PRO B 1 244 ? 23.156 -26.609 -26.734 1 89.62 244 PRO B CA 1
ATOM 6290 C C . PRO B 1 244 ? 21.859 -27.422 -26.797 1 89.62 244 PRO B C 1
ATOM 6292 O O . PRO B 1 244 ? 21.672 -28.359 -26.031 1 89.62 244 PRO B O 1
ATOM 6295 N N . GLU B 1 245 ? 20.922 -26.938 -27.547 1 84.06 245 GLU B N 1
ATOM 6296 C CA . GLU B 1 245 ? 19.688 -27.688 -27.734 1 84.06 245 GLU B CA 1
ATOM 6297 C C . GLU B 1 245 ? 19.922 -28.938 -28.562 1 84.06 245 GLU B C 1
ATOM 6299 O O . GLU B 1 245 ? 20.391 -28.875 -29.703 1 84.06 245 GLU B O 1
ATOM 6304 N N . GLU B 1 246 ? 20.094 -30.031 -27.906 1 73.5 246 GLU B N 1
ATOM 6305 C CA . GLU B 1 246 ? 20.266 -31.266 -28.656 1 73.5 246 GLU B CA 1
ATOM 6306 C C . GLU B 1 246 ? 18.922 -31.844 -29.078 1 73.5 246 GLU B C 1
ATOM 6308 O O . GLU B 1 246 ? 17.953 -31.797 -28.328 1 73.5 246 GLU B O 1
ATOM 6313 N N . GLU B 1 247 ? 18.734 -32.094 -30.406 1 67.56 247 GLU B N 1
ATOM 6314 C CA . GLU B 1 247 ? 17.516 -32.781 -30.875 1 67.56 247 GLU B CA 1
ATOM 6315 C C . GLU B 1 247 ? 17.406 -34.188 -30.266 1 67.56 247 GLU B C 1
ATOM 6317 O O . GLU B 1 247 ? 18.281 -35.031 -30.453 1 67.56 247 GLU B O 1
ATOM 6322 N N . GLU B 1 248 ? 16.75 -34.281 -29.172 1 65.94 248 GLU B N 1
ATOM 6323 C CA . GLU B 1 248 ? 16.531 -35.594 -28.609 1 65.94 248 GLU B CA 1
ATOM 6324 C C . GLU B 1 248 ? 15.906 -36.531 -29.641 1 65.94 248 GLU B C 1
ATOM 6326 O O . GLU B 1 248 ? 14.977 -36.156 -30.359 1 65.94 248 GLU B O 1
ATOM 6331 N N . GLU B 1 249 ? 16.625 -37.594 -29.969 1 68.62 249 GLU B N 1
ATOM 6332 C CA . GLU B 1 249 ? 16.047 -38.625 -30.844 1 68.62 249 GLU B CA 1
ATOM 6333 C C . GLU B 1 249 ? 14.742 -39.156 -30.281 1 68.62 249 GLU B C 1
ATOM 6335 O O . GLU B 1 249 ? 14.695 -39.656 -29.141 1 68.62 249 GLU B O 1
ATOM 6340 N N . VAL B 1 250 ? 13.672 -38.781 -30.859 1 74.69 250 VAL B N 1
ATOM 6341 C CA . VAL B 1 250 ? 12.359 -39.281 -30.484 1 74.69 250 VAL B CA 1
ATOM 6342 C C . VAL B 1 250 ? 12.18 -40.719 -30.984 1 74.69 250 VAL B C 1
ATOM 6344 O O . VAL B 1 250 ? 12.234 -40.938 -32.188 1 74.69 250 VAL B O 1
ATOM 6347 N N . GLU B 1 251 ? 12.211 -41.688 -30.078 1 85.56 251 GLU B N 1
ATOM 6348 C CA . GLU B 1 251 ? 11.906 -43.062 -30.453 1 85.56 251 GLU B CA 1
ATOM 6349 C C . GLU B 1 251 ? 10.422 -43.25 -30.766 1 85.56 251 GLU B C 1
ATOM 6351 O O . GLU B 1 251 ? 9.57 -42.969 -29.922 1 85.56 251 GLU B O 1
ATOM 6356 N N . GLU B 1 252 ? 10.164 -43.625 -31.984 1 91.06 252 GLU B N 1
ATOM 6357 C CA . GLU B 1 252 ? 8.773 -43.844 -32.375 1 91.06 252 GLU B CA 1
ATOM 6358 C C . GLU B 1 252 ? 8.203 -45.094 -31.672 1 91.06 252 GLU B C 1
ATOM 6360 O O . GLU B 1 252 ? 8.906 -46.094 -31.484 1 91.06 252 GLU B O 1
ATOM 6365 N N . PRO B 1 253 ? 6.98 -45.031 -31.344 1 94.56 253 PRO B N 1
ATOM 6366 C CA . PRO B 1 253 ? 6.383 -46.156 -30.609 1 94.56 253 PRO B CA 1
ATOM 6367 C C . PRO B 1 253 ? 6.133 -47.375 -31.484 1 94.56 253 PRO B C 1
ATOM 6369 O O . PRO B 1 253 ? 5.879 -48.469 -30.984 1 94.56 253 PRO B O 1
ATOM 6372 N N . PHE B 1 254 ? 6.141 -47.219 -32.812 1 94.81 254 PHE B N 1
ATOM 6373 C CA . PHE B 1 254 ? 5.922 -48.344 -33.688 1 94.81 254 PHE B CA 1
ATOM 6374 C C . PHE B 1 254 ? 6.598 -48.156 -35.062 1 94.81 254 PHE B C 1
ATOM 6376 O O . PHE B 1 254 ? 6.984 -47.031 -35.375 1 94.81 254 PHE B O 1
ATOM 6383 N N . VAL B 1 255 ? 6.785 -49.25 -35.719 1 95.5 255 VAL B N 1
ATOM 6384 C CA . VAL B 1 255 ? 7.289 -49.281 -37.094 1 95.5 255 VAL B CA 1
ATOM 6385 C C . VAL B 1 255 ? 6.141 -49.531 -38.062 1 95.5 255 VAL B C 1
ATOM 6387 O O . VAL B 1 255 ? 5.332 -50.438 -37.844 1 95.5 255 VAL B O 1
ATOM 6390 N N . VAL B 1 256 ? 6.133 -48.75 -39.062 1 95 256 VAL B N 1
ATOM 6391 C CA . VAL B 1 256 ? 5.07 -48.875 -40.062 1 95 256 VAL B CA 1
ATOM 6392 C C . VAL B 1 256 ? 5.484 -49.906 -41.125 1 95 256 VAL B C 1
ATOM 6394 O O . VAL B 1 256 ? 6.547 -49.781 -41.719 1 95 256 VAL B O 1
ATOM 6397 N N . ILE B 1 257 ? 4.688 -50.875 -41.312 1 94.25 257 ILE B N 1
ATOM 6398 C CA . ILE B 1 257 ? 4.926 -51.875 -42.344 1 94.25 257 ILE B CA 1
ATOM 6399 C C . ILE B 1 257 ? 4.223 -51.469 -43.656 1 94.25 257 ILE B C 1
ATOM 6401 O O . ILE B 1 257 ? 4.832 -51.469 -44.719 1 94.25 257 ILE B O 1
ATOM 6405 N N . ASN B 1 258 ? 3 -51.188 -43.562 1 93 258 ASN B N 1
ATOM 6406 C CA . ASN B 1 258 ? 2.186 -50.625 -44.625 1 93 258 ASN B CA 1
ATOM 6407 C C . ASN B 1 258 ? 1.086 -49.719 -44.094 1 93 258 ASN B C 1
ATOM 6409 O O . ASN B 1 258 ? 1.138 -49.281 -42.938 1 93 258 ASN B O 1
ATOM 6413 N N . GLU B 1 259 ? 0.102 -49.406 -44.969 1 91.25 259 GLU B N 1
ATOM 6414 C CA . GLU B 1 259 ? -0.904 -48.406 -44.594 1 91.25 259 GLU B CA 1
ATOM 6415 C C . GLU B 1 259 ? -1.785 -48.906 -43.469 1 91.25 259 GLU B C 1
ATOM 6417 O O . GLU B 1 259 ? -2.32 -48.094 -42.688 1 91.25 259 GLU B O 1
ATOM 6422 N N . LYS B 1 260 ? -1.882 -50.156 -43.281 1 93.75 260 LYS B N 1
ATOM 6423 C CA . LYS B 1 260 ? -2.836 -50.656 -42.281 1 93.75 260 LYS B CA 1
ATOM 6424 C C . LYS B 1 260 ? -2.145 -51.562 -41.281 1 93.75 260 LYS B C 1
ATOM 6426 O O . LYS B 1 260 ? -2.793 -52.125 -40.375 1 93.75 260 LYS B O 1
ATOM 6431 N N . GLU B 1 261 ? -0.856 -51.688 -41.375 1 95.56 261 GLU B N 1
ATOM 6432 C CA . GLU B 1 261 ? -0.154 -52.625 -40.531 1 95.56 261 GLU B CA 1
ATOM 6433 C C . GLU B 1 261 ? 1.038 -51.969 -39.844 1 95.56 261 GLU B C 1
ATOM 6435 O O . GLU B 1 261 ? 1.775 -51.188 -40.469 1 95.56 261 GLU B O 1
ATOM 6440 N N . ILE B 1 262 ? 1.11 -52.281 -38.5 1 96.44 262 ILE B N 1
ATOM 6441 C CA . ILE B 1 262 ? 2.23 -51.719 -37.75 1 96.44 262 ILE B CA 1
ATOM 6442 C C . ILE B 1 262 ? 2.824 -52.812 -36.875 1 96.44 262 ILE B C 1
ATOM 6444 O O . ILE B 1 262 ? 2.201 -53.844 -36.656 1 96.44 262 ILE B O 1
ATOM 6448 N N . ILE B 1 263 ? 4.102 -52.562 -36.406 1 96.19 263 ILE B N 1
ATOM 6449 C CA . ILE B 1 263 ? 4.711 -53.312 -35.312 1 96.19 263 ILE B CA 1
ATOM 6450 C C . ILE B 1 263 ? 4.969 -52.406 -34.125 1 96.19 263 ILE B C 1
ATOM 6452 O O . ILE B 1 263 ? 5.828 -51.531 -34.188 1 96.19 263 ILE B O 1
ATOM 6456 N N . HIS B 1 264 ? 4.152 -52.531 -33.156 1 95.94 264 HIS B N 1
ATOM 6457 C CA . HIS B 1 264 ? 4.25 -51.719 -31.953 1 95.94 264 HIS B CA 1
ATOM 6458 C C . HIS B 1 264 ? 5.297 -52.25 -31 1 95.94 264 HIS B C 1
ATOM 6460 O O . HIS B 1 264 ? 5.434 -53.469 -30.844 1 95.94 264 HIS B O 1
ATOM 6466 N N . PHE B 1 265 ? 5.973 -51.438 -30.266 1 95.12 265 PHE B N 1
ATOM 6467 C CA . PHE B 1 265 ? 7.098 -51.875 -29.438 1 95.12 265 PHE B CA 1
ATOM 6468 C C . PHE B 1 265 ? 6.617 -52.719 -28.266 1 95.12 265 PHE B C 1
ATOM 6470 O O . PHE B 1 265 ? 7.398 -53.438 -27.672 1 95.12 265 PHE B O 1
ATOM 6477 N N . SER B 1 266 ? 5.328 -52.594 -27.797 1 93.69 266 SER B N 1
ATOM 6478 C CA . SER B 1 266 ? 4.777 -53.406 -26.719 1 93.69 266 SER B CA 1
ATOM 6479 C C . SER B 1 266 ? 4.438 -54.812 -27.203 1 93.69 266 SER B C 1
ATOM 6481 O O . SER B 1 266 ? 4.164 -55.688 -26.391 1 93.69 266 SER B O 1
ATOM 6483 N N . HIS B 1 267 ? 4.387 -54.969 -28.406 1 93.5 267 HIS B N 1
ATOM 6484 C CA . HIS B 1 267 ? 4.031 -56.219 -29.047 1 93.5 267 HIS B CA 1
ATOM 6485 C C . HIS B 1 267 ? 4.848 -56.438 -30.312 1 93.5 267 HIS B C 1
ATOM 6487 O O . HIS B 1 267 ? 4.297 -56.5 -31.422 1 93.5 267 HIS B O 1
ATOM 6493 N N . GLU B 1 268 ? 6.07 -56.812 -30.172 1 92.31 268 GLU B N 1
ATOM 6494 C CA . GLU B 1 268 ? 7.023 -56.844 -31.281 1 92.31 268 GLU B CA 1
ATOM 6495 C C . GLU B 1 268 ? 6.953 -58.156 -32.062 1 92.31 268 GLU B C 1
ATOM 6497 O O . GLU B 1 268 ? 7.406 -58.219 -33.188 1 92.31 268 GLU B O 1
ATOM 6502 N N . GLU B 1 269 ? 6.316 -59.125 -31.531 1 92.69 269 GLU B N 1
ATOM 6503 C CA . GLU B 1 269 ? 6.32 -60.469 -32.094 1 92.69 269 GLU B CA 1
ATOM 6504 C C . GLU B 1 269 ? 5.336 -60.562 -33.25 1 92.69 269 GLU B C 1
ATOM 6506 O O . GLU B 1 269 ? 5.496 -61.438 -34.125 1 92.69 269 GLU B O 1
ATOM 6511 N N . HIS B 1 270 ? 4.312 -59.719 -33.219 1 95.31 270 HIS B N 1
ATOM 6512 C CA . HIS B 1 270 ? 3.275 -59.844 -34.25 1 95.31 270 HIS B CA 1
ATOM 6513 C C . HIS B 1 270 ? 2.922 -58.5 -34.844 1 95.31 270 HIS B C 1
ATOM 6515 O O . HIS B 1 270 ? 3.135 -57.469 -34.219 1 95.31 270 HIS B O 1
ATOM 6521 N N . VAL B 1 271 ? 2.365 -58.594 -36.062 1 95.88 271 VAL B N 1
ATOM 6522 C CA . VAL B 1 271 ? 1.878 -57.406 -36.75 1 95.88 271 VAL B CA 1
ATOM 6523 C C . VAL B 1 271 ? 0.479 -57.062 -36.281 1 95.88 271 VAL B C 1
ATOM 6525 O O . VAL B 1 271 ? -0.351 -57.938 -36.031 1 95.88 271 VAL B O 1
ATOM 6528 N N . LEU B 1 272 ? 0.344 -55.812 -36 1 96.56 272 LEU B N 1
ATOM 6529 C CA . LEU B 1 272 ? -0.977 -55.312 -35.656 1 96.56 272 LEU B CA 1
ATOM 6530 C C . LEU B 1 272 ? -1.661 -54.688 -36.844 1 96.56 272 LEU B C 1
ATOM 6532 O O . LEU B 1 272 ? -1.04 -53.938 -37.594 1 96.56 272 LEU B O 1
ATOM 6536 N N . ARG B 1 273 ? -2.932 -55 -37.031 1 96.88 273 ARG B N 1
ATOM 6537 C CA . ARG B 1 273 ? -3.689 -54.5 -38.188 1 96.88 273 ARG B CA 1
ATOM 6538 C C . ARG B 1 273 ? -4.742 -53.5 -37.75 1 96.88 273 ARG B C 1
ATOM 6540 O O . ARG B 1 273 ? -5.422 -53.688 -36.75 1 96.88 273 ARG B O 1
ATOM 6547 N N . LEU B 1 274 ? -4.848 -52.5 -38.531 1 96.38 274 LEU B N 1
ATOM 6548 C CA . LEU B 1 274 ? -5.777 -51.406 -38.25 1 96.38 274 LEU B CA 1
ATOM 6549 C C . LEU B 1 274 ? -7.211 -51.812 -38.562 1 96.38 274 LEU B C 1
ATOM 6551 O O . LEU B 1 274 ? -7.477 -52.344 -39.656 1 96.38 274 LEU B O 1
ATOM 6555 N N . ASP B 1 275 ? -8.039 -51.625 -37.625 1 93.94 275 ASP B N 1
ATOM 6556 C CA . ASP B 1 275 ? -9.484 -51.75 -37.781 1 93.94 275 ASP B CA 1
ATOM 6557 C C . ASP B 1 275 ? -10.195 -50.438 -37.406 1 93.94 275 ASP B C 1
ATOM 6559 O O . ASP B 1 275 ? -10.203 -50.031 -36.25 1 93.94 275 ASP B O 1
ATOM 6563 N N . GLU B 1 276 ? -10.875 -49.781 -38.312 1 91.06 276 GLU B N 1
ATOM 6564 C CA . GLU B 1 276 ? -11.43 -48.469 -38.094 1 91.06 276 GLU B CA 1
ATOM 6565 C C . GLU B 1 276 ? -12.758 -48.531 -37.344 1 91.06 276 GLU B C 1
ATOM 6567 O O . GLU B 1 276 ? -13.195 -47.562 -36.75 1 91.06 276 GLU B O 1
ATOM 6572 N N . ASN B 1 277 ? -13.422 -49.562 -37.375 1 88.44 277 ASN B N 1
ATOM 6573 C CA . ASN B 1 277 ? -14.727 -49.656 -36.75 1 88.44 277 ASN B CA 1
ATOM 6574 C C . ASN B 1 277 ? -14.906 -51 -36.062 1 88.44 277 ASN B C 1
ATOM 6576 O O . ASN B 1 277 ? -15.844 -51.75 -36.344 1 88.44 277 ASN B O 1
ATOM 6580 N N . TYR B 1 278 ? -14.047 -51.219 -35.125 1 85.62 278 TYR B N 1
ATOM 6581 C CA . TYR B 1 278 ? -14.094 -52.5 -34.438 1 85.62 278 TYR B CA 1
ATOM 6582 C C . TYR B 1 278 ? -15.117 -52.469 -33.281 1 85.62 278 TYR B C 1
ATOM 6584 O O . TYR B 1 278 ? -15.117 -51.562 -32.469 1 85.62 278 TYR B O 1
ATOM 6592 N N . VAL B 1 279 ? -16.094 -53.344 -33.281 1 83.06 279 VAL B N 1
ATOM 6593 C CA . VAL B 1 279 ? -17.078 -53.469 -32.219 1 83.06 279 VAL B CA 1
ATOM 6594 C C . VAL B 1 279 ? -17.078 -54.906 -31.703 1 83.06 279 VAL B C 1
ATOM 6596 O O . VAL B 1 279 ? -17 -55.844 -32.5 1 83.06 279 VAL B O 1
ATOM 6599 N N . THR B 1 280 ? -16.953 -55 -30.438 1 77.81 280 THR B N 1
ATOM 6600 C CA . THR B 1 280 ? -17 -56.344 -29.875 1 77.81 280 THR B CA 1
ATOM 6601 C C . THR B 1 280 ? -17.875 -56.375 -28.625 1 77.81 280 THR B C 1
ATOM 6603 O O . THR B 1 280 ? -17.984 -55.375 -27.906 1 77.81 280 THR B O 1
ATOM 6606 N N . ASP B 1 281 ? -18.578 -57.5 -28.453 1 72.38 281 ASP B N 1
ATOM 6607 C CA . ASP B 1 281 ? -19.375 -57.688 -27.25 1 72.38 281 ASP B CA 1
ATOM 6608 C C . ASP B 1 281 ? -18.578 -58.469 -26.188 1 72.38 281 ASP B C 1
ATOM 6610 O O . ASP B 1 281 ? -19.078 -58.719 -25.094 1 72.38 281 ASP B O 1
ATOM 6614 N N . ASN B 1 282 ? -17.375 -58.75 -26.641 1 75.19 282 ASN B N 1
ATOM 6615 C CA . ASN B 1 282 ? -16.531 -59.469 -25.688 1 75.19 282 ASN B CA 1
ATOM 6616 C C . ASN B 1 282 ? -15.969 -58.531 -24.625 1 75.19 282 ASN B C 1
ATOM 6618 O O . ASN B 1 282 ? -15.086 -57.719 -24.906 1 75.19 282 ASN B O 1
ATOM 6622 N N . VAL B 1 283 ? -16.406 -58.719 -23.391 1 71.62 283 VAL B N 1
ATOM 6623 C CA . VAL B 1 283 ? -16.031 -57.844 -22.281 1 71.62 283 VAL B CA 1
ATOM 6624 C C . VAL B 1 283 ? -14.547 -58 -21.969 1 71.62 283 VAL B C 1
ATOM 6626 O O . VAL B 1 283 ? -13.922 -57.094 -21.406 1 71.62 283 VAL B O 1
ATOM 6629 N N . ASN B 1 284 ? -13.977 -59.062 -22.469 1 72 284 ASN B N 1
ATOM 6630 C CA . ASN B 1 284 ? -12.586 -59.312 -22.125 1 72 284 ASN B CA 1
ATOM 6631 C C . ASN B 1 284 ? -11.633 -58.656 -23.109 1 72 284 ASN B C 1
ATOM 6633 O O . ASN B 1 284 ? -10.43 -58.562 -22.859 1 72 284 ASN B O 1
ATOM 6637 N N . MET B 1 285 ? -12.18 -58.281 -24.188 1 80.81 285 MET B N 1
ATOM 6638 C CA . MET B 1 285 ? -11.344 -57.656 -25.188 1 80.81 285 MET B CA 1
ATOM 6639 C C . MET B 1 285 ? -11.234 -56.156 -24.922 1 80.81 285 MET B C 1
ATOM 6641 O O . MET B 1 285 ? -12.078 -55.375 -25.375 1 80.81 285 MET B O 1
ATOM 6645 N N . ARG B 1 286 ? -10.289 -55.75 -24.188 1 88.38 286 ARG B N 1
ATOM 6646 C CA . ARG B 1 286 ? -10.055 -54.375 -23.812 1 88.38 286 ARG B CA 1
ATOM 6647 C C . ARG B 1 286 ? -8.695 -53.906 -24.328 1 88.38 286 ARG B C 1
ATOM 6649 O O . ARG B 1 286 ? -7.781 -54.719 -24.516 1 88.38 286 ARG B O 1
ATOM 6656 N N . CYS B 1 287 ? -8.617 -52.656 -24.531 1 92.5 287 CYS B N 1
ATOM 6657 C CA . CYS B 1 287 ? -7.363 -52.062 -24.969 1 92.5 287 CYS B CA 1
ATOM 6658 C C . CYS B 1 287 ? -6.25 -52.312 -23.969 1 92.5 287 CYS B C 1
ATOM 6660 O O . CYS B 1 287 ? -6.441 -52.125 -22.766 1 92.5 287 CYS B O 1
ATOM 6662 N N . ARG B 1 288 ? -5.078 -52.688 -24.406 1 91.88 288 ARG B N 1
ATOM 6663 C CA . ARG B 1 288 ? -3.973 -53 -23.516 1 91.88 288 ARG B CA 1
ATOM 6664 C C . ARG B 1 288 ? -3.352 -51.75 -22.938 1 91.88 288 ARG B C 1
ATOM 6666 O O . ARG B 1 288 ? -2.629 -51.812 -21.938 1 91.88 288 ARG B O 1
ATOM 6673 N N . GLY B 1 289 ? -3.615 -50.656 -23.562 1 93.31 289 GLY B N 1
ATOM 6674 C CA . GLY B 1 289 ? -3.08 -49.375 -23.109 1 93.31 289 GLY B CA 1
ATOM 6675 C C . GLY B 1 289 ? -3.93 -48.719 -22.047 1 93.31 289 GLY B C 1
ATOM 6676 O O . GLY B 1 289 ? -3.611 -48.781 -20.859 1 93.31 289 GLY B O 1
ATOM 6677 N N . CYS B 1 290 ? -5.109 -48.25 -22.359 1 93.19 290 CYS B N 1
ATOM 6678 C CA . CYS B 1 290 ? -5.977 -47.531 -21.438 1 93.19 290 CYS B CA 1
ATOM 6679 C C . CYS B 1 290 ? -6.93 -48.469 -20.719 1 93.19 290 CYS B C 1
ATOM 6681 O O . CYS B 1 290 ? -7.613 -48.094 -19.781 1 93.19 290 CYS B O 1
ATOM 6683 N N . VAL B 1 291 ? -7.117 -49.656 -21.141 1 90.88 291 VAL B N 1
ATOM 6684 C CA . VAL B 1 291 ? -7.922 -50.719 -20.547 1 90.88 291 VAL B CA 1
ATOM 6685 C C . VAL B 1 291 ? -9.406 -50.438 -20.75 1 90.88 291 VAL B C 1
ATOM 6687 O O . VAL B 1 291 ? -10.266 -51 -20.094 1 90.88 291 VAL B O 1
ATOM 6690 N N . LEU B 1 292 ? -9.719 -49.531 -21.609 1 90.62 292 LEU B N 1
ATOM 6691 C CA . LEU B 1 292 ? -11.117 -49.219 -21.906 1 90.62 292 LEU B CA 1
ATOM 6692 C C . LEU B 1 292 ? -11.633 -50.156 -23.016 1 90.62 292 LEU B C 1
ATOM 6694 O O . LEU B 1 292 ? -10.852 -50.656 -23.828 1 90.62 292 LEU B O 1
ATOM 6698 N N . ALA B 1 293 ? -12.93 -50.312 -22.938 1 86.31 293 ALA B N 1
ATOM 6699 C CA . ALA B 1 293 ? -13.57 -51.094 -23.984 1 86.31 293 ALA B CA 1
ATOM 6700 C C . ALA B 1 293 ? -13.5 -50.375 -25.328 1 86.31 293 ALA B C 1
ATOM 6702 O O . ALA B 1 293 ? -13.453 -49.156 -25.375 1 86.31 293 ALA B O 1
ATOM 6703 N N . ILE B 1 294 ? -13.383 -51.156 -26.344 1 86.25 294 ILE B N 1
ATOM 6704 C CA . ILE B 1 294 ? -13.352 -50.594 -27.688 1 86.25 294 ILE B CA 1
ATOM 6705 C C . ILE B 1 294 ? -14.758 -50.625 -28.297 1 86.25 294 ILE B C 1
ATOM 6707 O O . ILE B 1 294 ? -15.344 -51.688 -28.469 1 86.25 294 ILE B O 1
ATOM 6711 N N . ASN B 1 295 ? -15.359 -49.531 -28.484 1 82.5 295 ASN B N 1
ATOM 6712 C CA . ASN B 1 295 ? -16.734 -49.406 -28.984 1 82.5 295 ASN B CA 1
ATOM 6713 C C . ASN B 1 295 ? -16.781 -48.594 -30.266 1 82.5 295 ASN B C 1
ATOM 6715 O O . ASN B 1 295 ? -17.375 -47.5 -30.281 1 82.5 295 ASN B O 1
ATOM 6719 N N . GLY B 1 296 ? -16.203 -49.156 -31.359 1 83.19 296 GLY B N 1
ATOM 6720 C CA . GLY B 1 296 ? -16.312 -48.5 -32.656 1 83.19 296 GLY B CA 1
ATOM 6721 C C . GLY B 1 296 ? -15.156 -47.562 -32.938 1 83.19 296 GLY B C 1
ATOM 6722 O O . GLY B 1 296 ? -15.133 -46.906 -34 1 83.19 296 GLY B O 1
ATOM 6723 N N . ASP B 1 297 ? -14.203 -47.438 -32.094 1 87.88 297 ASP B N 1
ATOM 6724 C CA . ASP B 1 297 ? -13.023 -46.594 -32.312 1 87.88 297 ASP B CA 1
ATOM 6725 C C . ASP B 1 297 ? -12 -47.312 -33.188 1 87.88 297 ASP B C 1
ATOM 6727 O O . ASP B 1 297 ? -12.039 -48.531 -33.344 1 87.88 297 ASP B O 1
ATOM 6731 N N . SER B 1 298 ? -11.18 -46.5 -33.781 1 93.31 298 SER B N 1
ATOM 6732 C CA . SER B 1 298 ? -10.07 -47.062 -34.531 1 93.31 298 SER B CA 1
ATOM 6733 C C . SER B 1 298 ? -9.086 -47.781 -33.594 1 93.31 298 SER B C 1
ATOM 6735 O O . SER B 1 298 ? -8.719 -47.25 -32.531 1 93.31 298 SER B O 1
ATOM 6737 N N . CYS B 1 299 ? -8.781 -49.031 -33.938 1 95.56 299 CYS B N 1
ATOM 6738 C CA . CYS B 1 299 ? -7.875 -49.781 -33.094 1 95.56 299 CYS B CA 1
ATOM 6739 C C . CYS B 1 299 ? -6.938 -50.656 -33.938 1 95.56 299 CYS B C 1
ATOM 6741 O O . CYS B 1 299 ? -7.18 -50.875 -35.125 1 95.56 299 CYS B O 1
ATOM 6743 N N . TYR B 1 300 ? -5.836 -51 -33.344 1 96.25 300 TYR B N 1
ATOM 6744 C CA . TYR B 1 300 ? -4.902 -51.969 -33.906 1 96.25 300 TYR B CA 1
ATOM 6745 C C . TYR B 1 300 ? -5.055 -53.312 -33.219 1 96.25 300 TYR B C 1
ATOM 6747 O O . TYR B 1 300 ? -4.93 -53.438 -32 1 96.25 300 TYR B O 1
ATOM 6755 N N . LYS B 1 301 ? -5.312 -54.312 -33.938 1 94.88 301 LYS B N 1
ATOM 6756 C CA . LYS B 1 301 ? -5.539 -55.656 -33.406 1 94.88 301 LYS B CA 1
ATOM 6757 C C . LYS B 1 301 ? -4.543 -56.656 -33.969 1 94.88 301 LYS B C 1
ATOM 6759 O O . LYS B 1 301 ? -4.223 -56.594 -35.156 1 94.88 301 LYS B O 1
ATOM 6764 N N . CYS B 1 302 ? -4.035 -57.469 -33.062 1 94.31 302 CYS B N 1
ATOM 6765 C CA . CYS B 1 302 ? -3.16 -58.531 -33.5 1 94.31 302 CYS B CA 1
ATOM 6766 C C . CYS B 1 302 ? -3.957 -59.625 -34.219 1 94.31 302 CYS B C 1
ATOM 6768 O O . CYS B 1 302 ? -5.055 -59.969 -33.781 1 94.31 302 CYS B O 1
ATOM 6770 N N . VAL B 1 303 ? -3.49 -60.188 -35.25 1 85.06 303 VAL B N 1
ATOM 6771 C CA . VAL B 1 303 ? -4.172 -61.188 -36.031 1 85.06 303 VAL B CA 1
ATOM 6772 C C . VAL B 1 303 ? -3.967 -62.562 -35.406 1 85.06 303 VAL B C 1
ATOM 6774 O O . VAL B 1 303 ? -4.773 -63.469 -35.594 1 85.06 303 VAL B O 1
ATOM 6777 N N . GLU B 1 304 ? -2.938 -62.719 -34.594 1 91.06 304 GLU B N 1
ATOM 6778 C CA . GLU B 1 304 ? -2.537 -64.062 -34.094 1 91.06 304 GLU B CA 1
ATOM 6779 C C . GLU B 1 304 ? -2.949 -64.188 -32.656 1 91.06 304 GLU B C 1
ATOM 6781 O O . GLU B 1 304 ? -3.012 -65.312 -32.156 1 91.06 304 GLU B O 1
ATOM 6786 N N . CYS B 1 305 ? -3.129 -63.125 -31.938 1 89 305 CYS B N 1
ATOM 6787 C CA . CYS B 1 305 ? -3.473 -63.25 -30.531 1 89 305 CYS B CA 1
ATOM 6788 C C . CYS B 1 305 ? -4.469 -62.156 -30.125 1 89 305 CYS B C 1
ATOM 6790 O O . CYS B 1 305 ? -4.867 -61.344 -30.953 1 89 305 CYS B O 1
ATOM 6792 N N . ASP B 1 306 ? -4.906 -62.188 -28.859 1 85.62 306 ASP B N 1
ATOM 6793 C CA . ASP B 1 306 ? -5.918 -61.281 -28.359 1 85.62 306 ASP B CA 1
ATOM 6794 C C . ASP B 1 306 ? -5.281 -59.969 -27.875 1 85.62 306 ASP B C 1
ATOM 6796 O O . ASP B 1 306 ? -5.375 -59.625 -26.688 1 85.62 306 ASP B O 1
ATOM 6800 N N . TYR B 1 307 ? -4.516 -59.406 -28.75 1 91.12 307 TYR B N 1
ATOM 6801 C CA . TYR B 1 307 ? -3.885 -58.125 -28.438 1 91.12 307 TYR B CA 1
ATOM 6802 C C . TYR B 1 307 ? -4.52 -57 -29.25 1 91.12 307 TYR B C 1
ATOM 6804 O O . TYR B 1 307 ? -4.621 -57.094 -30.469 1 91.12 307 TYR B O 1
ATOM 6812 N N . ILE B 1 308 ? -4.957 -56 -28.5 1 93.38 308 ILE B N 1
ATOM 6813 C CA . ILE B 1 308 ? -5.633 -54.906 -29.188 1 93.38 308 ILE B CA 1
ATOM 6814 C C . ILE B 1 308 ? -5.262 -53.562 -28.531 1 93.38 308 ILE B C 1
ATOM 6816 O O . ILE B 1 308 ? -5.137 -53.5 -27.312 1 93.38 308 ILE B O 1
ATOM 6820 N N . LEU B 1 309 ? -5.031 -52.562 -29.359 1 95.19 309 LEU B N 1
ATOM 6821 C CA . LEU B 1 309 ? -4.742 -51.188 -28.906 1 95.19 309 LEU B CA 1
ATOM 6822 C C . LEU B 1 309 ? -5.605 -50.188 -29.656 1 95.19 309 LEU B C 1
ATOM 6824 O O . LEU B 1 309 ? -5.777 -50.281 -30.875 1 95.19 309 LEU B O 1
ATOM 6828 N N . HIS B 1 310 ? -6.188 -49.281 -28.797 1 94.94 310 HIS B N 1
ATOM 6829 C CA . HIS B 1 310 ? -6.73 -48.094 -29.484 1 94.94 310 HIS B CA 1
ATOM 6830 C C . HIS B 1 310 ? -5.668 -47.406 -30.328 1 94.94 310 HIS B C 1
ATOM 6832 O O . HIS B 1 310 ? -4.48 -47.469 -30 1 94.94 310 HIS B O 1
ATOM 6838 N N . LYS B 1 311 ? -6.07 -46.781 -31.391 1 95.44 311 LYS B N 1
ATOM 6839 C CA . LYS B 1 311 ? -5.125 -46.031 -32.219 1 95.44 311 LYS B CA 1
ATOM 6840 C C . LYS B 1 311 ? -4.426 -44.969 -31.375 1 95.44 311 LYS B C 1
ATOM 6842 O O . LYS B 1 311 ? -3.219 -44.75 -31.516 1 95.44 311 LYS B O 1
ATOM 6847 N N . ALA B 1 312 ? -5.188 -44.281 -30.547 1 94.12 312 ALA B N 1
ATOM 6848 C CA . ALA B 1 312 ? -4.641 -43.25 -29.672 1 94.12 312 ALA B CA 1
ATOM 6849 C C . ALA B 1 312 ? -3.594 -43.812 -28.734 1 94.12 312 ALA B C 1
ATOM 6851 O O . ALA B 1 312 ? -2.572 -43.188 -28.453 1 94.12 312 ALA B O 1
ATOM 6852 N N . CYS B 1 313 ? -3.836 -45 -28.172 1 96 313 CYS B N 1
ATOM 6853 C CA . CYS B 1 313 ? -2.906 -45.656 -27.234 1 96 313 CYS B CA 1
ATOM 6854 C C . CYS B 1 313 ? -1.663 -46.156 -27.969 1 96 313 CYS B C 1
ATOM 6856 O O . CYS B 1 313 ? -0.567 -46.156 -27.406 1 96 313 CYS B O 1
ATOM 6858 N N . ALA B 1 314 ? -1.813 -46.5 -29.219 1 96 314 ALA B N 1
ATOM 6859 C CA . ALA B 1 314 ? -0.685 -46.969 -30.016 1 96 314 ALA B CA 1
ATOM 6860 C C . ALA B 1 314 ? 0.261 -45.812 -30.344 1 96 314 ALA B C 1
ATOM 6862 O O . ALA B 1 314 ? 1.459 -46.031 -30.547 1 96 314 ALA B O 1
ATOM 6863 N N . SER B 1 315 ? -0.278 -44.719 -30.359 1 95 315 SER B N 1
ATOM 6864 C CA . SER B 1 315 ? 0.494 -43.562 -30.812 1 95 315 SER B CA 1
ATOM 6865 C C . SER B 1 315 ? 1.143 -42.844 -29.625 1 95 315 SER B C 1
ATOM 6867 O O . SER B 1 315 ? 1.732 -41.75 -29.797 1 95 315 SER B O 1
ATOM 6869 N N . LEU B 1 316 ? 1.028 -43.344 -28.453 1 95.88 316 LEU B N 1
ATOM 6870 C CA . LEU B 1 316 ? 1.635 -42.719 -27.281 1 95.88 316 LEU B CA 1
ATOM 6871 C C . LEU B 1 316 ? 3.152 -42.656 -27.422 1 95.88 316 LEU B C 1
ATOM 6873 O O . LEU B 1 316 ? 3.789 -43.656 -27.734 1 95.88 316 LEU B O 1
ATOM 6877 N N . PRO B 1 317 ? 3.736 -41.438 -27.172 1 94.25 317 PRO B N 1
ATOM 6878 C CA . PRO B 1 317 ? 5.195 -41.344 -27.234 1 94.25 317 PRO B CA 1
ATOM 6879 C C . PRO B 1 317 ? 5.898 -42.156 -26.141 1 94.25 317 PRO B C 1
ATOM 6881 O O . PRO B 1 317 ? 5.395 -42.219 -25.016 1 94.25 317 PRO B O 1
ATOM 6884 N N . ARG B 1 318 ? 7.062 -42.656 -26.438 1 94.5 318 ARG B N 1
ATOM 6885 C CA . ARG B 1 318 ? 7.824 -43.438 -25.469 1 94.5 318 ARG B CA 1
ATOM 6886 C C . ARG B 1 318 ? 8.273 -42.562 -24.297 1 94.5 318 ARG B C 1
ATOM 6888 O O . ARG B 1 318 ? 8.367 -43.062 -23.156 1 94.5 318 ARG B O 1
ATOM 6895 N N . LYS B 1 319 ? 8.609 -41.344 -24.625 1 92.06 319 LYS B N 1
ATOM 6896 C CA . LYS B 1 319 ? 8.953 -40.375 -23.594 1 92.06 319 LYS B CA 1
ATOM 6897 C C . LYS B 1 319 ? 8.219 -39.062 -23.844 1 92.06 319 LYS B C 1
ATOM 6899 O O . LYS B 1 319 ? 8.078 -38.625 -24.984 1 92.06 319 LYS B O 1
ATOM 6904 N N . LYS B 1 320 ? 7.773 -38.5 -22.766 1 91 320 LYS B N 1
ATOM 6905 C CA . LYS B 1 320 ? 7.086 -37.219 -22.938 1 91 320 LYS B CA 1
ATOM 6906 C C . LYS B 1 320 ? 7.059 -36.406 -21.656 1 91 320 LYS B C 1
ATOM 6908 O O . LYS B 1 320 ? 7.242 -36.969 -20.562 1 91 320 LYS B O 1
ATOM 6913 N N . ARG B 1 321 ? 6.867 -35.156 -21.828 1 91.25 321 ARG B N 1
ATOM 6914 C CA . ARG B 1 321 ? 6.543 -34.281 -20.688 1 91.25 321 ARG B CA 1
ATOM 6915 C C . ARG B 1 321 ? 5.039 -34.25 -20.438 1 91.25 321 ARG B C 1
ATOM 6917 O O . ARG B 1 321 ? 4.25 -34.5 -21.359 1 91.25 321 ARG B O 1
ATOM 6924 N N . HIS B 1 322 ? 4.758 -34.062 -19.219 1 93.62 322 HIS B N 1
ATOM 6925 C CA . HIS B 1 322 ? 3.346 -33.969 -18.875 1 93.62 322 HIS B CA 1
ATOM 6926 C C . HIS B 1 322 ? 3.123 -32.906 -17.781 1 93.62 322 HIS B C 1
ATOM 6928 O O . HIS B 1 322 ? 3.99 -32.688 -16.938 1 93.62 322 HIS B O 1
ATOM 6934 N N . LEU B 1 323 ? 2.012 -32.281 -17.781 1 92.62 323 LEU B N 1
ATOM 6935 C CA . LEU B 1 323 ? 1.689 -31.156 -16.922 1 92.62 323 LEU B CA 1
ATOM 6936 C C . LEU B 1 323 ? 1.703 -31.578 -15.453 1 92.62 323 LEU B C 1
ATOM 6938 O O . LEU B 1 323 ? 1.931 -30.75 -14.57 1 92.62 323 LEU B O 1
ATOM 6942 N N . LEU B 1 324 ? 1.574 -32.875 -15.133 1 91.62 324 LEU B N 1
ATOM 6943 C CA . LEU B 1 324 ? 1.403 -33.312 -13.758 1 91.62 324 LEU B CA 1
ATOM 6944 C C . LEU B 1 324 ? 2.756 -33.562 -13.094 1 91.62 324 LEU B C 1
ATOM 6946 O O . LEU B 1 324 ? 2.824 -33.812 -11.891 1 91.62 324 LEU B O 1
ATOM 6950 N N . HIS B 1 325 ? 3.773 -33.5 -13.914 1 92.38 325 HIS B N 1
ATOM 6951 C CA . HIS B 1 325 ? 5.09 -33.812 -13.375 1 92.38 325 HIS B CA 1
ATOM 6952 C C . HIS B 1 325 ? 6.18 -33 -14.047 1 92.38 325 HIS B C 1
ATOM 6954 O O . HIS B 1 325 ? 6.121 -32.75 -15.258 1 92.38 325 HIS B O 1
ATOM 6960 N N . ASN B 1 326 ? 7.164 -32.656 -13.336 1 92.5 326 ASN B N 1
ATOM 6961 C CA . ASN B 1 326 ? 8.18 -31.719 -13.836 1 92.5 326 ASN B CA 1
ATOM 6962 C C . ASN B 1 326 ? 9.281 -32.438 -14.594 1 92.5 326 ASN B C 1
ATOM 6964 O O . ASN B 1 326 ? 10.031 -31.828 -15.352 1 92.5 326 ASN B O 1
ATOM 6968 N N . HIS B 1 327 ? 9.398 -33.844 -14.5 1 92.12 327 HIS B N 1
ATOM 6969 C CA . HIS B 1 327 ? 10.359 -34.625 -15.266 1 92.12 327 HIS B CA 1
ATOM 6970 C C . HIS B 1 327 ? 9.711 -35.25 -16.484 1 92.12 327 HIS B C 1
ATOM 6972 O O . HIS B 1 327 ? 8.484 -35.375 -16.547 1 92.12 327 HIS B O 1
ATOM 6978 N N . LYS B 1 328 ? 10.539 -35.594 -17.375 1 90.12 328 LYS B N 1
ATOM 6979 C CA . LYS B 1 328 ? 10.047 -36.406 -18.484 1 90.12 328 LYS B CA 1
ATOM 6980 C C . LYS B 1 328 ? 9.641 -37.781 -18.031 1 90.12 328 LYS B C 1
ATOM 6982 O O . LYS B 1 328 ? 10.328 -38.406 -17.203 1 90.12 328 LYS B O 1
ATOM 6987 N N . LEU B 1 329 ? 8.547 -38.219 -18.547 1 92.81 329 LEU B N 1
ATOM 6988 C CA . LEU B 1 329 ? 8.016 -39.531 -18.172 1 92.81 329 LEU B CA 1
ATOM 6989 C C . LEU B 1 329 ? 8.289 -40.562 -19.25 1 92.81 329 LEU B C 1
ATOM 6991 O O . LEU B 1 329 ? 8.383 -40.219 -20.438 1 92.81 329 LEU B O 1
ATOM 6995 N N . THR B 1 330 ? 8.445 -41.781 -18.844 1 92.88 330 THR B N 1
ATOM 6996 C CA . THR B 1 330 ? 8.695 -42.875 -19.766 1 92.88 330 THR B CA 1
ATOM 6997 C C . THR B 1 330 ? 7.52 -43.844 -19.781 1 92.88 330 THR B C 1
ATOM 6999 O O . THR B 1 330 ? 7.004 -44.219 -18.734 1 92.88 330 THR B O 1
ATOM 7002 N N . LEU B 1 331 ? 7.164 -44.188 -20.969 1 94.75 331 LEU B N 1
ATOM 7003 C CA . LEU B 1 331 ? 6.047 -45.125 -21.141 1 94.75 331 LEU B CA 1
ATOM 7004 C C . LEU B 1 331 ? 6.469 -46.531 -20.812 1 94.75 331 LEU B C 1
ATOM 7006 O O . LEU B 1 331 ? 7.438 -47.062 -21.375 1 94.75 331 LEU B O 1
ATOM 7010 N N . GLN B 1 332 ? 5.75 -47.125 -19.844 1 93.44 332 GLN B N 1
ATOM 7011 C CA . GLN B 1 332 ? 5.93 -48.531 -19.5 1 93.44 332 GLN B CA 1
ATOM 7012 C C . GLN B 1 332 ? 4.781 -49.406 -20.031 1 93.44 332 GLN B C 1
ATOM 7014 O O . GLN B 1 332 ? 3.611 -49.031 -19.859 1 93.44 332 GLN B O 1
ATOM 7019 N N . VAL B 1 333 ? 5.113 -50.531 -20.672 1 92.12 333 VAL B N 1
ATOM 7020 C CA . VAL B 1 333 ? 4.086 -51.312 -21.328 1 92.12 333 VAL B CA 1
ATOM 7021 C C . VAL B 1 333 ? 4.129 -52.75 -20.797 1 92.12 333 VAL B C 1
ATOM 7023 O O . VAL B 1 333 ? 3.48 -53.656 -21.344 1 92.12 333 VAL B O 1
ATOM 7026 N N . ASP B 1 334 ? 4.906 -53.031 -19.797 1 77.5 334 ASP B N 1
ATOM 7027 C CA . ASP B 1 334 ? 5.051 -54.406 -19.281 1 77.5 334 ASP B CA 1
ATOM 7028 C C . ASP B 1 334 ? 3.723 -54.938 -18.75 1 77.5 334 ASP B C 1
ATOM 7030 O O . ASP B 1 334 ? 2.934 -54.188 -18.172 1 77.5 334 ASP B O 1
ATOM 7034 N N . GLU B 1 335 ? 3.342 -56.156 -19.156 1 65.38 335 GLU B N 1
ATOM 7035 C CA . GLU B 1 335 ? 2.08 -56.781 -18.781 1 65.38 335 GLU B CA 1
ATOM 7036 C C . GLU B 1 335 ? 2.277 -57.75 -17.625 1 65.38 335 GLU B C 1
ATOM 7038 O O . GLU B 1 335 ? 1.346 -58.469 -17.234 1 65.38 335 GLU B O 1
ATOM 7043 N N . ALA B 1 336 ? 3.467 -57.812 -17.094 1 60.28 336 ALA B N 1
ATOM 7044 C CA . ALA B 1 336 ? 3.643 -58.75 -16 1 60.28 336 ALA B CA 1
ATOM 7045 C C . ALA B 1 336 ? 2.746 -58.406 -14.812 1 60.28 336 ALA B C 1
ATOM 7047 O O . ALA B 1 336 ? 2.354 -57.25 -14.648 1 60.28 336 ALA B O 1
ATOM 7048 N N . ALA B 1 337 ? 2.062 -59.5 -14.195 1 53.06 337 ALA B N 1
ATOM 7049 C CA . ALA B 1 337 ? 1.201 -59.375 -13.023 1 53.06 337 ALA B CA 1
ATOM 7050 C C . ALA B 1 337 ? 1.761 -58.375 -12.016 1 53.06 337 ALA B C 1
ATOM 7052 O O . ALA B 1 337 ? 1.002 -57.688 -11.328 1 53.06 337 ALA B O 1
ATOM 7053 N N . SER B 1 338 ? 3.008 -58.25 -11.984 1 57.25 338 SER B N 1
ATOM 7054 C CA . SER B 1 338 ? 3.695 -57.406 -11.031 1 57.25 338 SER B CA 1
ATOM 7055 C C . SER B 1 338 ? 3.641 -55.938 -11.469 1 57.25 338 SER B C 1
ATOM 7057 O O . SER B 1 338 ? 4.059 -55.031 -10.734 1 57.25 338 SER B O 1
ATOM 7059 N N . SER B 1 339 ? 2.695 -55.812 -12.492 1 66.69 339 SER B N 1
ATOM 7060 C CA . SER B 1 339 ? 2.779 -54.469 -13.062 1 66.69 339 SER B CA 1
ATOM 7061 C C . SER B 1 339 ? 1.554 -53.625 -12.695 1 66.69 339 SER B C 1
ATOM 7063 O O . SER B 1 339 ? 1.273 -52.625 -13.336 1 66.69 339 SER B O 1
ATOM 7065 N N . ASP B 1 340 ? 0.859 -54.156 -11.625 1 84.19 340 ASP B N 1
ATOM 7066 C CA . ASP B 1 340 ? -0.261 -53.344 -11.156 1 84.19 340 ASP B CA 1
ATOM 7067 C C . ASP B 1 340 ? 0.23 -52.062 -10.469 1 84.19 340 ASP B C 1
ATOM 7069 O O . ASP B 1 340 ? 1.319 -52.062 -9.891 1 84.19 340 ASP B O 1
ATOM 7073 N N . PHE B 1 341 ? -0.555 -51.094 -10.609 1 89.06 341 PHE B N 1
ATOM 7074 C CA . PHE B 1 341 ? -0.153 -49.844 -10.016 1 89.06 341 PHE B CA 1
ATOM 7075 C C . PHE B 1 341 ? -1.372 -48.969 -9.664 1 89.06 341 PHE B C 1
ATOM 7077 O O . PHE B 1 341 ? -2.488 -49.281 -10.094 1 89.06 341 PHE B O 1
ATOM 7084 N N . VAL B 1 342 ? -1.158 -48.062 -8.805 1 91.44 342 VAL B N 1
ATOM 7085 C CA . VAL B 1 342 ? -2.141 -47.031 -8.5 1 91.44 342 VAL B CA 1
ATOM 7086 C C . VAL B 1 342 ? -1.686 -45.688 -9.086 1 91.44 342 VAL B C 1
ATOM 7088 O O . VAL B 1 342 ? -0.586 -45.219 -8.789 1 91.44 342 VAL B O 1
ATOM 7091 N N . CYS B 1 343 ? -2.494 -45.25 -9.969 1 93.81 343 CYS B N 1
ATOM 7092 C CA . CYS B 1 343 ? -2.154 -43.969 -10.609 1 93.81 343 CYS B CA 1
ATOM 7093 C C . CYS B 1 343 ? -1.954 -42.875 -9.578 1 93.81 343 CYS B C 1
ATOM 7095 O O . CYS B 1 343 ? -2.791 -42.688 -8.688 1 93.81 343 CYS B O 1
ATOM 7097 N N . THR B 1 344 ? -0.963 -42.094 -9.711 1 92.75 344 THR B N 1
ATOM 7098 C CA . THR B 1 344 ? -0.617 -41.031 -8.758 1 92.75 344 THR B CA 1
ATOM 7099 C C . THR B 1 344 ? -1.622 -39.906 -8.828 1 92.75 344 THR B C 1
ATOM 7101 O O . THR B 1 344 ? -1.876 -39.219 -7.828 1 92.75 344 THR B O 1
ATOM 7104 N N . ALA B 1 345 ? -2.285 -39.688 -9.938 1 93.38 345 ALA B N 1
ATOM 7105 C CA . ALA B 1 345 ? -3.16 -38.531 -10.148 1 93.38 345 ALA B CA 1
ATOM 7106 C C . ALA B 1 345 ? -4.586 -38.844 -9.703 1 93.38 345 ALA B C 1
ATOM 7108 O O . ALA B 1 345 ? -5.168 -38.094 -8.914 1 93.38 345 ALA B O 1
ATOM 7109 N N . CYS B 1 346 ? -5.168 -39.938 -10.195 1 92.69 346 CYS B N 1
ATOM 7110 C CA . CYS B 1 346 ? -6.57 -40.25 -9.938 1 92.69 346 CYS B CA 1
ATOM 7111 C C . CYS B 1 346 ? -6.707 -41.344 -8.875 1 92.69 346 CYS B C 1
ATOM 7113 O O . CYS B 1 346 ? -7.812 -41.625 -8.414 1 92.69 346 CYS B O 1
ATOM 7115 N N . ARG B 1 347 ? -5.676 -42 -8.531 1 91.06 347 ARG B N 1
ATOM 7116 C CA . ARG B 1 347 ? -5.613 -43.031 -7.5 1 91.06 347 ARG B CA 1
ATOM 7117 C C . ARG B 1 347 ? -6.402 -44.281 -7.914 1 91.06 347 ARG B C 1
ATOM 7119 O O . ARG B 1 347 ? -6.906 -45.031 -7.062 1 91.06 347 ARG B O 1
ATOM 7126 N N . THR B 1 348 ? -6.512 -44.406 -9.148 1 92.06 348 THR B N 1
ATOM 7127 C CA . THR B 1 348 ? -7.195 -45.594 -9.672 1 92.06 348 THR B CA 1
ATOM 7128 C C . THR B 1 348 ? -6.223 -46.75 -9.828 1 92.06 348 THR B C 1
ATOM 7130 O O . THR B 1 348 ? -5.086 -46.562 -10.273 1 92.06 348 THR B O 1
ATOM 7133 N N . TYR B 1 349 ? -6.719 -47.875 -9.422 1 91 349 TYR B N 1
ATOM 7134 C CA . TYR B 1 349 ? -5.961 -49.125 -9.586 1 91 349 TYR B CA 1
ATOM 7135 C C . TYR B 1 349 ? -6.066 -49.656 -11.016 1 91 349 TYR B C 1
ATOM 7137 O O . TYR B 1 349 ? -7.168 -49.781 -11.555 1 91 349 TYR B O 1
ATOM 7145 N N . SER B 1 350 ? -4.891 -49.875 -11.648 1 90.81 350 SER B N 1
ATOM 7146 C CA . SER B 1 350 ? -4.887 -50.281 -13.047 1 90.81 350 SER B CA 1
ATOM 7147 C C . SER B 1 350 ? -3.666 -51.156 -13.359 1 90.81 350 SER B C 1
ATOM 7149 O O . SER B 1 350 ? -2.744 -51.25 -12.547 1 90.81 350 SER B O 1
ATOM 7151 N N . ASN B 1 351 ? -3.701 -51.844 -14.484 1 89.69 351 ASN B N 1
ATOM 7152 C CA . ASN B 1 351 ? -2.555 -52.625 -14.938 1 89.69 351 ASN B CA 1
ATOM 7153 C C . ASN B 1 351 ? -2.289 -52.406 -16.422 1 89.69 351 ASN B C 1
ATOM 7155 O O . ASN B 1 351 ? -1.695 -53.281 -17.078 1 89.69 351 ASN B O 1
ATOM 7159 N N . GLY B 1 352 ? -2.777 -51.312 -16.984 1 92.62 352 GLY B N 1
ATOM 7160 C CA . GLY B 1 352 ? -2.492 -50.938 -18.359 1 92.62 352 GLY B CA 1
ATOM 7161 C C . GLY B 1 352 ? -1.156 -50.25 -18.531 1 92.62 352 GLY B C 1
ATOM 7162 O O . GLY B 1 352 ? -0.271 -50.375 -17.688 1 92.62 352 GLY B O 1
ATOM 7163 N N . PHE B 1 353 ? -1 -49.625 -19.75 1 95.25 353 PHE B N 1
ATOM 7164 C CA . PHE B 1 353 ? 0.182 -48.812 -19.969 1 95.25 353 PHE B CA 1
ATOM 7165 C C . PHE B 1 353 ? 0.261 -47.719 -18.906 1 95.25 353 PHE B C 1
ATOM 7167 O O . PHE B 1 353 ? -0.76 -47.312 -18.359 1 95.25 353 PHE B O 1
ATOM 7174 N N . ARG B 1 354 ? 1.426 -47.344 -18.594 1 95.44 354 ARG B N 1
ATOM 7175 C CA . ARG B 1 354 ? 1.612 -46.281 -17.609 1 95.44 354 ARG B CA 1
ATOM 7176 C C . ARG B 1 354 ? 2.859 -45.469 -17.922 1 95.44 354 ARG B C 1
ATOM 7178 O O . ARG B 1 354 ? 3.807 -45.969 -18.531 1 95.44 354 ARG B O 1
ATOM 7185 N N . TYR B 1 355 ? 2.814 -44.25 -17.562 1 94.75 355 TYR B N 1
ATOM 7186 C CA . TYR B 1 355 ? 3.99 -43.406 -17.609 1 94.75 355 TYR B CA 1
ATOM 7187 C C . TYR B 1 355 ? 4.641 -43.281 -16.234 1 94.75 355 TYR B C 1
ATOM 7189 O O . TYR B 1 355 ? 3.961 -43 -15.242 1 94.75 355 TYR B O 1
ATOM 7197 N N . LYS B 1 356 ? 5.895 -43.5 -16.203 1 93.31 356 LYS B N 1
ATOM 7198 C CA . LYS B 1 356 ? 6.633 -43.531 -14.938 1 93.31 356 LYS B CA 1
ATOM 7199 C C . LYS B 1 356 ? 7.832 -42.594 -14.992 1 93.31 356 LYS B C 1
ATOM 7201 O O . LYS B 1 356 ? 8.43 -42.375 -16.062 1 93.31 356 LYS B O 1
ATOM 7206 N N . CYS B 1 357 ? 8.117 -41.906 -13.852 1 93.38 357 CYS B N 1
ATOM 7207 C CA . CYS B 1 357 ? 9.312 -41.094 -13.734 1 93.38 357 CYS B CA 1
ATOM 7208 C C . CYS B 1 357 ? 10.492 -41.906 -13.211 1 93.38 357 CYS B C 1
ATOM 7210 O O . CYS B 1 357 ? 10.383 -42.594 -12.188 1 93.38 357 CYS B O 1
ATOM 7212 N N . PHE B 1 358 ? 11.648 -41.812 -13.891 1 88.56 358 PHE B N 1
ATOM 7213 C CA . PHE B 1 358 ? 12.828 -42.562 -13.461 1 88.56 358 PHE B CA 1
ATOM 7214 C C . PHE B 1 358 ? 13.906 -41.594 -12.961 1 88.56 358 PHE B C 1
ATOM 7216 O O . PHE B 1 358 ? 15 -42.031 -12.57 1 88.56 358 PHE B O 1
ATOM 7223 N N . GLU B 1 359 ? 13.773 -40.281 -13 1 78.94 359 GLU B N 1
ATOM 7224 C CA . GLU B 1 359 ? 14.789 -39.281 -12.711 1 78.94 359 GLU B CA 1
ATOM 7225 C C . GLU B 1 359 ? 14.82 -38.938 -11.219 1 78.94 359 GLU B C 1
ATOM 7227 O O . GLU B 1 359 ? 14.961 -37.781 -10.844 1 78.94 359 GLU B O 1
ATOM 7232 N N . GLY B 1 360 ? 14.844 -39.938 -10.289 1 69 360 GLY B N 1
ATOM 7233 C CA . GLY B 1 360 ? 15.156 -39.781 -8.875 1 69 360 GLY B CA 1
ATOM 7234 C C . GLY B 1 360 ? 14.039 -39.156 -8.07 1 69 360 GLY B C 1
ATOM 7235 O O . GLY B 1 360 ? 14.289 -38.531 -7.039 1 69 360 GLY B O 1
ATOM 7236 N N . CYS B 1 361 ? 12.914 -39.031 -8.586 1 71.88 361 CYS B N 1
ATOM 7237 C CA . CYS B 1 361 ? 11.852 -38.562 -7.707 1 71.88 361 CYS B CA 1
ATOM 7238 C C . CYS B 1 361 ? 11.664 -39.5 -6.523 1 71.88 361 CYS B C 1
ATOM 7240 O O . CYS B 1 361 ? 11.906 -40.719 -6.633 1 71.88 361 CYS B O 1
ATOM 7242 N N . GLU B 1 362 ? 11.891 -39.031 -5.258 1 61.62 362 GLU B N 1
ATOM 7243 C CA . GLU B 1 362 ? 11.711 -39.812 -4.039 1 61.62 362 GLU B CA 1
ATOM 7244 C C . GLU B 1 362 ? 10.492 -40.719 -4.141 1 61.62 362 GLU B C 1
ATOM 7246 O O . GLU B 1 362 ? 10.5 -41.844 -3.627 1 61.62 362 GLU B O 1
ATOM 7251 N N . ASP B 1 363 ? 9.5 -40.156 -4.816 1 63.72 363 ASP B N 1
ATOM 7252 C CA . ASP B 1 363 ? 8.242 -40.906 -4.828 1 63.72 363 ASP B CA 1
ATOM 7253 C C . ASP B 1 363 ? 8.062 -41.656 -6.145 1 63.72 363 ASP B C 1
ATOM 7255 O O . ASP B 1 363 ? 8.562 -41.219 -7.188 1 63.72 363 ASP B O 1
ATOM 7259 N N . ASP B 1 364 ? 7.695 -42.875 -6.105 1 81.12 364 ASP B N 1
ATOM 7260 C CA . ASP B 1 364 ? 7.305 -43.656 -7.266 1 81.12 364 ASP B CA 1
ATOM 7261 C C . ASP B 1 364 ? 6.098 -43.062 -7.973 1 81.12 364 ASP B C 1
ATOM 7263 O O . ASP B 1 364 ? 4.953 -43.312 -7.605 1 81.12 364 ASP B O 1
ATOM 7267 N N . VAL B 1 365 ? 6.391 -42.062 -8.906 1 91 365 VAL B N 1
ATOM 7268 C CA . VAL B 1 365 ? 5.332 -41.406 -9.641 1 91 365 VAL B CA 1
ATOM 7269 C C . VAL B 1 365 ? 4.965 -42.188 -10.891 1 91 365 VAL B C 1
ATOM 7271 O O . VAL B 1 365 ? 5.82 -42.469 -11.727 1 91 365 VAL B O 1
ATOM 7274 N N . VAL B 1 366 ? 3.711 -42.625 -10.859 1 93.62 366 VAL B N 1
ATOM 7275 C CA . VAL B 1 366 ? 3.191 -43.406 -11.977 1 93.62 366 VAL B CA 1
ATOM 7276 C C . VAL B 1 366 ? 1.815 -42.875 -12.383 1 93.62 366 VAL B C 1
ATOM 7278 O O . VAL B 1 366 ? 0.965 -42.625 -11.523 1 93.62 366 VAL B O 1
ATOM 7281 N N . TYR B 1 367 ? 1.65 -42.688 -13.672 1 95.19 367 TYR B N 1
ATOM 7282 C CA . TYR B 1 367 ? 0.368 -42.219 -14.18 1 95.19 367 TYR B CA 1
ATOM 7283 C C . TYR B 1 367 ? -0.216 -43.188 -15.195 1 95.19 367 TYR B C 1
ATOM 7285 O O . TYR B 1 367 ? 0.496 -43.656 -16.078 1 95.19 367 TYR B O 1
ATOM 7293 N N . ASP B 1 368 ? -1.521 -43.469 -15.023 1 95.44 368 ASP B N 1
ATOM 7294 C CA . ASP B 1 368 ? -2.18 -44.25 -16.047 1 95.44 368 ASP B CA 1
ATOM 7295 C C . ASP B 1 368 ? -2.348 -43.469 -17.344 1 95.44 368 ASP B C 1
ATOM 7297 O O . ASP B 1 368 ? -2.049 -42.281 -17.391 1 95.44 368 ASP B O 1
ATOM 7301 N N . VAL B 1 369 ? -2.766 -44.094 -18.391 1 95.75 369 VAL B N 1
ATOM 7302 C CA . VAL B 1 369 ? -2.842 -43.5 -19.719 1 95.75 369 VAL B CA 1
ATOM 7303 C C . VAL B 1 369 ? -3.9 -42.406 -19.734 1 95.75 369 VAL B C 1
ATOM 7305 O O . VAL B 1 369 ? -3.729 -41.375 -20.391 1 95.75 369 VAL B O 1
ATOM 7308 N N . ARG B 1 370 ? -4.949 -42.594 -19.031 1 95 370 ARG B N 1
ATOM 7309 C CA . ARG B 1 370 ? -6.031 -41.625 -19.031 1 95 370 ARG B CA 1
ATOM 7310 C C . ARG B 1 370 ? -5.562 -40.281 -18.438 1 95 370 ARG B C 1
ATOM 7312 O O . ARG B 1 370 ? -5.715 -39.25 -19.078 1 95 370 ARG B O 1
ATOM 7319 N N . CYS B 1 371 ? -4.914 -40.344 -17.328 1 95.69 371 CYS B N 1
ATOM 7320 C CA . CYS B 1 371 ? -4.445 -39.125 -16.656 1 95.69 371 CYS B CA 1
ATOM 7321 C C . CYS B 1 371 ? -3.277 -38.5 -17.406 1 95.69 371 CYS B C 1
ATOM 7323 O O . CYS B 1 371 ? -3.184 -37.281 -17.516 1 95.69 371 CYS B O 1
ATOM 7325 N N . SER B 1 372 ? -2.434 -39.312 -17.922 1 95.5 372 SER B N 1
ATOM 7326 C CA . SER B 1 372 ? -1.253 -38.812 -18.609 1 95.5 372 SER B CA 1
ATOM 7327 C C . SER B 1 372 ? -1.615 -38.25 -19.984 1 95.5 372 SER B C 1
ATOM 7329 O O . SER B 1 372 ? -0.788 -37.625 -20.641 1 95.5 372 SER B O 1
ATOM 7331 N N . SER B 1 373 ? -2.809 -38.469 -20.406 1 94.06 373 SER B N 1
ATOM 7332 C CA . SER B 1 373 ? -3.242 -37.969 -21.703 1 94.06 373 SER B CA 1
ATOM 7333 C C . SER B 1 373 ? -3.975 -36.625 -21.562 1 94.06 373 SER B C 1
ATOM 7335 O O . SER B 1 373 ? -4.344 -36 -22.547 1 94.06 373 SER B O 1
ATOM 7337 N N . VAL B 1 374 ? -4.145 -36.25 -20.375 1 94.56 374 VAL B N 1
ATOM 7338 C CA . VAL B 1 374 ? -4.793 -34.969 -20.125 1 94.56 374 VAL B CA 1
ATOM 7339 C C . VAL B 1 374 ? -3.885 -33.812 -20.594 1 94.56 374 VAL B C 1
ATOM 7341 O O . VAL B 1 374 ? -2.686 -33.812 -20.312 1 94.56 374 VAL B O 1
ATOM 7344 N N . SER B 1 375 ? -4.438 -32.969 -21.391 1 93 375 SER B N 1
ATOM 7345 C CA . SER B 1 375 ? -3.703 -31.797 -21.859 1 93 375 SER B CA 1
ATOM 7346 C C . SER B 1 375 ? -4.508 -30.516 -21.672 1 93 375 SER B C 1
ATOM 7348 O O . SER B 1 375 ? -5.703 -30.578 -21.359 1 93 375 SER B O 1
ATOM 7350 N N . GLU B 1 376 ? -3.834 -29.422 -21.781 1 92.62 376 GLU B N 1
ATOM 7351 C CA . GLU B 1 376 ? -4.496 -28.125 -21.656 1 92.62 376 GLU B CA 1
ATOM 7352 C C . GLU B 1 376 ? -4.605 -27.422 -23.016 1 92.62 376 GLU B C 1
ATOM 7354 O O . GLU B 1 376 ? -3.66 -27.453 -23.797 1 92.62 376 GLU B O 1
ATOM 7359 N N . PRO B 1 377 ? -5.652 -26.828 -23.328 1 94.19 377 PRO B N 1
ATOM 7360 C CA . PRO B 1 377 ? -6.891 -26.75 -22.547 1 94.19 377 PRO B CA 1
ATOM 7361 C C . PRO B 1 377 ? -7.645 -28.078 -22.516 1 94.19 377 PRO B C 1
ATOM 7363 O O . PRO B 1 377 ? -7.688 -28.797 -23.516 1 94.19 377 PRO B O 1
ATOM 7366 N N . PHE B 1 378 ? -8.203 -28.391 -21.422 1 95.31 378 PHE B N 1
ATOM 7367 C CA . PHE B 1 378 ? -8.961 -29.625 -21.25 1 95.31 378 PHE B CA 1
ATOM 7368 C C . PHE B 1 378 ? -10.453 -29.375 -21.406 1 95.31 378 PHE B C 1
ATOM 7370 O O . PHE B 1 378 ? -11.039 -28.594 -20.641 1 95.31 378 PHE B O 1
ATOM 7377 N N . GLN B 1 379 ? -11.016 -30.078 -22.297 1 94.62 379 GLN B N 1
ATOM 7378 C CA . GLN B 1 379 ? -12.445 -29.953 -22.531 1 94.62 379 GLN B CA 1
ATOM 7379 C C . GLN B 1 379 ? -13.219 -31.109 -21.891 1 94.62 379 GLN B C 1
ATOM 7381 O O . GLN B 1 379 ? -12.797 -32.281 -22 1 94.62 379 GLN B O 1
ATOM 7386 N N . HIS B 1 380 ? -14.242 -30.766 -21.25 1 92.88 380 HIS B N 1
ATOM 7387 C CA . HIS B 1 380 ? -15.117 -31.766 -20.641 1 92.88 380 HIS B CA 1
ATOM 7388 C C . HIS B 1 380 ? -16.578 -31.484 -20.969 1 92.88 380 HIS B C 1
ATOM 7390 O O . HIS B 1 380 ? -17 -30.328 -21.031 1 92.88 380 HIS B O 1
ATOM 7396 N N . ASP B 1 381 ? -17.375 -32.469 -21.109 1 88.38 381 ASP B N 1
ATOM 7397 C CA . ASP B 1 381 ? -18.75 -32.375 -21.562 1 88.38 381 ASP B CA 1
ATOM 7398 C C . ASP B 1 381 ? -19.625 -31.719 -20.5 1 88.38 381 ASP B C 1
ATOM 7400 O O . ASP B 1 381 ? -20.641 -31.094 -20.812 1 88.38 381 ASP B O 1
ATOM 7404 N N . LEU B 1 382 ? -19.25 -31.828 -19.344 1 87.38 382 LEU B N 1
ATOM 7405 C CA . LEU B 1 382 ? -20.094 -31.359 -18.25 1 87.38 382 LEU B CA 1
ATOM 7406 C C . LEU B 1 382 ? -19.906 -29.875 -18.016 1 87.38 382 LEU B C 1
ATOM 7408 O O . LEU B 1 382 ? -20.594 -29.266 -17.188 1 87.38 382 LEU B O 1
ATOM 7412 N N . HIS B 1 383 ? -18.953 -29.297 -18.641 1 91.81 383 HIS B N 1
ATOM 7413 C CA . HIS B 1 383 ? -18.641 -27.891 -18.438 1 91.81 383 HIS B CA 1
ATOM 7414 C C . HIS B 1 383 ? -18.281 -27.219 -19.75 1 91.81 383 HIS B C 1
ATOM 7416 O O . HIS B 1 383 ? -17.484 -27.75 -20.531 1 91.81 383 HIS B O 1
ATOM 7422 N N . PRO B 1 384 ? -18.797 -26.094 -20.062 1 94.12 384 PRO B N 1
ATOM 7423 C CA . PRO B 1 384 ? -18.594 -25.453 -21.359 1 94.12 384 PRO B CA 1
ATOM 7424 C C . PRO B 1 384 ? -17.219 -24.828 -21.516 1 94.12 384 PRO B C 1
ATOM 7426 O O . PRO B 1 384 ? -16.703 -24.734 -22.625 1 94.12 384 PRO B O 1
ATOM 7429 N N . HIS B 1 385 ? -16.609 -24.422 -20.469 1 95.62 385 HIS B N 1
ATOM 7430 C CA . HIS B 1 385 ? -15.305 -23.781 -20.547 1 95.62 385 HIS B CA 1
ATOM 7431 C C . HIS B 1 385 ? -14.18 -24.797 -20.422 1 95.62 385 HIS B C 1
ATOM 7433 O O . HIS B 1 385 ? -14.312 -25.781 -19.703 1 95.62 385 HIS B O 1
ATOM 7439 N N . PRO B 1 386 ? -13.07 -24.469 -21.047 1 95.69 386 PRO B N 1
ATOM 7440 C CA . PRO B 1 386 ? -11.906 -25.344 -20.844 1 95.69 386 PRO B CA 1
ATOM 7441 C C . PRO B 1 386 ? -11.359 -25.297 -19.422 1 95.69 386 PRO B C 1
ATOM 7443 O O . PRO B 1 386 ? -11.469 -24.281 -18.75 1 95.69 386 PRO B O 1
ATOM 7446 N N . LEU B 1 387 ? -10.789 -26.406 -19.016 1 94.94 387 LEU B N 1
ATOM 7447 C CA . LEU B 1 387 ? -10.219 -26.516 -17.672 1 94.94 387 LEU B CA 1
ATOM 7448 C C . LEU B 1 387 ? -8.695 -26.562 -17.734 1 94.94 387 LEU B C 1
ATOM 7450 O O . LEU B 1 387 ? -8.117 -26.953 -18.75 1 94.94 387 LEU B O 1
ATOM 7454 N N . TYR B 1 388 ? -8.086 -26.094 -16.609 1 93.88 388 TYR B N 1
ATOM 7455 C CA . TYR B 1 388 ? -6.629 -26.016 -16.516 1 93.88 388 TYR B CA 1
ATOM 7456 C C . TYR B 1 388 ? -6.137 -26.531 -15.164 1 93.88 388 TYR B C 1
ATOM 7458 O O . TYR B 1 388 ? -6.836 -26.391 -14.156 1 93.88 388 TYR B O 1
ATOM 7466 N N . TRP B 1 389 ? -4.941 -27.062 -15.258 1 92.06 389 TRP B N 1
ATOM 7467 C CA . TRP B 1 389 ? -4.285 -27.453 -14.016 1 92.06 389 TRP B CA 1
ATOM 7468 C C . TRP B 1 389 ? -3.531 -26.266 -13.406 1 92.06 389 TRP B C 1
ATOM 7470 O O . TRP B 1 389 ? -2.365 -26.031 -13.727 1 92.06 389 TRP B O 1
ATOM 7480 N N . THR B 1 390 ? -4.047 -25.312 -12.477 1 80.75 390 THR B N 1
ATOM 7481 C CA . THR B 1 390 ? -3.488 -24.047 -12.023 1 80.75 390 THR B CA 1
ATOM 7482 C C . THR B 1 390 ? -2.799 -24.219 -10.672 1 80.75 390 THR B C 1
ATOM 7484 O O . THR B 1 390 ? -2.252 -23.266 -10.117 1 80.75 390 THR B O 1
ATOM 7487 N N . LEU B 1 391 ? -2.314 -25.219 -10.164 1 72.69 391 LEU B N 1
ATOM 7488 C CA . LEU B 1 391 ? -1.635 -25.5 -8.906 1 72.69 391 LEU B CA 1
ATOM 7489 C C . LEU B 1 391 ? -2.314 -24.766 -7.75 1 72.69 391 LEU B C 1
ATOM 7491 O O . LEU B 1 391 ? -1.735 -24.625 -6.672 1 72.69 391 LEU B O 1
ATOM 7495 N N . GLU B 1 392 ? -3.49 -24.203 -7.902 1 69.56 392 GLU B N 1
ATOM 7496 C CA . GLU B 1 392 ? -4.215 -23.469 -6.871 1 69.56 392 GLU B CA 1
ATOM 7497 C C . GLU B 1 392 ? -4.613 -24.391 -5.715 1 69.56 392 GLU B C 1
ATOM 7499 O O . GLU B 1 392 ? -4.477 -25.609 -5.812 1 69.56 392 GLU B O 1
ATOM 7504 N N . SER B 1 393 ? -5.148 -23.703 -4.66 1 69.69 393 SER B N 1
ATOM 7505 C CA . SER B 1 393 ? -5.543 -24.266 -3.367 1 69.69 393 SER B CA 1
ATOM 7506 C C . SER B 1 393 ? -6.633 -25.312 -3.525 1 69.69 393 SER B C 1
ATOM 7508 O O . SER B 1 393 ? -7.121 -25.547 -4.633 1 69.69 393 SER B O 1
ATOM 7510 N N . SER B 1 394 ? -6.953 -25.859 -2.506 1 79.56 394 SER B N 1
ATOM 7511 C CA . SER B 1 394 ? -7.93 -26.922 -2.309 1 79.56 394 SER B CA 1
ATOM 7512 C C . SER B 1 394 ? -9.32 -26.484 -2.744 1 79.56 394 SER B C 1
ATOM 7514 O O . SER B 1 394 ? -9.75 -25.359 -2.447 1 79.56 394 SER B O 1
ATOM 7516 N N . LYS B 1 395 ? -9.828 -27.141 -3.717 1 86.56 395 LYS B N 1
ATOM 7517 C CA . LYS B 1 395 ? -11.203 -26.922 -4.148 1 86.56 395 LYS B CA 1
ATOM 7518 C C . LYS B 1 395 ? -12.008 -28.219 -4.086 1 86.56 395 LYS B C 1
ATOM 7520 O O . LYS B 1 395 ? -11.445 -29.297 -3.928 1 86.56 395 LYS B O 1
ATOM 7525 N N . ARG B 1 396 ? -13.273 -28 -4.145 1 90.62 396 ARG B N 1
ATOM 7526 C CA . ARG B 1 396 ? -14.188 -29.141 -4.18 1 90.62 396 ARG B CA 1
ATOM 7527 C C . ARG B 1 396 ? -14.492 -29.547 -5.613 1 90.62 396 ARG B C 1
ATOM 7529 O O . ARG B 1 396 ? -14.805 -28.703 -6.453 1 90.62 396 ARG B O 1
ATOM 7536 N N . CYS B 1 397 ? -14.336 -30.844 -5.918 1 93 397 CYS B N 1
ATOM 7537 C CA . CYS B 1 397 ? -14.68 -31.359 -7.238 1 93 397 CYS B CA 1
ATOM 7538 C C . CYS B 1 397 ? -16.188 -31.297 -7.469 1 93 397 CYS B C 1
ATOM 7540 O O . CYS B 1 397 ? -16.969 -31.781 -6.645 1 93 397 CYS B O 1
ATOM 7542 N N . GLN B 1 398 ? -16.578 -30.797 -8.539 1 91.06 398 GLN B N 1
ATOM 7543 C CA . GLN B 1 398 ? -18 -30.594 -8.805 1 91.06 398 GLN B CA 1
ATOM 7544 C C . GLN B 1 398 ? -18.656 -31.875 -9.281 1 91.06 398 GLN B C 1
ATOM 7546 O O . GLN B 1 398 ? -19.891 -31.969 -9.312 1 91.06 398 GLN B O 1
ATOM 7551 N N . ALA B 1 399 ? -17.938 -32.844 -9.633 1 91.12 399 ALA B N 1
ATOM 7552 C CA . ALA B 1 399 ? -18.484 -34.125 -10.141 1 91.12 399 ALA B CA 1
ATOM 7553 C C . ALA B 1 399 ? -18.656 -35.125 -9.023 1 91.12 399 ALA B C 1
ATOM 7555 O O . ALA B 1 399 ? -19.594 -35.938 -9.039 1 91.12 399 ALA B O 1
ATOM 7556 N N . CYS B 1 400 ? -17.75 -35.219 -8.047 1 89 400 CYS B N 1
ATOM 7557 C CA . CYS B 1 400 ? -17.859 -36.219 -7 1 89 400 CYS B CA 1
ATOM 7558 C C . CYS B 1 400 ? -18.109 -35.562 -5.645 1 89 400 CYS B C 1
ATOM 7560 O O . CYS B 1 400 ? -18.469 -36.25 -4.68 1 89 400 CYS B O 1
ATOM 7562 N N . GLY B 1 401 ? -17.797 -34.281 -5.535 1 88.06 401 GLY B N 1
ATOM 7563 C CA . GLY B 1 401 ? -18.078 -33.562 -4.305 1 88.06 401 GLY B CA 1
ATOM 7564 C C . GLY B 1 401 ? -16.953 -33.656 -3.293 1 88.06 401 GLY B C 1
ATOM 7565 O O . GLY B 1 401 ? -17.047 -33.062 -2.207 1 88.06 401 GLY B O 1
ATOM 7566 N N . THR B 1 402 ? -15.945 -34.25 -3.65 1 88.19 402 THR B N 1
ATOM 7567 C CA . THR B 1 402 ? -14.836 -34.406 -2.719 1 88.19 402 THR B CA 1
ATOM 7568 C C . THR B 1 402 ? -13.891 -33.219 -2.779 1 88.19 402 THR B C 1
ATOM 7570 O O . THR B 1 402 ? -13.609 -32.688 -3.861 1 88.19 402 THR B O 1
ATOM 7573 N N . GLU B 1 403 ? -13.445 -32.875 -1.588 1 88.06 403 GLU B N 1
ATOM 7574 C CA . GLU B 1 403 ? -12.445 -31.797 -1.51 1 88.06 403 GLU B CA 1
ATOM 7575 C C . GLU B 1 403 ? -11.039 -32.375 -1.627 1 88.06 403 GLU B C 1
ATOM 7577 O O . GLU B 1 403 ? -10.688 -33.344 -0.95 1 88.06 403 GLU B O 1
ATOM 7582 N N . THR B 1 404 ? -10.398 -31.922 -2.545 1 80.5 404 THR B N 1
ATOM 7583 C CA . THR B 1 404 ? -9.023 -32.375 -2.715 1 80.5 404 THR B CA 1
ATOM 7584 C C . THR B 1 404 ? -8.094 -31.219 -3.008 1 80.5 404 THR B C 1
ATOM 7586 O O . THR B 1 404 ? -8.531 -30.172 -3.484 1 80.5 404 THR B O 1
ATOM 7589 N N . ASP B 1 405 ? -6.871 -31.375 -2.584 1 71.75 405 ASP B N 1
ATOM 7590 C CA . ASP B 1 405 ? -5.875 -30.328 -2.789 1 71.75 405 ASP B CA 1
ATOM 7591 C C . ASP B 1 405 ? -4.984 -30.641 -3.986 1 71.75 405 ASP B C 1
ATOM 7593 O O . ASP B 1 405 ? -4.168 -29.812 -4.395 1 71.75 405 ASP B O 1
ATOM 7597 N N . ASP B 1 406 ? -5.215 -31.859 -4.508 1 77.31 406 ASP B N 1
ATOM 7598 C CA . ASP B 1 406 ? -4.199 -32.219 -5.488 1 77.31 406 ASP B CA 1
ATOM 7599 C C . ASP B 1 406 ? -4.836 -32.531 -6.844 1 77.31 406 ASP B C 1
ATOM 7601 O O . ASP B 1 406 ? -5.934 -33.094 -6.91 1 77.31 406 ASP B O 1
ATOM 7605 N N . ASN B 1 407 ? -4.219 -32.094 -7.871 1 84.81 407 ASN B N 1
ATOM 7606 C CA . ASN B 1 407 ? -4.426 -32.469 -9.266 1 84.81 407 ASN B CA 1
ATOM 7607 C C . ASN B 1 407 ? -5.844 -32.125 -9.727 1 84.81 407 ASN B C 1
ATOM 7609 O O . ASN B 1 407 ? -6.559 -33 -10.234 1 84.81 407 ASN B O 1
ATOM 7613 N N . LEU B 1 408 ? -6.223 -30.922 -9.453 1 90.62 408 LEU B N 1
ATOM 7614 C CA . LEU B 1 408 ? -7.523 -30.422 -9.883 1 90.62 408 LEU B CA 1
ATOM 7615 C C . LEU B 1 408 ? -7.402 -29.656 -11.203 1 90.62 408 LEU B C 1
ATOM 7617 O O . LEU B 1 408 ? -6.43 -28.938 -11.414 1 90.62 408 LEU B O 1
ATOM 7621 N N . LEU B 1 409 ? -8.367 -29.953 -12.023 1 93.75 409 LEU B N 1
ATOM 7622 C CA . LEU B 1 409 ? -8.547 -29.109 -13.211 1 93.75 409 LEU B CA 1
ATOM 7623 C C . LEU B 1 409 ? -9.555 -28 -12.945 1 93.75 409 LEU B C 1
ATOM 7625 O O . LEU B 1 409 ? -10.711 -28.281 -12.602 1 93.75 409 LEU B O 1
ATOM 7629 N N . ASN B 1 410 ? -9.117 -26.766 -13.156 1 93.38 410 ASN B N 1
ATOM 7630 C CA . ASN B 1 410 ? -9.914 -25.609 -12.773 1 93.38 410 ASN B CA 1
ATOM 7631 C C . ASN B 1 410 ? -10.375 -24.812 -13.992 1 93.38 410 ASN B C 1
ATOM 7633 O O . ASN B 1 410 ? -9.672 -24.75 -15 1 93.38 410 ASN B O 1
ATOM 7637 N N . CYS B 1 411 ? -11.578 -24.312 -13.844 1 93.88 411 CYS B N 1
ATOM 7638 C CA . CYS B 1 411 ? -12.039 -23.344 -14.836 1 93.88 411 CYS B CA 1
ATOM 7639 C C . CYS B 1 411 ? -11.516 -21.938 -14.516 1 93.88 411 CYS B C 1
ATOM 7641 O O . CYS B 1 411 ? -11.516 -21.531 -13.352 1 93.88 411 CYS B O 1
ATOM 7643 N N . THR B 1 412 ? -11.055 -21.188 -15.453 1 90.94 412 THR B N 1
ATOM 7644 C CA . THR B 1 412 ? -10.5 -19.859 -15.219 1 90.94 412 THR B CA 1
ATOM 7645 C C . THR B 1 412 ? -11.602 -18.797 -15.289 1 90.94 412 THR B C 1
ATOM 7647 O O . THR B 1 412 ? -11.406 -17.656 -14.859 1 90.94 412 THR B O 1
ATOM 7650 N N . VAL B 1 413 ? -12.734 -19.141 -15.742 1 92.31 413 VAL B N 1
ATOM 7651 C CA . VAL B 1 413 ? -13.859 -18.234 -15.891 1 92.31 413 VAL B CA 1
ATOM 7652 C C . VAL B 1 413 ? -14.797 -18.375 -14.695 1 92.31 413 VAL B C 1
ATOM 7654 O O . VAL B 1 413 ? -15.164 -17.375 -14.07 1 92.31 413 VAL B O 1
ATOM 7657 N N . CYS B 1 414 ? -15.047 -19.641 -14.43 1 91.75 414 CYS B N 1
ATOM 7658 C CA . CYS B 1 414 ? -15.906 -19.938 -13.289 1 91.75 414 CYS B CA 1
ATOM 7659 C C . CYS B 1 414 ? -15.07 -20.25 -12.047 1 91.75 414 CYS B C 1
ATOM 7661 O O . CYS B 1 414 ? -14.57 -21.375 -11.898 1 91.75 414 CYS B O 1
ATOM 7663 N N . ASP B 1 415 ? -15.016 -19.484 -11.086 1 86.25 415 ASP B N 1
ATOM 7664 C CA . ASP B 1 415 ? -14.102 -19.562 -9.961 1 86.25 415 ASP B CA 1
ATOM 7665 C C . ASP B 1 415 ? -14.352 -20.797 -9.117 1 86.25 415 ASP B C 1
ATOM 7667 O O . ASP B 1 415 ? -13.43 -21.344 -8.508 1 86.25 415 ASP B O 1
ATOM 7671 N N . ASP B 1 416 ? -15.531 -21.297 -9.039 1 87.19 416 ASP B N 1
ATOM 7672 C CA . ASP B 1 416 ? -15.828 -22.375 -8.102 1 87.19 416 ASP B CA 1
ATOM 7673 C C . ASP B 1 416 ? -15.891 -23.719 -8.82 1 87.19 416 ASP B C 1
ATOM 7675 O O . ASP B 1 416 ? -16.156 -24.75 -8.203 1 87.19 416 ASP B O 1
ATOM 7679 N N . TYR B 1 417 ? -15.578 -23.812 -10.086 1 92.38 417 TYR B N 1
ATOM 7680 C CA . TYR B 1 417 ? -15.703 -25.078 -10.789 1 92.38 417 TYR B CA 1
ATOM 7681 C C . TYR B 1 417 ? -14.352 -25.766 -10.922 1 92.38 417 TYR B C 1
ATOM 7683 O O . TYR B 1 417 ? -13.406 -25.203 -11.461 1 92.38 417 TYR B O 1
ATOM 7691 N N . ALA B 1 418 ? -14.312 -26.969 -10.477 1 93.88 418 ALA B N 1
ATOM 7692 C CA . ALA B 1 418 ? -13.109 -27.797 -10.562 1 93.88 418 ALA B CA 1
ATOM 7693 C C . ALA B 1 418 ? -13.469 -29.281 -10.672 1 93.88 418 ALA B C 1
ATOM 7695 O O . ALA B 1 418 ? -14.539 -29.703 -10.219 1 93.88 418 ALA B O 1
ATOM 7696 N N . LEU B 1 419 ? -12.625 -30 -11.352 1 93.75 419 LEU B N 1
ATOM 7697 C CA . LEU B 1 419 ? -12.766 -31.453 -11.469 1 93.75 419 LEU B CA 1
ATOM 7698 C C . LEU B 1 419 ? -11.484 -32.156 -11.039 1 93.75 419 LEU B C 1
ATOM 7700 O O . LEU B 1 419 ? -10.391 -31.75 -11.422 1 93.75 419 LEU B O 1
ATOM 7704 N N . CYS B 1 420 ? -11.688 -33.219 -10.211 1 92.81 420 CYS B N 1
ATOM 7705 C CA . CYS B 1 420 ? -10.516 -34.031 -9.906 1 92.81 420 CYS B CA 1
ATOM 7706 C C . CYS B 1 420 ? -10.141 -34.906 -11.094 1 92.81 420 CYS B C 1
ATOM 7708 O O . CYS B 1 420 ? -10.93 -35.062 -12.023 1 92.81 420 CYS B O 1
ATOM 7710 N N . MET B 1 421 ? -8.953 -35.375 -11.094 1 93.62 421 MET B N 1
ATOM 7711 C CA . MET B 1 421 ? -8.445 -36.125 -12.234 1 93.62 421 MET B CA 1
ATOM 7712 C C . MET B 1 421 ? -9.273 -37.375 -12.461 1 93.62 421 MET B C 1
ATOM 7714 O O . MET B 1 421 ? -9.516 -37.781 -13.609 1 93.62 421 MET B O 1
ATOM 7718 N N . LYS B 1 422 ? -9.727 -37.969 -11.422 1 93.75 422 LYS B N 1
ATOM 7719 C CA . LYS B 1 422 ? -10.547 -39.156 -11.539 1 93.75 422 LYS B CA 1
ATOM 7720 C C . LYS B 1 422 ? -11.844 -38.875 -12.281 1 93.75 422 LYS B C 1
ATOM 7722 O O . LYS B 1 422 ? -12.211 -39.594 -13.219 1 93.75 422 LYS B O 1
ATOM 7727 N N . CYS B 1 423 ? -12.445 -37.781 -11.867 1 93.31 423 CYS B N 1
ATOM 7728 C CA . CYS B 1 423 ? -13.734 -37.406 -12.461 1 93.31 423 CYS B CA 1
ATOM 7729 C C . CYS B 1 423 ? -13.547 -36.875 -13.867 1 93.31 423 CYS B C 1
ATOM 7731 O O . CYS B 1 423 ? -14.398 -37.062 -14.734 1 93.31 423 CYS B O 1
ATOM 7733 N N . ALA B 1 424 ? -12.461 -36.219 -14.086 1 94.5 424 ALA B N 1
ATOM 7734 C CA . ALA B 1 424 ? -12.188 -35.625 -15.398 1 94.5 424 ALA B CA 1
ATOM 7735 C C . ALA B 1 424 ? -11.961 -36.719 -16.453 1 94.5 424 ALA B C 1
ATOM 7737 O O . ALA B 1 424 ? -12.234 -36.531 -17.625 1 94.5 424 ALA B O 1
ATOM 7738 N N . THR B 1 425 ? -11.5 -37.875 -15.992 1 94.81 425 THR B N 1
ATOM 7739 C CA . THR B 1 425 ? -11.109 -38.906 -16.953 1 94.81 425 THR B CA 1
ATOM 7740 C C . THR B 1 425 ? -12.117 -40.062 -16.953 1 94.81 425 THR B C 1
ATOM 7742 O O . THR B 1 425 ? -11.844 -41.125 -17.484 1 94.81 425 THR B O 1
ATOM 7745 N N . LEU B 1 426 ? -13.273 -39.844 -16.391 1 94.12 426 LEU B N 1
ATOM 7746 C CA . LEU B 1 426 ? -14.328 -40.844 -16.422 1 94.12 426 LEU B CA 1
ATOM 7747 C C . LEU B 1 426 ? -14.766 -41.125 -17.859 1 94.12 426 LEU B C 1
ATOM 7749 O O . LEU B 1 426 ? -14.797 -40.219 -18.688 1 94.12 426 LEU B O 1
ATOM 7753 N N . PRO B 1 427 ? -15.062 -42.375 -18.094 1 91.62 427 PRO B N 1
ATOM 7754 C CA . PRO B 1 427 ? -15.578 -42.656 -19.438 1 91.62 427 PRO B CA 1
ATOM 7755 C C . PRO B 1 427 ? -16.906 -41.969 -19.719 1 91.62 427 PRO B C 1
ATOM 7757 O O . PRO B 1 427 ? -17.812 -42 -18.875 1 91.62 427 PRO B O 1
ATOM 7760 N N . ARG B 1 428 ? -17.047 -41.438 -20.844 1 88.5 428 ARG B N 1
ATOM 7761 C CA . ARG B 1 428 ? -18.25 -40.719 -21.203 1 88.5 428 ARG B CA 1
ATOM 7762 C C . ARG B 1 428 ? -19.422 -41.656 -21.438 1 88.5 428 ARG B C 1
ATOM 7764 O O . ARG B 1 428 ? -20.562 -41.344 -21.109 1 88.5 428 ARG B O 1
ATOM 7771 N N . LYS B 1 429 ? -19.125 -42.781 -22.047 1 87.38 429 LYS B N 1
ATOM 7772 C CA . LYS B 1 429 ? -20.109 -43.812 -22.312 1 87.38 429 LYS B CA 1
ATOM 7773 C C . LYS B 1 429 ? -19.641 -45.188 -21.797 1 87.38 429 LYS B C 1
ATOM 7775 O O . LYS B 1 429 ? -18.469 -45.531 -21.953 1 87.38 429 LYS B O 1
ATOM 7780 N N . VAL B 1 430 ? -20.594 -45.844 -21.172 1 89.38 430 VAL B N 1
ATOM 7781 C CA . VAL B 1 430 ? -20.266 -47.156 -20.609 1 89.38 430 VAL B CA 1
ATOM 7782 C C . VAL B 1 430 ? -21.391 -48.125 -20.875 1 89.38 430 VAL B C 1
ATOM 7784 O O . VAL B 1 430 ? -22.562 -47.75 -20.875 1 89.38 430 VAL B O 1
ATOM 7787 N N . LYS B 1 431 ? -20.969 -49.281 -21.141 1 85.25 431 LYS B N 1
ATOM 7788 C CA . LYS B 1 431 ? -21.938 -50.375 -21.25 1 85.25 431 LYS B CA 1
ATOM 7789 C C . LYS B 1 431 ? -22.047 -51.156 -19.938 1 85.25 431 LYS B C 1
ATOM 7791 O O . LYS B 1 431 ? -21.031 -51.438 -19.297 1 85.25 431 LYS B O 1
ATOM 7796 N N . HIS B 1 432 ? -23.219 -51.375 -19.531 1 87.5 432 HIS B N 1
ATOM 7797 C CA . HIS B 1 432 ? -23.469 -52.125 -18.281 1 87.5 432 HIS B CA 1
ATOM 7798 C C . HIS B 1 432 ? -24.641 -53.094 -18.453 1 87.5 432 HIS B C 1
ATOM 7800 O O . HIS B 1 432 ? -25.562 -52.812 -19.219 1 87.5 432 HIS B O 1
ATOM 7806 N N . ARG B 1 433 ? -24.672 -54.031 -17.703 1 83.19 433 ARG B N 1
ATOM 7807 C CA . ARG B 1 433 ? -25.656 -55.125 -17.828 1 83.19 433 ARG B CA 1
ATOM 7808 C C . ARG B 1 433 ? -27.047 -54.625 -17.453 1 83.19 433 ARG B C 1
ATOM 7810 O O . ARG B 1 433 ? -28.047 -55.188 -17.891 1 83.19 433 ARG B O 1
ATOM 7817 N N . CYS B 1 434 ? -27.141 -53.656 -16.625 1 84 434 CYS B N 1
ATOM 7818 C CA . CYS B 1 434 ? -28.422 -53.188 -16.141 1 84 434 CYS B CA 1
ATOM 7819 C C . CYS B 1 434 ? -29.25 -52.562 -17.25 1 84 434 CYS B C 1
ATOM 7821 O O . CYS B 1 434 ? -30.453 -52.375 -17.125 1 84 434 CYS B O 1
ATOM 7823 N N . ASP B 1 435 ? -28.578 -52.25 -18.344 1 87.06 435 ASP B N 1
ATOM 7824 C CA . ASP B 1 435 ? -29.25 -51.562 -19.453 1 87.06 435 ASP B CA 1
ATOM 7825 C C . ASP B 1 435 ? -28.625 -51.969 -20.781 1 87.06 435 ASP B C 1
ATOM 7827 O O . ASP B 1 435 ? -27.406 -52.125 -20.891 1 87.06 435 ASP B O 1
ATOM 7831 N N . ASP B 1 436 ? -29.422 -52.125 -21.75 1 86.19 436 ASP B N 1
ATOM 7832 C CA . ASP B 1 436 ? -28.938 -52.531 -23.062 1 86.19 436 ASP B CA 1
ATOM 7833 C C . ASP B 1 436 ? -28.297 -51.375 -23.797 1 86.19 436 ASP B C 1
ATOM 7835 O O . ASP B 1 436 ? -27.469 -51.562 -24.688 1 86.19 436 ASP B O 1
ATOM 7839 N N . HIS B 1 437 ? -28.703 -50.188 -23.375 1 89.88 437 HIS B N 1
ATOM 7840 C CA . HIS B 1 437 ? -28.172 -49 -24 1 89.88 437 HIS B CA 1
ATOM 7841 C C . HIS B 1 437 ? -26.875 -48.562 -23.328 1 89.88 437 HIS B C 1
ATOM 7843 O O . HIS B 1 437 ? -26.562 -49 -22.234 1 89.88 437 HIS B O 1
ATOM 7849 N N . PHE B 1 438 ? -26.156 -47.719 -24.047 1 89.69 438 PHE B N 1
ATOM 7850 C CA . PHE B 1 438 ? -25 -47.094 -23.438 1 89.69 438 PHE B CA 1
ATOM 7851 C C . PHE B 1 438 ? -25.438 -46.062 -22.391 1 89.69 438 PHE B C 1
ATOM 7853 O O . PHE B 1 438 ? -26.375 -45.312 -22.625 1 89.69 438 PHE B O 1
ATOM 7860 N N . LEU B 1 439 ? -24.75 -46.219 -21.297 1 92.19 439 LEU B N 1
ATOM 7861 C CA . LEU B 1 439 ? -24.984 -45.219 -20.234 1 92.19 439 LEU B CA 1
ATOM 7862 C C . LEU B 1 439 ? -24.109 -44 -20.453 1 92.19 439 LEU B C 1
ATOM 7864 O O . LEU B 1 439 ? -22.953 -44.094 -20.859 1 92.19 439 LEU B O 1
ATOM 7868 N N . SER B 1 440 ? -24.688 -42.875 -20.234 1 92.19 440 SER B N 1
ATOM 7869 C CA . SER B 1 440 ? -23.953 -41.625 -20.406 1 92.19 440 SER 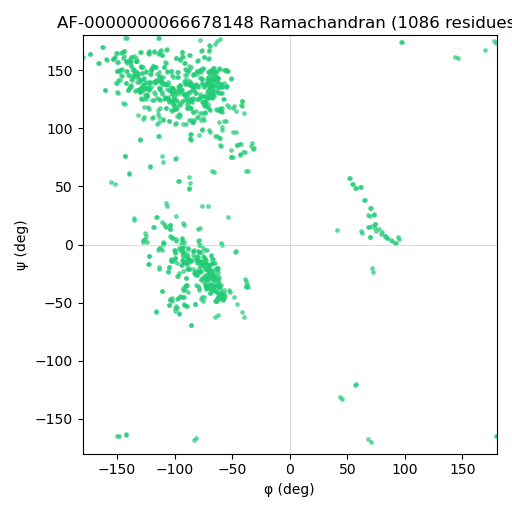B CA 1
ATOM 7870 C C . SER B 1 440 ? -23.797 -40.875 -19.078 1 92.19 440 SER B C 1
ATOM 7872 O O . SER B 1 440 ? -24.672 -40.938 -18.203 1 92.19 440 SER B O 1
ATOM 7874 N N . LEU B 1 441 ? -22.672 -40.219 -19.016 1 92.44 441 LEU B N 1
ATOM 7875 C CA . LEU B 1 441 ? -22.406 -39.406 -17.828 1 92.44 441 LEU B CA 1
ATOM 7876 C C . LEU B 1 441 ? -23.312 -38.188 -17.781 1 92.44 441 LEU B C 1
ATOM 7878 O O . LEU B 1 441 ? -23.516 -37.531 -18.797 1 92.44 441 LEU B O 1
ATOM 7882 N N . CYS B 1 442 ? -23.812 -37.906 -16.547 1 90.94 442 CYS B N 1
ATOM 7883 C CA . CYS B 1 442 ? -24.75 -36.781 -16.391 1 90.94 442 CYS B CA 1
ATOM 7884 C C . CYS B 1 442 ? -24.641 -36.156 -15.008 1 90.94 442 CYS B C 1
ATOM 7886 O O . CYS B 1 442 ? -24.109 -36.781 -14.086 1 90.94 442 CYS B O 1
ATOM 7888 N N . GLN B 1 443 ? -25.047 -34.969 -14.977 1 89.56 443 GLN B N 1
ATOM 7889 C CA . GLN B 1 443 ? -25.172 -34.25 -13.711 1 89.56 443 GLN B CA 1
ATOM 7890 C C . GLN B 1 443 ? -26.422 -33.406 -13.672 1 89.56 443 GLN B C 1
ATOM 7892 O O . GLN B 1 443 ? -26.828 -32.812 -14.695 1 89.56 443 GLN B O 1
ATOM 7897 N N . GLY B 1 444 ? -27 -33.312 -12.453 1 84.88 444 GLY B N 1
ATOM 7898 C CA . GLY B 1 444 ? -28.234 -32.562 -12.328 1 84.88 444 GLY B CA 1
ATOM 7899 C C . GLY B 1 444 ? -29.469 -33.438 -12.344 1 84.88 444 GLY B C 1
ATOM 7900 O O . GLY B 1 444 ? -29.375 -34.656 -12.508 1 84.88 444 GLY B O 1
ATOM 7901 N N . VAL B 1 445 ? -30.641 -32.812 -12.109 1 77 445 VAL B N 1
ATOM 7902 C CA . VAL B 1 445 ? -31.891 -33.562 -11.977 1 77 445 VAL B CA 1
ATOM 7903 C C . VAL B 1 445 ? -32.469 -33.844 -13.359 1 77 445 VAL B C 1
ATOM 7905 O O . VAL B 1 445 ? -33.281 -34.781 -13.523 1 77 445 VAL B O 1
ATOM 7908 N N . GLY B 1 446 ? -31.859 -33.312 -14.305 1 68.31 446 GLY B N 1
ATOM 7909 C CA . GLY B 1 446 ? -32.438 -33.5 -15.633 1 68.31 446 GLY B CA 1
ATOM 7910 C C . GLY B 1 446 ? -33.938 -33.281 -15.68 1 68.31 446 GLY B C 1
ATOM 7911 O O . GLY B 1 446 ? -34.438 -32.281 -15.195 1 68.31 446 GLY B O 1
ATOM 7912 N N . ASN B 1 447 ? -34.656 -34.25 -16.344 1 67.81 447 ASN B N 1
ATOM 7913 C CA . ASN B 1 447 ? -36.125 -34.188 -16.5 1 67.81 447 ASN B CA 1
ATOM 7914 C C . ASN B 1 447 ? -36.844 -34.906 -15.383 1 67.81 447 ASN B C 1
ATOM 7916 O O . ASN B 1 447 ? -38.062 -35.156 -15.469 1 67.81 447 ASN B O 1
ATOM 7920 N N . ALA B 1 448 ? -36.156 -35.188 -14.266 1 70.06 448 ALA B N 1
ATOM 7921 C CA . ALA B 1 448 ? -36.781 -36 -13.211 1 70.06 448 ALA B CA 1
ATOM 7922 C C . ALA B 1 448 ? -37.531 -35.094 -12.219 1 70.06 448 ALA B C 1
ATOM 7924 O O . ALA B 1 448 ? -37.094 -33.969 -11.938 1 70.06 448 ALA B O 1
ATOM 7925 N N . SER B 1 449 ? -38.844 -35.344 -11.922 1 69.75 449 SER B N 1
ATOM 7926 C CA . SER B 1 449 ? -39.719 -34.594 -11.016 1 69.75 449 SER B CA 1
ATOM 7927 C C . SER B 1 449 ? -39.469 -34.969 -9.562 1 69.75 449 SER B C 1
ATOM 7929 O O . SER B 1 449 ? -39.875 -34.25 -8.641 1 69.75 449 SER B O 1
ATOM 7931 N N . GLY B 1 450 ? -38.594 -36 -9.312 1 77.12 450 GLY B N 1
ATOM 7932 C CA . GLY B 1 450 ? -38.375 -36.406 -7.934 1 77.12 450 GLY B CA 1
ATOM 7933 C C . GLY B 1 450 ? -36.938 -36.781 -7.637 1 77.12 450 GLY B C 1
ATOM 7934 O O . GLY B 1 450 ? -36.031 -36.344 -8.32 1 77.12 450 GLY B O 1
ATOM 7935 N N . ASN B 1 451 ? -36.938 -37.469 -6.461 1 86.75 451 ASN B N 1
ATOM 7936 C CA . ASN B 1 451 ? -35.625 -38 -6.059 1 86.75 451 ASN B CA 1
ATOM 7937 C C . ASN B 1 451 ? -35.094 -39.031 -7.039 1 86.75 451 ASN B C 1
ATOM 7939 O O . ASN B 1 451 ? -35.875 -39.781 -7.621 1 86.75 451 ASN B O 1
ATOM 7943 N N . LEU B 1 452 ? -33.875 -38.969 -7.262 1 90.12 452 LEU B N 1
ATOM 7944 C CA . LEU B 1 452 ? -33.219 -39.969 -8.109 1 90.12 452 LEU B CA 1
ATOM 7945 C C . LEU B 1 452 ? -32.75 -41.156 -7.277 1 90.12 452 LEU B C 1
ATOM 7947 O O . LEU B 1 452 ? -32.25 -41 -6.156 1 90.12 452 LEU B O 1
ATOM 7951 N N . TRP B 1 453 ? -32.938 -42.406 -7.82 1 91.69 453 TRP B N 1
ATOM 7952 C CA . TRP B 1 453 ? -32.5 -43.625 -7.145 1 91.69 453 TRP B CA 1
ATOM 7953 C C . TRP B 1 453 ? -31.656 -44.469 -8.062 1 91.69 453 TRP B C 1
ATOM 7955 O O . TRP B 1 453 ? -31.953 -44.594 -9.258 1 91.69 453 TRP B O 1
ATOM 7965 N N . CYS B 1 454 ? -30.641 -44.969 -7.52 1 93.75 454 CYS B N 1
ATOM 7966 C CA . CYS B 1 454 ? -29.781 -45.906 -8.273 1 93.75 454 CYS B CA 1
ATOM 7967 C C . CYS B 1 454 ? -30.453 -47.25 -8.422 1 93.75 454 CYS B C 1
ATOM 7969 O O . CYS B 1 454 ? -30.766 -47.906 -7.426 1 93.75 454 CYS B O 1
ATOM 7971 N N . ASP B 1 455 ? -30.547 -47.75 -9.57 1 89.31 455 ASP B N 1
ATOM 7972 C CA . ASP B 1 455 ? -31.25 -49 -9.852 1 89.31 455 ASP B CA 1
ATOM 7973 C C . ASP B 1 455 ? -30.391 -50.219 -9.469 1 89.31 455 ASP B C 1
ATOM 7975 O O . ASP B 1 455 ? -30.891 -51.344 -9.414 1 89.31 455 ASP B O 1
ATOM 7979 N N . ILE B 1 456 ? -29.172 -49.938 -9.102 1 88.69 456 ILE B N 1
ATOM 7980 C CA . ILE B 1 456 ? -28.281 -51.031 -8.781 1 88.69 456 ILE B CA 1
ATOM 7981 C C . ILE B 1 456 ? -28.234 -51.219 -7.266 1 88.69 456 ILE B C 1
ATOM 7983 O O . ILE B 1 456 ? -28.5 -52.344 -6.773 1 88.69 456 ILE B O 1
ATOM 7987 N N . CYS B 1 457 ? -27.969 -50.219 -6.488 1 88.81 457 CYS B N 1
ATOM 7988 C CA . CYS B 1 457 ? -27.859 -50.375 -5.043 1 88.81 457 CYS B CA 1
ATOM 7989 C C . CYS B 1 457 ? -29.141 -49.906 -4.348 1 88.81 457 CYS B C 1
ATOM 7991 O O . CYS B 1 457 ? -29.281 -50.062 -3.139 1 88.81 457 CYS B O 1
ATOM 7993 N N . GLU B 1 458 ? -29.969 -49.219 -5.004 1 89.81 458 GLU B N 1
ATOM 7994 C CA . GLU B 1 458 ? -31.297 -48.812 -4.535 1 89.81 458 GLU B CA 1
ATOM 7995 C C . GLU B 1 458 ? -31.188 -47.719 -3.486 1 89.81 458 GLU B C 1
ATOM 7997 O O . GLU B 1 458 ? -32 -47.625 -2.576 1 89.81 458 GLU B O 1
ATOM 8002 N N . THR B 1 459 ? -30.125 -47 -3.57 1 92.56 459 THR B N 1
ATOM 8003 C CA . THR B 1 459 ? -29.984 -45.844 -2.693 1 92.56 459 THR B CA 1
ATOM 8004 C C . THR B 1 459 ? -30.156 -44.562 -3.48 1 92.56 459 THR B C 1
ATOM 8006 O O . THR B 1 459 ? -30.141 -44.562 -4.715 1 92.56 459 THR B O 1
ATOM 8009 N N . LYS B 1 460 ? -30.312 -43.5 -2.703 1 93.19 460 LYS B N 1
ATOM 8010 C CA . LYS B 1 460 ? -30.562 -42.188 -3.311 1 93.19 460 LYS B CA 1
ATOM 8011 C C . LYS B 1 460 ? -29.359 -41.688 -4.098 1 93.19 460 LYS B C 1
ATOM 8013 O O . LYS B 1 460 ? -28.219 -41.844 -3.648 1 93.19 460 LYS B O 1
ATOM 8018 N N . THR B 1 461 ? -29.641 -41.156 -5.242 1 91.81 461 THR B N 1
ATOM 8019 C CA . THR B 1 461 ? -28.609 -40.562 -6.082 1 91.81 461 THR B CA 1
ATOM 8020 C C . THR B 1 461 ? -28.625 -39.031 -5.957 1 91.81 461 THR B C 1
ATOM 8022 O O . THR B 1 461 ? -29.641 -38.406 -6.195 1 91.81 461 THR B O 1
ATOM 8025 N N . ASP B 1 462 ? -27.531 -38.469 -5.547 1 90.5 462 ASP B N 1
ATOM 8026 C CA . ASP B 1 462 ? -27.391 -37.031 -5.434 1 90.5 462 ASP B CA 1
ATOM 8027 C C . ASP B 1 462 ? -27.234 -36.375 -6.805 1 90.5 462 ASP B C 1
ATOM 8029 O O . ASP B 1 462 ? -26.25 -36.625 -7.508 1 90.5 462 ASP B O 1
ATOM 8033 N N . PRO B 1 463 ? -28.109 -35.531 -7.133 1 89.81 463 PRO B N 1
ATOM 8034 C CA . PRO B 1 463 ? -28.047 -34.906 -8.461 1 89.81 463 PRO B CA 1
ATOM 8035 C C . PRO B 1 463 ? -26.922 -33.906 -8.586 1 89.81 463 PRO B C 1
ATOM 8037 O O . PRO B 1 463 ? -26.594 -33.469 -9.695 1 89.81 463 PRO B O 1
ATOM 8040 N N . ASN B 1 464 ? -26.344 -33.531 -7.461 1 88.56 464 ASN B N 1
ATOM 8041 C CA . ASN B 1 464 ? -25.281 -32.562 -7.492 1 88.56 464 ASN B CA 1
ATOM 8042 C C . ASN B 1 464 ? -23.953 -33.156 -7.91 1 88.56 464 ASN B C 1
ATOM 8044 O O . ASN B 1 464 ? -23 -32.438 -8.242 1 88.56 464 ASN B O 1
ATOM 8048 N N . VAL B 1 465 ? -23.938 -34.5 -7.863 1 91.38 465 VAL B N 1
ATOM 8049 C CA . VAL B 1 465 ? -22.734 -35.188 -8.305 1 91.38 465 VAL B CA 1
ATOM 8050 C C . VAL B 1 465 ? -23.031 -35.938 -9.594 1 91.38 465 VAL B C 1
ATOM 8052 O O . VAL B 1 465 ? -24.188 -36.094 -9.984 1 91.38 465 VAL B O 1
ATOM 8055 N N . CYS B 1 466 ? -21.953 -36.375 -10.227 1 92.94 466 CYS B N 1
ATOM 8056 C CA . CYS B 1 466 ? -22.125 -37.062 -11.508 1 92.94 466 CYS B CA 1
ATOM 8057 C C . CYS B 1 466 ? -22.625 -38.469 -11.305 1 92.94 466 CYS B C 1
ATOM 8059 O O . CYS B 1 466 ? -22.328 -39.125 -10.289 1 92.94 466 CYS B O 1
ATOM 8061 N N . TYR B 1 467 ? -23.484 -38.875 -12.203 1 94.12 467 TYR B N 1
ATOM 8062 C CA . TYR B 1 467 ? -24 -40.219 -12.266 1 94.12 467 TYR B CA 1
ATOM 8063 C C . TYR B 1 467 ? -24.219 -40.656 -13.703 1 94.12 467 TYR B C 1
ATOM 8065 O O . TYR B 1 467 ? -24.109 -39.844 -14.633 1 94.12 467 TYR B O 1
ATOM 8073 N N . TYR B 1 468 ? -24.297 -41.938 -13.938 1 94.12 468 TYR B N 1
ATOM 8074 C CA . TYR B 1 468 ? -24.578 -42.406 -15.281 1 94.12 468 TYR B CA 1
ATOM 8075 C C . TYR B 1 468 ? -26.078 -42.562 -15.516 1 94.12 468 TYR B C 1
ATOM 8077 O O . TYR B 1 468 ? -26.812 -42.969 -14.609 1 94.12 468 TYR B O 1
ATOM 8085 N N . THR B 1 469 ? -26.5 -42.219 -16.75 1 93.25 469 THR B N 1
ATOM 8086 C CA . THR B 1 469 ? -27.922 -42.281 -17.047 1 93.25 469 THR B CA 1
ATOM 8087 C C . THR B 1 469 ? -28.141 -42.812 -18.469 1 93.25 469 THR B C 1
ATOM 8089 O O . THR B 1 469 ? -27.188 -42.906 -19.25 1 93.25 469 THR B O 1
ATOM 8092 N N . CYS B 1 470 ? -29.312 -43.344 -18.641 1 92.69 470 CYS B N 1
ATOM 8093 C CA . CYS B 1 470 ? -29.797 -43.688 -19.969 1 92.69 470 CYS B CA 1
ATOM 8094 C C . CYS B 1 470 ? -30.969 -42.812 -20.391 1 92.69 470 CYS B C 1
ATOM 8096 O O . CYS B 1 470 ? -32 -42.812 -19.734 1 92.69 470 CYS B O 1
ATOM 8098 N N . GLU B 1 471 ? -30.766 -42.094 -21.391 1 83.31 471 GLU B N 1
ATOM 8099 C CA . GLU B 1 471 ? -31.797 -41.125 -21.812 1 83.31 471 GLU B CA 1
ATOM 8100 C C . GLU B 1 471 ? -33.094 -41.844 -22.172 1 83.31 471 GLU B C 1
ATOM 8102 O O . GLU B 1 471 ? -34.188 -41.344 -21.922 1 83.31 471 GLU B O 1
ATOM 8107 N N . GLU B 1 472 ? -33.031 -42.969 -22.672 1 86.56 472 GLU B N 1
ATOM 8108 C CA . GLU B 1 472 ? -34.188 -43.719 -23.141 1 86.56 472 GLU B CA 1
ATOM 8109 C C . GLU B 1 472 ? -34.938 -44.375 -21.969 1 86.56 472 GLU B C 1
ATOM 8111 O O . GLU B 1 472 ? -36.156 -44.406 -21.922 1 86.56 472 GLU B O 1
ATOM 8116 N N . CYS B 1 473 ? -34.219 -44.875 -21 1 88.5 473 CYS B N 1
ATOM 8117 C CA . CYS B 1 473 ? -34.812 -45.688 -19.938 1 88.5 473 CYS B CA 1
ATOM 8118 C C . CYS B 1 473 ? -34.969 -44.844 -18.672 1 88.5 473 CYS B C 1
ATOM 8120 O O . CYS B 1 473 ? -35.688 -45.25 -17.75 1 88.5 473 CYS B O 1
ATOM 8122 N N . GLY B 1 474 ? -34.344 -43.719 -18.609 1 85.56 474 GLY B N 1
ATOM 8123 C CA . GLY B 1 474 ? -34.469 -42.844 -17.469 1 85.56 474 GLY B CA 1
ATOM 8124 C C . GLY B 1 474 ? -33.812 -43.375 -16.219 1 85.56 474 GLY B C 1
ATOM 8125 O O . GLY B 1 474 ? -34.312 -43.188 -15.109 1 85.56 474 GLY B O 1
ATOM 8126 N N . LEU B 1 475 ? -32.75 -44.125 -16.359 1 89.31 475 LEU B N 1
ATOM 8127 C CA . LEU B 1 475 ? -32.031 -44.688 -15.219 1 89.31 475 LEU B CA 1
ATOM 8128 C C . LEU B 1 475 ? -31.031 -43.656 -14.656 1 89.31 475 LEU B C 1
ATOM 8130 O O . LEU B 1 475 ? -30.578 -42.781 -15.375 1 89.31 475 LEU B O 1
ATOM 8134 N N . SER B 1 476 ? -30.875 -43.75 -13.281 1 92 476 SER B N 1
ATOM 8135 C CA . SER B 1 476 ? -29.828 -43 -12.609 1 92 476 SER B CA 1
ATOM 8136 C C . SER B 1 476 ? -28.953 -43.875 -11.75 1 92 476 SER B C 1
ATOM 8138 O O . SER B 1 476 ? -29.375 -44.375 -10.688 1 92 476 SER B O 1
ATOM 8140 N N . LEU B 1 477 ? -27.734 -44.031 -12.219 1 94.31 477 LEU B N 1
ATOM 8141 C CA . LEU B 1 477 ? -26.891 -45 -11.57 1 94.31 477 LEU B CA 1
ATOM 8142 C C . LEU B 1 477 ? -25.641 -44.344 -10.977 1 94.31 477 LEU B C 1
ATOM 8144 O O . LEU B 1 477 ? -25.031 -43.469 -11.609 1 94.31 477 LEU B O 1
ATOM 8148 N N . HIS B 1 478 ? -25.281 -44.812 -9.789 1 93.5 478 HIS B N 1
ATOM 8149 C CA . HIS B 1 478 ? -24.062 -44.312 -9.148 1 93.5 478 HIS B CA 1
ATOM 8150 C C . HIS B 1 478 ? -22.828 -44.656 -9.969 1 93.5 478 HIS B C 1
ATOM 8152 O O . HIS B 1 478 ? -22.781 -45.688 -10.648 1 93.5 478 HIS B O 1
ATOM 8158 N N . LEU B 1 479 ? -21.844 -43.75 -9.859 1 92.62 479 LEU B N 1
ATOM 8159 C CA . LEU B 1 479 ? -20.578 -43.969 -10.562 1 92.62 479 LEU B CA 1
ATOM 8160 C C . LEU B 1 479 ? -19.953 -45.281 -10.148 1 92.62 479 LEU B C 1
ATOM 8162 O O . LEU B 1 479 ? -19.578 -46.094 -11 1 92.62 479 LEU B O 1
ATOM 8166 N N . ASN B 1 480 ? -19.906 -45.531 -8.898 1 90.94 480 ASN B N 1
ATOM 8167 C CA . ASN B 1 480 ? -19.219 -46.719 -8.383 1 90.94 480 ASN B CA 1
ATOM 8168 C C . ASN B 1 480 ? -20.016 -48 -8.688 1 90.94 480 ASN B C 1
ATOM 8170 O O . ASN B 1 480 ? -19.422 -49.062 -8.852 1 90.94 480 ASN B O 1
ATOM 8174 N N . CYS B 1 481 ? -21.297 -47.875 -8.758 1 91.69 481 CYS B N 1
ATOM 8175 C CA . CYS B 1 481 ? -22.141 -49.031 -9.078 1 91.69 481 CYS B CA 1
ATOM 8176 C C . CYS B 1 481 ? -21.938 -49.438 -10.523 1 91.69 481 CYS B C 1
ATOM 8178 O O . CYS B 1 481 ? -22.062 -50.625 -10.852 1 91.69 481 CYS B O 1
ATOM 8180 N N . VAL B 1 482 ? -21.594 -48.5 -11.297 1 92.19 482 VAL B N 1
ATOM 8181 C CA . VAL B 1 482 ? -21.453 -48.75 -12.727 1 92.19 482 VAL B CA 1
ATOM 8182 C C . VAL B 1 482 ? -20.016 -49.219 -13.023 1 92.19 482 VAL B C 1
ATOM 8184 O O . VAL B 1 482 ? -19.797 -50.125 -13.836 1 92.19 482 VAL B O 1
ATOM 8187 N N . LEU B 1 483 ? -19.047 -48.656 -12.43 1 91.94 483 LEU B N 1
ATOM 8188 C CA . LEU B 1 483 ? -17.656 -48.875 -12.797 1 91.94 483 LEU B CA 1
ATOM 8189 C C . LEU B 1 483 ? -17 -49.844 -11.797 1 91.94 483 LEU B C 1
ATOM 8191 O O . LEU B 1 483 ? -16.344 -50.812 -12.195 1 91.94 483 LEU B O 1
ATOM 8195 N N . GLY B 1 484 ? -17.203 -49.562 -10.5 1 90.56 484 GLY B N 1
ATOM 8196 C CA . GLY B 1 484 ? -16.484 -50.312 -9.469 1 90.56 484 GLY B CA 1
ATOM 8197 C C . GLY B 1 484 ? -15.008 -49.969 -9.43 1 90.56 484 GLY B C 1
ATOM 8198 O O . GLY B 1 484 ? -14.547 -49.062 -10.141 1 90.56 484 GLY B O 1
ATOM 8199 N N . ASP B 1 485 ? -14.203 -50.75 -8.664 1 90.06 485 ASP B N 1
ATOM 8200 C CA . ASP B 1 485 ? -12.797 -50.438 -8.453 1 90.06 485 ASP B CA 1
ATOM 8201 C C . ASP B 1 485 ? -11.914 -51.156 -9.484 1 90.06 485 ASP B C 1
ATOM 8203 O O . ASP B 1 485 ? -10.75 -50.781 -9.672 1 90.06 485 ASP B O 1
ATOM 8207 N N . PHE B 1 486 ? -12.477 -52.094 -10.18 1 89.56 486 PHE B N 1
ATOM 8208 C CA . PHE B 1 486 ? -11.625 -52.938 -11.031 1 89.56 486 PHE B CA 1
ATOM 8209 C C . PHE B 1 486 ? -11.977 -52.75 -12.5 1 89.56 486 PHE B C 1
ATOM 8211 O O . PHE B 1 486 ? -11.703 -53.625 -13.328 1 89.56 486 PHE B O 1
ATOM 8218 N N . TYR B 1 487 ? -12.547 -51.625 -12.766 1 90.38 487 TYR B N 1
ATOM 8219 C CA . TYR B 1 487 ? -12.984 -51.344 -14.125 1 90.38 487 TYR B CA 1
ATOM 8220 C C . TYR B 1 487 ? -11.797 -51.219 -15.07 1 90.38 487 TYR B C 1
ATOM 8222 O O . TYR B 1 487 ? -11.883 -51.594 -16.234 1 90.38 487 TYR B O 1
ATOM 8230 N N . TYR B 1 488 ? -10.672 -50.781 -14.539 1 91.31 488 TYR B N 1
ATOM 8231 C CA . TYR B 1 488 ? -9.508 -50.531 -15.383 1 91.31 488 TYR B CA 1
ATOM 8232 C C . TYR B 1 488 ? -8.445 -51.594 -15.172 1 91.31 488 TYR B C 1
ATOM 8234 O O . TYR B 1 488 ? -7.246 -51.312 -15.242 1 91.31 488 TYR B O 1
ATOM 8242 N N . VAL B 1 489 ? -8.852 -52.75 -14.953 1 88 489 VAL B N 1
ATOM 8243 C CA . VAL B 1 489 ? -7.938 -53.875 -14.797 1 88 489 VAL B CA 1
ATOM 8244 C C . VAL B 1 489 ? -8.227 -54.938 -15.875 1 88 489 VAL B C 1
ATOM 8246 O O . VAL B 1 489 ? -9.359 -55.375 -16.016 1 88 489 VAL B O 1
ATOM 8249 N N . LYS B 1 490 ? -7.176 -55.281 -16.641 1 80.69 490 LYS B N 1
ATOM 8250 C CA . LYS B 1 490 ? -7.316 -56.25 -17.703 1 80.69 490 LYS B CA 1
ATOM 8251 C C . LYS B 1 490 ? -7.273 -57.688 -17.141 1 80.69 490 LYS B C 1
ATOM 8253 O O . LYS B 1 490 ? -6.648 -57.938 -16.109 1 80.69 490 LYS B O 1
ATOM 8258 N N . VAL B 1 491 ? -8.023 -58.531 -17.891 1 69.69 491 VAL B N 1
ATOM 8259 C CA . VAL B 1 491 ? -7.969 -59.969 -17.562 1 69.69 491 VAL B CA 1
ATOM 8260 C C . VAL B 1 491 ? -6.762 -60.594 -18.25 1 69.69 491 VAL B C 1
ATOM 8262 O O . VAL B 1 491 ? -6.617 -60.531 -19.469 1 69.69 491 VAL B O 1
ATOM 8265 N N . ILE B 1 492 ? -5.844 -61.031 -17.453 1 62.5 492 ILE B N 1
ATOM 8266 C CA . ILE B 1 492 ? -4.68 -61.719 -18.016 1 62.5 492 ILE B CA 1
ATOM 8267 C C . ILE B 1 492 ? -4.848 -63.219 -17.875 1 62.5 492 ILE B C 1
ATOM 8269 O O . ILE B 1 492 ? -5.203 -63.719 -16.812 1 62.5 492 ILE B O 1
ATOM 8273 N N . PRO B 1 493 ? -4.934 -64.062 -19.016 1 57.62 493 PRO B N 1
ATOM 8274 C CA . PRO B 1 493 ? -5.23 -65.5 -19.031 1 57.62 493 PRO B CA 1
ATOM 8275 C C . PRO B 1 493 ? -4.562 -66.25 -17.891 1 57.62 493 PRO B C 1
ATOM 8277 O O . PRO B 1 493 ? -5.191 -67.125 -17.266 1 57.62 493 PRO B O 1
ATOM 8280 N N . ASP B 1 494 ? -3.295 -66.375 -17.656 1 53.66 494 ASP B N 1
ATOM 8281 C CA . ASP B 1 494 ? -2.604 -67.25 -16.719 1 53.66 494 ASP B CA 1
ATOM 8282 C C . ASP B 1 494 ? -2.674 -66.688 -15.297 1 53.66 494 ASP B C 1
ATOM 8284 O O . ASP B 1 494 ? -2.221 -67.312 -14.344 1 53.66 494 ASP B O 1
ATOM 8288 N N . GLN B 1 495 ? -3.41 -65.562 -15.125 1 53.09 495 GLN B N 1
ATOM 8289 C CA . GLN B 1 495 ? -3.533 -65 -13.805 1 53.09 495 GLN B CA 1
ATOM 8290 C C . GLN B 1 495 ? -4.852 -64.25 -13.656 1 53.09 495 GLN B C 1
ATOM 8292 O O . GLN B 1 495 ? -4.883 -63 -13.734 1 53.09 495 GLN B O 1
ATOM 8297 N N . PRO B 1 496 ? -5.91 -64.938 -13.992 1 56.66 496 PRO B N 1
ATOM 8298 C CA . PRO B 1 496 ? -7.152 -64.125 -14.117 1 56.66 496 PRO B CA 1
ATOM 8299 C C . PRO B 1 496 ? -7.516 -63.406 -12.836 1 56.66 496 PRO B C 1
ATOM 8301 O O . PRO B 1 496 ? -7.758 -64 -11.797 1 56.66 496 PRO B O 1
ATOM 8304 N N . LYS B 1 497 ? -7.246 -62.062 -12.664 1 73.69 497 LYS B N 1
ATOM 8305 C CA . LYS B 1 497 ? -7.449 -61.438 -11.375 1 73.69 497 LYS B CA 1
ATOM 8306 C C . LYS B 1 497 ? -8.805 -60.75 -11.312 1 73.69 497 LYS B C 1
ATOM 8308 O O . LYS B 1 497 ? -9.477 -60.75 -10.273 1 73.69 497 LYS B O 1
ATOM 8313 N N . VAL B 1 498 ? -9.289 -60.406 -12.555 1 79.25 498 VAL B N 1
ATOM 8314 C CA . VAL B 1 498 ? -10.539 -59.656 -12.469 1 79.25 498 VAL B CA 1
ATOM 8315 C C . VAL B 1 498 ? -11.586 -60.312 -13.383 1 79.25 498 VAL B C 1
ATOM 8317 O O . VAL B 1 498 ? -11.273 -60.719 -14.5 1 79.25 498 VAL B O 1
ATOM 8320 N N . PHE B 1 499 ? -12.797 -60.562 -12.938 1 80.31 499 PHE B N 1
ATOM 8321 C CA . PHE B 1 499 ? -13.891 -61.219 -13.648 1 80.31 499 PHE B CA 1
ATOM 8322 C C . PHE B 1 499 ? -15.102 -60.281 -13.742 1 80.31 499 PHE B C 1
ATOM 8324 O O . PHE B 1 499 ? -15.359 -59.5 -12.836 1 80.31 499 PHE B O 1
ATOM 8331 N N . ALA B 1 500 ? -15.766 -60.531 -14.945 1 79.31 500 ALA B N 1
ATOM 8332 C CA . ALA B 1 500 ? -17.031 -59.812 -15.055 1 79.31 500 ALA B CA 1
ATOM 8333 C C . ALA B 1 500 ? -18.078 -60.406 -14.117 1 79.31 500 ALA B C 1
ATOM 8335 O O . ALA B 1 500 ? -18.172 -61.625 -13.984 1 79.31 500 ALA B O 1
ATOM 8336 N N . ASN B 1 501 ? -18.703 -59.562 -13.391 1 82.12 501 ASN B N 1
ATOM 8337 C CA . ASN B 1 501 ? -19.766 -59.969 -12.469 1 82.12 501 ASN B CA 1
ATOM 8338 C C . ASN B 1 501 ? -21.141 -59.781 -13.094 1 82.12 501 ASN B C 1
ATOM 8340 O O . ASN B 1 501 ? -21.984 -59.062 -12.539 1 82.12 501 ASN B O 1
ATOM 8344 N N . ASN B 1 502 ? -21.359 -60.344 -14.234 1 71.62 502 ASN B N 1
ATOM 8345 C CA . ASN B 1 502 ? -22.594 -60.156 -15 1 71.62 502 ASN B CA 1
ATOM 8346 C C . ASN B 1 502 ? -23.5 -61.375 -14.891 1 71.62 502 ASN B C 1
ATOM 8348 O O . ASN B 1 502 ? -24.516 -61.469 -15.602 1 71.62 502 ASN B O 1
ATOM 8352 N N . GLY B 1 503 ? -23.188 -62.25 -14.117 1 67.31 503 GLY B N 1
ATOM 8353 C CA . GLY B 1 503 ? -24 -63.438 -14.023 1 67.31 503 GLY B CA 1
ATOM 8354 C C . GLY B 1 503 ? -25.297 -63.25 -13.266 1 67.31 503 GLY B C 1
ATOM 8355 O O . GLY B 1 503 ? -25.547 -62.156 -12.734 1 67.31 503 GLY B O 1
ATOM 8356 N N . VAL B 1 504 ? -26.172 -64.188 -13.367 1 68.62 504 VAL B N 1
ATOM 8357 C CA . VAL B 1 504 ? -27.469 -64.188 -12.703 1 68.62 504 VAL B CA 1
ATOM 8358 C C . VAL B 1 504 ? -27.281 -64.062 -11.195 1 68.62 504 VAL B C 1
ATOM 8360 O O . VAL B 1 504 ? -28 -63.344 -10.516 1 68.62 504 VAL B O 1
ATOM 8363 N N . THR B 1 505 ? -26.266 -64.812 -10.734 1 77 505 THR B N 1
ATOM 8364 C CA . THR B 1 505 ? -25.953 -64.75 -9.312 1 77 505 THR B CA 1
ATOM 8365 C C . THR B 1 505 ? -24.688 -63.938 -9.055 1 77 505 THR B C 1
ATOM 8367 O O . THR B 1 505 ? -23.641 -64.188 -9.664 1 77 505 THR B O 1
ATOM 8370 N N . ARG B 1 506 ? -24.781 -62.969 -8.234 1 81.94 506 ARG B N 1
ATOM 8371 C CA . ARG B 1 506 ? -23.625 -62.156 -7.883 1 81.94 506 ARG B CA 1
ATOM 8372 C C . ARG B 1 506 ? -22.641 -62.938 -7.027 1 81.94 506 ARG B C 1
ATOM 8374 O O . ARG B 1 506 ? -23.047 -63.75 -6.18 1 81.94 506 ARG B O 1
ATOM 8381 N N . LEU B 1 507 ? -21.453 -62.719 -7.266 1 85.94 507 LEU B N 1
ATOM 8382 C CA . LEU B 1 507 ? -20.406 -63.438 -6.566 1 85.94 507 LEU B CA 1
ATOM 8383 C C . LEU B 1 507 ? -20.203 -62.906 -5.156 1 85.94 507 LEU B C 1
ATOM 8385 O O . LEU B 1 507 ? -20.469 -61.719 -4.898 1 85.94 507 LEU B O 1
ATOM 8389 N N . PHE B 1 508 ? -19.828 -63.812 -4.336 1 87.94 508 PHE B N 1
ATOM 8390 C CA . PHE B 1 508 ? -19.656 -63.531 -2.916 1 87.94 508 PHE B CA 1
ATOM 8391 C C . PHE B 1 508 ? -18.219 -63.094 -2.623 1 87.94 508 PHE B C 1
ATOM 8393 O O . PHE B 1 508 ? -17.266 -63.719 -3.043 1 87.94 508 PHE B O 1
ATOM 8400 N N . CYS B 1 509 ? -18.094 -61.875 -1.965 1 88.62 509 CYS B N 1
ATOM 8401 C CA . CYS B 1 509 ? -16.781 -61.375 -1.548 1 88.62 509 CYS B CA 1
ATOM 8402 C C . CYS B 1 509 ? -16.359 -62.031 -0.232 1 88.62 509 CYS B C 1
ATOM 8404 O O . CYS B 1 509 ? -17.078 -61.969 0.761 1 88.62 509 CYS B O 1
ATOM 8406 N N . GLY B 1 510 ? -15.242 -62.531 -0.144 1 83.31 510 GLY B N 1
ATOM 8407 C CA . GLY B 1 510 ? -14.781 -63.25 1.037 1 83.31 510 GLY B CA 1
ATOM 8408 C C . GLY B 1 510 ? -14.312 -62.312 2.145 1 83.31 510 GLY B C 1
ATOM 8409 O O . GLY B 1 510 ? -14.156 -62.75 3.291 1 83.31 510 GLY B O 1
ATOM 8410 N N . VAL B 1 511 ? -14.203 -61.125 1.851 1 86.94 511 VAL B N 1
ATOM 8411 C CA . VAL B 1 511 ? -13.68 -60.188 2.838 1 86.94 511 VAL B CA 1
ATOM 8412 C C . VAL B 1 511 ? -14.828 -59.438 3.492 1 86.94 511 VAL B C 1
ATOM 8414 O O . VAL B 1 511 ? -15.031 -59.531 4.703 1 86.94 511 VAL B O 1
ATOM 8417 N N . CYS B 1 512 ? -15.625 -58.781 2.711 1 85.44 512 CYS B N 1
ATOM 8418 C CA . CYS B 1 512 ? -16.734 -58.031 3.291 1 85.44 512 CYS B CA 1
ATOM 8419 C C . CYS B 1 512 ? -17.953 -58.938 3.486 1 85.44 512 CYS B C 1
ATOM 8421 O O . CYS B 1 512 ? -18.922 -58.531 4.141 1 85.44 512 CYS B O 1
ATOM 8423 N N . GLU B 1 513 ? -17.938 -60.031 2.912 1 86.12 513 GLU B N 1
ATOM 8424 C CA . GLU B 1 513 ? -18.953 -61.094 3.084 1 86.12 513 GLU B CA 1
ATOM 8425 C C . GLU B 1 513 ? -20.312 -60.625 2.57 1 86.12 513 GLU B C 1
ATOM 8427 O O . GLU B 1 513 ? -21.344 -60.844 3.215 1 86.12 513 GLU B O 1
ATOM 8432 N N . VAL B 1 514 ? -20.312 -59.906 1.513 1 87.25 514 VAL B N 1
ATOM 8433 C CA . VAL B 1 514 ? -21.531 -59.469 0.839 1 87.25 514 VAL B CA 1
ATOM 8434 C C . VAL B 1 514 ? -21.469 -59.844 -0.639 1 87.25 514 VAL B C 1
ATOM 8436 O O . VAL B 1 514 ? -20.375 -60.094 -1.182 1 87.25 514 VAL B O 1
ATOM 8439 N N . ARG B 1 515 ? -22.625 -60.031 -1.193 1 87.06 515 ARG B N 1
ATOM 8440 C CA . ARG B 1 515 ? -22.672 -60.25 -2.637 1 87.06 515 ARG B CA 1
ATOM 8441 C C . ARG B 1 515 ? -22.297 -58.969 -3.393 1 87.06 515 ARG B C 1
ATOM 8443 O O . ARG B 1 515 ? -22.891 -57.906 -3.162 1 87.06 515 ARG B O 1
ATOM 8450 N N . CYS B 1 516 ? -21.422 -59.125 -4.266 1 86.69 516 CYS B N 1
ATOM 8451 C CA . CYS B 1 516 ? -20.797 -57.969 -4.926 1 86.69 516 CYS B CA 1
ATOM 8452 C C . CYS B 1 516 ? -21.781 -57.312 -5.895 1 86.69 516 CYS B C 1
ATOM 8454 O O . CYS B 1 516 ? -22.297 -57.969 -6.797 1 86.69 516 CYS B O 1
ATOM 8456 N N . LYS B 1 517 ? -21.984 -56.062 -5.758 1 83.69 517 LYS B N 1
ATOM 8457 C CA . LYS B 1 517 ? -22.875 -55.312 -6.617 1 83.69 517 LYS B CA 1
ATOM 8458 C C . LYS B 1 517 ? -22.125 -54.688 -7.785 1 83.69 517 LYS B C 1
ATOM 8460 O O . LYS B 1 517 ? -22.75 -54.125 -8.695 1 83.69 517 LYS B O 1
ATOM 8465 N N . PHE B 1 518 ? -20.859 -54.844 -7.832 1 87 518 PHE B N 1
ATOM 8466 C CA . PHE B 1 518 ? -20.047 -54.188 -8.844 1 87 518 PHE B CA 1
ATOM 8467 C C . PHE B 1 518 ? -19.891 -55.062 -10.078 1 87 518 PHE B C 1
ATOM 8469 O O . PHE B 1 518 ? -20.031 -56.281 -10 1 87 518 PHE B O 1
ATOM 8476 N N . PRO B 1 519 ? -19.609 -54.375 -11.203 1 86.19 519 PRO B N 1
ATOM 8477 C CA . PRO B 1 519 ? -19.562 -55.094 -12.461 1 86.19 519 PRO B CA 1
ATOM 8478 C C . PRO B 1 519 ? -18.344 -56.031 -12.57 1 86.19 519 PRO B C 1
ATOM 8480 O O . PRO B 1 519 ? -18.312 -56.938 -13.391 1 86.19 519 PRO B O 1
ATOM 8483 N N . PHE B 1 520 ? -17.328 -55.75 -11.734 1 86.38 520 PHE B N 1
ATOM 8484 C CA . PHE B 1 520 ? -16.109 -56.562 -11.789 1 86.38 520 PHE B CA 1
ATOM 8485 C C . PHE B 1 520 ? -15.68 -57 -10.398 1 86.38 520 PHE B C 1
ATOM 8487 O O . PHE B 1 520 ? -15.883 -56.281 -9.422 1 86.38 520 PHE B O 1
ATOM 8494 N N . ILE B 1 521 ? -15.18 -58.219 -10.391 1 86.56 521 ILE B N 1
ATOM 8495 C CA . ILE B 1 521 ? -14.711 -58.781 -9.125 1 86.56 521 ILE B CA 1
ATOM 8496 C C . ILE B 1 521 ? -13.352 -59.438 -9.328 1 86.56 521 ILE B C 1
ATOM 8498 O O . ILE B 1 521 ? -13.039 -59.906 -10.422 1 86.56 521 ILE B O 1
ATOM 8502 N N . MET B 1 522 ? -12.562 -59.375 -8.336 1 86 522 MET B N 1
ATOM 8503 C CA . MET B 1 522 ? -11.203 -59.875 -8.461 1 86 522 MET B CA 1
ATOM 8504 C C . MET B 1 522 ? -11.031 -61.188 -7.672 1 86 522 MET B C 1
ATOM 8506 O O . MET B 1 522 ? -11.602 -61.344 -6.59 1 86 522 MET B O 1
ATOM 8510 N N . TRP B 1 523 ? -10.359 -62.031 -8.312 1 83.62 523 TRP B N 1
ATOM 8511 C CA . TRP B 1 523 ? -9.992 -63.281 -7.617 1 83.62 523 TRP B CA 1
ATOM 8512 C C . TRP B 1 523 ? -8.508 -63.25 -7.242 1 83.62 523 TRP B C 1
ATOM 8514 O O . TRP B 1 523 ? -7.656 -62.938 -8.062 1 83.62 523 TRP B O 1
ATOM 8524 N N . GLY B 1 524 ? -8.25 -63.5 -5.961 1 75 524 GLY B N 1
ATOM 8525 C CA . GLY B 1 524 ? -6.848 -63.562 -5.578 1 75 524 GLY B CA 1
ATOM 8526 C C . GLY B 1 524 ? -6.645 -63.781 -4.094 1 75 524 GLY B C 1
ATOM 8527 O O . GLY B 1 524 ? -7.609 -63.938 -3.346 1 75 524 GLY B O 1
ATOM 8528 N N . ALA B 1 525 ? -5.379 -63.938 -3.838 1 69.38 525 ALA B N 1
ATOM 8529 C CA . ALA B 1 525 ? -4.992 -64.188 -2.447 1 69.38 525 ALA B CA 1
ATOM 8530 C C . ALA B 1 525 ? -4.824 -62.844 -1.709 1 69.38 525 ALA B C 1
ATOM 8532 O O . ALA B 1 525 ? -4.086 -61.969 -2.16 1 69.38 525 ALA B O 1
ATOM 8533 N N . VAL B 1 526 ? -5.789 -62.594 -0.85 1 72.75 526 VAL B N 1
ATOM 8534 C CA . VAL B 1 526 ? -5.672 -61.438 0.029 1 72.75 526 VAL B CA 1
ATOM 8535 C C . VAL B 1 526 ? -5.32 -61.875 1.442 1 72.75 526 VAL B C 1
ATOM 8537 O O . VAL B 1 526 ? -6.176 -62.375 2.174 1 72.75 526 VAL B O 1
ATOM 8540 N N . GLY B 1 527 ? -4.051 -61.656 1.856 1 66.31 527 GLY B N 1
ATOM 8541 C CA . GLY B 1 527 ? -3.602 -62.219 3.125 1 66.31 527 GLY B CA 1
ATOM 8542 C C . GLY B 1 527 ? -3.758 -63.719 3.207 1 66.31 527 GLY B C 1
ATOM 8543 O O . GLY B 1 527 ? -3.207 -64.438 2.383 1 66.31 527 GLY B O 1
ATOM 8544 N N . ASP B 1 528 ? -4.566 -64.188 4.246 1 69.5 528 ASP B N 1
ATOM 8545 C CA . ASP B 1 528 ? -4.789 -65.625 4.504 1 69.5 528 ASP B CA 1
ATOM 8546 C C . ASP B 1 528 ? -6.035 -66.125 3.773 1 69.5 528 ASP B C 1
ATOM 8548 O O . ASP B 1 528 ? -6.383 -67.25 3.863 1 69.5 528 ASP B O 1
ATOM 8552 N N . PHE B 1 529 ? -6.566 -65.125 3.047 1 75.69 529 PHE B N 1
ATOM 8553 C CA . PHE B 1 529 ? -7.805 -65.5 2.363 1 75.69 529 PHE B CA 1
ATOM 8554 C C . PHE B 1 529 ? -7.586 -65.562 0.858 1 75.69 529 PHE B C 1
ATOM 8556 O O . PHE B 1 529 ? -6.848 -64.812 0.282 1 75.69 529 PHE B O 1
ATOM 8563 N N . THR B 1 530 ? -8.047 -66.688 0.295 1 80.62 530 THR B N 1
ATOM 8564 C CA . THR B 1 530 ? -8.07 -66.875 -1.158 1 80.62 530 THR B CA 1
ATOM 8565 C C . THR B 1 530 ? -9.508 -66.938 -1.672 1 80.62 530 THR B C 1
ATOM 8567 O O . THR B 1 530 ? -10.258 -67.812 -1.264 1 80.62 530 THR B O 1
ATOM 8570 N N . GLY B 1 531 ? -9.898 -65.938 -2.359 1 83.75 531 GLY B N 1
ATOM 8571 C CA . GLY B 1 531 ? -11.25 -65.938 -2.893 1 83.75 531 GLY B CA 1
ATOM 8572 C C . GLY B 1 531 ? -11.547 -64.625 -3.686 1 83.75 531 GLY B C 1
ATOM 8573 O O . GLY B 1 531 ? -10.625 -64 -4.199 1 83.75 531 GLY B O 1
ATOM 8574 N N . TYR B 1 532 ? -12.844 -64.438 -3.902 1 87 532 TYR B N 1
ATOM 8575 C CA . TYR B 1 532 ? -13.297 -63.281 -4.633 1 87 532 TYR B CA 1
ATOM 8576 C C . TYR B 1 532 ? -13.312 -62.062 -3.73 1 87 532 TYR B C 1
ATOM 8578 O O . TYR B 1 532 ? -13.711 -62.125 -2.566 1 87 532 TYR B O 1
ATOM 8586 N N . VAL B 1 533 ? -12.82 -60.969 -4.305 1 87.62 533 VAL B N 1
ATOM 8587 C CA . VAL B 1 533 ? -12.82 -59.688 -3.598 1 87.62 533 VAL B CA 1
ATOM 8588 C C . VAL B 1 533 ? -13.508 -58.625 -4.453 1 87.62 533 VAL B C 1
ATOM 8590 O O . VAL B 1 533 ? -13.25 -58.531 -5.656 1 87.62 533 VAL B O 1
ATOM 8593 N N . CYS B 1 534 ? -14.281 -57.812 -3.834 1 86.62 534 CYS B N 1
ATOM 8594 C CA . CYS B 1 534 ? -15.18 -56.938 -4.602 1 86.62 534 CYS B CA 1
ATOM 8595 C C . CYS B 1 534 ? -14.578 -55.562 -4.793 1 86.62 534 CYS B C 1
ATOM 8597 O O . CYS B 1 534 ? -14.977 -54.812 -5.703 1 86.62 534 CYS B O 1
ATOM 8599 N N . SER B 1 535 ? -13.695 -55.156 -3.855 1 87.06 535 SER B N 1
ATOM 8600 C CA . SER B 1 535 ? -13.188 -53.781 -3.928 1 87.06 535 SER B CA 1
ATOM 8601 C C . SER B 1 535 ? -11.727 -53.719 -3.49 1 87.06 535 SER B C 1
ATOM 8603 O O . SER B 1 535 ? -11.188 -54.688 -2.955 1 87.06 535 SER B O 1
ATOM 8605 N N . ILE B 1 536 ? -11.133 -52.562 -3.805 1 84.56 536 ILE B N 1
ATOM 8606 C CA . ILE B 1 536 ? -9.742 -52.344 -3.428 1 84.56 536 ILE B CA 1
ATOM 8607 C C . ILE B 1 536 ? -9.617 -52.312 -1.905 1 84.56 536 ILE B C 1
ATOM 8609 O O . ILE B 1 536 ? -8.609 -52.75 -1.347 1 84.56 536 ILE B O 1
ATOM 8613 N N . ASN B 1 537 ? -10.641 -51.75 -1.295 1 83.19 537 ASN B N 1
ATOM 8614 C CA . ASN B 1 537 ? -10.648 -51.75 0.164 1 83.19 537 ASN B CA 1
ATOM 8615 C C . ASN B 1 537 ? -10.664 -53.156 0.73 1 83.19 537 ASN B C 1
ATOM 8617 O O . ASN B 1 537 ? -10.141 -53.406 1.82 1 83.19 537 ASN B O 1
ATOM 8621 N N . CYS B 1 538 ? -11.227 -54.031 -0.026 1 83.06 538 CYS B N 1
ATOM 8622 C CA . CYS B 1 538 ? -11.266 -55.438 0.387 1 83.06 538 CYS B CA 1
ATOM 8623 C C . CYS B 1 538 ? -9.953 -56.156 0.06 1 83.06 538 CYS B C 1
ATOM 8625 O O . CYS B 1 538 ? -9.617 -57.156 0.678 1 83.06 538 CYS B O 1
ATOM 8627 N N . VAL B 1 539 ? -9.242 -55.625 -0.893 1 76.88 539 VAL B N 1
ATOM 8628 C CA . VAL B 1 539 ? -7.934 -56.188 -1.224 1 76.88 539 VAL B CA 1
ATOM 8629 C C . VAL B 1 539 ? -6.902 -55.75 -0.19 1 76.88 539 VAL B C 1
ATOM 8631 O O . VAL B 1 539 ? -6.066 -56.531 0.249 1 76.88 539 VAL B O 1
ATOM 8634 N N . PHE B 1 540 ? -6.984 -54.438 0.043 1 74.56 540 PHE B N 1
ATOM 8635 C CA . PHE B 1 540 ? -6.082 -53.875 1.031 1 74.56 540 PHE B CA 1
ATOM 8636 C C . PHE B 1 540 ? -6.844 -53.438 2.279 1 74.56 540 PHE B C 1
ATOM 8638 O O . PHE B 1 540 ? -7.129 -52.25 2.463 1 74.56 540 PHE B O 1
ATOM 8645 N N . PRO B 1 541 ? -7.293 -54.375 3.016 1 56.84 541 PRO B N 1
ATOM 8646 C CA . PRO B 1 541 ? -8.094 -54.031 4.191 1 56.84 541 PRO B CA 1
ATOM 8647 C C . PRO B 1 541 ? -7.324 -53.188 5.195 1 56.84 541 PRO B C 1
ATOM 8649 O O . PRO B 1 541 ? -6.121 -53.375 5.395 1 56.84 541 PRO B O 1
ATOM 8652 N N . LYS B 1 542 ? -7.609 -51.812 5.309 1 50.62 542 LYS B N 1
ATOM 8653 C CA . LYS B 1 542 ? -6.988 -51.031 6.371 1 50.62 542 LYS B CA 1
ATOM 8654 C C . LYS B 1 542 ? -6.918 -51.812 7.672 1 50.62 542 LYS B C 1
ATOM 8656 O O . LYS B 1 542 ? -7.891 -52.469 8.062 1 50.62 542 LYS B O 1
ATOM 8661 N N . ALA B 1 543 ? -5.77 -52.156 8.125 1 41.25 543 ALA B N 1
ATOM 8662 C CA . ALA B 1 543 ? -5.598 -52.594 9.516 1 41.25 543 ALA B CA 1
ATOM 8663 C C . ALA B 1 543 ? -6.418 -51.719 10.461 1 41.25 543 ALA B C 1
ATOM 8665 O O . ALA B 1 543 ? -6.625 -50.531 10.195 1 41.25 543 ALA B O 1
ATOM 8666 N N . ASP B 1 544 ? -7.344 -52.312 11.289 1 33.94 544 ASP B N 1
ATOM 8667 C CA . ASP B 1 544 ? -7.867 -51.594 12.453 1 33.94 544 ASP B CA 1
ATOM 8668 C C . ASP B 1 544 ? -6.832 -50.625 13.031 1 33.94 544 ASP B C 1
ATOM 8670 O O . ASP B 1 544 ? -5.723 -51.031 13.383 1 33.94 544 ASP B O 1
ATOM 8674 N N . LYS B 1 545 ? -6.598 -49.406 12.594 1 27.36 545 LYS B N 1
ATOM 8675 C CA . LYS B 1 545 ? -6.32 -48.594 13.789 1 27.36 545 LYS B CA 1
ATOM 8676 C C . LYS B 1 545 ? -7.543 -48.531 14.695 1 27.36 545 LYS B C 1
ATOM 8678 O O . LYS B 1 545 ? -8.656 -48.281 14.227 1 27.36 545 LYS B O 1
#

Radius of gyration: 45.63 Å; Cα contacts (8 Å, |Δi|>4): 2288; chains: 2; bounding box: 91×131×133 Å

Organism: Arabidopsis thaliana (NCBI:txid3702)

pLDDT: mean 84.13, std 13.93, range [24.73, 97.88]

Secondary structure (DSSP, 8-state):
-------------B--TT-SSPEEEE--TTS--TTT----S-EEEETTT--EEEHHHHHHHHHSPPTTSS--EEE-TTT-TT-S--B-TTT--B--S-EEEETTTTEEE-HHHHHSPPPSEE--TTT-SSPEEE--SEEEEE-TTT--EEEE--EEETTTTEEE-HHHHHT--SEE-BTT-SS-EEEES---SS---EEBTTT-PEEPTTS-EEEESS-TT-EEEHHHHTSTTTB-S---TT----------SEEE-SSSEEEETTSTTS-EEEETT-B---TT-B-TTT--B-BS--EEEESSSS-EEEHHHHT--SEEEETTEEEEEEEE----GGG-EE-TTT--EE-S-EEE--S--SS--EEEHHHHT--SSEEETTEEEEEEE-----EE-TTT--EESSSEEEESSSTT-EEEHHHHT--SEEEETTEEEEEEEE-S-TT-SS-EE-TTT--EEPTTS-EEEETTTTEEE-HHHHH-TTTT----TTS--EEE--SSSPPBPTTT-SB--SSEEEEEEETTEEEEE-SHHHHS-----/-------------B--TT-SSPEEEE--TTS--TTT----S-EEEETTT--EEEHHHHHHHHHSPPTTSS--EEE-TTT-TT-S-SB-TTT--B--S-EEEETTTTEEE-HHHHHSPPPSEE--TTT-SSPEEE--SEEEEE-TTT--EEEE--EEETTTTEEE-HHHHHT--SEE-BTT-SS-EEEES---SS---EEBTTT-PEE-TTS-EEEESS-TT-EEEHHHHTSTTTB-S---TT----------SEEE-SSSEEEETTSTTS-EEEETT-B---TT-B-TTT--B-BS--EEEESSSS-EEEHHHHT--SEEEETTEEEEEEEE----GGG-EE-TTT--EE-S-EEE--S--SS--EEEHHHHT--SSEEETTEEEEEE----S-EE-TTT--EESSSEEEESSSTT-EEEHHHHT--SEEEETTEEEEEEEE-S-TT-SS-EEBTTT--EEPTTS-EEEETTTTEEE-HHHHH-S-TT---BTTB--EEE--SSSPPBPTTT-SB--SSEEEEEEETTEEEEE-SHHHHS-----

Sequence (1090 aa):
MLSTESEIETRPNLLVPLHEHPLSCTEEFIYSCDFCNSRNGIAYQCTECGYRLHKDCIQGFLSYPSPCGHSLKISMPNKSPQYANDRCHFCLCKLKTPFARCTVCNINISPLCMVKQPPLTICNPKHHKHSLTLLVRLVIFTCNACGVEGDRNPYVCLQCNLMVHKDCIENLPRVICINRHDHRIFHTFHLGQREEHWECGVCRKTVDWVYGAFKCSRCPNYAVHSRCATKKEVWDGIELEDVPEEEEEVEEPFVVINEKEIIHFSHEEHVLRLDENYVTDNVNMRCRGCVLAINGDSCYKCVECDYILHKACASLPRKKRHLLHNHKLTLQVDEAASSDFVCTACRTYSNGFRYKCFEGCEDDVVYDVRCSSVSEPFQHDLHPHPLYWTLESSKRCQACGTETDDNLLNCTVCDDYALCMKCATLPRKVKHRCDDHFLSLCQGVGNASGNLWCDICETKTDPNVCYYTCEECGLSLHLNCVLGDFYYVKVIPDQPKVFANNGVTRLFCGVCEVRCKFPFIMWGAVGDFTGYVCSINCVFPKADKMLSTESEIETRPNLLVPLHEHPLSCTEEFIYSCDFCNSRNGIAYQCTECGYRLHKDCIQGFLSYPSPCGHSLKISMPNKSPQYANDRCHFCLCKLKTPFARCTVCNINISPLCMVKQPPLTICNPKHHKHSLTLLVRLVIFTCNACGVEGDRNPYVCLQCNLMVHKDCIENLPRVICINRHDHRIFHTFHLGQREEHWECGVCRKTVDWVYGAFKCSRCPNYAVHSRCATKKEVWDGIELEDVPEEEEEVEEPFVVINEKEIIHFSHEEHVLRLDENYVTDNVNMRCRGCVLAINGDSCYKCVECDYILHKACASLPRKKRHLLHNHKLTLQVDEAASSDFVCTACRTYSNGFRYKCFEGCEDDVVYDVRCSSVSEPFQHDLHPHPLYWTLESSKRCQACGTETDDNLLNCTVCDDYALCMKCATLPRKVKHRCDDHFLSLCQGVGNASGNLWCDICETKTDPNVCYYTCEECGLSLHLNCVLGDFYYVKVIPDQPKVFANNGVTRLFCGVCEVRCKFPFIMWGAVGDFTGYVCSINCVFPKADK

Solvent-accessible surface area (backbone atoms only — not comparable to full-atom values): 61011 Å² total; per-residue (Å²): 135,83,80,76,76,74,75,72,71,78,58,70,64,43,72,40,72,49,40,95,53,49,22,31,70,41,86,70,53,77,59,49,16,52,66,80,62,44,39,83,54,63,26,26,31,21,80,83,79,62,50,30,37,28,53,64,54,51,51,46,55,71,62,44,78,47,88,70,74,53,77,61,30,44,41,61,56,88,64,59,81,77,55,88,63,65,32,20,67,82,82,58,46,73,52,80,49,44,24,41,29,29,53,51,75,69,42,33,35,38,61,65,49,61,71,62,52,77,68,57,60,49,78,48,60,90,82,38,79,62,62,26,35,45,33,61,46,78,32,41,38,55,16,31,51,49,52,49,76,43,57,52,49,35,28,34,27,68,90,69,45,40,38,28,48,63,62,52,72,74,67,53,69,54,23,36,55,40,24,78,44,93,56,62,28,35,56,34,54,49,65,36,73,62,94,61,92,40,48,18,71,53,73,63,43,78,46,66,44,54,18,9,22,27,33,29,88,87,42,81,86,43,34,26,43,36,65,57,50,64,29,72,63,27,17,69,80,62,69,40,67,94,51,78,86,68,83,71,83,77,64,71,37,52,46,77,76,54,97,51,34,34,34,36,72,83,45,70,89,48,57,26,36,61,35,66,66,42,69,64,87,54,85,77,63,37,19,55,31,67,26,44,74,51,79,43,49,45,25,32,33,34,83,88,50,99,44,38,28,39,46,72,55,55,63,45,60,42,61,43,66,34,69,89,34,30,55,60,26,35,57,43,61,66,74,54,84,86,41,56,45,57,19,67,67,52,61,46,48,32,42,35,25,28,35,32,54,78,86,72,60,90,57,90,48,33,30,36,45,61,68,64,62,60,55,80,76,29,79,49,94,91,42,94,62,53,24,35,68,38,92,56,78,66,46,46,17,53,43,78,62,48,73,43,66,63,63,38,31,29,32,87,83,46,84,79,45,29,32,34,44,48,66,66,58,50,72,59,64,43,79,48,88,94,40,94,55,64,28,32,65,43,66,49,61,76,92,55,94,64,87,44,49,12,81,81,81,68,42,79,44,64,39,74,24,48,27,32,28,27,88,89,76,68,47,40,30,48,53,56,54,63,39,40,55,46,55,37,44,67,62,41,87,96,56,58,35,47,41,80,43,76,55,94,67,56,53,60,16,71,68,81,66,43,65,40,76,27,43,27,32,28,44,46,74,41,88,94,41,74,42,37,33,51,39,61,61,52,59,55,61,75,70,85,125,135,84,79,78,75,75,76,73,71,79,58,71,62,43,71,41,76,46,40,97,54,49,21,32,73,41,87,68,53,78,59,49,16,50,66,80,63,42,40,81,55,62,26,26,31,21,80,84,79,63,50,29,36,27,52,63,53,51,50,47,55,71,63,44,77,48,90,70,76,53,77,61,28,46,41,60,58,89,62,60,79,79,58,88,65,66,32,18,68,82,82,57,45,72,51,81,51,41,24,40,29,29,52,51,72,68,44,33,36,38,62,66,48,62,69,61,54,77,68,57,61,50,76,46,60,89,83,38,78,61,61,25,35,45,33,60,45,75,34,41,37,54,16,33,50,50,52,50,74,43,56,52,49,35,28,34,26,67,88,69,44,40,38,27,47,63,62,53,71,74,67,54,70,55,24,37,58,39,24,79,44,94,57,61,28,34,56,36,52,50,62,34,77,61,97,63,90,42,48,18,72,52,66,61,44,77,47,67,42,54,16,9,23,28,33,29,88,88,43,82,86,44,34,27,44,35,65,58,50,64,29,73,61,26,18,69,80,63,69,41,66,94,51,77,86,69,83,72,83,76,64,70,38,52,46,77,76,53,98,50,33,31,34,36,71,82,43,69,89,48,58,26,36,61,35,66,65,42,68,64,88,54,85,76,61,37,19,56,31,64,26,45,74,51,78,44,47,45,25,31,33,33,83,87,51,99,44,37,27,38,48,72,55,54,64,45,60,42,61,44,70,34,68,91,33,31,57,62,26,35,57,42,62,65,74,55,84,86,43,56,44,58,18,67,66,52,62,45,50,31,41,35,24,29,33,33,54,79,86,71,60,93,58,92,46,33,29,36,43,60,67,64,62,60,55,80,75,29,79,48,90,90,42,93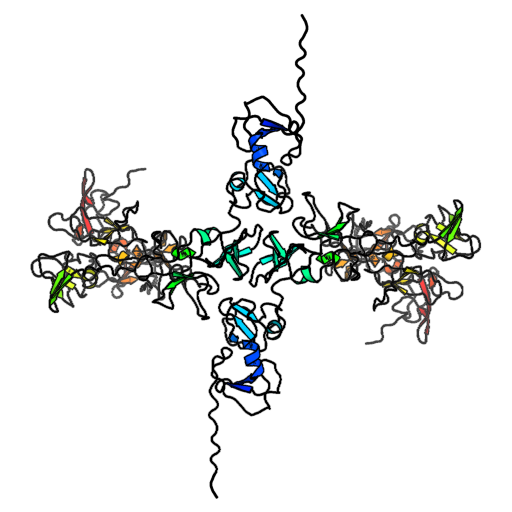,62,51,26,33,68,44,86,56,77,66,46,47,17,54,43,78,62,49,75,43,67,64,61,44,31,32,32,86,82,45,84,79,44,28,32,35,44,48,65,67,58,52,71,60,64,43,80,48,89,94,41,94,57,63,28,32,65,42,68,49,62,78,92,57,94,63,88,45,47,12,83,79,81,67,42,81,45,64,40,75,25,48,26,33,27,28,89,89,77,67,47,41,29,47,54,56,54,64,39,38,56,46,54,35,42,68,61,42,88,96,57,58,34,46,40,80,45,76,56,95,66,56,53,61,15,70,68,82,67,44,67,39,77,27,42,26,34,28,44,46,74,40,88,95,41,76,42,37,32,50,39,61,61,51,60,55,58,76,69,86,123

Nearest PDB structures (foldseek):
  1v5n-assembly1_A  TM=7.869E-01  e=3.685E-02  Arabidopsis thaliana
  7egb-assembly1_2  TM=3.431E-01  e=9.973E-02  Homo sapiens
  8gxq-assembly1_HG  TM=3.430E-01  e=9.436E-02  Homo sapiens
  4b6d-assembly3_C  TM=6.980E-01  e=2.089E+00  Homo sapiens
  1v5n-assembly1_A  TM=7.874E-01  e=2.978E-02  Arabidopsis thaliana

Foldseek 3Di:
DPPPPPPPPQADQDDQLADPATWGWDPPLAAAQLAPRHSGATWTAGPPPRHIHHPVRSVLLVPQQDPQNDDKYKDAPPPPVVLPAQAAQPPRDGPHTIWIADPVQSGTHHPVCSVVPDDQWDDDCVQPNDIWGWDAHFDWDQALQQRDIDGGTWTADPVVGGTHDPCSRVPQAAWFAWLQDDAIKGKDSALDPDPDFAAASAQRDTDDRSGMWIGGPVDSRYTHGSVRCPDVQIGVRDHCVVPDDDPPPFDFQWADPDDFWIQGPLHNPFIWGKDAFDDDPDLQQAAQAQRHDDGGHIKTATPPDSHIHGPVRRRDTQWGRASRGGDIWGKDADQPPVQWDQAPFQRAIARGIWTFDDPPDVDGHIHGPLLRVAHPQQDDPADDAGWAQHQDAWAAAQAARDIDGPQWTHGPVDHRHIHGSNRSRDDQWDDDLVDPDIWGKAAACPPPPDWAAAPQPGDTDDRSHIFTADPVVGHTHHPCLEQNRCNRYHQDVVAGFKDAQNDPFADAAPQVGDRASHRMWTFQDQDPDGGIHRHVCSSVPPPDD/DPPPPPPPPQADQDDQQADPATWGWDPPLAAAQLAPRHSGATWTAGPPPRHIHHPVRSVLLVPQQDPVNDDKYKDAPPPPVVQPAQAAQPPRDGPHTIWIADPVQSGTHHPVCSVVPDDQWDDDCVQPNDIWGWDAHFDWDQALQQRDIDGGTWTADPVVGGTHDPCSRVPQAAWFAWLQDDAIKGKDSALDPDPDFAAASAQRDTDDRSGMWIGGPVDSRYTHGSVRCPDVQIAVRDHCVVPDDDPPPFDFQWADPDDFWIQGPLHNPFIWGKDAFDDDPDLQLAAQAQRHDDGGHIKTATPPDSHIHGPVRRRDTQWGRASRGGDIWGKDADQPPVQWDQAPFQRAIARGIWTFDDPPDVDGHIHGPLLRVAHPQQDDPADDAGWAQNLDAWAAAQAARDIDGDQWTHGPVDHRHIHGSNRSRDDQWDDDLVDPDIWGKAAACPPPPDWAAAPQPGDTDDRRHIFTADPVVGHTHHPCLEQNRCNRYHQDVVAGFKDAQNDPFADAAPQVGDRASHRMWTFQDQDPDGGIHRHPCSSVVPDDD

InterPro domains:
  IPR002219 Protein kinase C-like, phorbol ester/diacylglycerol-binding domain [PS50081] (126-177)
  IPR002219 Protein kinase C-like, phorbol ester/diacylglycerol-binding domain [SM00109] (19-68)
  IPR002219 Protein kinase C-like, phorbol ester/diacylglycerol-binding domain [SM00109] (128-177)
  IPR002219 Protein kinase C-like, phorbol ester/diacylglycerol-binding domain [SM00109] (187-234)
  IPR002219 Protein kinase C-like, phorbol ester/diacylglycerol-binding domain [SM00109] (276-319)
  IPR004146 DC1 [PF03107] (126-169)
  IPR004146 DC1 [PF03107] (179-229)
  IPR004146 DC1 [PF03107] (265-314)
  IPR004146 DC1 [PF03107] (324-371)
  IPR004146 DC1 [PF03107] (382-424)
  IPR004146 DC1 [PF03107] (433-482)
  IPR046349 C1-like domain superfamily [SSF57889] (41-114)
  IPR046349 C1-like domain superfamily [SSF57889] (94-183)
  IPR046349 C1-like domain superfamily [SSF57889] (208-327)
  IPR046349 C1-like domain superfamily [SSF57889] (364-415)
  IPR046349 C1-like domain superfamily [SSF57889] (400-490)
  IPR053192 Vacuole Formation Regulator [PTHR32410] (69-529)
  IPR054483 DC1-like, C-terminal [PF22926] (497-539)